Protein 7PCS (pdb70)

Secondary structure (DSSP, 8-state):
--EEEEET-SSHHHHHHHHHHHHTT-EEEEEES-HHHHHHHHHHHHHHT--EEEEE----SHHHHHHHHHHHHHHHS--SEEEEPPPP-----GGG--HHHHHHHHIIIIIHHHHHHHHHHHHHHHHT-EEEEEEEEGGGG--TT-HHHHHHHHHHHHHHHHHHHHHGGGTEEEEEEEE--B--SSS-HHHHHHHHHTSTTSS-B-HHHHHHHHHHHHSTT-TT--S-EEEESTTGGGGSTT--/--TT-EEEETT-SSHHHHHHHHHHHHTT-EEEEEES-HHHHHHHHHHHHHTT--EEEEE--TTSHHHHHHHHHHHHHHHS---EEEE---------GGG--HHHHHHHIIIIIIHHHHHHHHHHHHHHHHT-EEEEEE--GGGG--TT-HHHHHHHHHHHHHHHHHHHHHGGGTEEEEEEEE-SB--HHHHTS-HHHHHHHHHT-TTSS-B-HHHHHHHHHHHHSGGGTT--S-EEEESTTGGG---/-EEEEEET-SSHHHHHHHHHHHHTTEEEEEEES-HHHHHHHHHHHHHHT--EEEEE----SHHHHHHHHHHHHHHHS--SEEEEPPPP-----GGG--HHHHHHHHIIIIIHHHHHHHHHHHHHHHHT-EEEEEEEEGGGG--TT-HHHHHHHHHHHHHHHHHHHHHGGGTEEEEEEEE--B--SSS-HHHHHHHHHTSTTSS-B-HHHHHHHHHHHHSTT-TT--S-EEEESTTGGGGSTT--/--TT-EEEETT-SSHHHHHHHHHHHHTT-EEEEEES-HHHHHHHHHHHHHTT--EEEEE--TT-HHHHHHHHHHHHHHHS---EEEE---------GGG--HHHHHHHIIIIIIHHHHHHHHHHHHHHHHT-EEEEEE--GGGG--TT-HHHHHHHHHHHHHHHHHHHHHGGGTEEEEEEEE-SB--HHHHTS-HHHHHHHHHTSTTSS-B-HHHHHHHHHHHHSGGGTT--S-EEEESTTGGG---

Sequence (982 aa):
GKVALIVNADDAVGEAVALRRLAGSGVQLALAGADAGRLDKLASQLAGKGATVMAVATAAVEAGAIRDSVAQVKARYGRIDVLVHNESALAAKPLPEISDADVGAALDTGLAAPFHYLRAVVPGMREAGFGRVVNISDLRRYLGLANTSSVAAARSGLFGLTRALALESARDGVTVNTVVMGDVDSETTPAAEREKLAGGIPVKRRLGTPADIANAVGFLAADSSKYVTGQTLFVCGGKSAYFSMSIGIQNRVALITGSASGMGKQTALRFAEQGAAVVINDIDAEKVRATVDEFSARGHRVLGAVADIGNKAAVDGMVKQTIDAFGRIDILVNNAGMERAGALRKLSEADWDVTINVNLKGTFLCTQAVHGHMVENKHGRIVNIASRAWLGGAGQTPYSSAKAGVVGMTRALAIELGRAGITVNCVAPGLIHTPMWDELPEKDQQFLLSRQPTGKLGEPDDIANTLLFLADDDSGFVTGQVLYVCCGGRSLFAGGKVALIVNADDAVGEAVALRRLAGSGVQLALAGADAGRLDKLASQLAGKGATVMAVATAAVEAGAIRDSVAQVKARYGRIDVLVHNESALAAKPLPEISDADVGAALDTGLAAPFHYLRAVVPGMREAGFGRVVNISDLRRYLGLANTSSVAAARSGLFGLTRALALESARDGVTVNTVVMGDVDSETTPAAEREKLAGGIPVKRRLGTPADIANAVGFLAADSSKYVTGQTLFVCGGKSAYFSMSIGIQNRVALITGSASGMGKQTALRFAEQGAAVVINDIDAEKVRATVDEFSARGHRVLGAVADIGNKAAVDGMVKQTIDAFGRIDILVNNAGMERAGALRKLSEADWDVTINVNLKGTFLCTQAVHGHMVENKHGRIVNIASRAWLGGAGQTPYSSAKAGVVGMTRALAIELGRAGITVNCVAPGLIHTPMWDELPEKDQQFLLSRQPTGKLGEPDDIANTLLFLADDDSGFVTGQVLYVCGGRRSLFAG

InterPro domains:
  IPR002347 Short-chain dehydrogenase/reductase SDR [PF13561] (17-240)
  IPR002347 Short-chain dehydrogenase/reductase SDR [PR00080] (83-94)
  IPR002347 Short-chain dehydrogenase/reductase SDR [PR00080] (135-143)
  IPR002347 Short-chain dehydrogenase/reductase SDR [PR00080] (154-173)
  IPR002347 Short-chain dehydrogenase/reductase SDR [PR00081] (9-26)
  IPR002347 Short-chain dehydrogenase/reductase SDR [PR00081] (83-94)
  IPR002347 Short-chain dehydrogenase/reductase SDR [PR00081] (129-145)
  IPR002347 Short-chain dehydrogenase/reductase SDR [PR00081] (154-173)
  IPR002347 Short-chain dehydrogenase/reductase SDR [PR00081] (175-192)
  IPR002347 Short-chain dehydrogenase/reductase SDR [PR00081] (205-225)
  IPR036291 NAD(P)-binding domain superfamily [SSF51735] (6-243)
  IPR050259 Short-chain dehydrogenases/reductases [PTHR42879] (5-242)

Foldseek 3Di:
DAEAEEAQLLAQLSLLLVVVNQVVNHAYEYEHADVVSQVVSVVVSVVVPHHYHYDHDPDLDLVVLLVSVVVSCVVVVAHQEYEYEADDADQFAPVPQDPVSLVVLQRRLASRVVSNCVNHLVRCLVVLHHFYEYEAAPCLLPDGRGVSNVVNNVNVLCVQLVVQVVRLVRHYAGEYEYEAFEDGVVDDPVVQQVVLVLAQQSGGHYSNLSSVVVCVRSDSPVSPDHSYYHYSHNCNCVVDPPSD/DQAAAEEEQAQCLDKLSVVLQLVCQVVHYQYEQEYLPQVSQVVSQVVVVVVVGNYHYQYAQLLDLVSLLSSLVVSCVVRVAHAEYELPWADADFAAPVPQDPVRQVVRQSNQAVSLVSNCVSHLVRLLVVLHHEYEYEAALCCVPDHRGVRNVVNSVNVLVVQQVVCVVCLVSHYARYYEHEYFEDTPVNVVDDDVVVVVVLVLAPVSDHHYSVLVSVVVCCRSDPVNSVDHSYYHYSYNCCSVDVD/DAEEEEAQLLAQLSLLLLVLVQVVVYAYEYEHADVVSQVVSVVVSVVVPHHYYYDHDPDLDLVVLLVSVVVRCVVVVAHQEYEYEADDADFFAPVVQDPVSLVVLQRRLARRVVSNCVNHVVRCLVVLHHFYEYEAADCCLPDGRGVSNVVNNVNVLCVQLVVQVVRLVSQYAGEYEYEAFEDHVPDDPVVQQVVLVLAQQSGGHYSNLRSVVSCVRSDSPVSPDHSYYHYSHNCNCVVDPPSD/DQAAAEEEQEPCLDDLNVVLQLVCQVVHYEYEAEDQPVVSLVVSQVVRVVVVGRYHYQYAQLLDLVSLLVSVVVSCVRRVAHAEYELPFADADWFAPVPQDPVRQVVRQSNQAVSLVSNCVNHLVRLLVVLHHEYEYEAALCCVPDHRGVNNVVNSVNLLVVQQVCCVVCLVSLYAREYEHEAFEDTPVLVVDDPVVNQVVLVLQPVSDHHYSVLVSVVSCVRSDPVNSVDHSYYHYSHNCCSVPVD

Organism: Thauera aromatica (NCBI:txid59405)

B-factor: mean 63.31, std 25.5, range [27.96, 275.63]

Solvent-accessible surface area: 31820 Å² total; per-residue (Å²): 39,112,0,0,1,0,5,30,0,24,56,55,11,0,69,14,0,0,93,95,8,23,69,90,55,18,43,0,0,0,1,1,58,56,43,53,130,0,81,133,13,15,76,92,3,53,70,181,67,22,54,30,32,35,8,60,28,87,28,49,107,3,24,40,0,102,94,6,5,55,94,1,72,90,128,25,61,95,10,10,3,0,0,10,1,27,31,103,28,68,48,51,45,9,98,105,6,50,58,75,39,2,29,54,8,9,64,33,2,0,7,5,3,1,12,5,6,34,18,1,1,64,18,2,76,160,76,39,45,0,4,2,1,5,0,2,12,14,53,7,0,0,47,39,63,11,0,4,0,0,0,0,3,0,0,6,16,0,0,4,2,0,0,0,28,17,0,3,154,47,35,2,4,0,0,7,0,0,21,14,29,41,34,57,142,122,29,84,72,62,66,64,127,150,40,20,42,31,0,1,10,83,98,17,0,59,28,64,21,0,3,11,0,0,15,22,0,7,38,85,50,3,96,5,2,2,3,8,21,1,1,0,0,0,0,30,1,0,33,0,2,15,4,8,41,3,118,117,46,7,0,0,0,1,12,0,5,57,37,42,1,56,41,2,0,18,76,0,11,71,103,33,3,0,0,0,0,1,22,118,43,55,107,102,6,126,56,2,29,78,66,0,68,92,136,65,31,141,26,46,26,0,69,8,49,10,8,72,62,78,32,1,65,24,2,7,132,84,0,39,99,57,45,55,72,0,0,0,0,0,4,23,16,41,54,66,102,59,24,29,0,164,144,4,49,63,61,26,2,58,40,0,11,46,27,0,0,24,0,5,0,2,1,0,19,23,0,12,32,48,0,61,146,56,168,26,0,8,0,1,1,9,2,14,30,6,0,0,1,6,58,15,44,0,0,36,0,0,0,9,0,0,0,0,0,0,0,0,0,0,0,6,29,9,1,140,21,19,0,3,0,0,0,0,0,12,23,34,21,54,32,81,128,22,94,156,65,82,76,169,55,46,66,126,58,55,74,99,2,21,29,29,54,26,0,65,33,45,5,0,0,45,1,2,29,14,0,0,25,55,65,1,10,1,1,0,0,6,14,2,9,0,0,0,0,52,0,0,56,10,28,82,61,0,0,3,0,5,28,0,24,56,57,11,0,70,15,0,0,74,100,8,24,71,89,50,16,49,0,0,0,1,2,53,64,43,52,144,1,84,133,13,15,74,76,1,54,71,158,67,21,54,30,33,37,10,55,26,86,30,60,103,4,21,40,0,98,92,9,6,56,98,1,56,90,131,21,60,95,6,8,2,0,0,8,1,26,26,102,27,71,42,60,49,9,107,109,7,52,54,75,37,1,30,57,8,10,64,26,2,0,5,4,3,0,15,6,9,35,19,0,2,59,22,3,76,159,72,38,39,0,4,2,1,6,0,2,11,13,54,7,0,0,46,40,62,11,0,4,0,0,0,0,3,0,0,6,17,0,0,4,2,0,0,0,28,20,1,1,141,46,29,2,4,0,1,6,0,0,21,14,29,38,36,61,146,119,33,73,79,64,84,48,126,166,58,17,40,31,0,4,15,88,100,19,0,54,32,64,12,0,2,10,0,0,16,24,0,7,38,89,56,3,89,2,3,3,3,8,21,2,2,0,0,0,0,31,1,0,39,0,1,15,3,8,54,4,130,112,52,5,0,0,0,1,14,0,2,47,45,44,1,52,43,2,0,17,74,0,9,76,96,22,4,1,0,0,0,0,21,129,54,59,101,93,7,150,35,1,36,96,74,2,64,88,141,65,33,142,27,44,25,0,74,8,67,10,10,70,67,79,31,1,66,25,2,6,133,82,0,39,103,56,36,54,73,1,1,0,0,0,4,24,17,42,58,67,104,63,23,32,0,164,143,4,51,61,58,23,2,58,44,0,11,46,31,1,0,25,0,5,0,2,0,0,21,24,0,10,37,65,0,62,147,58,169,26,0,7,0,1,2,11,2,14,23,6,0,0,2,7,56,17,44,0,0,37,0,0,0,8,0,0,0,0,0,0,0,0,0,2,0,14,28,8,1,170,18,32,0,3,0,0,0,0,0,14,22,40,16,56,55,100,120,25,95,138,40,79,124,85,71,36,99,132,54,33,59,116,1,20,19,24,126,25,0,68,38,51,10,1,0,44,2,1,28,14,0,0,24,58,61,1,11,1,1,0,0,6,17,2,8,0,0,0,0,66,0,0,47,15,44

Radius of gyration: 27.65 Å; Cα contacts (8 Å, |Δi|>4): 2495; chains: 4; bounding box: 71×68×73 Å

Structure (mmCIF, N/CA/C/O backbone):
data_7PCS
#
_entry.id   7PCS
#
_cell.length_a   68.600
_cell.length_b   68.600
_cell.length_c   191.960
_cell.angle_alpha   90.000
_cell.angle_beta   90.000
_cell.angle_gamma   120.000
#
_symmetry.space_group_name_H-M   'P 31'
#
loop_
_entity.id
_entity.type
_entity.pdbx_description
1 polymer BbsC
2 polymer BbsD
3 non-polymer GLYCEROL
4 non-polymer NICOTINAMIDE-ADENINE-DINUCLEOTIDE
5 water water
#
loop_
_atom_site.group_PDB
_atom_site.id
_atom_site.type_symbol
_atom_site.label_atom_id
_atom_site.label_alt_id
_atom_site.label_comp_id
_atom_site.label_asym_id
_atom_site.label_entity_id
_atom_site.label_seq_id
_atom_site.pdbx_PDB_ins_code
_atom_site.Cartn_x
_atom_site.Cartn_y
_atom_site.Cartn_z
_atom_site.occupancy
_atom_site.B_iso_or_equiv
_atom_site.auth_seq_id
_atom_site.auth_comp_id
_atom_site.auth_asym_id
_atom_site.auth_atom_id
_atom_site.pdbx_PDB_model_num
ATOM 1 N N . GLY A 1 7 ? 21.62461 10.47236 12.83266 1.000 67.95862 7 GLY A N 1
ATOM 2 C CA . GLY A 1 7 ? 21.09242 9.16869 12.47619 1.000 69.78436 7 GLY A CA 1
ATOM 3 C C . GLY A 1 7 ? 21.49529 8.69404 11.09279 1.000 73.41725 7 GLY A C 1
ATOM 4 O O . GLY A 1 7 ? 20.65062 8.21645 10.33168 1.000 81.02549 7 GLY A O 1
ATOM 7 N N . LYS A 1 8 ? 22.78864 8.81815 10.76952 1.000 71.11552 8 LYS A N 1
ATOM 8 C CA . LYS A 1 8 ? 23.28488 8.49629 9.43836 1.000 69.06441 8 LYS A CA 1
ATOM 9 C C . LYS A 1 8 ? 24.07911 7.20304 9.34816 1.000 65.45497 8 LYS A C 1
ATOM 10 O O . LYS A 1 8 ? 24.23090 6.68275 8.23963 1.000 69.32658 8 LYS A O 1
ATOM 29 N N . VAL A 1 9 ? 24.59431 6.67233 10.45531 1.000 57.04911 9 VAL A N 1
ATOM 30 C CA . VAL A 1 9 ? 25.46708 5.50313 10.41571 1.000 58.78914 9 VAL A CA 1
ATOM 31 C C . VAL A 1 9 ? 24.83031 4.36153 11.19482 1.000 52.60881 9 VAL A C 1
ATOM 32 O O . VAL A 1 9 ? 24.37870 4.55163 12.33078 1.000 53.11848 9 VAL A O 1
ATOM 45 N N . ALA A 1 10 ? 24.83922 3.16593 10.60020 1.000 52.66590 10 ALA A N 1
ATOM 46 C CA . ALA A 1 10 ? 24.21979 1.99394 11.20331 1.000 50.61046 10 ALA A CA 1
ATOM 47 C C . ALA A 1 10 ? 25.09687 0.76582 11.01124 1.000 49.24003 10 ALA A C 1
ATOM 48 O O . ALA A 1 10 ? 25.61176 0.52452 9.91700 1.000 52.73447 10 ALA A O 1
ATOM 55 N N . LEU A 1 11 ? 25.23882 -0.01659 12.07770 1.000 48.22156 11 LEU A N 1
ATOM 56 C CA . LEU A 1 11 ? 25.94511 -1.28828 12.05440 1.000 45.80636 11 LEU A CA 1
ATOM 57 C C . LEU A 1 11 ? 24.95139 -2.42728 12.21041 1.000 49.33702 11 LEU A C 1
ATOM 58 O O . LEU A 1 11 ? 24.16809 -2.44965 13.16657 1.000 45.62315 11 LEU A O 1
ATOM 74 N N . ILE A 1 12 ? 24.99128 -3.37275 11.28432 1.000 48.95045 12 ILE A N 1
ATOM 75 C CA . ILE A 1 12 ? 24.12355 -4.54032 11.32342 1.000 45.23705 12 ILE A CA 1
ATOM 76 C C . ILE A 1 12 ? 24.99274 -5.74656 11.64497 1.000 46.71432 12 ILE A C 1
ATOM 77 O O . ILE A 1 12 ? 25.76392 -6.21088 10.79818 1.000 52.79740 12 ILE A O 1
ATOM 93 N N . VAL A 1 13 ? 24.87137 -6.25670 12.86202 1.000 48.71722 13 VAL A N 1
ATOM 94 C CA . VAL A 1 13 ? 25.59657 -7.45414 13.26361 1.000 45.79578 13 VAL A CA 1
ATOM 95 C C . VAL A 1 13 ? 24.82841 -8.67273 12.78137 1.000 47.41516 13 VAL A C 1
ATOM 96 O O . VAL A 1 13 ? 23.59403 -8.71465 12.84720 1.000 46.35089 13 VAL A O 1
ATOM 109 N N . ASN A 1 14 ? 25.56023 -9.67525 12.30571 1.000 47.60452 14 ASN A N 1
ATOM 110 C CA . ASN A 1 14 ? 24.96330 -10.85262 11.68801 1.000 48.93317 14 ASN A CA 1
ATOM 111 C C . ASN A 1 14 ? 24.11180 -10.45270 10.48475 1.000 50.51771 14 ASN A C 1
ATOM 112 O O . ASN A 1 14 ? 22.98452 -10.91598 10.30194 1.000 49.37931 14 ASN A O 1
ATOM 123 N N . ALA A 1 15 ? 24.67202 -9.57795 9.65112 1.000 49.95434 15 ALA A N 1
ATOM 124 C CA . ALA A 1 15 ? 23.97652 -9.13131 8.45307 1.000 48.40105 15 ALA A CA 1
ATOM 125 C C . ALA A 1 15 ? 23.91908 -10.19511 7.37055 1.000 51.28636 15 ALA A C 1
ATOM 126 O O . ALA A 1 15 ? 23.19000 -10.01197 6.39094 1.000 51.88064 15 ALA A O 1
ATOM 133 N N . ASP A 1 16 ? 24.64782 -11.29543 7.52481 1.000 51.07090 16 ASP A N 1
ATOM 134 C CA . ASP A 1 16 ? 24.79214 -12.28137 6.45486 1.000 52.79701 16 ASP A CA 1
ATOM 135 C C . ASP A 1 16 ? 23.67218 -13.31707 6.47716 1.000 51.95766 16 ASP A C 1
ATOM 136 O O . ASP A 1 16 ? 23.92564 -14.51936 6.45184 1.000 50.69936 16 ASP A O 1
ATOM 145 N N . ASP A 1 17 ? 22.42097 -12.85368 6.52843 1.000 48.72235 17 ASP A N 1
ATOM 146 C CA . ASP A 1 17 ? 21.26962 -13.71984 6.30957 1.000 49.40397 17 ASP A CA 1
ATOM 147 C C . ASP A 1 17 ? 20.14113 -12.87996 5.71487 1.000 49.63036 17 ASP A C 1
ATOM 148 O O . ASP A 1 17 ? 20.25856 -11.66134 5.55243 1.000 49.31133 17 ASP A O 1
ATOM 157 N N . ALA A 1 18 ? 19.03199 -13.54467 5.39701 1.000 45.27592 18 ALA A N 1
ATOM 158 C CA . ALA A 1 18 ? 17.97158 -12.88105 4.64590 1.000 47.13084 18 ALA A CA 1
ATOM 159 C C . ALA A 1 18 ? 17.39226 -11.69340 5.40705 1.000 46.13341 18 ALA A C 1
ATOM 160 O O . ALA A 1 18 ? 17.06333 -10.66520 4.80328 1.000 44.25853 18 ALA A O 1
ATOM 167 N N . VAL A 1 19 ? 17.24127 -11.81836 6.72764 1.000 44.14133 19 VAL A N 1
ATOM 168 C CA . VAL A 1 19 ? 16.76776 -10.69074 7.52457 1.000 43.67633 19 VAL A CA 1
ATOM 169 C C . VAL A 1 19 ? 17.79913 -9.56898 7.53322 1.000 43.87277 19 VAL A C 1
ATOM 170 O O . VAL A 1 19 ? 17.45298 -8.39121 7.38797 1.000 43.63078 19 VAL A O 1
ATOM 183 N N . GLY A 1 20 ? 19.07792 -9.90778 7.71256 1.000 48.27275 20 GLY A N 1
ATOM 184 C CA . GLY A 1 20 ? 20.10836 -8.88251 7.67284 1.000 44.57573 20 GLY A CA 1
ATOM 185 C C . GLY A 1 20 ? 20.13509 -8.15006 6.34716 1.000 44.72454 20 GLY A C 1
ATOM 186 O O . GLY A 1 20 ? 20.26751 -6.92540 6.30380 1.000 44.66128 20 GLY A O 1
ATOM 190 N N . GLU A 1 21 ? 19.99761 -8.88977 5.24863 1.000 44.95795 21 GLU A N 1
ATOM 191 C CA . GLU A 1 21 ? 19.89937 -8.26143 3.93806 1.000 45.11604 21 GLU A CA 1
ATOM 192 C C . GLU A 1 21 ? 18.73592 -7.28091 3.89264 1.000 44.61017 21 GLU A C 1
ATOM 193 O O . GLU A 1 21 ? 18.88990 -6.13605 3.45136 1.000 44.65454 21 GLU A O 1
ATOM 205 N N . ALA A 1 22 ? 17.55444 -7.71881 4.34240 1.000 49.60513 22 ALA A N 1
ATOM 206 C CA . ALA A 1 22 ? 16.37628 -6.85923 4.28086 1.000 43.65347 22 ALA A CA 1
ATOM 207 C C . ALA A 1 22 ? 16.55721 -5.61653 5.14226 1.000 43.43134 22 ALA A C 1
ATOM 208 O O . ALA A 1 22 ? 16.16379 -4.51294 4.74618 1.000 43.28149 22 ALA A O 1
ATOM 215 N N . VAL A 1 23 ? 17.14208 -5.77535 6.32970 1.000 43.43580 23 VAL A N 1
ATOM 216 C CA . VAL A 1 23 ? 17.42495 -4.61836 7.17249 1.000 43.30746 23 VAL A CA 1
ATOM 217 C C . VAL A 1 23 ? 18.34957 -3.65219 6.44009 1.000 46.14085 23 VAL A C 1
ATOM 218 O O . VAL A 1 23 ? 18.12762 -2.43483 6.43114 1.000 50.03449 23 VAL A O 1
ATOM 231 N N . ALA A 1 24 ? 19.41137 -4.18235 5.82388 1.000 44.23513 24 ALA A N 1
ATOM 232 C CA . ALA A 1 24 ? 20.33908 -3.33246 5.08354 1.000 44.67423 24 ALA A CA 1
ATOM 233 C C . ALA A 1 24 ? 19.62827 -2.57538 3.96789 1.000 48.20522 24 ALA A C 1
ATOM 234 O O . ALA A 1 24 ? 19.91495 -1.39653 3.72410 1.000 45.12117 24 ALA A O 1
ATOM 241 N N . LEU A 1 25 ? 18.70769 -3.23922 3.26567 1.000 47.01949 25 LEU A N 1
ATOM 242 C CA . LEU A 1 25 ? 18.01424 -2.57401 2.16732 1.000 46.42959 25 LEU A CA 1
ATOM 243 C C . LEU A 1 25 ? 17.09770 -1.46872 2.67613 1.000 49.30452 25 LEU A C 1
ATOM 244 O O . LEU A 1 25 ? 17.03883 -0.38626 2.08057 1.000 49.22458 25 LEU A O 1
ATOM 260 N N . ARG A 1 26 ? 16.36986 -1.71166 3.77133 1.000 45.46079 26 ARG A N 1
ATOM 261 C CA A ARG A 1 26 ? 15.47605 -0.68790 4.30783 0.631 46.40571 26 ARG A CA 1
ATOM 262 C CA B ARG A 1 26 ? 15.47518 -0.66972 4.26485 0.369 46.43546 26 ARG A CA 1
ATOM 263 C C . ARG A 1 26 ? 16.26099 0.53093 4.77519 1.000 47.34363 26 ARG A C 1
ATOM 264 O O . ARG A 1 26 ? 15.88113 1.67770 4.51096 1.000 48.94821 26 ARG A O 1
ATOM 305 N N . LEU A 1 27 ? 17.35203 0.29538 5.50451 1.000 45.87565 27 LEU A N 1
ATOM 306 C CA . LEU A 1 27 ? 18.10763 1.40394 6.07173 1.000 44.96863 27 LEU A CA 1
ATOM 307 C C . LEU A 1 27 ? 18.82874 2.18095 4.97723 1.000 49.23247 27 LEU A C 1
ATOM 308 O O . LEU A 1 27 ? 18.77692 3.41585 4.94244 1.000 52.88395 27 LEU A O 1
ATOM 324 N N . ALA A 1 28 ? 19.49866 1.47362 4.06338 1.000 46.69139 28 ALA A N 1
ATOM 325 C CA . ALA A 1 28 ? 20.09040 2.14631 2.91041 1.000 48.98219 28 ALA A CA 1
ATOM 326 C C . ALA A 1 28 ? 19.03417 2.94626 2.15667 1.000 49.90208 28 ALA A C 1
ATOM 327 O O . ALA A 1 28 ? 19.30375 4.04939 1.66809 1.000 49.14484 28 ALA A O 1
ATOM 334 N N . GLY A 1 29 ? 17.81962 2.40684 2.05958 1.000 50.84809 29 GLY A N 1
ATOM 335 C CA . GLY A 1 29 ? 16.74655 3.12257 1.38674 1.000 49.51482 29 GLY A CA 1
ATOM 336 C C . GLY A 1 29 ? 16.45022 4.47574 2.00193 1.000 50.19384 29 GLY A C 1
ATOM 337 O O . GLY A 1 29 ? 15.94435 5.37614 1.32224 1.000 48.89079 29 GLY A O 1
ATOM 341 N N . SER A 1 30 ? 16.74670 4.63817 3.29109 1.000 51.62974 30 SER A N 1
ATOM 342 C CA . SER A 1 30 ? 16.55555 5.90080 3.99089 1.000 51.65160 30 SER A CA 1
ATOM 343 C C . SER A 1 30 ? 17.84052 6.71430 4.07312 1.000 51.92866 30 SER A C 1
ATOM 344 O O . SER A 1 30 ? 17.92587 7.65256 4.87240 1.000 54.95739 30 SER A O 1
ATOM 352 N N . GLY A 1 31 ? 18.84282 6.36425 3.27398 1.000 51.00482 31 GLY A N 1
ATOM 353 C CA . GLY A 1 31 ? 20.06497 7.13524 3.19924 1.000 52.23397 31 GLY A CA 1
ATOM 354 C C . GLY A 1 31 ? 21.08907 6.84509 4.26897 1.000 54.37746 31 GLY A C 1
ATOM 355 O O . GLY A 1 31 ? 22.07455 7.58651 4.37695 1.000 56.37671 31 GLY A O 1
ATOM 359 N N . VAL A 1 32 ? 20.90859 5.78646 5.04083 1.000 52.09641 32 VAL A N 1
ATOM 360 C CA . VAL A 1 32 ? 21.81909 5.47876 6.13539 1.000 54.42010 32 VAL A CA 1
ATOM 361 C C . VAL A 1 32 ? 23.08272 4.82800 5.59097 1.000 58.82453 32 VAL A C 1
ATOM 362 O O . VAL A 1 32 ? 23.02201 3.93951 4.73224 1.000 54.29007 32 VAL A O 1
ATOM 375 N N . GLN A 1 33 ? 24.23599 5.27064 6.09718 1.000 62.18004 33 GLN A N 1
ATOM 376 C CA . GLN A 1 33 ? 25.50496 4.61696 5.80718 1.000 62.50880 33 GLN A CA 1
ATOM 377 C C . GLN A 1 33 ? 25.63054 3.34391 6.63080 1.000 57.64811 33 GLN A C 1
ATOM 378 O O . GLN A 1 33 ? 25.33664 3.32987 7.82740 1.000 56.81302 33 GLN A O 1
ATOM 392 N N . LEU A 1 34 ? 26.07716 2.27335 5.98852 1.000 52.96497 34 LEU A N 1
ATOM 393 C CA . LEU A 1 34 ? 25.96241 0.93375 6.54294 1.000 55.33556 34 LEU A CA 1
ATOM 394 C C . LEU A 1 34 ? 27.32033 0.32238 6.85985 1.000 51.88442 34 LEU A C 1
ATOM 395 O O . LEU A 1 34 ? 28.29493 0.53149 6.13532 1.000 55.43075 34 LEU A O 1
ATOM 411 N N . ALA A 1 35 ? 27.36171 -0.45243 7.94061 1.000 51.95310 35 ALA A N 1
ATOM 412 C CA . ALA A 1 35 ? 28.45553 -1.36263 8.24590 1.000 52.46871 35 ALA A CA 1
ATOM 413 C C . ALA A 1 35 ? 27.83909 -2.72183 8.53232 1.000 48.49379 35 ALA A C 1
ATOM 414 O O . ALA A 1 35 ? 26.96572 -2.83781 9.39600 1.000 50.11603 35 ALA A O 1
ATOM 421 N N . LEU A 1 36 ? 28.27788 -3.74056 7.80840 1.000 49.41755 36 LEU A N 1
ATOM 422 C CA . LEU A 1 36 ? 27.69449 -5.07221 7.89070 1.000 51.53660 36 LEU A CA 1
ATOM 423 C C . LEU A 1 36 ? 28.70772 -6.01509 8.51750 1.000 53.93554 36 LEU A C 1
ATOM 424 O O . LEU A 1 36 ? 29.76826 -6.26096 7.93559 1.000 60.16383 36 LEU A O 1
ATOM 440 N N . ALA A 1 37 ? 28.38166 -6.54369 9.69098 1.000 52.55050 37 ALA A N 1
ATOM 441 C CA . ALA A 1 37 ? 29.20759 -7.53812 10.35404 1.000 53.64867 37 ALA A CA 1
ATOM 442 C C . ALA A 1 37 ? 28.56534 -8.91208 10.23976 1.000 53.19935 37 ALA A C 1
ATOM 443 O O . ALA A 1 37 ? 27.33887 -9.04778 10.23798 1.000 48.02326 37 ALA A O 1
ATOM 450 N N . GLY A 1 38 ? 29.40744 -9.93041 10.15713 1.000 56.64017 38 GLY A N 1
ATOM 451 C CA . GLY A 1 38 ? 28.91998 -11.28588 9.99681 1.000 58.51683 38 GLY A CA 1
ATOM 452 C C . GLY A 1 38 ? 30.08673 -12.23636 9.87860 1.000 62.15089 38 GLY A C 1
ATOM 453 O O . GLY A 1 38 ? 31.24074 -11.82626 9.72445 1.000 66.13632 38 GLY A O 1
ATOM 457 N N . ALA A 1 39 ? 29.76274 -13.52568 9.94070 1.000 66.18824 39 ALA A N 1
ATOM 458 C CA . ALA A 1 39 ? 30.77893 -14.56943 9.93357 1.000 70.06897 39 ALA A CA 1
ATOM 459 C C . ALA A 1 39 ? 31.15739 -15.02527 8.53016 1.000 68.75222 39 ALA A C 1
ATOM 460 O O . ALA A 1 39 ? 32.29443 -15.45866 8.31736 1.000 67.60601 39 ALA A O 1
ATOM 467 N N . ASP A 1 40 ? 30.23978 -14.93405 7.57064 1.000 68.37173 40 ASP A N 1
ATOM 468 C CA . ASP A 1 40 ? 30.43773 -15.46153 6.22135 1.000 68.20673 40 ASP A CA 1
ATOM 469 C C . ASP A 1 40 ? 30.89567 -14.30896 5.32972 1.000 68.63874 40 ASP A C 1
ATOM 470 O O . ASP A 1 40 ? 30.08603 -13.57079 4.76132 1.000 65.69980 40 ASP A O 1
ATOM 479 N N . ALA A 1 41 ? 32.21972 -14.16308 5.21092 1.000 65.11186 41 ALA A N 1
ATOM 480 C CA . ALA A 1 41 ? 32.78206 -13.07736 4.41473 1.000 65.90918 41 ALA A CA 1
ATOM 481 C C . ALA A 1 41 ? 32.29871 -13.14441 2.97328 1.000 64.11900 41 ALA A C 1
ATOM 482 O O . ALA A 1 41 ? 31.92479 -12.12118 2.38744 1.000 63.60626 41 ALA A O 1
ATOM 489 N N . GLY A 1 42 ? 32.30118 -14.33644 2.38402 1.000 67.21904 42 GLY A N 1
ATOM 490 C CA . GLY A 1 42 ? 31.75452 -14.51645 1.05555 1.000 64.63097 42 GLY A CA 1
ATOM 491 C C . GLY A 1 42 ? 30.36566 -13.93604 0.93566 1.000 67.46647 42 GLY A C 1
ATOM 492 O O . GLY A 1 42 ? 30.09818 -13.09907 0.06814 1.000 68.56216 42 GLY A O 1
ATOM 496 N N . ARG A 1 43 ? 29.46824 -14.37738 1.81833 1.000 69.06065 43 ARG A N 1
ATOM 497 C CA . ARG A 1 43 ? 28.11069 -13.84935 1.80423 1.000 68.40066 43 ARG A CA 1
ATOM 498 C C . ARG A 1 43 ? 28.10284 -12.36188 2.13248 1.000 66.56068 43 ARG A C 1
ATOM 499 O O . ARG A 1 43 ? 27.34241 -11.58947 1.53788 1.000 68.77208 43 ARG A O 1
ATOM 520 N N . LEU A 1 44 ? 28.93910 -11.94232 3.08073 1.000 60.74004 44 LEU A N 1
ATOM 521 C CA . LEU A 1 44 ? 28.98207 -10.53587 3.45962 1.000 61.10442 44 LEU A CA 1
ATOM 522 C C . LEU A 1 44 ? 29.41917 -9.66864 2.28533 1.000 60.69862 44 LEU A C 1
ATOM 523 O O . LEU A 1 44 ? 28.79601 -8.64236 1.98959 1.000 61.21251 44 LEU A O 1
ATOM 539 N N . ASP A 1 45 ? 30.49224 -10.07057 1.59761 1.000 67.25350 45 ASP A N 1
ATOM 540 C CA . ASP A 1 45 ? 30.99599 -9.27381 0.48173 1.000 64.10273 45 ASP A CA 1
ATOM 541 C C . ASP A 1 45 ? 29.98028 -9.20182 -0.65337 1.000 68.29309 45 ASP A C 1
ATOM 542 O O . ASP A 1 45 ? 29.75411 -8.12866 -1.22614 1.000 61.33118 45 ASP A O 1
ATOM 551 N N . LYS A 1 46 ? 29.36337 -10.33425 -1.00167 1.000 71.04381 46 LYS A N 1
ATOM 552 C CA . LYS A 1 46 ? 28.33037 -10.31341 -2.03268 1.000 66.30791 46 LYS A CA 1
ATOM 553 C C . LYS A 1 46 ? 27.22382 -9.32867 -1.67778 1.000 70.39797 46 LYS A C 1
ATOM 554 O O . LYS A 1 46 ? 26.73204 -8.59534 -2.54498 1.000 68.62126 46 LYS A O 1
ATOM 573 N N . LEU A 1 47 ? 26.81822 -9.29942 -0.40684 1.000 67.82316 47 LEU A N 1
ATOM 574 C CA . LEU A 1 47 ? 25.79808 -8.35213 0.02881 1.000 68.12838 47 LEU A CA 1
ATOM 575 C C . LEU A 1 47 ? 26.29005 -6.91512 -0.09945 1.000 65.97473 47 LEU A C 1
ATOM 576 O O . LEU A 1 47 ? 25.58378 -6.05105 -0.63077 1.000 67.79962 47 LEU A O 1
ATOM 592 N N . ALA A 1 48 ? 27.50007 -6.63612 0.39125 1.000 63.60958 48 ALA A N 1
ATOM 593 C CA . ALA A 1 48 ? 28.06048 -5.29566 0.24432 1.000 63.36542 48 ALA A CA 1
ATOM 594 C C . ALA A 1 48 ? 28.15736 -4.89564 -1.22299 1.000 60.92854 48 ALA A C 1
ATOM 595 O O . ALA A 1 48 ? 27.84633 -3.75499 -1.58750 1.000 60.55379 48 ALA A O 1
ATOM 602 N N . SER A 1 49 ? 28.58589 -5.82423 -2.07934 1.000 61.85954 49 SER A N 1
ATOM 603 C CA . SER A 1 49 ? 28.67787 -5.54104 -3.50822 1.000 66.78760 49 SER A CA 1
ATOM 604 C C . SER A 1 49 ? 27.32837 -5.11901 -4.07428 1.000 65.36200 49 SER A C 1
ATOM 605 O O . SER A 1 49 ? 27.22444 -4.10886 -4.78016 1.000 61.32300 49 SER A O 1
ATOM 613 N N . GLN A 1 50 ? 26.27760 -5.88510 -3.77160 1.000 69.03188 50 GLN A N 1
ATOM 614 C CA . GLN A 1 50 ? 24.95301 -5.55602 -4.28633 1.000 67.22154 50 GLN A CA 1
ATOM 615 C C . GLN A 1 50 ? 24.50029 -4.18245 -3.80856 1.000 61.11592 50 GLN A C 1
ATOM 616 O O . GLN A 1 50 ? 23.96870 -3.38245 -4.58964 1.000 62.70188 50 GLN A O 1
ATOM 630 N N . LEU A 1 51 ? 24.71060 -3.89206 -2.52487 1.000 64.59180 51 LEU A N 1
ATOM 631 C CA . LEU A 1 51 ? 24.24524 -2.63444 -1.95316 1.000 62.84354 51 LEU A CA 1
ATOM 632 C C . LEU A 1 51 ? 24.99819 -1.45058 -2.54499 1.000 63.90284 51 LEU A C 1
ATOM 633 O O . LEU A 1 51 ? 24.39243 -0.43530 -2.90933 1.000 63.55518 51 LEU A O 1
ATOM 649 N N . ALA A 1 52 ? 26.32584 -1.55606 -2.63785 1.000 63.33850 52 ALA A N 1
ATOM 650 C CA . ALA A 1 52 ? 27.08634 -0.53104 -3.34023 1.000 68.09272 52 ALA A CA 1
ATOM 651 C C . ALA A 1 52 ? 26.59475 -0.38812 -4.77412 1.000 61.10022 52 ALA A C 1
ATOM 652 O O . ALA A 1 52 ? 26.40419 0.72970 -5.26687 1.000 57.16213 52 ALA A O 1
ATOM 659 N N . GLY A 1 53 ? 26.37255 -1.51090 -5.45594 1.000 61.93867 53 GLY A N 1
ATOM 660 C CA . GLY A 1 53 ? 25.88494 -1.45121 -6.82329 1.000 66.72676 53 GLY A CA 1
ATOM 661 C C . GLY A 1 53 ? 24.60913 -0.64648 -6.97062 1.000 65.06929 53 GLY A C 1
ATOM 662 O O . GLY A 1 53 ? 24.38978 -0.00234 -8.00045 1.000 59.05481 53 GLY A O 1
ATOM 666 N N . LYS A 1 54 ? 23.74419 -0.67994 -5.95901 1.000 63.07548 54 LYS A N 1
ATOM 667 C CA . LYS A 1 54 ? 22.52379 0.11333 -5.98072 1.000 64.37626 54 LYS A CA 1
ATOM 668 C C . LYS A 1 54 ? 22.74885 1.54739 -5.52209 1.000 66.86276 54 LYS A C 1
ATOM 669 O O . LYS A 1 54 ? 21.83554 2.37160 -5.64839 1.000 66.55223 54 LYS A O 1
ATOM 688 N N . GLY A 1 55 ? 23.93347 1.86314 -5.00425 1.000 70.28633 55 GLY A N 1
ATOM 689 C CA . GLY A 1 55 ? 24.26788 3.21382 -4.60597 1.000 70.69387 55 GLY A CA 1
ATOM 690 C C . GLY A 1 55 ? 24.41691 3.44899 -3.11903 1.000 65.71461 55 GLY A C 1
ATOM 691 O O . GLY A 1 55 ? 24.54810 4.60796 -2.70824 1.000 70.57859 55 GLY A O 1
ATOM 695 N N . ALA A 1 56 ? 24.41502 2.40099 -2.30337 1.000 62.01622 56 ALA A N 1
ATOM 696 C CA . ALA A 1 56 ? 24.48849 2.56000 -0.86043 1.000 74.92923 56 ALA A CA 1
ATOM 697 C C . ALA A 1 56 ? 25.93663 2.67277 -0.40277 1.000 67.68446 56 ALA A C 1
ATOM 698 O O . ALA A 1 56 ? 26.84059 2.04878 -0.96724 1.000 62.31479 56 ALA A O 1
ATOM 705 N N . THR A 1 57 ? 26.14667 3.48559 0.63100 1.000 64.01430 57 THR A N 1
ATOM 706 C CA . THR A 1 57 ? 27.42471 3.52641 1.32985 1.000 65.73681 57 THR A CA 1
ATOM 707 C C . THR A 1 57 ? 27.48719 2.35631 2.30343 1.000 60.56971 57 THR A C 1
ATOM 708 O O . THR A 1 57 ? 26.63321 2.23402 3.18801 1.000 65.87420 57 THR A O 1
ATOM 719 N N . VAL A 1 58 ? 28.48180 1.48854 2.13686 1.000 56.17894 58 VAL A N 1
ATOM 720 C CA . VAL A 1 58 ? 28.52475 0.23684 2.88513 1.000 55.73994 58 VAL A CA 1
ATOM 721 C C . VAL A 1 58 ? 29.97373 -0.18184 3.08842 1.000 55.76381 58 VAL A C 1
ATOM 722 O O . VAL A 1 58 ? 30.82735 0.02975 2.22035 1.000 52.27651 58 VAL A O 1
ATOM 735 N N . MET A 1 59 ? 30.24095 -0.78247 4.24907 1.000 59.08268 59 MET A N 1
ATOM 736 C CA . MET A 1 59 ? 31.46816 -1.52229 4.49685 1.000 53.78790 59 MET A CA 1
ATOM 737 C C . MET A 1 59 ? 31.10222 -2.88171 5.07697 1.000 53.91727 59 MET A C 1
ATOM 738 O O . MET A 1 59 ? 30.02462 -3.06847 5.64615 1.000 56.52505 59 MET A O 1
ATOM 752 N N . ALA A 1 60 ? 32.01388 -3.83347 4.93111 1.000 51.74248 60 ALA A N 1
ATOM 753 C CA . ALA A 1 60 ? 31.84194 -5.17056 5.47131 1.000 55.16602 60 ALA A CA 1
ATOM 754 C C . ALA A 1 60 ? 32.90961 -5.42222 6.52300 1.000 62.86768 60 ALA A C 1
ATOM 755 O O . ALA A 1 60 ? 33.98717 -4.82681 6.48502 1.000 61.53792 60 ALA A O 1
ATOM 762 N N . VAL A 1 61 ? 32.59580 -6.30360 7.46899 1.000 63.04211 61 VAL A N 1
ATOM 763 C CA . VAL A 1 61 ? 33.54410 -6.72774 8.49222 1.000 60.18161 61 VAL A CA 1
ATOM 764 C C . VAL A 1 61 ? 33.28040 -8.19237 8.80348 1.000 57.91589 61 VAL A C 1
ATOM 765 O O . VAL A 1 61 ? 32.29372 -8.52506 9.46922 1.000 63.01634 61 VAL A O 1
ATOM 778 N N . ALA A 1 62 ? 34.15294 -9.07629 8.32727 1.000 57.15928 62 ALA A N 1
ATOM 779 C CA . ALA A 1 62 ? 34.00684 -10.49035 8.63141 1.000 60.87155 62 ALA A CA 1
ATOM 780 C C . ALA A 1 62 ? 34.39523 -10.72723 10.08295 1.000 65.73002 62 ALA A C 1
ATOM 781 O O . ALA A 1 62 ? 35.38894 -10.18608 10.57369 1.000 68.21030 62 ALA A O 1
ATOM 788 N N . THR A 1 63 ? 33.59355 -11.52499 10.77824 1.000 71.81581 63 THR A N 1
ATOM 789 C CA . THR A 1 63 ? 33.85864 -11.81790 12.17840 1.000 69.97226 63 THR A CA 1
ATOM 790 C C . THR A 1 63 ? 32.84539 -12.83434 12.68026 1.000 71.97739 63 THR A C 1
ATOM 791 O O . THR A 1 63 ? 31.63528 -12.60027 12.60103 1.000 72.12012 63 THR A O 1
ATOM 802 N N . ALA A 1 64 ? 33.32934 -13.96907 13.17868 1.000 81.47489 64 ALA A N 1
ATOM 803 C CA . ALA A 1 64 ? 32.49653 -14.98206 13.81629 1.000 81.64855 64 ALA A CA 1
ATOM 804 C C . ALA A 1 64 ? 32.74313 -14.98206 15.31988 1.000 86.12650 64 ALA A C 1
ATOM 805 O O . ALA A 1 64 ? 32.78421 -16.03148 15.96508 1.000 101.76484 64 ALA A O 1
ATOM 812 N N . ALA A 1 65 ? 32.91502 -13.79403 15.88923 1.000 84.74088 65 ALA A N 1
ATOM 813 C CA . ALA A 1 65 ? 33.38164 -13.66784 17.25876 1.000 84.07902 65 ALA A CA 1
ATOM 814 C C . ALA A 1 65 ? 32.22179 -13.57706 18.24031 1.000 93.19287 65 ALA A C 1
ATOM 815 O O . ALA A 1 65 ? 31.15397 -13.03636 17.93623 1.000 91.70854 65 ALA A O 1
ATOM 822 N N . VAL A 1 66 ? 32.45229 -14.12878 19.43301 1.000 81.60605 66 VAL A N 1
ATOM 823 C CA . VAL A 1 66 ? 31.58479 -13.92127 20.58397 1.000 73.05437 66 VAL A CA 1
ATOM 824 C C . VAL A 1 66 ? 32.35947 -13.45990 21.80772 1.000 74.80865 66 VAL A C 1
ATOM 825 O O . VAL A 1 66 ? 31.75293 -13.20135 22.85024 1.000 69.20417 66 VAL A O 1
ATOM 838 N N . GLU A 1 67 ? 33.68501 -13.34287 21.71011 1.000 68.84943 67 GLU A N 1
ATOM 839 C CA . GLU A 1 67 ? 34.52072 -12.88420 22.80693 1.000 65.43182 67 GLU A CA 1
ATOM 840 C C . GLU A 1 67 ? 34.54505 -11.36326 22.78366 1.000 60.41343 67 GLU A C 1
ATOM 841 O O . GLU A 1 67 ? 34.60172 -10.74724 21.71465 1.000 60.36616 67 GLU A O 1
ATOM 853 N N . ALA A 1 68 ? 34.50669 -10.76217 23.97332 1.000 57.71323 68 ALA A N 1
ATOM 854 C CA . ALA A 1 68 ? 34.25336 -9.32839 24.07037 1.000 59.37668 68 ALA A CA 1
ATOM 855 C C . ALA A 1 68 ? 35.31263 -8.52495 23.32562 1.000 57.93978 68 ALA A C 1
ATOM 856 O O . ALA A 1 68 ? 34.98973 -7.59962 22.57379 1.000 53.61149 68 ALA A O 1
ATOM 863 N N . GLY A 1 69 ? 36.58815 -8.85707 23.52934 1.000 64.06397 69 GLY A N 1
ATOM 864 C CA . GLY A 1 69 ? 37.65171 -8.07609 22.91247 1.000 63.51843 69 GLY A CA 1
ATOM 865 C C . GLY A 1 69 ? 37.54290 -8.01594 21.40055 1.000 57.33064 69 GLY A C 1
ATOM 866 O O . GLY A 1 69 ? 37.68893 -6.95140 20.79461 1.000 55.54244 69 GLY A O 1
ATOM 870 N N . ALA A 1 70 ? 37.29503 -9.16427 20.76858 1.000 56.30378 70 ALA A N 1
ATOM 871 C CA . ALA A 1 70 ? 37.12794 -9.18882 19.31933 1.000 57.59314 70 ALA A CA 1
ATOM 872 C C . ALA A 1 70 ? 35.95015 -8.32442 18.87801 1.000 58.23189 70 ALA A C 1
ATOM 873 O O . ALA A 1 70 ? 36.01585 -7.65981 17.83727 1.000 58.15016 70 ALA A O 1
ATOM 880 N N . ILE A 1 71 ? 34.86195 -8.32371 19.65128 1.000 58.38100 71 ILE A N 1
ATOM 881 C CA . ILE A 1 71 ? 33.69344 -7.52685 19.28884 1.000 57.71648 71 ILE A CA 1
ATOM 882 C C . ILE A 1 71 ? 34.03465 -6.04100 19.33562 1.000 57.09215 71 ILE A C 1
ATOM 883 O O . ILE A 1 71 ? 33.68506 -5.27709 18.42537 1.000 58.70413 71 ILE A O 1
ATOM 899 N N . ARG A 1 72 ? 34.71409 -5.60483 20.40299 1.000 56.48109 72 ARG A N 1
ATOM 900 C CA . ARG A 1 72 ? 35.11310 -4.20265 20.49426 1.000 56.79783 72 ARG A CA 1
ATOM 901 C C . ARG A 1 72 ? 35.98292 -3.81092 19.31332 1.000 58.96528 72 ARG A C 1
ATOM 902 O O . ARG A 1 72 ? 35.90334 -2.68015 18.81235 1.000 56.16072 72 ARG A O 1
ATOM 923 N N . ASP A 1 73 ? 36.81790 -4.73679 18.84864 1.000 60.56116 73 ASP A N 1
ATOM 924 C CA . ASP A 1 73 ? 37.62681 -4.44989 17.66674 1.000 65.79494 73 ASP A CA 1
ATOM 925 C C . ASP A 1 73 ? 36.74701 -4.19144 16.45156 1.000 63.49766 73 ASP A C 1
ATOM 926 O O . ASP A 1 73 ? 36.89492 -3.16878 15.76852 1.000 65.79790 73 ASP A O 1
ATOM 935 N N . SER A 1 74 ? 35.84733 -5.12980 16.14661 1.000 61.65866 74 SER A N 1
ATOM 936 C CA . SER A 1 74 ? 34.89005 -4.92683 15.06332 1.000 57.76899 74 SER A CA 1
ATOM 937 C C . SER A 1 74 ? 34.25978 -3.54146 15.13696 1.000 54.90109 74 SER A C 1
ATOM 938 O O . SER A 1 74 ? 34.22418 -2.80861 14.14394 1.000 56.48437 74 SER A O 1
ATOM 946 N N . VAL A 1 75 ? 33.78046 -3.15412 16.32020 1.000 55.55639 75 VAL A N 1
ATOM 947 C CA . VAL A 1 75 ? 33.14727 -1.84706 16.47096 1.000 59.38350 75 VAL A CA 1
ATOM 948 C C . VAL A 1 75 ? 34.11961 -0.73062 16.11604 1.000 56.79434 75 VAL A C 1
ATOM 949 O O . VAL A 1 75 ? 33.74895 0.24571 15.45292 1.000 54.99067 75 VAL A O 1
ATOM 962 N N . ALA A 1 76 ? 35.37666 -0.85177 16.55373 1.000 61.15991 76 ALA A N 1
ATOM 963 C CA . ALA A 1 76 ? 36.35902 0.19127 16.27729 1.000 61.02032 76 ALA A CA 1
ATOM 964 C C . ALA A 1 76 ? 36.57993 0.35584 14.77887 1.000 59.03571 76 ALA A C 1
ATOM 965 O O . ALA A 1 76 ? 36.71699 1.48281 14.28607 1.000 56.01065 76 ALA A O 1
ATOM 972 N N . GLN A 1 77 ? 36.62734 -0.75440 14.03525 1.000 57.96254 77 GLN A N 1
ATOM 973 C CA . GLN A 1 77 ? 36.74445 -0.65530 12.58224 1.000 62.16868 77 GLN A CA 1
ATOM 974 C C . GLN A 1 77 ? 35.65541 0.24901 12.02325 1.000 62.86219 77 GLN A C 1
ATOM 975 O O . GLN A 1 77 ? 35.92715 1.16529 11.23926 1.000 62.09324 77 GLN A O 1
ATOM 989 N N . VAL A 1 78 ? 34.40548 -0.00977 12.41088 1.000 55.32998 78 VAL A N 1
ATOM 990 C CA . VAL A 1 78 ? 33.29517 0.81388 11.94327 1.000 57.45853 78 VAL A CA 1
ATOM 991 C C . VAL A 1 78 ? 33.52454 2.26617 12.32209 1.000 52.73550 78 VAL A C 1
ATOM 992 O O . VAL A 1 78 ? 33.35195 3.17544 11.50338 1.000 52.51798 78 VAL A O 1
ATOM 1005 N N . LYS A 1 79 ? 33.88419 2.51126 13.58081 1.000 59.39470 79 LYS A N 1
ATOM 1006 C CA . LYS A 1 79 ? 34.06408 3.88999 14.01323 1.000 59.07592 79 LYS A CA 1
ATOM 1007 C C . LYS A 1 79 ? 35.24768 4.54528 13.31102 1.000 62.75314 79 LYS A C 1
ATOM 1008 O O . LYS A 1 79 ? 35.24330 5.76338 13.09070 1.000 61.93205 79 LYS A O 1
ATOM 1027 N N . ALA A 1 80 ? 36.26252 3.75973 12.94518 1.000 62.76678 80 ALA A N 1
ATOM 1028 C CA . ALA A 1 80 ? 37.36416 4.30376 12.15781 1.000 65.58337 80 ALA A CA 1
ATOM 1029 C C . ALA A 1 80 ? 36.87074 4.83256 10.81736 1.000 67.72443 80 ALA A C 1
ATOM 1030 O O . ALA A 1 80 ? 37.28291 5.91224 10.37501 1.000 64.43531 80 ALA A O 1
ATOM 1037 N N . ARG A 1 81 ? 35.98708 4.08353 10.15744 1.000 59.44937 81 ARG A N 1
ATOM 1038 C CA . ARG A 1 81 ? 35.53255 4.45764 8.82519 1.000 61.43027 81 ARG A CA 1
ATOM 1039 C C . ARG A 1 81 ? 34.52815 5.60341 8.86239 1.000 62.46094 81 ARG A C 1
ATOM 1040 O O . ARG A 1 81 ? 34.62861 6.53798 8.05896 1.000 61.14773 81 ARG A O 1
ATOM 1061 N N . TYR A 1 82 ? 33.54748 5.55135 9.76931 1.000 60.29029 82 TYR A N 1
ATOM 1062 C CA . TYR A 1 82 ? 32.43811 6.49608 9.73151 1.000 64.01601 82 TYR A CA 1
ATOM 1063 C C . TYR A 1 82 ? 32.48791 7.57025 10.80738 1.000 59.20026 82 TYR A C 1
ATOM 1064 O O . TYR A 1 82 ? 31.83503 8.60597 10.64575 1.000 54.22410 82 TYR A O 1
ATOM 1082 N N . GLY A 1 83 ? 33.21321 7.35010 11.90023 1.000 64.89271 83 GLY A N 1
ATOM 1083 C CA . GLY A 1 83 ? 33.33795 8.35540 12.93121 1.000 63.56611 83 GLY A CA 1
ATOM 1084 C C . GLY A 1 83 ? 32.23538 8.36946 13.96327 1.000 65.45067 83 GLY A C 1
ATOM 1085 O O . GLY A 1 83 ? 32.21964 9.27026 14.81260 1.000 68.74606 83 GLY A O 1
ATOM 1089 N N . ARG A 1 84 ? 31.31240 7.41380 13.91528 1.000 66.05694 84 ARG A N 1
ATOM 1090 C CA . ARG A 1 84 ? 30.18834 7.35922 14.83953 1.000 66.31472 84 ARG A CA 1
ATOM 1091 C C . ARG A 1 84 ? 29.29822 6.18774 14.45965 1.000 68.74616 84 ARG A C 1
ATOM 1092 O O . ARG A 1 84 ? 29.28537 5.74248 13.30814 1.000 66.01100 84 ARG A O 1
ATOM 1113 N N . ILE A 1 85 ? 28.54697 5.70028 15.44517 1.000 61.46202 85 ILE A N 1
ATOM 1114 C CA . ILE A 1 85 ? 27.52658 4.67515 15.23821 1.000 63.39196 85 ILE A CA 1
ATOM 1115 C C . ILE A 1 85 ? 26.21499 5.21829 15.79484 1.000 59.31384 85 ILE A C 1
ATOM 1116 O O . ILE A 1 85 ? 26.02606 5.26917 17.01617 1.000 57.79845 85 ILE A O 1
ATOM 1132 N N . ASP A 1 86 ? 25.30955 5.62526 14.90423 1.000 59.83625 86 ASP A N 1
ATOM 1133 C CA . ASP A 1 86 ? 24.00864 6.12163 15.33508 1.000 58.18469 86 ASP A CA 1
ATOM 1134 C C . ASP A 1 86 ? 23.01699 4.99601 15.59027 1.000 54.55339 86 ASP A C 1
ATOM 1135 O O . ASP A 1 86 ? 22.07973 5.17580 16.37581 1.000 53.49168 86 ASP A O 1
ATOM 1144 N N . VAL A 1 87 ? 23.20954 3.84330 14.95541 1.000 52.09836 87 VAL A N 1
ATOM 1145 C CA . VAL A 1 87 ? 22.24050 2.75396 14.97697 1.000 50.51997 87 VAL A CA 1
ATOM 1146 C C . VAL A 1 87 ? 22.97218 1.42478 15.08459 1.000 49.14225 87 VAL A C 1
ATOM 1147 O O . VAL A 1 87 ? 23.90878 1.15842 14.32527 1.000 44.22740 87 VAL A O 1
ATOM 1160 N N . LEU A 1 88 ? 22.53772 0.59025 16.02288 1.000 47.53391 88 LEU A N 1
ATOM 1161 C CA . LEU A 1 88 ? 23.01969 -0.77515 16.16631 1.000 43.87389 88 LEU A CA 1
ATOM 1162 C C . LEU A 1 88 ? 21.83951 -1.72221 16.03243 1.000 40.90673 88 LEU A C 1
ATOM 1163 O O . LEU A 1 88 ? 20.89910 -1.66139 16.83034 1.000 47.19033 88 LEU A O 1
ATOM 1179 N N . VAL A 1 89 ? 21.90049 -2.59499 15.03383 1.000 41.73625 89 VAL A N 1
ATOM 1180 C CA . VAL A 1 89 ? 20.93410 -3.66479 14.83733 1.000 42.67078 89 VAL A CA 1
ATOM 1181 C C . VAL A 1 89 ? 21.67325 -4.97411 15.05469 1.000 41.35867 89 VAL A C 1
ATOM 1182 O O . VAL A 1 89 ? 22.56594 -5.32435 14.27454 1.000 45.88211 89 VAL A O 1
ATOM 1195 N N . HIS A 1 90 ? 21.30779 -5.70887 16.09925 1.000 41.79679 90 HIS A N 1
ATOM 1196 C CA . HIS A 1 90 ? 21.89105 -7.02487 16.35228 1.000 43.81222 90 HIS A CA 1
ATOM 1197 C C . HIS A 1 90 ? 20.90568 -8.08440 15.87747 1.000 44.20213 90 HIS A C 1
ATOM 1198 O O . HIS A 1 90 ? 19.94868 -8.41414 16.57967 1.000 48.17117 90 HIS A O 1
ATOM 1212 N N . ASN A 1 91 ? 21.12985 -8.60483 14.67708 1.000 45.08728 91 ASN A N 1
ATOM 1213 C CA . ASN A 1 91 ? 20.37641 -9.75911 14.21620 1.000 44.77793 91 ASN A CA 1
ATOM 1214 C C . ASN A 1 91 ? 20.87581 -11.00222 14.93834 1.000 44.95881 91 ASN A C 1
ATOM 1215 O O . ASN A 1 91 ? 22.07582 -11.16082 15.16939 1.000 56.49672 91 ASN A O 1
ATOM 1226 N N . GLU A 1 92 ? 19.95266 -11.87455 15.32052 1.000 49.80103 92 GLU A N 1
ATOM 1227 C CA . GLU A 1 92 ? 20.32241 -13.04560 16.10198 1.000 48.37271 92 GLU A CA 1
ATOM 1228 C C . GLU A 1 92 ? 21.06654 -14.05650 15.23620 1.000 50.94656 92 GLU A C 1
ATOM 1229 O O . GLU A 1 92 ? 20.83481 -14.15924 14.02922 1.000 51.73804 92 GLU A O 1
ATOM 1241 N N . SER A 1 93 ? 21.97522 -14.80090 15.86874 1.000 53.52860 93 SER A N 1
ATOM 1242 C CA . SER A 1 93 ? 22.66868 -15.91007 15.23217 1.000 51.22084 93 SER A CA 1
ATOM 1243 C C . SER A 1 93 ? 21.88736 -17.19783 15.44719 1.000 54.09022 93 SER A C 1
ATOM 1244 O O . SER A 1 93 ? 21.21006 -17.37260 16.46273 1.000 56.10613 93 SER A O 1
ATOM 1252 N N . ALA A 1 94 ? 21.97940 -18.09829 14.47434 1.000 58.16029 94 ALA A N 1
ATOM 1253 C CA . ALA A 1 94 ? 21.25075 -19.35522 14.55959 1.000 59.16310 94 ALA A CA 1
ATOM 1254 C C . ALA A 1 94 ? 21.63656 -20.09493 15.83229 1.000 55.78211 94 ALA A C 1
ATOM 1255 O O . ALA A 1 94 ? 22.80425 -20.12708 16.22230 1.000 63.15461 94 ALA A O 1
ATOM 1262 N N . LEU A 1 95 ? 20.64898 -20.68763 16.48533 1.000 54.58245 95 LEU A N 1
ATOM 1263 C CA . LEU A 1 95 ? 20.88428 -21.51960 17.65548 1.000 55.90058 95 LEU A CA 1
ATOM 1264 C C . LEU A 1 95 ? 20.12129 -22.82178 17.49688 1.000 59.11521 95 LEU A C 1
ATOM 1265 O O . LEU A 1 95 ? 19.00588 -22.83590 16.96814 1.000 63.19916 95 LEU A O 1
ATOM 1281 N N . ALA A 1 96 ? 20.70557 -23.90645 17.99222 1.000 60.36605 96 ALA A N 1
ATOM 1282 C CA . ALA A 1 96 ? 20.08842 -25.22238 17.89900 1.000 60.79530 96 ALA A CA 1
ATOM 1283 C C . ALA A 1 96 ? 19.12932 -25.41705 19.06753 1.000 61.20459 96 ALA A C 1
ATOM 1284 O O . ALA A 1 96 ? 19.54827 -25.41938 20.23018 1.000 64.81926 96 ALA A O 1
ATOM 1291 N N . ALA A 1 97 ? 17.84577 -25.57164 18.75762 1.000 62.49225 97 ALA A N 1
ATOM 1292 C CA . ALA A 1 97 ? 16.84842 -25.93107 19.75364 1.000 63.69152 97 ALA A CA 1
ATOM 1293 C C . ALA A 1 97 ? 16.82155 -27.44778 19.85425 1.000 64.54511 97 ALA A C 1
ATOM 1294 O O . ALA A 1 97 ? 16.73762 -28.13539 18.83283 1.000 71.23856 97 ALA A O 1
ATOM 1301 N N . LYS A 1 98 ? 16.90833 -27.96927 21.07309 1.000 63.24317 98 LYS A N 1
ATOM 1302 C CA . LYS A 1 98 ? 16.90220 -29.41036 21.25554 1.000 72.03211 98 LYS A CA 1
ATOM 1303 C C . LYS A 1 98 ? 16.27317 -29.76014 22.59160 1.000 69.76987 98 LYS A C 1
ATOM 1304 O O . LYS A 1 98 ? 16.34835 -28.96844 23.54142 1.000 66.42609 98 LYS A O 1
ATOM 1323 N N . PRO A 1 99 ? 15.64263 -30.93096 22.69507 1.000 74.25945 99 PRO A N 1
ATOM 1324 C CA . PRO A 1 99 ? 15.13230 -31.38046 23.99418 1.000 69.80461 99 PRO A CA 1
ATOM 1325 C C . PRO A 1 99 ? 16.21982 -31.40624 25.05599 1.000 70.02361 99 PRO A C 1
ATOM 1326 O O . PRO A 1 99 ? 17.39815 -31.60728 24.76443 1.000 75.11299 99 PRO A O 1
ATOM 1337 N N . LEU A 1 100 ? 15.79444 -31.20141 26.30131 1.000 71.80000 100 LEU A N 1
ATOM 1338 C CA . LEU A 1 100 ? 16.70789 -31.19825 27.44196 1.000 74.65225 100 LEU A CA 1
ATOM 1339 C C . LEU A 1 100 ? 17.68427 -32.36431 27.44070 1.000 71.98370 100 LEU A C 1
ATOM 1340 O O . LEU A 1 100 ? 18.88583 -32.13244 27.64810 1.000 66.74446 100 LEU A O 1
ATOM 1356 N N . PRO A 1 101 ? 17.25845 -33.61436 27.23657 1.000 74.72684 101 PRO A N 1
ATOM 1357 C CA . PRO A 1 101 ? 18.23525 -34.71837 27.30100 1.000 75.65073 101 PRO A CA 1
ATOM 1358 C C . PRO A 1 101 ? 19.37318 -34.56285 26.30953 1.000 80.30241 101 PRO A C 1
ATOM 1359 O O . PRO A 1 101 ? 20.51409 -34.92530 26.62374 1.000 83.97187 101 PRO A O 1
ATOM 1370 N N . GLU A 1 102 ? 19.10128 -34.02756 25.12082 1.000 78.68359 102 GLU A N 1
ATOM 1371 C CA . GLU A 1 102 ? 20.13739 -33.82230 24.11859 1.000 78.06012 102 GLU A CA 1
ATOM 1372 C C . GLU A 1 102 ? 20.98789 -32.58035 24.38247 1.000 75.31003 102 GLU A C 1
ATOM 1373 O O . GLU A 1 102 ? 21.85994 -32.25875 23.56395 1.000 74.14437 102 GLU A O 1
ATOM 1385 N N . ILE A 1 103 ? 20.74233 -31.85266 25.47139 1.000 81.52686 103 ILE A N 1
ATOM 1386 C CA . ILE A 1 103 ? 21.48744 -30.63303 25.77446 1.000 77.22808 103 ILE A CA 1
ATOM 1387 C C . ILE A 1 103 ? 22.74412 -31.02304 26.54297 1.000 78.36181 103 ILE A C 1
ATOM 1388 O O . ILE A 1 103 ? 22.66567 -31.64246 27.61000 1.000 77.19553 103 ILE A O 1
ATOM 1404 N N . SER A 1 104 ? 23.90306 -30.66378 26.00029 1.000 76.97479 104 SER A N 1
ATOM 1405 C CA . SER A 1 104 ? 25.18564 -30.96462 26.61638 1.000 88.47358 104 SER A CA 1
ATOM 1406 C C . SER A 1 104 ? 25.66875 -29.76776 27.42404 1.000 87.78891 104 SER A C 1
ATOM 1407 O O . SER A 1 104 ? 25.08868 -28.68160 27.38040 1.000 83.16709 104 SER A O 1
ATOM 1415 N N . ASP A 1 105 ? 26.76158 -29.97655 28.16356 1.000 89.39457 105 ASP A N 1
ATOM 1416 C CA . ASP A 1 105 ? 27.33303 -28.88433 28.94519 1.000 88.73423 105 ASP A CA 1
ATOM 1417 C C . ASP A 1 105 ? 27.80651 -27.74474 28.05355 1.000 85.87899 105 ASP A C 1
ATOM 1418 O O . ASP A 1 105 ? 27.71552 -26.57555 28.44309 1.000 83.90962 105 ASP A O 1
ATOM 1427 N N . ALA A 1 106 ? 28.31771 -28.06181 26.86024 1.000 83.40672 106 ALA A N 1
ATOM 1428 C CA . ALA A 1 106 ? 28.80990 -27.02606 25.95982 1.000 73.66538 106 ALA A CA 1
ATOM 1429 C C . ALA A 1 106 ? 27.68818 -26.38789 25.15426 1.000 76.06368 106 ALA A C 1
ATOM 1430 O O . ALA A 1 106 ? 27.79336 -25.21405 24.78129 1.000 73.44670 106 ALA A O 1
ATOM 1437 N N . ASP A 1 107 ? 26.62205 -27.13838 24.86251 1.000 75.49064 107 ASP A N 1
ATOM 1438 C CA . ASP A 1 107 ? 25.44638 -26.53479 24.24343 1.000 72.90120 107 ASP A CA 1
ATOM 1439 C C . ASP A 1 107 ? 24.94109 -25.36197 25.07466 1.000 70.95467 107 ASP A C 1
ATOM 1440 O O . ASP A 1 107 ? 24.52692 -24.33060 24.52882 1.000 66.84683 107 ASP A O 1
ATOM 1449 N N . VAL A 1 108 ? 24.96183 -25.50964 26.40306 1.000 74.09914 108 VAL A N 1
ATOM 1450 C CA . VAL A 1 108 ? 24.51660 -24.43525 27.28806 1.000 72.29424 108 VAL A CA 1
ATOM 1451 C C . VAL A 1 108 ? 25.42215 -23.21951 27.13301 1.000 69.64856 108 VAL A C 1
ATOM 1452 O O . VAL A 1 108 ? 24.95844 -22.10377 26.86739 1.000 66.65325 108 VAL A O 1
ATOM 1465 N N . GLY A 1 109 ? 26.73232 -23.42232 27.28426 1.000 68.90706 109 GLY A N 1
ATOM 1466 C CA . GLY A 1 109 ? 27.65602 -22.30147 27.21586 1.000 69.96314 109 GLY A CA 1
ATOM 1467 C C . GLY A 1 109 ? 27.61864 -21.58521 25.87934 1.000 64.99936 109 GLY A C 1
ATOM 1468 O O . GLY A 1 109 ? 27.65999 -20.35329 25.82256 1.000 63.88279 109 GLY A O 1
ATOM 1472 N N . ALA A 1 110 ? 27.52250 -22.34382 24.78600 1.000 68.18446 110 ALA A N 1
ATOM 1473 C CA . ALA A 1 110 ? 27.53793 -21.73356 23.46015 1.000 62.51850 110 ALA A CA 1
ATOM 1474 C C . ALA A 1 110 ? 26.30733 -20.86239 23.24730 1.000 64.10465 110 ALA A C 1
ATOM 1475 O O . ALA A 1 110 ? 26.41408 -19.72361 22.77393 1.000 64.21506 110 ALA A O 1
ATOM 1482 N N . ALA A 1 111 ? 25.12557 -21.38957 23.58123 1.000 66.73785 111 ALA A N 1
ATOM 1483 C CA . ALA A 1 111 ? 23.89793 -20.61169 23.45437 1.000 60.53191 111 ALA A CA 1
ATOM 1484 C C . ALA A 1 111 ? 24.02540 -19.28371 24.18485 1.000 57.88488 111 ALA A C 1
ATOM 1485 O O . ALA A 1 111 ? 23.71224 -18.22326 23.63406 1.000 53.81052 111 ALA A O 1
ATOM 1492 N N . LEU A 1 112 ? 24.50540 -19.32189 25.42820 1.000 55.40227 112 LEU A N 1
ATOM 1493 C CA . LEU A 1 112 ? 24.67326 -18.08686 26.18505 1.000 53.82062 112 LEU A CA 1
ATOM 1494 C C . LEU A 1 112 ? 25.69882 -17.17464 25.52662 1.000 55.74785 112 LEU A C 1
ATOM 1495 O O . LEU A 1 112 ? 25.50363 -15.95535 25.46168 1.000 51.68645 112 LEU A O 1
ATOM 1511 N N . ASP A 1 113 ? 26.80041 -17.74448 25.03145 1.000 58.97220 113 ASP A N 1
ATOM 1512 C CA . ASP A 1 113 ? 27.84975 -16.91889 24.44174 1.000 62.97923 113 ASP A CA 1
ATOM 1513 C C . ASP A 1 113 ? 27.36980 -16.24010 23.16457 1.000 57.94402 113 ASP A C 1
ATOM 1514 O O . ASP A 1 113 ? 27.50474 -15.02084 23.00879 1.000 53.84357 113 ASP A O 1
ATOM 1523 N N . THR A 1 114 ? 26.80822 -17.00963 22.23438 1.000 58.62820 114 THR A N 1
ATOM 1524 C CA . THR A 1 114 ? 26.40360 -16.41097 20.96970 1.000 59.24273 114 THR A CA 1
ATOM 1525 C C . THR A 1 114 ? 25.04777 -15.72225 21.07283 1.000 59.91570 114 THR A C 1
ATOM 1526 O O . THR A 1 114 ? 24.82253 -14.70486 20.40897 1.000 56.62974 114 THR A O 1
ATOM 1537 N N . GLY A 1 115 ? 24.14284 -16.25156 21.89896 1.000 56.54649 115 GLY A N 1
ATOM 1538 C CA . GLY A 1 115 ? 22.79576 -15.71192 21.97114 1.000 57.41649 115 GLY A CA 1
ATOM 1539 C C . GLY A 1 115 ? 22.62920 -14.53208 22.90254 1.000 50.81688 115 GLY A C 1
ATOM 1540 O O . GLY A 1 115 ? 21.72030 -13.71842 22.71036 1.000 49.47558 115 GLY A O 1
ATOM 1544 N N . LEU A 1 116 ? 23.48492 -14.41552 23.91646 1.000 53.43788 116 LEU A N 1
ATOM 1545 C CA . LEU A 1 116 ? 23.26731 -13.42679 24.96429 1.000 47.10673 116 LEU A CA 1
ATOM 1546 C C . LEU A 1 116 ? 24.51346 -12.61560 25.28769 1.000 49.64996 116 LEU A C 1
ATOM 1547 O O . LEU A 1 116 ? 24.45978 -11.38181 25.30981 1.000 48.46476 116 LEU A O 1
ATOM 1563 N N . ALA A 1 117 ? 25.63544 -13.28764 25.54806 1.000 47.89063 117 ALA A N 1
ATOM 1564 C CA . ALA A 1 117 ? 26.85746 -12.56369 25.87985 1.000 50.29495 117 ALA A CA 1
ATOM 1565 C C . ALA A 1 117 ? 27.30683 -11.70152 24.70641 1.000 50.43743 117 ALA A C 1
ATOM 1566 O O . ALA A 1 117 ? 27.65957 -10.52820 24.87899 1.000 48.32809 117 ALA A O 1
ATOM 1573 N N . ALA A 1 118 ? 27.31399 -12.27464 23.50245 1.000 49.27554 118 ALA A N 1
ATOM 1574 C CA . ALA A 1 118 ? 27.74318 -11.51995 22.32727 1.000 47.15949 118 ALA A CA 1
ATOM 1575 C C . ALA A 1 118 ? 26.93827 -10.24369 22.12970 1.000 48.56833 118 ALA A C 1
ATOM 1576 O O . ALA A 1 118 ? 27.54836 -9.16747 22.00457 1.000 46.06815 118 ALA A O 1
ATOM 1583 N N . PRO A 1 119 ? 25.60252 -10.27141 22.07751 1.000 47.00355 119 PRO A N 1
ATOM 1584 C CA . PRO A 1 119 ? 24.87253 -8.99410 21.94782 1.000 43.90555 119 PRO A CA 1
ATOM 1585 C C . PRO A 1 119 ? 25.16303 -8.03164 23.09322 1.000 44.30754 119 PRO A C 1
ATOM 1586 O O . PRO A 1 119 ? 25.29448 -6.82215 22.86519 1.000 44.37308 119 PRO A O 1
ATOM 1597 N N . PHE A 1 120 ? 25.26417 -8.53630 24.32605 1.000 45.92470 120 PHE A N 1
ATOM 1598 C CA . PHE A 1 120 ? 25.66836 -7.69543 25.44997 1.000 44.11886 120 PHE A CA 1
ATOM 1599 C C . PHE A 1 120 ? 26.97544 -6.97465 25.14484 1.000 46.17695 120 PHE A C 1
ATOM 1600 O O . PHE A 1 120 ? 27.08997 -5.75615 25.32140 1.000 45.71612 120 PHE A O 1
ATOM 1617 N N . HIS A 1 121 ? 27.97638 -7.72125 24.67848 1.000 46.90828 121 HIS A N 1
ATOM 1618 C CA . HIS A 1 121 ? 29.27539 -7.11969 24.40339 1.000 47.38250 121 HIS A CA 1
ATOM 1619 C C . HIS A 1 121 ? 29.16415 -6.03926 23.33698 1.000 48.94416 121 HIS A C 1
ATOM 1620 O O . HIS A 1 121 ? 29.81024 -4.99037 23.43739 1.000 49.31829 121 HIS A O 1
ATOM 1634 N N . TYR A 1 122 ? 28.35299 -6.27460 22.30287 1.000 50.16982 122 TYR A N 1
ATOM 1635 C CA . TYR A 1 122 ? 28.13014 -5.22948 21.30947 1.000 45.92020 122 TYR A CA 1
ATOM 1636 C C . TYR A 1 122 ? 27.48706 -4.00347 21.94558 1.000 46.90577 122 TYR A C 1
ATOM 1637 O O . TYR A 1 122 ? 27.88278 -2.86697 21.66288 1.000 48.22715 122 TYR A O 1
ATOM 1655 N N . LEU A 1 123 ? 26.49447 -4.20887 22.81311 1.000 46.85350 123 LEU A N 1
ATOM 1656 C CA . LEU A 1 123 ? 25.84820 -3.06794 23.45518 1.000 46.63431 123 LEU A CA 1
ATOM 1657 C C . LEU A 1 123 ? 26.82952 -2.30406 24.33641 1.000 47.46018 123 LEU A C 1
ATOM 1658 O O . LEU A 1 123 ? 26.81271 -1.06727 24.37453 1.000 48.24356 123 LEU A O 1
ATOM 1674 N N . ARG A 1 124 ? 27.68979 -3.02688 25.05862 1.000 48.29819 124 ARG A N 1
ATOM 1675 C CA . ARG A 1 124 ? 28.69213 -2.37369 25.89638 1.000 50.24079 124 ARG A CA 1
ATOM 1676 C C . ARG A 1 124 ? 29.65128 -1.53675 25.06380 1.000 47.58443 124 ARG A C 1
ATOM 1677 O O . ARG A 1 124 ? 30.10868 -0.47977 25.51553 1.000 48.29796 124 ARG A O 1
ATOM 1698 N N . ALA A 1 125 ? 29.96252 -1.99191 23.84809 1.000 49.89045 125 ALA A N 1
ATOM 1699 C CA . ALA A 1 125 ? 30.93197 -1.31548 22.99825 1.000 48.55621 125 ALA A CA 1
ATOM 1700 C C . ALA A 1 125 ? 30.35571 -0.09798 22.29384 1.000 51.46416 125 ALA A C 1
ATOM 1701 O O . ALA A 1 125 ? 31.12307 0.76393 21.85294 1.000 49.25511 125 ALA A O 1
ATOM 1708 N N . VAL A 1 126 ? 29.03355 -0.00193 22.18472 1.000 49.83925 126 VAL A N 1
ATOM 1709 C CA . VAL A 1 126 ? 28.38830 1.00671 21.36071 1.000 51.26814 126 VAL A CA 1
ATOM 1710 C C . VAL A 1 126 ? 27.59977 1.99948 22.20242 1.000 51.92610 126 VAL A C 1
ATOM 1711 O O . VAL A 1 126 ? 27.62515 3.20131 21.92948 1.000 51.11364 126 VAL A O 1
ATOM 1724 N N . VAL A 1 127 ? 26.90195 1.51897 23.23341 1.000 50.52175 127 VAL A N 1
ATOM 1725 C CA . VAL A 1 127 ? 26.07531 2.40685 24.05419 1.000 50.48520 127 VAL A CA 1
ATOM 1726 C C . VAL A 1 127 ? 26.88306 3.57919 24.60178 1.000 52.29201 127 VAL A C 1
ATOM 1727 O O . VAL A 1 127 ? 26.41275 4.72381 24.50955 1.000 54.24859 127 VAL A O 1
ATOM 1740 N N . PRO A 1 128 ? 28.06394 3.38529 25.18964 1.000 47.41273 128 PRO A N 1
ATOM 1741 C CA . PRO A 1 128 ? 28.82387 4.55061 25.68621 1.000 52.99729 128 PRO A CA 1
ATOM 1742 C C . PRO A 1 128 ? 29.03151 5.61902 24.62141 1.000 52.18818 128 PRO A C 1
ATOM 1743 O O . PRO A 1 128 ? 28.84712 6.81424 24.89151 1.000 51.58090 128 PRO A O 1
ATOM 1754 N N . GLY A 1 129 ? 29.42462 5.21515 23.41144 1.000 58.53689 129 GLY A N 1
ATOM 1755 C CA . GLY A 1 129 ? 29.53738 6.17182 22.31982 1.000 55.70614 129 GLY A CA 1
ATOM 1756 C C . GLY A 1 129 ? 28.23621 6.90614 22.05103 1.000 58.12244 129 GLY A C 1
ATOM 1757 O O . GLY A 1 129 ? 28.22267 8.12449 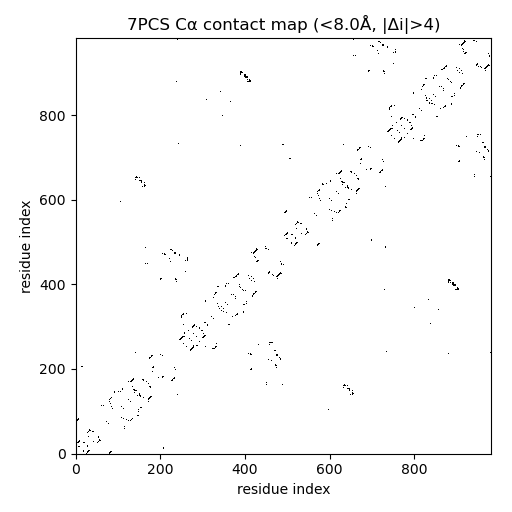21.85612 1.000 56.50259 129 GLY A O 1
ATOM 1761 N N . MET A 1 130 ? 27.12179 6.16965 22.02186 1.000 51.83536 130 MET A N 1
ATOM 1762 C CA . MET A 1 130 ? 25.83754 6.78453 21.69466 1.000 52.68613 130 MET A CA 1
ATOM 1763 C C . MET A 1 130 ? 25.43214 7.82128 22.73580 1.000 54.41596 130 MET A C 1
ATOM 1764 O O . MET A 1 130 ? 24.98056 8.91993 22.39238 1.000 54.61176 130 MET A O 1
ATOM 1778 N N . ARG A 1 131 ? 25.56245 7.47976 24.01823 1.000 52.90329 131 ARG A N 1
ATOM 1779 C CA . ARG A 1 131 ? 25.22510 8.43172 25.07231 1.000 54.68622 131 ARG A CA 1
ATOM 1780 C C . ARG A 1 131 ? 26.11586 9.66866 25.00107 1.000 57.44902 131 ARG A C 1
ATOM 1781 O O . ARG A 1 131 ? 25.66283 10.78964 25.26547 1.000 59.03930 131 ARG A O 1
ATOM 1802 N N . GLU A 1 132 ? 27.38861 9.48243 24.64283 1.000 57.07996 132 GLU A N 1
ATOM 1803 C CA . GLU A 1 132 ? 28.30560 10.61249 24.52747 1.000 61.64872 132 GLU A CA 1
ATOM 1804 C C . GLU A 1 132 ? 27.90798 11.52690 23.37452 1.000 63.69699 132 GLU A C 1
ATOM 1805 O O . GLU A 1 132 ? 27.93113 12.75654 23.51250 1.000 60.63593 132 GLU A O 1
ATOM 1817 N N . ALA A 1 133 ? 27.55003 10.94766 22.22581 1.000 58.05783 133 ALA A N 1
ATOM 1818 C CA . ALA A 1 133 ? 27.10239 11.74820 21.09287 1.000 57.73559 133 ALA A CA 1
ATOM 1819 C C . ALA A 1 133 ? 25.68991 12.28183 21.27544 1.000 59.75342 133 ALA A C 1
ATOM 1820 O O . ALA A 1 133 ? 25.26522 13.15004 20.50445 1.000 63.72737 133 ALA A O 1
ATOM 1827 N N . GLY A 1 134 ? 24.95149 11.77770 22.25680 1.000 56.21503 134 GLY A N 1
ATOM 1828 C CA . GLY A 1 134 ? 23.60930 12.25424 22.51142 1.000 58.84436 134 GLY A CA 1
ATOM 1829 C C . GLY A 1 134 ? 22.54205 11.69038 21.60437 1.000 57.65436 134 GLY A C 1
ATOM 1830 O O . GLY A 1 134 ? 21.39413 12.14766 21.66485 1.000 55.39386 134 GLY A O 1
ATOM 1834 N N . PHE A 1 135 ? 22.87802 10.71421 20.76782 1.000 57.32625 135 PHE A N 1
ATOM 1835 C CA . PHE A 1 135 ? 21.89786 10.07098 19.90896 1.000 55.32830 135 PHE A CA 1
ATOM 1836 C C . PHE A 1 135 ? 22.27967 8.60932 19.75765 1.000 51.37986 135 PHE A C 1
ATOM 1837 O O . PHE A 1 135 ? 23.45112 8.28355 19.55214 1.000 52.98807 135 PHE A O 1
ATOM 1854 N N . GLY A 1 136 ? 21.28076 7.73909 19.83927 1.000 53.08372 136 GLY A N 1
ATOM 1855 C CA . GLY A 1 136 ? 21.49440 6.32232 19.63902 1.000 51.04519 136 GLY A CA 1
ATOM 1856 C C . 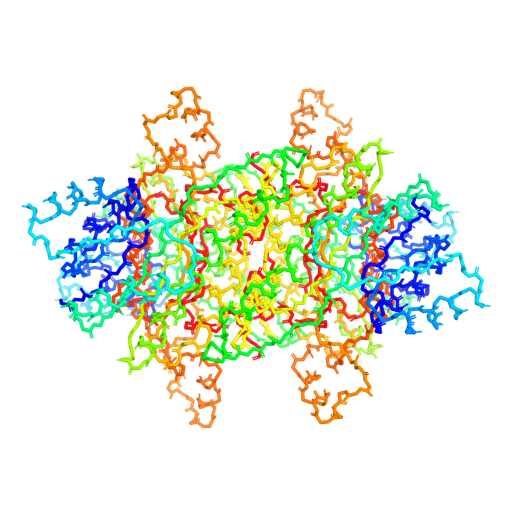GLY A 1 136 ? 20.18978 5.58138 19.44895 1.000 50.02078 136 GLY A C 1
ATOM 1857 O O . GLY A 1 136 ? 19.18039 5.91727 20.07290 1.000 46.81813 136 GLY A O 1
ATOM 1861 N N . ARG A 1 137 ? 20.20108 4.57551 18.57892 1.000 51.40317 137 ARG A N 1
ATOM 1862 C CA . ARG A 1 137 ? 19.05391 3.70515 18.34188 1.000 46.76980 137 ARG A CA 1
ATOM 1863 C C . ARG A 1 137 ? 19.57324 2.27617 18.32870 1.000 45.35435 137 ARG A C 1
ATOM 1864 O O . ARG A 1 137 ? 20.29590 1.88609 17.40675 1.000 49.50296 137 ARG A O 1
ATOM 1885 N N . VAL A 1 138 ? 19.23925 1.50648 19.35859 1.000 43.83250 138 VAL A N 1
ATOM 1886 C CA . VAL A 1 138 ? 19.63676 0.10747 19.45878 1.000 42.16865 138 VAL A CA 1
ATOM 1887 C C . VAL A 1 138 ? 18.39801 -0.74430 19.24428 1.000 41.43028 138 VAL A C 1
ATOM 1888 O O . VAL A 1 138 ? 17.37752 -0.54715 19.91683 1.000 41.99912 138 VAL A O 1
ATOM 1901 N N . VAL A 1 139 ? 18.48323 -1.68167 18.30387 1.000 41.64707 139 VAL A N 1
ATOM 1902 C CA . VAL A 1 139 ? 17.39199 -2.60293 18.00787 1.000 42.07382 139 VAL A CA 1
ATOM 1903 C C . VAL A 1 139 ? 17.93940 -4.02044 18.08158 1.000 45.28307 139 VAL A C 1
ATOM 1904 O O . VAL A 1 139 ? 18.78303 -4.41125 17.26401 1.000 42.97652 139 VAL A O 1
ATOM 1917 N N . ASN A 1 140 ? 17.45931 -4.78484 19.06022 1.000 43.35069 140 ASN A N 1
ATOM 1918 C CA . ASN A 1 140 ? 17.78111 -6.19563 19.19964 1.000 43.62933 140 ASN A CA 1
ATOM 1919 C C . ASN A 1 140 ? 16.73391 -7.00511 18.45284 1.000 43.62708 140 ASN A C 1
ATOM 1920 O O . ASN A 1 140 ? 15.53381 -6.75842 18.59881 1.000 41.61325 140 ASN A O 1
ATOM 1931 N N . ILE A 1 141 ? 17.18474 -7.95028 17.63892 1.000 45.00044 141 ILE A N 1
ATOM 1932 C CA . ILE A 1 141 ? 16.29058 -8.83288 16.90162 1.000 38.66073 141 ILE A CA 1
ATOM 1933 C C . ILE A 1 141 ? 16.31049 -10.18765 17.59671 1.000 39.13289 141 ILE A C 1
ATOM 1934 O O . ILE A 1 141 ? 17.33074 -10.88468 17.59433 1.000 43.14378 141 ILE A O 1
ATOM 1950 N N . SER A 1 142 ? 15.18275 -10.56054 18.19678 1.000 38.65375 142 SER A N 1
ATOM 1951 C CA . SER A 1 142 ? 15.03595 -11.84918 18.85629 1.000 38.70641 142 SER A CA 1
ATOM 1952 C C . SER A 1 142 ? 13.93598 -12.64131 18.16255 1.000 42.37225 142 SER A C 1
ATOM 1953 O O . SER A 1 142 ? 13.56531 -12.33136 17.02505 1.000 45.99052 142 SER A O 1
ATOM 1961 N N . ASP A 1 143 ? 13.39798 -13.65484 18.83309 1.000 40.75838 143 ASP A N 1
ATOM 1962 C CA . ASP A 1 143 ? 12.35083 -14.47480 18.24493 1.000 40.13666 143 ASP A CA 1
ATOM 1963 C C . ASP A 1 143 ? 11.52845 -15.07764 19.37007 1.000 37.84073 143 ASP A C 1
ATOM 1964 O O . ASP A 1 143 ? 11.87785 -14.97233 20.55021 1.000 42.10437 143 ASP A O 1
ATOM 1973 N N . LEU A 1 144 ? 10.43907 -15.74408 18.97952 1.000 44.77805 144 LEU A N 1
ATOM 1974 C CA . LEU A 1 144 ? 9.42560 -16.16886 19.93788 1.000 40.41011 144 LEU A CA 1
ATOM 1975 C C . LEU A 1 144 ? 9.93936 -17.18949 20.94268 1.000 42.12734 144 LEU A C 1
ATOM 1976 O O . LEU A 1 144 ? 9.30455 -17.38028 21.98303 1.000 39.63570 144 LEU A O 1
ATOM 1992 N N . ARG A 1 145 ? 11.06110 -17.85520 20.66606 1.000 42.55287 145 ARG A N 1
ATOM 1993 C CA A ARG A 1 145 ? 11.57661 -18.84524 21.60481 0.562 46.56577 145 ARG A CA 1
ATOM 1994 C CA B ARG A 1 145 ? 11.58914 -18.84380 21.59873 0.438 45.64335 145 ARG A CA 1
ATOM 1995 C C . ARG A 1 145 ? 12.03570 -18.22808 22.92083 1.000 43.53526 145 ARG A C 1
ATOM 1996 O O . ARG A 1 145 ? 12.22965 -18.96441 23.89390 1.000 44.48081 145 ARG A O 1
ATOM 2037 N N . TYR A 1 146 ? 12.20246 -16.90146 22.98537 1.000 41.96006 146 TYR A N 1
ATOM 2038 C CA . TYR A 1 146 ? 12.59050 -16.27609 24.24901 1.000 42.11788 146 TYR A CA 1
ATOM 2039 C C . TYR A 1 146 ? 11.50281 -16.44385 25.30423 1.000 41.05313 146 TYR A C 1
ATOM 2040 O O . TYR A 1 146 ? 11.79999 -16.43391 26.50366 1.000 40.91241 146 TYR A O 1
ATOM 2058 N N . LEU A 1 147 ? 10.24716 -16.61910 24.88082 1.000 42.32917 147 LEU A N 1
ATOM 2059 C CA . LEU A 1 147 ? 9.14497 -16.82446 25.81268 1.000 41.52969 147 LEU A CA 1
ATOM 2060 C C . LEU A 1 147 ? 9.10284 -18.23933 26.37040 1.000 42.54200 147 LEU A C 1
ATOM 2061 O O . LEU A 1 147 ? 8.41050 -18.47684 27.36780 1.000 43.05079 147 LEU A O 1
ATOM 2077 N N . GLY A 1 148 ? 9.81636 -19.17641 25.75033 1.000 44.58183 148 GLY A N 1
ATOM 2078 C CA . GLY A 1 148 ? 9.88653 -20.53338 26.25152 1.000 47.42656 148 GLY A CA 1
ATOM 2079 C C . GLY A 1 148 ? 8.89279 -21.48624 25.62036 1.000 49.14155 148 GLY A C 1
ATOM 2080 O O . GLY A 1 148 ? 7.68339 -21.37789 25.84216 1.000 42.72838 148 GLY A O 1
ATOM 2084 N N . LEU A 1 149 ? 9.40456 -22.42519 24.82678 1.000 48.99064 149 LEU A N 1
ATOM 2085 C CA . LEU A 1 149 ? 8.61939 -23.50026 24.24226 1.000 52.55509 149 LEU A CA 1
ATOM 2086 C C . LEU A 1 149 ? 9.33040 -24.82144 24.49124 1.000 51.81399 149 LEU A C 1
ATOM 2087 O O . LEU A 1 149 ? 10.53197 -24.86038 24.76315 1.000 53.79862 149 LEU A O 1
ATOM 2103 N N . ALA A 1 150 ? 8.57121 -25.90875 24.40250 1.000 51.34060 150 ALA A N 1
ATOM 2104 C CA . ALA A 1 150 ? 9.15249 -27.23010 24.57880 1.000 53.96464 150 ALA A CA 1
ATOM 2105 C C . ALA A 1 150 ? 10.28305 -27.44725 23.58625 1.000 57.17283 150 ALA A C 1
ATOM 2106 O O . ALA A 1 150 ? 10.17939 -27.07761 22.41342 1.000 52.33763 150 ALA A O 1
ATOM 2113 N N . ASN A 1 151 ? 11.36931 -28.04758 24.07555 1.000 61.31703 151 ASN A N 1
ATOM 2114 C CA . ASN A 1 151 ? 12.53247 -28.39798 23.25950 1.000 66.67100 151 ASN A CA 1
ATOM 2115 C C . ASN A 1 151 ? 13.23893 -27.15954 22.71207 1.000 65.24000 151 ASN A C 1
ATOM 2116 O O . ASN A 1 151 ? 13.69841 -27.14121 21.56779 1.000 65.64865 151 ASN A O 1
ATOM 2127 N N . THR A 1 152 ? 13.33423 -26.11393 23.54112 1.000 55.96222 152 THR A N 1
ATOM 2128 C CA . THR A 1 152 ? 14.08402 -24.91722 23.17437 1.000 53.98807 152 THR A CA 1
ATOM 2129 C C . THR A 1 152 ? 14.83754 -24.32668 24.35936 1.000 53.83319 152 THR A C 1
ATOM 2130 O O . THR A 1 152 ? 15.28665 -23.17722 24.27307 1.000 52.05275 152 THR A O 1
ATOM 2141 N N . SER A 1 153 ? 14.99233 -25.07620 25.45356 1.000 54.12191 153 SER A N 1
ATOM 2142 C CA . SER A 1 153 ? 15.45270 -24.49311 26.71086 1.000 54.66049 153 SER A CA 1
ATOM 2143 C C . SER A 1 153 ? 16.75496 -23.71939 26.55065 1.000 54.89008 153 SER A C 1
ATOM 2144 O O . SER A 1 153 ? 16.89031 -22.61042 27.08222 1.000 53.93094 153 SER A O 1
ATOM 2152 N N . SER A 1 154 ? 17.72706 -24.28401 25.82652 1.000 55.25866 154 SER A N 1
ATOM 2153 C CA . SER A 1 154 ? 19.00795 -23.60318 25.67076 1.000 52.60469 154 SER A CA 1
ATOM 2154 C C . SER A 1 154 ? 18.86899 -22.35022 24.81688 1.000 52.77933 154 SER A C 1
ATOM 2155 O O . SER A 1 154 ? 19.58025 -21.36470 25.04281 1.000 54.57500 154 SER A O 1
ATOM 2163 N N . VAL A 1 155 ? 17.97695 -22.37076 23.82543 1.000 52.63478 155 VAL A N 1
ATOM 2164 C CA . VAL A 1 155 ? 17.69663 -21.15835 23.06424 1.000 51.36562 155 VAL A CA 1
ATOM 2165 C C . VAL A 1 155 ? 16.90105 -20.17974 23.91212 1.000 54.54384 155 VAL A C 1
ATOM 2166 O O . VAL A 1 155 ? 17.18104 -18.97405 23.92460 1.000 54.06566 155 VAL A O 1
ATOM 2179 N N . ALA A 1 156 ? 15.89418 -20.67997 24.63260 1.000 48.90994 156 ALA A N 1
ATOM 2180 C CA . ALA A 1 156 ? 15.04290 -19.79272 25.41731 1.000 49.05123 156 ALA A CA 1
ATOM 2181 C C . ALA A 1 156 ? 15.84822 -19.07862 26.49613 1.000 46.72645 156 ALA A C 1
ATOM 2182 O O . ALA A 1 156 ? 15.68559 -17.87232 26.70671 1.000 48.37095 156 ALA A O 1
ATOM 2189 N N . ALA A 1 157 ? 16.72056 -19.80638 27.19283 1.000 47.28482 157 ALA A N 1
ATOM 2190 C CA . ALA A 1 157 ? 17.53279 -19.18127 28.22940 1.000 46.87997 157 ALA A CA 1
ATOM 2191 C C . ALA A 1 157 ? 18.36349 -18.03637 27.66679 1.000 48.86946 157 ALA A C 1
ATOM 2192 O O . ALA A 1 157 ? 18.44597 -16.96340 28.27464 1.000 49.88962 157 ALA A O 1
ATOM 2199 N N . ALA A 1 158 ? 18.97463 -18.23893 26.49780 1.000 49.39423 158 ALA A N 1
ATOM 2200 C CA . ALA A 1 158 ? 19.84003 -17.21196 25.92754 1.000 44.97107 158 ALA A CA 1
ATOM 2201 C C . ALA A 1 158 ? 19.02954 -16.02327 25.42957 1.000 48.13976 158 ALA A C 1
ATOM 2202 O O . ALA A 1 158 ? 19.32360 -14.87099 25.76941 1.000 44.32061 158 ALA A O 1
ATOM 2209 N N . ARG A 1 159 ? 18.01216 -16.27995 24.60620 1.000 47.84196 159 ARG A N 1
ATOM 2210 C CA . ARG A 1 159 ? 17.21490 -15.17984 24.07682 1.000 44.08368 159 ARG A CA 1
ATOM 2211 C C . ARG A 1 159 ? 16.49335 -14.43436 25.19134 1.000 43.75926 159 ARG A C 1
ATOM 2212 O O . ARG A 1 159 ? 16.41764 -13.19957 25.17304 1.000 41.34905 159 ARG A O 1
ATOM 2233 N N . SER A 1 160 ? 15.94547 -15.17093 26.16542 1.000 45.99616 160 SER A N 1
ATOM 2234 C CA . SER A 1 160 ? 15.16670 -14.54957 27.23398 1.000 40.07812 160 SER A CA 1
ATOM 2235 C C . SER A 1 160 ? 15.98861 -13.53517 28.01638 1.000 42.94970 160 SER A C 1
ATOM 2236 O O . SER A 1 160 ? 15.42439 -12.61754 28.62735 1.000 38.23909 160 SER A O 1
ATOM 2244 N N . GLY A 1 161 ? 17.31649 -13.69057 28.02258 1.000 39.94303 161 GLY A N 1
ATOM 2245 C CA . GLY A 1 161 ? 18.16521 -12.74288 28.72404 1.000 42.55535 161 GLY A CA 1
ATOM 2246 C C . GLY A 1 161 ? 18.14783 -11.35924 28.10822 1.000 42.22351 161 GLY A C 1
ATOM 2247 O O . GLY A 1 161 ? 18.38264 -10.36248 28.79928 1.000 42.65649 161 GLY A O 1
ATOM 2251 N N . LEU A 1 162 ? 17.87510 -11.27662 26.80816 1.000 40.36130 162 LEU A N 1
ATOM 2252 C CA . LEU A 1 162 ? 17.84191 -9.99286 26.12471 1.000 41.80336 162 LEU A CA 1
ATOM 2253 C C . LEU A 1 162 ? 16.68628 -9.11915 26.58667 1.000 37.45031 162 LEU A C 1
ATOM 2254 O O . LEU A 1 162 ? 16.75505 -7.89667 26.43317 1.000 42.00715 162 LEU A O 1
ATOM 2270 N N . PHE A 1 163 ? 15.62622 -9.71536 27.13191 1.000 43.74014 163 PHE A N 1
ATOM 2271 C CA . PHE A 1 163 ? 14.47579 -8.93977 27.57945 1.000 38.07445 163 PHE A CA 1
ATOM 2272 C C . PHE A 1 163 ? 14.87288 -7.95594 28.67258 1.000 38.70065 163 PHE A C 1
ATOM 2273 O O . PHE A 1 163 ? 14.72591 -6.73852 28.51848 1.000 36.66332 163 PHE A O 1
ATOM 2290 N N . GLY A 1 164 ? 15.38995 -8.47169 29.78813 1.000 41.37534 164 GLY A N 1
ATOM 2291 C CA . GLY A 1 164 ? 15.82916 -7.59545 30.86220 1.000 39.33141 164 GLY A CA 1
ATOM 2292 C C . GLY A 1 164 ? 17.02579 -6.74503 30.47957 1.000 38.81124 164 GLY A C 1
ATOM 2293 O O . GLY A 1 164 ? 17.13598 -5.58767 30.89509 1.000 39.72405 164 GLY A O 1
ATOM 2297 N N . LEU A 1 165 ? 17.93532 -7.30014 29.68069 1.000 40.41011 165 LEU A N 1
ATOM 2298 C CA . LEU A 1 165 ? 19.12275 -6.55042 29.29035 1.000 39.22035 165 LEU A CA 1
ATOM 2299 C C . LEU A 1 165 ? 18.74719 -5.29245 28.51953 1.000 42.94957 165 LEU A C 1
ATOM 2300 O O . LEU A 1 165 ? 19.21458 -4.19209 28.83810 1.000 42.98750 165 LEU A O 1
ATOM 2316 N N . THR A 1 166 ? 17.91689 -5.43663 27.48336 1.000 38.27556 166 THR A N 1
ATOM 2317 C CA . THR A 1 166 ? 17.54223 -4.27058 26.69000 1.000 38.71880 166 THR A CA 1
ATOM 2318 C C . THR A 1 166 ? 16.84513 -3.22751 27.55372 1.000 41.51825 166 THR A C 1
ATOM 2319 O O . THR A 1 166 ? 17.17763 -2.03765 27.49740 1.000 41.69438 166 THR A O 1
ATOM 2330 N N . ARG A 1 167 ? 15.89901 -3.66415 28.39101 1.000 43.46588 167 ARG A N 1
ATOM 2331 C CA . ARG A 1 167 ? 15.14738 -2.72776 29.22027 1.000 36.16426 167 ARG A CA 1
ATOM 2332 C C . ARG A 1 167 ? 16.03821 -2.07569 30.27293 1.000 44.18996 167 ARG A C 1
ATOM 2333 O O . ARG A 1 167 ? 15.87590 -0.88863 30.57689 1.000 43.80058 167 ARG A O 1
ATOM 2354 N N . ALA A 1 168 ? 16.98922 -2.82592 30.83521 1.000 41.01085 168 ALA A N 1
ATOM 2355 C CA . ALA A 1 168 ? 17.91984 -2.23676 31.79575 1.000 43.17408 168 ALA A CA 1
ATOM 2356 C C . ALA A 1 168 ? 18.70452 -1.09190 31.16622 1.000 43.73100 168 ALA A C 1
ATOM 2357 O O . ALA A 1 168 ? 18.77995 0.01074 31.72196 1.000 44.59495 168 ALA A O 1
ATOM 2364 N N . LEU A 1 169 ? 19.29579 -1.33747 29.99820 1.000 46.39998 169 LEU A N 1
ATOM 2365 C CA . LEU A 1 169 ? 20.08796 -0.30877 29.33573 1.000 39.89280 169 LEU A CA 1
ATOM 2366 C C . LEU A 1 169 ? 19.21625 0.78511 28.73074 1.000 45.50200 169 LEU A C 1
ATOM 2367 O O . LEU A 1 169 ? 19.66166 1.93084 28.60712 1.000 47.24512 169 LEU A O 1
ATOM 2383 N N . ALA A 1 170 ? 17.98535 0.46154 28.33545 1.000 43.70815 170 ALA A N 1
ATOM 2384 C CA . ALA A 1 170 ? 17.06151 1.50990 27.92176 1.000 47.48452 170 ALA A CA 1
ATOM 2385 C C . ALA A 1 170 ? 16.92819 2.55736 29.01721 1.000 45.59595 170 ALA A C 1
ATOM 2386 O O . ALA A 1 170 ? 17.04587 3.76302 28.76776 1.000 45.81804 170 ALA A O 1
ATOM 2393 N N . LEU A 1 171 ? 16.68372 2.10420 30.24728 1.000 43.33173 171 LEU A N 1
ATOM 2394 C CA . LEU A 1 171 ? 16.54893 3.03054 31.36370 1.000 44.53959 171 LEU A CA 1
ATOM 2395 C C . LEU A 1 171 ? 17.87551 3.70247 31.68745 1.000 46.63663 171 LEU A C 1
ATOM 2396 O O . LEU A 1 171 ? 17.90887 4.89874 31.99093 1.000 48.97450 171 LEU A O 1
ATOM 2412 N N . GLU A 1 172 ? 18.98186 2.95874 31.60487 1.000 44.35552 172 GLU A N 1
ATOM 2413 C CA . GLU A 1 172 ? 20.27332 3.52041 31.98788 1.000 49.29566 172 GLU A CA 1
ATOM 2414 C C . GLU A 1 172 ? 20.72299 4.61134 31.02719 1.000 49.26984 172 GLU A C 1
ATOM 2415 O O . GLU A 1 172 ? 21.42752 5.54319 31.43226 1.000 51.80500 172 GLU A O 1
ATOM 2427 N N . SER A 1 173 ? 20.33178 4.51827 29.76184 1.000 49.78691 173 SER A N 1
ATOM 2428 C CA . SER A 1 173 ? 20.80510 5.43610 28.74039 1.000 50.03500 173 SER A CA 1
ATOM 2429 C C . SER A 1 173 ? 19.76513 6.45849 28.32545 1.000 49.96975 173 SER A C 1
ATOM 2430 O O . SER A 1 173 ? 20.07961 7.33383 27.51300 1.000 53.17252 173 SER A O 1
ATOM 2438 N N . ALA A 1 174 ? 18.54178 6.37215 28.85784 1.000 48.32325 174 ALA A N 1
ATOM 2439 C CA . ALA A 1 174 ? 17.43851 7.16599 28.32732 1.000 48.84965 174 ALA A CA 1
ATOM 2440 C C . ALA A 1 174 ? 17.77057 8.65129 28.29373 1.000 52.56332 174 ALA A C 1
ATOM 2441 O O . ALA A 1 174 ? 17.45406 9.34352 27.32283 1.000 53.98303 174 ALA A O 1
ATOM 2448 N N . ARG A 1 175 ? 18.41841 9.16316 29.33590 1.000 59.46145 175 ARG A N 1
ATOM 2449 C CA . ARG A 1 175 ? 18.58602 10.60766 29.43353 1.000 59.64335 175 ARG A CA 1
ATOM 2450 C C . ARG A 1 175 ? 19.46402 11.17295 28.32408 1.000 56.88080 175 ARG A C 1
ATOM 2451 O O . ARG A 1 175 ? 19.40646 12.38010 28.06384 1.000 54.97677 175 ARG A O 1
ATOM 2472 N N . ASP A 1 176 ? 20.26817 10.34062 27.66424 1.000 55.19000 176 ASP A N 1
ATOM 2473 C CA . ASP A 1 176 ? 21.24773 10.79953 26.68388 1.000 52.56746 176 ASP A CA 1
ATOM 2474 C C . ASP A 1 176 ? 20.83210 10.48339 25.24877 1.000 55.42293 176 ASP A C 1
ATOM 2475 O O . ASP A 1 176 ? 21.66584 10.16384 24.39956 1.000 55.14743 176 ASP A O 1
ATOM 2484 N N . GLY A 1 177 ? 19.53534 10.55949 24.96492 1.000 54.55307 177 GLY A N 1
ATOM 2485 C CA . GLY A 1 177 ? 19.07179 10.47309 23.59459 1.000 55.82459 177 GLY A CA 1
ATOM 2486 C C . GLY A 1 177 ? 19.20878 9.11475 22.95658 1.000 54.53401 177 GLY A C 1
ATOM 2487 O O . GLY A 1 177 ? 19.15811 9.00888 21.72839 1.000 55.25759 177 GLY A O 1
ATOM 2491 N N . VAL A 1 178 ? 19.38626 8.06975 23.75128 1.000 50.93291 178 VAL A N 1
ATOM 2492 C CA . VAL A 1 178 ? 19.53579 6.71402 23.24566 1.000 49.98705 178 VAL A CA 1
ATOM 2493 C C . VAL A 1 178 ? 18.26828 5.93132 23.56182 1.000 48.48941 178 VAL A C 1
ATOM 2494 O O . VAL A 1 178 ? 17.67693 6.09157 24.63662 1.000 48.92643 178 VAL A O 1
ATOM 2507 N N . THR A 1 179 ? 17.84262 5.09595 22.61571 1.000 46.59917 179 THR A N 1
ATOM 2508 C CA . THR A 1 179 ? 16.73598 4.16945 22.81665 1.000 43.95851 179 THR A CA 1
ATOM 2509 C C . THR A 1 179 ? 17.22333 2.75346 22.54105 1.000 41.66271 179 THR A C 1
ATOM 2510 O O . THR A 1 179 ? 18.05435 2.53420 21.65396 1.000 40.56187 179 THR A O 1
ATOM 2521 N N . VAL A 1 180 ? 16.70341 1.79578 23.30403 1.000 43.07945 180 VAL A N 1
ATOM 2522 C CA . VAL A 1 180 ? 17.03008 0.38434 23.14108 1.000 39.25083 180 VAL A CA 1
ATOM 2523 C C . VAL A 1 180 ? 15.71721 -0.37749 23.06802 1.000 40.51062 180 VAL A C 1
ATOM 2524 O O . VAL A 1 180 ? 14.95510 -0.39344 24.04138 1.000 40.23232 180 VAL A O 1
ATOM 2537 N N . ASN A 1 181 ? 15.45506 -1.00968 21.92547 1.000 41.30085 181 ASN A N 1
ATOM 2538 C CA . ASN A 1 181 ? 14.20127 -1.70516 21.67970 1.000 35.35020 181 ASN A CA 1
ATOM 2539 C C . ASN A 1 181 ? 14.50407 -3.08267 21.10922 1.000 37.23290 181 ASN A C 1
ATOM 2540 O O . ASN A 1 181 ? 15.63122 -3.38092 20.70585 1.000 39.37793 181 ASN A O 1
ATOM 2551 N N . THR A 1 182 ? 13.48164 -3.93157 21.10000 1.000 35.20810 182 THR A N 1
ATOM 2552 C CA . THR A 1 182 ? 13.59508 -5.30329 20.63087 1.000 34.81675 182 THR A CA 1
ATOM 2553 C C . THR A 1 182 ? 12.49126 -5.60020 19.63033 1.000 38.94403 182 THR A C 1
ATOM 2554 O O . THR A 1 182 ? 11.31109 -5.35265 19.90577 1.000 35.88862 182 THR A O 1
ATOM 2565 N N . VAL A 1 183 ? 12.88340 -6.12441 18.47400 1.000 36.64709 183 VAL A N 1
ATOM 2566 C CA . VAL A 1 183 ? 11.96155 -6.69239 17.50023 1.000 36.91410 183 VAL A CA 1
ATOM 2567 C C . VAL A 1 183 ? 12.01637 -8.20653 17.65081 1.000 39.10881 183 VAL A C 1
ATOM 2568 O O . VAL A 1 183 ? 13.08522 -8.81208 17.50574 1.000 35.94492 183 VAL A O 1
ATOM 2581 N N . VAL A 1 184 ? 10.87770 -8.81893 17.95636 1.000 34.57992 184 VAL A N 1
ATOM 2582 C CA . VAL A 1 184 ? 10.79022 -10.26194 18.14891 1.000 36.53947 184 VAL A CA 1
ATOM 2583 C C . VAL A 1 184 ? 10.17406 -10.85930 16.89870 1.000 35.20738 184 VAL A C 1
ATOM 2584 O O . VAL A 1 184 ? 9.00251 -10.60905 16.59586 1.000 42.34235 184 VAL A O 1
ATOM 2597 N N . MET A 1 185 ? 10.96246 -11.65556 16.18128 1.000 39.74570 185 MET A N 1
ATOM 2598 C CA . MET A 1 185 ? 10.49931 -12.29052 14.95782 1.000 39.89826 185 MET A CA 1
ATOM 2599 C C . MET A 1 185 ? 9.59588 -13.46786 15.29652 1.000 42.06992 185 MET A C 1
ATOM 2600 O O . MET A 1 185 ? 9.91668 -14.28123 16.17178 1.000 37.00062 185 MET A O 1
ATOM 2614 N N . GLY A 1 186 ? 8.46929 -13.55659 14.59540 1.000 47.39272 186 GLY A N 1
ATOM 2615 C CA . GLY A 1 186 ? 7.65463 -14.75306 14.61368 1.000 46.25513 186 GLY A CA 1
ATOM 2616 C C . GLY A 1 186 ? 8.20641 -15.77175 13.63544 1.000 45.71422 186 GLY A C 1
ATOM 2617 O O . GLY A 1 186 ? 9.41362 -16.03670 13.61855 1.000 45.93722 186 GLY A O 1
ATOM 2621 N N . ASP A 1 187 ? 7.33331 -16.33525 12.80673 1.000 46.77643 187 ASP A N 1
ATOM 2622 C CA . ASP A 1 187 ? 7.72562 -17.29398 11.78281 1.000 50.34440 187 ASP A CA 1
ATOM 2623 C C . ASP A 1 187 ? 8.00391 -16.55566 10.47908 1.000 50.08804 187 ASP A C 1
ATOM 2624 O O . ASP A 1 187 ? 7.12216 -15.86867 9.95084 1.000 48.54659 187 ASP A O 1
ATOM 2633 N N . VAL A 1 188 ? 9.22635 -16.68998 9.96762 1.000 51.52734 188 VAL A N 1
ATOM 2634 C CA . VAL A 1 188 ? 9.65211 -16.02227 8.74226 1.000 56.49148 188 VAL A CA 1
ATOM 2635 C C . VAL A 1 188 ? 9.85525 -17.06031 7.64618 1.000 55.26873 188 VAL A C 1
ATOM 2636 O O . VAL A 1 188 ? 10.53619 -18.07198 7.85384 1.000 59.18284 188 VAL A O 1
ATOM 2649 N N . ASP A 1 189 ? 9.25532 -16.80702 6.48496 1.000 58.71503 189 ASP A N 1
ATOM 2650 C CA . ASP A 1 189 ? 9.49557 -17.62033 5.30330 1.000 67.37264 189 ASP A CA 1
ATOM 2651 C C . ASP A 1 189 ? 10.96124 -17.52846 4.90652 1.000 78.42788 189 ASP A C 1
ATOM 2652 O O . ASP A 1 189 ? 11.62815 -16.52327 5.16160 1.000 69.92762 189 ASP A O 1
ATOM 2661 N N . SER A 1 190 ? 11.47256 -18.59116 4.28139 1.000 75.53744 190 SER A N 1
ATOM 2662 C CA . SER A 1 190 ? 12.90097 -18.62467 3.97172 1.000 89.66677 190 SER A CA 1
ATOM 2663 C C . SER A 1 190 ? 13.26451 -19.18491 2.60747 1.000 101.31931 190 SER A C 1
ATOM 2664 O O . SER A 1 190 ? 14.44123 -19.10780 2.24314 1.000 116.34679 190 SER A O 1
ATOM 2672 N N . GLU A 1 191 ? 12.33081 -19.74970 1.85016 1.000 96.07032 191 GLU A N 1
ATOM 2673 C CA . GLU A 1 191 ? 12.58473 -20.37745 0.55307 1.000 110.74951 191 GLU A CA 1
ATOM 2674 C C . GLU A 1 191 ? 13.57009 -21.55073 0.62929 1.000 98.44866 191 GLU A C 1
ATOM 2675 O O . GLU A 1 191 ? 14.06995 -22.00434 -0.40836 1.000 101.25337 191 GLU A O 1
ATOM 2687 N N . THR A 1 192 ? 13.87196 -22.03788 1.83019 1.000 110.48117 192 THR A N 1
ATOM 2688 C CA . THR A 1 192 ? 14.44425 -23.35065 2.03523 1.000 111.83420 192 THR A CA 1
ATOM 2689 C C . THR A 1 192 ? 13.54008 -24.17455 2.94429 1.000 109.27759 192 THR A C 1
ATOM 2690 O O . THR A 1 192 ? 13.77187 -25.37893 3.10868 1.000 121.14791 192 THR A O 1
ATOM 2701 N N . THR A 1 193 ? 12.52386 -23.54342 3.54065 1.000 90.17457 193 THR A N 1
ATOM 2702 C CA . THR A 1 193 ? 11.48821 -24.25341 4.26569 1.000 101.81494 193 THR A CA 1
ATOM 2703 C C . THR A 1 193 ? 10.63840 -25.05897 3.28497 1.000 87.13876 193 THR A C 1
ATOM 2704 O O . THR A 1 193 ? 10.33647 -24.58177 2.18390 1.000 101.37808 193 THR A O 1
ATOM 2715 N N . PRO A 1 194 ? 10.21600 -26.26592 3.65622 1.000 93.96841 194 PRO A N 1
ATOM 2716 C CA . PRO A 1 194 ? 9.33726 -27.03041 2.76229 1.000 89.95197 194 PRO A CA 1
ATOM 2717 C C . PRO A 1 194 ? 7.97340 -26.37104 2.65967 1.000 93.64927 194 PRO A C 1
ATOM 2718 O O . PRO A 1 194 ? 7.45267 -25.82962 3.63728 1.000 89.35621 194 PRO A O 1
ATOM 2729 N N . ALA A 1 195 ? 7.39574 -26.41143 1.45709 1.000 114.59388 195 ALA A N 1
ATOM 2730 C CA . ALA A 1 195 ? 6.03782 -25.90789 1.28728 1.000 119.10829 195 ALA A CA 1
ATOM 2731 C C . ALA A 1 195 ? 5.09182 -26.54206 2.29907 1.000 116.26179 195 ALA A C 1
ATOM 2732 O O . ALA A 1 195 ? 4.11390 -25.91464 2.72067 1.000 107.30344 195 ALA A O 1
ATOM 2739 N N . ALA A 1 196 ? 5.37102 -27.78462 2.70346 1.000 115.82119 196 ALA A N 1
ATOM 2740 C CA . ALA A 1 196 ? 4.51192 -28.46685 3.66541 1.000 115.33861 196 ALA A CA 1
ATOM 2741 C C . ALA A 1 196 ? 4.64109 -27.89051 5.07226 1.000 118.04156 196 ALA A C 1
ATOM 2742 O O . ALA A 1 196 ? 3.67306 -27.92273 5.83951 1.000 119.01041 196 ALA A O 1
ATOM 2749 N N . GLU A 1 197 ? 5.81182 -27.37469 5.43984 1.000 96.98137 197 GLU A N 1
ATOM 2750 C CA . GLU A 1 197 ? 5.95532 -26.69901 6.72013 1.000 94.43680 197 GLU A CA 1
ATOM 2751 C C . GLU A 1 197 ? 5.54890 -25.23559 6.64255 1.000 95.20413 197 GLU A C 1
ATOM 2752 O O . GLU A 1 197 ? 5.34584 -24.60400 7.68747 1.000 86.97921 197 GLU A O 1
ATOM 2764 N N . ARG A 1 198 ? 5.42049 -24.68244 5.43300 1.000 104.35625 198 ARG A N 1
ATOM 2765 C CA . ARG A 1 198 ? 4.83686 -23.35447 5.29985 1.000 102.22488 198 ARG A CA 1
ATOM 2766 C C . ARG A 1 198 ? 3.32453 -23.43617 5.45724 1.000 93.21813 198 ARG A C 1
ATOM 2767 O O . ARG A 1 198 ? 2.71754 -22.64483 6.18655 1.000 81.11818 198 ARG A O 1
ATOM 2788 N N . GLU A 1 199 ? 2.70290 -24.39866 4.76195 1.000 78.55976 199 GLU A N 1
ATOM 2789 C CA . GLU A 1 199 ? 1.25197 -24.54855 4.83548 1.000 80.28500 199 GLU A CA 1
ATOM 2790 C C . GLU A 1 199 ? 0.81267 -24.85848 6.25439 1.000 80.24919 199 GLU A C 1
ATOM 2791 O O . GLU A 1 199 ? -0.22539 -24.36952 6.71088 1.000 76.06772 199 GLU A O 1
ATOM 2803 N N . LYS A 1 200 ? 1.58540 -25.67245 6.96952 1.000 79.38342 200 LYS A N 1
ATOM 2804 C CA . LYS A 1 200 ? 1.25309 -25.95925 8.36139 1.000 79.54806 200 LYS A CA 1
ATOM 2805 C C . LYS A 1 200 ? 1.44998 -24.73225 9.24297 1.000 73.67617 200 LYS A C 1
ATOM 2806 O O . LYS A 1 200 ? 0.58397 -24.39628 10.05749 1.000 69.97683 200 LYS A O 1
ATOM 2825 N N . LEU A 1 201 ? 2.57836 -24.04156 9.08948 1.000 83.46635 201 LEU A N 1
ATOM 2826 C CA . LEU A 1 201 ? 2.85385 -22.89432 9.94753 1.000 85.18501 201 LEU A CA 1
ATOM 2827 C C . LEU A 1 201 ? 1.86376 -21.75998 9.70913 1.000 69.01977 201 LEU A C 1
ATOM 2828 O O . LEU A 1 201 ? 1.39272 -21.13282 10.66487 1.000 62.95942 201 LEU A O 1
ATOM 2844 N N . ALA A 1 202 ? 1.53952 -21.47613 8.44566 1.000 75.06059 202 ALA A N 1
ATOM 2845 C CA . ALA A 1 202 ? 0.66640 -20.34442 8.14881 1.000 62.20533 202 ALA A CA 1
ATOM 2846 C C . ALA A 1 202 ? -0.69994 -20.51212 8.80093 1.000 58.87777 202 ALA A C 1
ATOM 2847 O O . ALA A 1 202 ? -1.31306 -19.53152 9.23926 1.000 53.12874 202 ALA A O 1
ATOM 2854 N N . GLY A 1 203 ? -1.19227 -21.74781 8.87716 1.000 63.58815 203 GLY A N 1
ATOM 2855 C CA . GLY A 1 203 ? -2.49152 -21.97923 9.48078 1.000 61.99556 203 GLY A CA 1
ATOM 2856 C C . GLY A 1 203 ? -2.56219 -21.53939 10.92538 1.000 58.12323 203 GLY A C 1
ATOM 2857 O O . GLY A 1 203 ? -3.61706 -21.10395 11.39435 1.000 53.03749 203 GLY A O 1
ATOM 2861 N N . GLY A 1 204 ? -1.45093 -21.63545 11.64354 1.000 58.06127 204 GLY A N 1
ATOM 2862 C CA . GLY A 1 204 ? -1.38364 -21.25542 13.03543 1.000 57.23320 204 GLY A CA 1
ATOM 2863 C C . GLY A 1 204 ? -1.10941 -19.79181 13.28748 1.000 49.84348 204 GLY A C 1
ATOM 2864 O O . GLY A 1 204 ? -0.88490 -19.40433 14.43854 1.000 51.63308 204 GLY A O 1
ATOM 2868 N N . ILE A 1 205 ? -1.12827 -18.96492 12.25542 1.000 51.53291 205 ILE A N 1
ATOM 2869 C CA . ILE A 1 205 ? -0.85074 -17.53711 12.36525 1.000 43.28452 205 ILE A CA 1
ATOM 2870 C C . ILE A 1 205 ? -2.13150 -16.78786 12.02480 1.000 46.40881 205 ILE A C 1
ATOM 2871 O O . ILE A 1 205 ? -2.72242 -17.04847 10.97024 1.000 49.09578 205 ILE A O 1
ATOM 2887 N N . PRO A 1 206 ? -2.59541 -15.87265 12.87903 1.000 41.12283 206 PRO A N 1
ATOM 2888 C CA . PRO A 1 206 ? -3.88975 -15.21504 12.61022 1.000 43.00713 206 PRO A CA 1
ATOM 2889 C C . PRO A 1 206 ? -4.00946 -14.58602 11.23272 1.000 44.67290 206 PRO A C 1
ATOM 2890 O O . PRO A 1 206 ? -5.07784 -14.68983 10.61692 1.000 41.20156 206 PRO A O 1
ATOM 2901 N N . VAL A 1 207 ? -2.95929 -13.92752 10.72642 1.000 41.25445 207 VAL A N 1
ATOM 2902 C CA . VAL A 1 207 ? -3.04888 -13.33821 9.39114 1.000 41.34324 207 VAL A CA 1
ATOM 2903 C C . VAL A 1 207 ? -2.87769 -14.36701 8.28760 1.000 42.30286 207 VAL A C 1
ATOM 2904 O O . VAL A 1 207 ? -2.98185 -14.01298 7.10786 1.000 44.48111 207 VAL A O 1
ATOM 2917 N N . LYS A 1 208 ? -2.63444 -15.63056 8.63570 1.000 43.18133 208 LYS A N 1
ATOM 2918 C CA . LYS A 1 208 ? -2.67573 -16.75554 7.70106 1.000 45.41863 208 LYS A CA 1
ATOM 2919 C C . LYS A 1 208 ? -1.59892 -16.67223 6.62329 1.000 45.91319 208 LYS A C 1
ATOM 2920 O O . LYS A 1 208 ? -1.78702 -17.18246 5.51844 1.000 50.02291 208 LYS A O 1
ATOM 2939 N N . ARG A 1 209 ? -0.48045 -16.01556 6.92358 1.000 47.36426 209 ARG A N 1
ATOM 2940 C CA A ARG A 1 209 ? 0.67728 -15.97742 6.04223 0.374 52.56204 209 ARG A CA 1
ATOM 2941 C CA B ARG A 1 209 ? 0.67662 -16.01690 6.04361 0.626 50.99998 209 ARG A CA 1
ATOM 2942 C C . ARG A 1 209 ? 1.93119 -16.05726 6.90141 1.000 47.11294 209 ARG A C 1
ATOM 2943 O O . ARG A 1 209 ? 1.91579 -15.70240 8.08163 1.000 46.99784 209 ARG A O 1
ATOM 2984 N N . LEU A 1 210 ? 3.02097 -16.51606 6.30045 1.000 44.13885 210 LEU A N 1
ATOM 2985 C CA . LEU A 1 210 ? 4.30661 -16.45046 6.97068 1.000 46.44505 210 LEU A CA 1
ATOM 2986 C C . LEU A 1 210 ? 4.84855 -15.03430 6.86893 1.000 44.39427 210 LEU A C 1
ATOM 2987 O O . LEU A 1 210 ? 4.49114 -14.27829 5.96517 1.000 50.83265 210 LEU A O 1
ATOM 3003 N N . GLY A 1 211 ? 5.70192 -14.66696 7.81307 1.000 39.82693 211 GLY A N 1
ATOM 3004 C CA . GLY A 1 211 ? 6.35607 -13.38373 7.72316 1.000 40.07971 211 GLY A CA 1
ATOM 3005 C C . GLY A 1 211 ? 7.49530 -13.39863 6.72018 1.000 46.05027 211 GLY A C 1
ATOM 3006 O O . GLY A 1 211 ? 8.07618 -14.43782 6.41494 1.000 48.67134 211 GLY A O 1
ATOM 3010 N N . THR A 1 212 ? 7.81565 -12.22264 6.19905 1.000 42.24219 212 THR A N 1
ATOM 3011 C CA . THR A 1 212 ? 8.93862 -12.05825 5.29661 1.000 41.23901 212 THR A CA 1
ATOM 3012 C C . THR A 1 212 ? 10.04823 -11.27298 5.97863 1.000 44.26529 212 THR A C 1
ATOM 3013 O O . THR A 1 212 ? 9.80730 -10.53020 6.93758 1.000 41.49673 212 THR A O 1
ATOM 3024 N N . PRO A 1 213 ? 11.28318 -11.40909 5.50803 1.000 45.27958 213 PRO A N 1
ATOM 3025 C CA . PRO A 1 213 ? 12.35424 -10.55018 6.04536 1.000 41.38971 213 PRO A CA 1
ATOM 3026 C C . PRO A 1 213 ? 12.02979 -9.06818 5.95117 1.000 40.80315 213 PRO A C 1
ATOM 3027 O O . PRO A 1 213 ? 12.40997 -8.29076 6.83688 1.000 40.14017 213 PRO A O 1
ATOM 3038 N N . ALA A 1 214 ? 11.33267 -8.64940 4.89445 1.000 41.15576 214 ALA A N 1
ATOM 3039 C CA . ALA A 1 214 ? 10.92892 -7.25054 4.78130 1.000 41.22413 214 ALA A CA 1
ATOM 3040 C C . ALA A 1 214 ? 10.02036 -6.83687 5.93972 1.000 41.99205 214 ALA A C 1
ATOM 3041 O O . ALA A 1 214 ? 10.15224 -5.72735 6.47210 1.000 38.96839 214 ALA A O 1
ATOM 3048 N N . ASP A 1 215 ? 9.09312 -7.71191 6.34969 1.000 39.04081 215 ASP A N 1
ATOM 3049 C CA . ASP A 1 215 ? 8.28534 -7.41349 7.53174 1.000 44.43253 215 ASP A CA 1
ATOM 3050 C C . ASP A 1 215 ? 9.18542 -7.05703 8.71140 1.000 37.39427 215 ASP A C 1
ATOM 3051 O O . ASP A 1 215 ? 8.96676 -6.06019 9.40768 1.000 36.73974 215 ASP A O 1
ATOM 3060 N N . ILE A 1 216 ? 10.22266 -7.85728 8.93663 1.000 37.81311 216 ILE A N 1
ATOM 3061 C CA . ILE A 1 216 ? 11.10942 -7.61416 10.07137 1.000 40.43192 216 ILE A CA 1
ATOM 3062 C C . ILE A 1 216 ? 11.84075 -6.28882 9.90077 1.000 38.87542 216 ILE A C 1
ATOM 3063 O O . ILE A 1 216 ? 11.93674 -5.48892 10.83849 1.000 38.81529 216 ILE A O 1
ATOM 3079 N N . ALA A 1 217 ? 12.36553 -6.03546 8.70057 1.000 38.48765 217 ALA A N 1
ATOM 3080 C CA . ALA A 1 217 ? 13.12318 -4.80931 8.46940 1.000 39.45681 217 ALA A CA 1
ATOM 3081 C C . ALA A 1 217 ? 12.24768 -3.57425 8.64029 1.000 46.15156 217 ALA A C 1
ATOM 3082 O O . ALA A 1 217 ? 12.71154 -2.53962 9.13620 1.000 40.60124 217 ALA A O 1
ATOM 3089 N N . ASN A 1 218 ? 10.97707 -3.66307 8.23611 1.000 42.65790 218 ASN A N 1
ATOM 3090 C CA . ASN A 1 218 ? 10.06437 -2.53541 8.40182 1.000 42.15468 218 ASN A CA 1
ATOM 3091 C C . ASN A 1 218 ? 9.94912 -2.13248 9.86938 1.000 38.59258 218 ASN A C 1
ATOM 3092 O O . ASN A 1 218 ? 10.01698 -0.94195 10.20370 1.000 37.59320 218 ASN A O 1
ATOM 3103 N N . ALA A 1 219 ? 9.81512 -3.10826 10.76713 1.000 38.01118 219 ALA A N 1
ATOM 3104 C CA . ALA A 1 219 ? 9.72914 -2.77661 12.18565 1.000 39.57651 219 ALA A CA 1
ATOM 3105 C C . ALA A 1 219 ? 11.06432 -2.26371 12.71114 1.000 36.67501 219 ALA A C 1
ATOM 3106 O O . ALA A 1 219 ? 11.10446 -1.32258 13.51191 1.000 38.29015 219 ALA A O 1
ATOM 3113 N N . VAL A 1 220 ? 12.16751 -2.87820 12.28511 1.000 41.19551 220 VAL A N 1
ATOM 3114 C CA . VAL A 1 220 ? 13.48732 -2.39289 12.67802 1.000 38.11126 220 VAL A CA 1
ATOM 3115 C C . VAL A 1 220 ? 13.68015 -0.95395 12.22230 1.000 41.55608 220 VAL A C 1
ATOM 3116 O O . VAL A 1 220 ? 14.20172 -0.11334 12.96616 1.000 38.47982 220 VAL A O 1
ATOM 3129 N N . GLY A 1 221 ? 13.27765 -0.65355 10.98430 1.000 43.95359 221 GLY A N 1
ATOM 3130 C CA . GLY A 1 221 ? 13.44453 0.69392 10.46534 1.000 40.49472 221 GLY A CA 1
ATOM 3131 C C . GLY A 1 221 ? 12.65199 1.71905 11.25106 1.000 43.33545 221 GLY A C 1
ATOM 3132 O O . GLY A 1 221 ? 13.09829 2.85473 11.44202 1.000 41.76035 221 GLY A O 1
ATOM 3136 N N . PHE A 1 222 ? 11.46697 1.33433 11.72396 1.000 41.73210 222 PHE A N 1
ATOM 3137 C CA . PHE A 1 222 ? 10.67363 2.25754 12.52413 1.000 39.63222 222 PHE A CA 1
ATOM 3138 C C . PHE A 1 222 ? 11.38930 2.60732 13.82061 1.000 39.27710 222 PHE A C 1
ATOM 3139 O O . PHE A 1 222 ? 11.47772 3.77963 14.20191 1.000 43.69617 222 PHE A O 1
ATOM 3156 N N . LEU A 1 223 ? 11.87947 1.59554 14.53180 1.000 37.90568 223 LEU A N 1
ATOM 3157 C CA . LEU A 1 223 ? 12.52789 1.84818 15.81287 1.000 40.87269 223 LEU A CA 1
ATOM 3158 C C . LEU A 1 223 ? 13.82218 2.63780 15.65196 1.000 40.95881 223 LEU A C 1
ATOM 3159 O O . LEU A 1 223 ? 14.20960 3.38180 16.56113 1.000 45.01563 223 LEU A O 1
ATOM 3175 N N . ALA A 1 224 ? 14.51057 2.48034 14.52303 1.000 42.18297 224 ALA A N 1
ATOM 3176 C CA . ALA A 1 224 ? 15.77159 3.17418 14.29080 1.000 42.66332 224 ALA A CA 1
ATOM 3177 C C . ALA A 1 224 ? 15.59559 4.58621 13.74655 1.000 42.43812 224 ALA A C 1
ATOM 3178 O O . ALA A 1 224 ? 16.58877 5.30981 13.61530 1.000 46.01917 224 ALA A O 1
ATOM 3185 N N . ALA A 1 225 ? 14.37437 4.98799 13.41598 1.000 45.25785 225 ALA A N 1
ATOM 3186 C CA . ALA A 1 225 ? 14.14416 6.29705 12.82725 1.000 45.27323 225 ALA A CA 1
ATOM 3187 C C . ALA A 1 225 ? 14.48157 7.39967 13.82278 1.000 46.39176 225 ALA A C 1
ATOM 3188 O O . ALA A 1 225 ? 14.36488 7.23494 15.04096 1.000 46.92024 225 ALA A O 1
ATOM 3195 N N . ASP A 1 226 ? 14.90774 8.54113 13.28456 1.000 48.34911 226 ASP A N 1
ATOM 3196 C CA . ASP A 1 226 ? 15.23805 9.67479 14.13740 1.000 48.33438 226 ASP A CA 1
ATOM 3197 C C . ASP A 1 226 ? 14.05651 10.09088 15.00080 1.000 53.54831 226 ASP A C 1
ATOM 3198 O O . ASP A 1 226 ? 14.25171 10.56468 16.12619 1.000 51.13234 226 ASP A O 1
ATOM 3207 N N . SER A 1 227 ? 12.83118 9.91865 14.49604 1.000 46.48636 227 SER A N 1
ATOM 3208 C CA . SER A 1 227 ? 11.63522 10.41393 15.16007 1.000 46.16433 227 SER A CA 1
ATOM 3209 C C . SER A 1 227 ? 11.08860 9.46101 16.21638 1.000 48.43076 227 SER A C 1
ATOM 3210 O O . SER A 1 227 ? 10.13554 9.82153 16.91502 1.000 46.07733 227 SER A O 1
ATOM 3218 N N . SER A 1 228 ? 11.62809 8.25277 16.32998 1.000 47.56951 228 SER A N 1
ATOM 3219 C CA . SER A 1 228 ? 11.18452 7.32223 17.36513 1.000 44.58040 228 SER A CA 1
ATOM 3220 C C . SER A 1 228 ? 11.94170 7.56910 18.66188 1.000 44.27993 228 SER A C 1
ATOM 3221 O O . SER A 1 228 ? 12.42511 6.63953 19.30240 1.000 45.02268 228 SER A O 1
ATOM 3229 N N . LYS A 1 229 ? 12.06816 8.84666 19.03484 1.000 46.78061 229 LYS A N 1
ATOM 3230 C CA . LYS A 1 229 ? 12.89369 9.24592 20.17082 1.000 50.55258 229 LYS A CA 1
ATOM 3231 C C . LYS A 1 229 ? 12.19212 9.06489 21.51067 1.000 47.59881 229 LYS A C 1
ATOM 3232 O O . LYS A 1 229 ? 12.84882 9.19648 22.54792 1.000 48.17396 229 LYS A O 1
ATOM 3251 N N . TYR A 1 230 ? 10.88761 8.78475 21.51908 1.000 43.60086 230 TYR A N 1
ATOM 3252 C CA . TYR A 1 230 ? 10.13072 8.58576 22.74975 1.000 44.48197 230 TYR A CA 1
ATOM 3253 C C . TYR A 1 230 ? 9.67288 7.14005 22.91546 1.000 44.64622 230 TYR A C 1
ATOM 3254 O O . TYR A 1 230 ? 8.83960 6.85546 23.78228 1.000 46.62106 230 TYR A O 1
ATOM 3272 N N . VAL A 1 231 ? 10.19074 6.22765 22.09716 1.000 44.76531 231 VAL A N 1
ATOM 3273 C CA . VAL A 1 231 ? 9.87345 4.80539 22.16006 1.000 38.87520 231 VAL A CA 1
ATOM 3274 C C . VAL A 1 231 ? 11.13982 4.07945 22.58699 1.000 39.51389 231 VAL A C 1
ATOM 3275 O O . VAL A 1 231 ? 12.13019 4.04834 21.84501 1.000 41.03199 231 VAL A O 1
ATOM 3288 N N . THR A 1 232 ? 11.12154 3.49821 23.78067 1.000 36.63120 232 THR A N 1
ATOM 3289 C CA . THR A 1 232 ? 12.28422 2.77300 24.26040 1.000 37.38543 232 THR A CA 1
ATOM 3290 C C . THR A 1 232 ? 11.83356 1.68642 25.22282 1.000 39.22996 232 THR A C 1
ATOM 3291 O O . THR A 1 232 ? 10.77255 1.78100 25.84840 1.000 39.83741 232 THR A O 1
ATOM 3302 N N . GLY A 1 233 ? 12.66559 0.64983 25.33329 1.000 34.59995 233 GLY A N 1
ATOM 3303 C CA . GLY A 1 233 ? 12.37938 -0.46950 26.20316 1.000 37.47837 233 GLY A CA 1
ATOM 3304 C C . GLY A 1 233 ? 11.32015 -1.41264 25.69186 1.000 38.36540 233 GLY A C 1
ATOM 3305 O O . GLY A 1 233 ? 10.82452 -2.23715 26.46416 1.000 45.79960 233 GLY A O 1
ATOM 3309 N N . GLN A 1 234 ? 10.96578 -1.32899 24.41773 1.000 38.78014 234 GLN A N 1
ATOM 3310 C CA . GLN A 1 234 ? 9.81723 -2.04270 23.88887 1.000 37.13781 234 GLN A CA 1
ATOM 3311 C C . GLN A 1 234 ? 10.19245 -3.42849 23.37644 1.000 35.09230 234 GLN A C 1
ATOM 3312 O O . GLN A 1 234 ? 11.30170 -3.66456 22.89280 1.000 37.74451 234 GLN A O 1
ATOM 3326 N N . THR A 1 235 ? 9.24073 -4.34424 23.49813 1.000 34.79168 235 THR A N 1
ATOM 3327 C CA . THR A 1 235 ? 9.31329 -5.69890 22.96514 1.000 34.62365 235 THR A CA 1
ATOM 3328 C C . THR A 1 235 ? 8.22052 -5.77226 21.90065 1.000 37.20605 235 THR A C 1
ATOM 3329 O O . THR A 1 235 ? 7.05708 -6.05859 22.19598 1.000 37.79509 235 THR A O 1
ATOM 3340 N N . LEU A 1 236 ? 8.59454 -5.45816 20.66283 1.000 33.64151 236 LEU A N 1
ATOM 3341 C CA . LEU A 1 236 ? 7.65561 -5.37560 19.54824 1.000 38.00657 236 LEU A CA 1
ATOM 3342 C C . LEU A 1 236 ? 7.69602 -6.68585 18.76931 1.000 34.03628 236 LEU A C 1
ATOM 3343 O O . LEU A 1 236 ? 8.71013 -7.01491 18.14831 1.000 38.69696 236 LEU A O 1
ATOM 3359 N N . PHE A 1 237 ? 6.59381 -7.42393 18.78968 1.000 36.76728 237 PHE A N 1
ATOM 3360 C CA . PHE A 1 237 ? 6.49528 -8.66889 18.04451 1.000 36.36940 237 PHE A CA 1
ATOM 3361 C C . PHE A 1 237 ? 6.06496 -8.38612 16.61138 1.000 36.78540 237 PHE A C 1
ATOM 3362 O O . PHE A 1 237 ? 5.15856 -7.58677 16.37144 1.000 35.62807 237 PHE A O 1
ATOM 3379 N N . VAL A 1 238 ? 6.73589 -9.03989 15.66449 1.000 37.84892 238 VAL A N 1
ATOM 3380 C CA . VAL A 1 238 ? 6.39801 -8.99043 14.24832 1.000 34.12861 238 VAL A CA 1
ATOM 3381 C C . VAL A 1 238 ? 6.07224 -10.42007 13.84598 1.000 36.29206 238 VAL A C 1
ATOM 3382 O O . VAL A 1 238 ? 6.91329 -11.12534 13.28183 1.000 45.54093 238 VAL A O 1
ATOM 3395 N N . CYS A 1 239 ? 4.85429 -10.85900 14.14049 1.000 36.04123 239 CYS A N 1
ATOM 3396 C CA . CYS A 1 239 ? 4.54217 -12.27972 14.21196 1.000 39.14787 239 CYS A CA 1
ATOM 3397 C C . CYS A 1 239 ? 3.24629 -12.67332 13.51966 1.000 39.01603 239 CYS A C 1
ATOM 3398 O O . CYS A 1 239 ? 2.85162 -13.84148 13.60944 1.000 40.43594 239 CYS A O 1
ATOM 3406 N N . GLY A 1 240 ? 2.55606 -11.74172 12.86985 1.000 37.01780 240 GLY A N 1
ATOM 3407 C CA . GLY A 1 240 ? 1.27017 -12.05925 12.29034 1.000 38.40498 240 GLY A CA 1
ATOM 3408 C C . GLY A 1 240 ? 0.17425 -12.33670 13.29044 1.000 38.39452 240 GLY A C 1
ATOM 3409 O O . GLY A 1 240 ? -0.88958 -12.83426 12.90333 1.000 34.71305 240 GLY A O 1
ATOM 3413 N N . GLY A 1 241 ? 0.40434 -12.03530 14.56749 1.000 36.76792 241 GLY A N 1
ATOM 3414 C CA . GLY A 1 241 ? -0.57263 -12.25737 15.61099 1.000 39.42298 241 GLY A CA 1
ATOM 3415 C C . GLY A 1 241 ? -0.30367 -13.45466 16.49741 1.000 37.96210 241 GLY A C 1
ATOM 3416 O O . GLY A 1 241 ? -1.00719 -13.63299 17.50308 1.000 41.67876 241 GLY A O 1
ATOM 3420 N N . LYS A 1 242 ? 0.68570 -14.28006 16.15718 1.000 39.58900 242 LYS A N 1
ATOM 3421 C CA . LYS A 1 242 ? 0.93350 -15.49376 16.92601 1.000 40.11781 242 LYS A CA 1
ATOM 3422 C C . LYS A 1 242 ? 1.36722 -15.18011 18.35039 1.000 39.86516 242 LYS A C 1
ATOM 3423 O O . LYS A 1 242 ? 1.18970 -16.00917 19.25124 1.000 37.87075 242 LYS A O 1
ATOM 3442 N N . SER A 1 243 ? 1.95198 -14.00320 18.57466 1.000 38.62497 243 SER A N 1
ATOM 3443 C CA . SER A 1 243 ? 2.34780 -13.63806 19.93034 1.000 40.89956 243 SER A CA 1
ATOM 3444 C C . SER A 1 243 ? 1.14427 -13.43327 20.84913 1.000 35.82107 243 SER A C 1
ATOM 3445 O O . SER A 1 243 ? 1.29844 -13.48077 22.07651 1.000 42.47945 243 SER A O 1
ATOM 3453 N N . ALA A 1 244 ? -0.05004 -13.22161 20.29252 1.000 35.83896 244 ALA A N 1
ATOM 3454 C CA . ALA A 1 244 ? -1.24041 -13.08572 21.12569 1.000 37.05921 244 ALA A CA 1
ATOM 3455 C C . ALA A 1 244 ? -1.62199 -14.38702 21.82190 1.000 37.48702 244 ALA A C 1
ATOM 3456 O O . ALA A 1 244 ? -2.43948 -14.35555 22.74869 1.000 36.33143 244 ALA A O 1
ATOM 3463 N N . TYR A 1 245 ? -1.04691 -15.51954 21.41055 1.000 37.20663 245 TYR A N 1
ATOM 3464 C CA . TYR A 1 245 ? -1.32459 -16.80066 22.04908 1.000 39.50181 245 TYR A CA 1
ATOM 3465 C C . TYR A 1 245 ? -0.46195 -17.05272 23.28328 1.000 39.93498 245 TYR A C 1
ATOM 3466 O O . TYR A 1 245 ? -0.70745 -18.02784 24.00276 1.000 45.40870 245 TYR A O 1
ATOM 3484 N N . PHE A 1 246 ? 0.53314 -16.20966 23.54730 1.000 39.49188 246 PHE A N 1
ATOM 3485 C CA . PHE A 1 246 ? 1.43308 -16.38207 24.68126 1.000 34.89119 246 PHE A CA 1
ATOM 3486 C C . PHE A 1 246 ? 1.00785 -15.46859 25.82278 1.000 37.49720 246 PHE A C 1
ATOM 3487 O O . PHE A 1 246 ? 0.78915 -14.27092 25.61344 1.000 39.76589 246 PHE A O 1
ATOM 3504 N N . SER A 1 247 ? 0.92548 -16.02228 27.03040 1.000 35.37932 247 SER A N 1
ATOM 3505 C CA . SER A 1 247 ? 0.93297 -15.17796 28.21713 1.000 33.03581 247 SER A CA 1
ATOM 3506 C C . SER A 1 247 ? 2.26970 -14.44994 28.32400 1.000 40.05773 247 SER A C 1
ATOM 3507 O O . SER A 1 247 ? 3.31846 -14.97430 27.93791 1.000 35.03503 247 SER A O 1
ATOM 3515 N N . MET A 1 248 ? 2.21880 -13.21521 28.82216 1.000 39.56310 248 MET A N 1
ATOM 3516 C CA . MET A 1 248 ? 3.38350 -12.41151 29.19015 1.000 37.48797 248 MET A CA 1
ATOM 3517 C C . MET A 1 248 ? 4.06359 -11.77330 27.98487 1.000 39.42388 248 MET A C 1
ATOM 3518 O O . MET A 1 248 ? 5.14073 -11.16999 28.14330 1.000 37.34863 248 MET A O 1
ATOM 3532 N N . SER A 1 249 ? 3.49065 -11.88740 26.78566 1.000 41.70008 249 SER A N 1
ATOM 3533 C CA . SER A 1 249 ? 3.99834 -11.13394 25.64840 1.000 36.58028 249 SER A CA 1
ATOM 3534 C C . SER A 1 249 ? 3.55343 -9.67571 25.67957 1.000 36.27679 249 SER A C 1
ATOM 3535 O O . SER A 1 249 ? 4.10055 -8.86039 24.92802 1.000 37.53163 249 SER A O 1
ATOM 3543 N N . ILE A 1 250 ? 2.56843 -9.33954 26.51044 1.000 36.52292 250 ILE A N 1
ATOM 3544 C CA . ILE A 1 250 ? 2.21155 -7.95466 26.81362 1.000 35.60491 250 ILE A CA 1
ATOM 3545 C C . ILE A 1 250 ? 2.28299 -7.84667 28.33322 1.000 37.45397 250 ILE A C 1
ATOM 3546 O O . ILE A 1 250 ? 2.16921 -6.77141 28.93705 1.000 39.79507 250 ILE A O 1
ATOM 3563 N N . GLY B 2 2 ? 3.71994 3.23868 3.03922 1.000 31.47283 2 GLY B N 1
ATOM 3564 C CA . GLY B 2 2 ? 2.97526 4.46811 3.23786 1.000 32.17448 2 GLY B CA 1
ATOM 3565 C C . GLY B 2 2 ? 1.49378 4.23290 3.45881 1.000 34.51138 2 GLY B C 1
ATOM 3566 O O . GLY B 2 2 ? 1.05141 3.08827 3.58715 1.000 36.89017 2 GLY B O 1
ATOM 3569 N N . ILE B 2 3 ? 0.72289 5.32027 3.49212 1.000 32.07825 3 ILE B N 1
ATOM 3570 C CA . ILE B 2 3 ? -0.72557 5.22782 3.64089 1.000 32.93348 3 ILE B CA 1
ATOM 3571 C C . ILE B 2 3 ? -1.38768 6.10428 2.58621 1.000 40.94678 3 ILE B C 1
ATOM 3572 O O . ILE B 2 3 ? -2.51451 6.58157 2.77453 1.000 40.06732 3 ILE B O 1
ATOM 3588 N N . GLN B 2 4 ? -0.67147 6.35274 1.49012 1.000 39.04688 4 GLN B N 1
ATOM 3589 C CA . GLN B 2 4 ? -1.22339 7.12244 0.38420 1.000 42.87667 4 GLN B CA 1
ATOM 3590 C C . GLN B 2 4 ? -2.56587 6.54563 -0.03048 1.000 40.86418 4 GLN B C 1
ATOM 3591 O O . GLN B 2 4 ? -2.70170 5.33372 -0.21628 1.000 43.97709 4 GLN B O 1
ATOM 3605 N N . ASN B 2 5 ? -3.55515 7.42264 -0.17705 1.000 41.60422 5 ASN B N 1
ATOM 3606 C CA . ASN B 2 5 ? -4.88577 7.10253 -0.68533 1.000 44.65416 5 ASN B CA 1
ATOM 3607 C C . ASN B 2 5 ? -5.68936 6.21495 0.25548 1.000 44.63192 5 ASN B C 1
ATOM 3608 O O . ASN B 2 5 ? -6.73267 5.66788 -0.14393 1.000 46.48570 5 ASN B O 1
ATOM 3619 N N . ARG B 2 6 ? -5.25498 6.06527 1.49573 1.000 40.93397 6 ARG B N 1
ATOM 3620 C CA . ARG B 2 6 ? -6.05797 5.40048 2.50561 1.000 43.48102 6 ARG B CA 1
ATOM 3621 C C . ARG B 2 6 ? -7.01309 6.39298 3.16286 1.000 41.13713 6 ARG B C 1
ATOM 3622 O O . ARG B 2 6 ? -6.75526 7.59895 3.20850 1.000 41.13204 6 ARG B O 1
ATOM 3643 N N . VAL B 2 7 ? -8.14280 5.87553 3.63700 1.000 40.59025 7 VAL B N 1
ATOM 3644 C CA . VAL B 2 7 ? -9.13034 6.65785 4.37317 1.000 39.14083 7 VAL B CA 1
ATOM 3645 C C . VAL B 2 7 ? -9.01241 6.30098 5.84457 1.000 39.62624 7 VAL B C 1
ATOM 3646 O O . VAL B 2 7 ? -9.09183 5.12040 6.21087 1.000 41.02983 7 VAL B O 1
ATOM 3659 N N . ALA B 2 8 ? -8.82585 7.31464 6.68833 1.000 37.05416 8 ALA B N 1
ATOM 3660 C CA . ALA B 2 8 ? -8.55641 7.11508 8.10705 1.000 37.71225 8 ALA B CA 1
ATOM 3661 C C . ALA B 2 8 ? -9.62189 7.80441 8.94488 1.000 40.81796 8 ALA B C 1
ATOM 3662 O O . ALA B 2 8 ? -9.84910 9.01095 8.80141 1.000 42.77614 8 ALA B O 1
ATOM 3669 N N . LEU B 2 9 ? -10.27079 7.03549 9.81271 1.000 42.58581 9 LEU B N 1
ATOM 3670 C CA . LEU B 2 9 ? -11.19681 7.56229 10.80442 1.000 41.64181 9 LEU B CA 1
ATOM 3671 C C . LEU B 2 9 ? -10.49868 7.61219 12.15571 1.000 40.27909 9 LEU B C 1
ATOM 3672 O O . LEU B 2 9 ? -10.10895 6.57269 12.69500 1.000 39.50198 9 LEU B O 1
ATOM 3688 N N . ILE B 2 10 ? -10.32758 8.81720 12.68841 1.000 45.10072 10 ILE B N 1
ATOM 3689 C CA . ILE B 2 10 ? -9.73518 9.03075 14.00476 1.000 42.72076 10 ILE B CA 1
ATOM 3690 C C . ILE B 2 10 ? -10.82250 9.62533 14.88693 1.000 47.43513 10 ILE B C 1
ATOM 3691 O O . ILE B 2 10 ? -11.21906 10.78269 14.69851 1.000 47.80325 10 ILE B O 1
ATOM 3707 N N . THR B 2 11 ? -11.30938 8.83888 15.84391 1.000 47.79068 11 THR B N 1
ATOM 3708 C CA . THR B 2 11 ? -12.31436 9.33305 16.77274 1.000 47.12664 11 THR B CA 1
ATOM 3709 C C . THR B 2 11 ? -11.69528 10.34888 17.72078 1.000 49.80737 11 THR B C 1
ATOM 3710 O O . THR B 2 11 ? -10.51909 10.25926 18.07783 1.000 46.91357 11 THR B O 1
ATOM 3721 N N . GLY B 2 12 ? -12.49937 11.32940 18.11838 1.000 51.29464 12 GLY B N 1
ATOM 3722 C CA . GLY B 2 12 ? -12.01345 12.35451 19.02989 1.000 55.44632 12 GLY B CA 1
ATOM 3723 C C . GLY B 2 12 ? -10.80715 13.10242 18.50689 1.000 59.96011 12 GLY B C 1
ATOM 3724 O O . GLY B 2 12 ? -9.88531 13.40622 19.27445 1.000 57.27065 12 GLY B O 1
ATOM 3728 N N . SER B 2 13 ? -10.79046 13.40757 17.20954 1.000 54.88942 13 SER B N 1
ATOM 3729 C CA . SER B 2 13 ? -9.64238 14.03319 16.57132 1.000 55.26430 13 SER B CA 1
ATOM 3730 C C . SER B 2 13 ? -9.87003 15.51114 16.26627 1.000 61.04174 13 SER B C 1
ATOM 3731 O O . SER B 2 13 ? -9.13597 16.09042 15.46084 1.000 60.19176 13 SER B O 1
ATOM 3739 N N . ALA B 2 14 ? -10.85471 16.14097 16.90363 1.000 66.97073 14 ALA B N 1
ATOM 3740 C CA . ALA B 2 14 ? -11.06837 17.56646 16.69994 1.000 64.98070 14 ALA B CA 1
ATOM 3741 C C . ALA B 2 14 ? -10.15649 18.42143 17.56685 1.000 66.37596 14 ALA B C 1
ATOM 3742 O O . ALA B 2 14 ? -10.05820 19.62974 17.33154 1.000 70.16226 14 ALA B O 1
ATOM 3749 N N . SER B 2 15 ? -9.47985 17.82753 18.54494 1.000 69.43341 15 SER B N 1
ATOM 3750 C CA . SER B 2 15 ? -8.51953 18.55088 19.36578 1.000 66.16901 15 SER B CA 1
ATOM 3751 C C . SER B 2 15 ? -7.55274 17.54325 19.96960 1.000 63.78615 15 SER B C 1
ATOM 3752 O O . SER B 2 15 ? -7.79568 16.33353 19.96145 1.000 64.02872 15 SER B O 1
ATOM 3760 N N . GLY B 2 16 ? -6.44377 18.06357 20.48768 1.000 63.02048 16 GLY B N 1
ATOM 3761 C CA . GLY B 2 16 ? -5.46326 17.24029 21.16497 1.000 59.56768 16 GLY B CA 1
ATOM 3762 C C . GLY B 2 16 ? -4.63117 16.42393 20.19195 1.000 61.19638 16 GLY B C 1
ATOM 3763 O O . GLY B 2 16 ? -4.49546 16.75516 19.01293 1.000 59.77677 16 GLY B O 1
ATOM 3767 N N . MET B 2 17 ? -4.06293 15.33082 20.71075 1.000 59.02867 17 MET B N 1
ATOM 3768 C CA . MET B 2 17 ? -3.19234 14.48443 19.89964 1.000 56.25169 17 MET B CA 1
ATOM 3769 C C . MET B 2 17 ? -3.95207 13.82559 18.75549 1.000 59.07073 17 MET B C 1
ATOM 3770 O O . MET B 2 17 ? -3.37409 13.58968 17.68866 1.000 55.22730 17 MET B O 1
ATOM 3784 N N . GLY B 2 18 ? -5.22954 13.50077 18.95401 1.000 50.96700 18 GLY B N 1
ATOM 3785 C CA . GLY B 2 18 ? -6.01193 12.97800 17.84619 1.000 52.09885 18 GLY B CA 1
ATOM 3786 C C . GLY B 2 18 ? -5.97206 13.89729 16.64210 1.000 53.13247 18 GLY B C 1
ATOM 3787 O O . GLY B 2 18 ? -5.72668 13.45826 15.51543 1.000 51.02020 18 GLY B O 1
ATOM 3791 N N . LYS B 2 19 ? -6.20088 15.19689 16.86830 1.000 56.47971 19 LYS B N 1
ATOM 3792 C CA . LYS B 2 19 ? -6.07989 16.17317 15.78814 1.000 59.15350 19 LYS B CA 1
ATOM 3793 C C . LYS B 2 19 ? -4.68676 16.14451 15.16618 1.000 57.77813 19 LYS B C 1
ATOM 3794 O O . LYS B 2 19 ? -4.55076 16.18485 13.93650 1.000 53.99370 19 LYS B O 1
ATOM 3813 N N . GLN B 2 20 ? -3.63689 16.07253 15.99088 1.000 59.26418 20 GLN B N 1
ATOM 3814 C CA . GLN B 2 20 ? -2.28962 16.08227 15.43160 1.000 52.91283 20 GLN B CA 1
ATOM 3815 C C . GLN B 2 20 ? -2.01946 14.79858 14.65728 1.000 52.49250 20 GLN B C 1
ATOM 3816 O O . GLN B 2 20 ? -1.26930 14.81189 13.67444 1.000 49.03829 20 GLN B O 1
ATOM 3830 N N . THR B 2 21 ? -2.63329 13.68871 15.07769 1.000 52.26993 21 THR B N 1
ATOM 3831 C CA . THR B 2 21 ? -2.54165 12.45145 14.31271 1.000 50.26907 21 THR B CA 1
ATOM 3832 C C . THR B 2 21 ? -3.25927 12.58395 12.97659 1.000 46.50739 21 THR B C 1
ATOM 3833 O O . THR B 2 21 ? -2.75756 12.11894 11.94909 1.000 44.44518 21 THR B O 1
ATOM 3844 N N . ALA B 2 22 ? -4.43273 13.21938 12.97002 1.000 50.28247 22 ALA B N 1
ATOM 3845 C CA . ALA B 2 22 ? -5.15747 13.42433 11.71985 1.000 49.63584 22 ALA B CA 1
ATOM 3846 C C . ALA B 2 22 ? -4.36190 14.30963 10.77002 1.000 47.23874 22 ALA B C 1
ATOM 3847 O O . ALA B 2 22 ? -4.23161 14.00969 9.57747 1.000 45.53057 22 ALA B O 1
ATOM 3854 N N . LEU B 2 23 ? -3.81606 15.40857 11.28727 1.000 46.97437 23 LEU B N 1
ATOM 3855 C CA . LEU B 2 23 ? -3.01531 16.29655 10.45445 1.000 48.08909 23 LEU B CA 1
ATOM 3856 C C . LEU B 2 23 ? -1.87437 15.54170 9.78888 1.000 45.76713 23 LEU B C 1
ATOM 3857 O O . LEU B 2 23 ? -1.66876 15.64262 8.57372 1.000 45.78971 23 LEU B O 1
ATOM 3873 N N . ARG B 2 24 ? -1.10309 14.79649 10.57850 1.000 44.96118 24 ARG B N 1
ATOM 3874 C CA . ARG B 2 24 ? 0.03335 14.07899 10.01706 1.000 47.41782 24 ARG B CA 1
ATOM 3875 C C . ARG B 2 24 ? -0.42332 12.99269 9.05158 1.000 46.11164 24 ARG B C 1
ATOM 3876 O O . ARG B 2 24 ? 0.24694 12.72604 8.04702 1.000 42.60267 24 ARG B O 1
ATOM 3897 N N . PHE B 2 25 ? -1.55303 12.34576 9.34189 1.000 43.60949 25 PHE B N 1
ATOM 3898 C CA . PHE B 2 25 ? -2.09904 11.37137 8.40284 1.000 45.86983 25 PHE B CA 1
ATOM 3899 C C . PHE B 2 25 ? -2.44127 12.03586 7.07592 1.000 41.05736 25 PHE B C 1
ATOM 3900 O O . PHE B 2 25 ? -2.05997 11.55016 6.00633 1.000 39.55154 25 PHE B O 1
ATOM 3917 N N . ALA B 2 26 ? -3.16244 13.15499 7.12614 1.000 45.70690 26 ALA B N 1
ATOM 3918 C CA . ALA B 2 26 ? -3.50052 13.86284 5.89702 1.000 41.05064 26 ALA B CA 1
ATOM 3919 C C . ALA B 2 26 ? -2.24763 14.29331 5.15171 1.000 44.78344 26 ALA B C 1
ATOM 3920 O O . ALA B 2 26 ? -2.19701 14.24008 3.91552 1.000 45.63148 26 ALA B O 1
ATOM 3927 N N . GLU B 2 27 ? -1.22320 14.72659 5.88750 1.000 44.89003 27 GLU B N 1
ATOM 3928 C CA . GLU B 2 27 ? 0.00183 15.17224 5.23728 1.000 43.87115 27 GLU B CA 1
ATOM 3929 C C . GLU B 2 27 ? 0.71357 14.02347 4.53617 1.000 44.20466 27 GLU B C 1
ATOM 3930 O O . GLU B 2 27 ? 1.42765 14.24877 3.55307 1.000 43.24928 27 GLU B O 1
ATOM 3942 N N . GLN B 2 28 ? 0.53611 12.79280 5.01622 1.000 44.21412 28 GLN B N 1
ATOM 3943 C CA . GLN B 2 28 ? 1.15164 11.62539 4.40107 1.000 44.73013 28 GLN B CA 1
ATOM 3944 C C . GLN B 2 28 ? 0.25377 10.96536 3.36212 1.000 42.52902 28 GLN B C 1
ATOM 3945 O O . GLN B 2 28 ? 0.50430 9.81651 2.97375 1.000 41.19264 28 GLN B O 1
ATOM 3959 N N . GLY B 2 29 ? -0.77437 11.66699 2.89970 1.000 43.67599 29 GLY B N 1
ATOM 3960 C CA . GLY B 2 29 ? -1.56350 11.21973 1.77341 1.000 39.23181 29 GLY B CA 1
ATOM 3961 C C . GLY B 2 29 ? -2.90045 10.59509 2.09132 1.000 38.50754 29 GLY B C 1
ATOM 3962 O O . GLY B 2 29 ? -3.54094 10.06416 1.18180 1.000 42.76462 29 GLY B O 1
ATOM 3966 N N . ALA B 2 30 ? -3.34568 10.63914 3.33490 1.000 42.85378 30 ALA B N 1
ATOM 3967 C CA . ALA B 2 30 ? -4.58769 9.98939 3.71519 1.000 43.52580 30 ALA B CA 1
ATOM 3968 C C . ALA B 2 30 ? -5.74415 10.98050 3.69451 1.000 44.54899 30 ALA B C 1
ATOM 3969 O O . ALA B 2 30 ? -5.57554 12.17094 3.97321 1.000 45.75686 30 ALA B O 1
ATOM 3976 N N . ALA B 2 31 ? -6.92222 10.47484 3.34035 1.000 42.14690 31 ALA B N 1
ATOM 3977 C CA . ALA B 2 31 ? -8.16578 11.18229 3.60071 1.000 44.98120 31 ALA B CA 1
ATOM 3978 C C . ALA B 2 31 ? -8.55761 10.90289 5.04353 1.000 44.19279 31 ALA B C 1
ATOM 3979 O O . ALA B 2 31 ? -8.60353 9.74413 5.46475 1.000 45.02159 31 ALA B O 1
ATOM 3986 N N . VAL B 2 32 ? -8.81640 11.95627 5.80878 1.000 46.11230 32 VAL B N 1
ATOM 3987 C CA . VAL B 2 32 ? -9.02722 11.84062 7.24656 1.000 48.99141 32 VAL B CA 1
ATOM 3988 C C . VAL B 2 32 ? -10.45161 12.26602 7.57118 1.000 48.20205 32 VAL B C 1
ATOM 3989 O O . VAL B 2 32 ? -10.96034 13.24105 7.00759 1.000 48.11183 32 VAL B O 1
ATOM 4002 N N . VAL B 2 33 ? -11.09453 11.52643 8.47409 1.000 48.30439 33 VAL B N 1
ATOM 4003 C CA . VAL B 2 33 ? -12.39460 11.89703 9.02219 1.000 49.31487 33 VAL B CA 1
ATOM 4004 C C . VAL B 2 33 ? -12.15740 12.51096 10.39380 1.000 52.28850 33 VAL B C 1
ATOM 4005 O O . VAL B 2 33 ? -11.68312 11.83111 11.30994 1.000 48.74242 33 VAL B O 1
ATOM 4018 N N . ILE B 2 34 ? -12.47219 13.79487 10.53619 1.000 53.38847 34 ILE B N 1
ATOM 4019 C CA . ILE B 2 34 ? -12.39903 14.45984 11.83208 1.000 54.74981 34 ILE B CA 1
ATOM 4020 C C . ILE B 2 34 ? -13.66579 14.12679 12.60159 1.000 57.66554 34 ILE B C 1
ATOM 4021 O O . ILE B 2 34 ? -14.77466 14.44983 12.16522 1.000 59.02359 34 ILE B O 1
ATOM 4037 N N . ASN B 2 35 ? -13.50815 13.46582 13.73869 1.000 58.27118 35 ASN B N 1
ATOM 4038 C CA . ASN B 2 35 ? -14.62984 13.17275 14.61489 1.000 58.37953 35 ASN B CA 1
ATOM 4039 C C . ASN B 2 35 ? -14.44156 13.79453 15.98813 1.000 60.74526 35 ASN B C 1
ATOM 4040 O O . ASN B 2 35 ? -13.32566 13.88580 16.50086 1.000 61.16516 35 ASN B O 1
ATOM 4051 N N . ASP B 2 36 ? -15.55734 14.19284 16.58523 1.000 56.94335 36 ASP B N 1
ATOM 4052 C CA . ASP B 2 36 ? -15.61691 14.56738 17.98741 1.000 60.56572 36 ASP B CA 1
ATOM 4053 C C . ASP B 2 36 ? -17.09183 14.61690 18.35710 1.000 63.39507 36 ASP B C 1
ATOM 4054 O O . ASP B 2 36 ? -17.96799 14.61422 17.48878 1.000 64.96763 36 ASP B O 1
ATOM 4063 N N . ILE B 2 37 ? -17.35625 14.63401 19.66191 1.000 66.08702 37 ILE B N 1
ATOM 4064 C CA . ILE B 2 37 ? -18.69917 14.91797 20.14626 1.000 66.05630 37 ILE B CA 1
ATOM 4065 C C . ILE B 2 37 ? -18.94748 16.41298 20.12211 1.000 70.52658 37 ILE B C 1
ATOM 4066 O O . ILE B 2 37 ? -20.10613 16.85398 20.08520 1.000 74.34709 37 ILE B O 1
ATOM 4082 N N . ASP B 2 38 ? -17.87287 17.18825 20.10586 1.000 77.69079 38 ASP B N 1
ATOM 4083 C CA . ASP B 2 38 ? -17.97311 18.62019 20.02337 1.000 83.91595 38 ASP B CA 1
ATOM 4084 C C . ASP B 2 38 ? -18.11882 19.06641 18.58093 1.000 86.69617 38 ASP B C 1
ATOM 4085 O O . ASP B 2 38 ? -17.14481 19.11950 17.82940 1.000 85.72674 38 ASP B O 1
ATOM 4094 N N . ALA B 2 39 ? -19.35129 19.38632 18.18430 1.000 89.55255 39 ALA B N 1
ATOM 4095 C CA . ALA B 2 39 ? -19.60680 19.67435 16.77702 1.000 90.47097 39 ALA B CA 1
ATOM 4096 C C . ALA B 2 39 ? -18.90941 20.94593 16.32672 1.000 97.34257 39 ALA B C 1
ATOM 4097 O O . ALA B 2 39 ? -18.51950 21.06323 15.15403 1.000 97.63221 39 ALA B O 1
ATOM 4104 N N . GLU B 2 40 ? -18.72000 21.89969 17.24095 1.000 103.04726 40 GLU B N 1
ATOM 4105 C CA . GLU B 2 40 ? -18.03513 23.13239 16.86024 1.000 106.00915 40 GLU B CA 1
ATOM 4106 C C . GLU B 2 40 ? -16.52202 22.90389 16.70619 1.000 101.60184 40 GLU B C 1
ATOM 4107 O O . GLU B 2 40 ? -15.89118 23.50318 15.82813 1.000 102.04983 40 GLU B O 1
ATOM 4119 N N . LYS B 2 41 ? -15.93402 22.03597 17.52701 1.000 98.45952 41 LYS B N 1
ATOM 4120 C CA . LYS B 2 41 ? -14.54260 21.69020 17.37040 1.000 92.81827 41 LYS B CA 1
ATOM 4121 C C . LYS B 2 41 ? -14.33581 20.90190 16.09424 1.000 90.12292 41 LYS B C 1
ATOM 4122 O O . LYS B 2 41 ? -13.23547 20.94329 15.50173 1.000 91.39311 41 LYS B O 1
ATOM 4141 N N . VAL B 2 42 ? -15.35990 20.11023 15.71270 1.000 101.26242 42 VAL B N 1
ATOM 4142 C CA . VAL B 2 42 ? -15.30659 19.38532 14.43882 1.000 104.56202 42 VAL B CA 1
ATOM 4143 C C . VAL B 2 42 ? -15.21956 20.34754 13.27965 1.000 94.76571 42 VAL B C 1
ATOM 4144 O O . VAL B 2 42 ? -14.35533 20.21304 12.41219 1.000 86.94237 42 VAL B O 1
ATOM 4157 N N . ARG B 2 43 ? -16.10211 21.34433 13.25685 1.000 83.87820 43 ARG B N 1
ATOM 4158 C CA . ARG B 2 43 ? -16.13921 22.26847 12.12847 1.000 86.68602 43 ARG B CA 1
ATOM 4159 C C . ARG B 2 43 ? -14.85713 23.08788 12.05065 1.000 85.11921 43 ARG B C 1
ATOM 4160 O O . ARG B 2 43 ? -14.31521 23.31641 10.96295 1.000 79.65106 43 ARG B O 1
ATOM 4181 N N . ALA B 2 44 ? -14.35747 23.54250 13.19679 1.000 86.18253 44 ALA B N 1
ATOM 4182 C CA . ALA B 2 44 ? -13.14863 24.35601 13.19457 1.000 83.70428 44 ALA B CA 1
ATOM 4183 C C . ALA B 2 44 ? -11.96082 23.58371 12.63435 1.000 82.56770 44 ALA B C 1
ATOM 4184 O O . ALA B 2 44 ? -11.16137 24.13065 11.86361 1.000 78.51921 44 ALA B O 1
ATOM 4191 N N . THR B 2 45 ? -11.82492 22.31107 13.00973 1.000 84.44271 45 THR B N 1
ATOM 4192 C CA . THR B 2 45 ? -10.69800 21.52509 12.52280 1.000 84.14419 45 THR B CA 1
ATOM 4193 C C . THR B 2 45 ? -10.87691 21.15570 11.05809 1.000 71.45129 45 THR B C 1
ATOM 4194 O O . THR B 2 45 ? -9.91625 21.19708 10.28113 1.000 65.45235 45 THR B O 1
ATOM 4205 N N . VAL B 2 46 ? -12.09463 20.78137 10.66404 1.000 77.18886 46 VAL B N 1
ATOM 4206 C CA . VAL B 2 46 ? -12.36161 20.50871 9.25556 1.000 75.11567 46 VAL B CA 1
ATOM 4207 C C . VAL B 2 46 ? -12.02712 21.73373 8.41551 1.000 69.52381 46 VAL B C 1
ATOM 4208 O O . VAL B 2 46 ? -11.33396 21.64025 7.39509 1.000 63.49020 46 VAL B O 1
ATOM 4221 N N . ASP B 2 47 ? -12.50835 22.90559 8.84285 1.000 77.36400 47 ASP B N 1
ATOM 4222 C CA . ASP B 2 47 ? -12.16595 24.15132 8.16259 1.000 74.75337 47 ASP B CA 1
ATOM 4223 C C . ASP B 2 47 ? -10.65722 24.33573 8.08668 1.000 68.47413 47 ASP B C 1
ATOM 4224 O O . ASP B 2 47 ? -10.10542 24.61307 7.01584 1.000 62.33577 47 ASP B O 1
ATOM 4233 N N . GLU B 2 48 ? -9.97409 24.20058 9.22571 1.000 71.76780 48 GLU B N 1
ATOM 4234 C CA . GLU B 2 48 ? -8.52507 24.37014 9.24887 1.000 64.32844 48 GLU B CA 1
ATOM 4235 C C . GLU B 2 48 ? -7.84118 23.43270 8.25933 1.000 65.93105 48 GLU B C 1
ATOM 4236 O O . GLU B 2 48 ? -6.93701 23.84772 7.52079 1.000 62.98346 48 GLU B O 1
ATOM 4248 N N . PHE B 2 49 ? -8.25066 22.16041 8.23600 1.000 65.00889 49 PHE B N 1
ATOM 4249 C CA . PHE B 2 49 ? -7.56822 21.18151 7.39336 1.000 63.07347 49 PHE B CA 1
ATOM 4250 C C . PHE B 2 49 ? -7.84595 21.43405 5.91554 1.000 64.48825 49 PHE B C 1
ATOM 4251 O O . PHE B 2 49 ? -6.92279 21.43359 5.09591 1.000 61.18499 49 PHE B O 1
ATOM 4268 N N . SER B 2 50 ? -9.11544 21.62858 5.55098 1.000 60.72863 50 SER B N 1
ATOM 4269 C CA . SER B 2 50 ? -9.44536 21.95610 4.16891 1.000 61.27445 50 SER B CA 1
ATOM 4270 C C . SER B 2 50 ? -8.63890 23.14745 3.66252 1.000 60.77025 50 SER B C 1
ATOM 4271 O O . SER B 2 50 ? -8.15821 23.14074 2.52367 1.000 61.64002 50 SER B O 1
ATOM 4279 N N . ALA B 2 51 ? -8.49543 24.18988 4.48735 1.000 58.66198 51 ALA B N 1
ATOM 4280 C CA . ALA B 2 51 ? -7.67271 25.33072 4.10013 1.000 57.14596 51 ALA B CA 1
ATOM 4281 C C . ALA B 2 51 ? -6.23997 24.90185 3.79803 1.000 58.12016 51 ALA B C 1
ATOM 4282 O O . ALA B 2 51 ? -5.59243 25.45704 2.90381 1.000 62.95856 51 ALA B O 1
ATOM 4289 N N . ARG B 2 52 ? -5.71843 23.93140 4.54637 1.000 59.55127 52 ARG B N 1
ATOM 4290 C CA . ARG B 2 52 ? -4.37574 23.41567 4.31093 1.000 59.30397 52 ARG B CA 1
ATOM 4291 C C . ARG B 2 52 ? -4.29515 22.49015 3.10511 1.000 59.96059 52 ARG B C 1
ATOM 4292 O O . ARG B 2 52 ? -3.21189 21.97331 2.81551 1.000 58.31769 52 ARG B O 1
ATOM 4313 N N . GLY B 2 53 ? -5.39800 22.27017 2.39800 1.000 59.41192 53 GLY B N 1
ATOM 4314 C CA . GLY B 2 53 ? -5.38054 21.42788 1.22293 1.000 61.14468 53 GLY B CA 1
ATOM 4315 C C . GLY B 2 53 ? -5.63419 19.96301 1.47873 1.000 60.30484 53 GLY B C 1
ATOM 4316 O O . GLY B 2 53 ? -5.39662 19.14517 0.58147 1.000 57.48494 53 GLY B O 1
ATOM 4320 N N . HIS B 2 54 ? -6.10831 19.60548 2.66517 1.000 55.26414 54 HIS B N 1
ATOM 4321 C CA . HIS B 2 54 ? -6.28066 18.21399 3.03947 1.000 54.16715 54 HIS B CA 1
ATOM 4322 C C . HIS B 2 54 ? -7.66963 17.70815 2.66251 1.000 49.15491 54 HIS B C 1
ATOM 4323 O O . HIS B 2 54 ? -8.65542 18.45088 2.67539 1.000 52.04384 54 HIS B O 1
ATOM 4337 N N . ARG B 2 55 ? -7.72549 16.42491 2.31132 1.000 55.43609 55 ARG B N 1
ATOM 4338 C CA . ARG B 2 55 ? -8.97651 15.72513 2.04848 1.000 48.86342 55 ARG B CA 1
ATOM 4339 C C . ARG B 2 55 ? -9.55269 15.28607 3.38832 1.000 51.77534 55 ARG B C 1
ATOM 4340 O O . ARG B 2 55 ? -9.04880 14.34351 4.01305 1.000 48.95213 55 ARG B O 1
ATOM 4361 N N . VAL B 2 56 ? -10.60741 15.96989 3.83204 1.000 47.75858 56 VAL B N 1
ATOM 4362 C CA . VAL B 2 56 ? -11.09918 15.83424 5.19638 1.000 46.75887 56 VAL B CA 1
ATOM 4363 C C . VAL B 2 56 ? -12.61992 15.93191 5.22422 1.000 50.03588 56 VAL B C 1
ATOM 4364 O O . VAL B 2 56 ? -13.23841 16.68535 4.46378 1.000 47.40042 56 VAL B O 1
ATOM 4377 N N . LEU B 2 57 ? -13.21463 15.15900 6.12526 1.000 50.69569 57 LEU B N 1
ATOM 4378 C CA . LEU B 2 57 ? -14.65208 15.13681 6.34399 1.000 54.78903 57 LEU B CA 1
ATOM 4379 C C . LEU B 2 57 ? -14.93485 15.22081 7.83566 1.000 55.92796 57 LEU B C 1
ATOM 4380 O O . LEU B 2 57 ? -14.28009 14.54601 8.63514 1.000 49.78167 57 LEU B O 1
ATOM 4396 N N . GLY B 2 58 ? -15.91044 16.04340 8.21133 1.000 55.32439 58 GLY B N 1
ATOM 4397 C CA . GLY B 2 58 ? -16.36725 16.09333 9.59243 1.000 55.75293 58 GLY B CA 1
ATOM 4398 C C . GLY B 2 58 ? -17.50079 15.10648 9.82625 1.000 56.47144 58 GLY B C 1
ATOM 4399 O O . GLY B 2 58 ? -18.43601 15.01585 9.03215 1.000 57.98720 58 GLY B O 1
ATOM 4403 N N . ALA B 2 59 ? -17.40900 14.36940 10.93942 1.000 53.19233 59 ALA B N 1
ATOM 4404 C CA . ALA B 2 59 ? -18.41345 13.36343 11.30894 1.000 55.65948 59 ALA B CA 1
ATOM 4405 C C . ALA B 2 59 ? -18.64533 13.49426 12.81429 1.000 59.19884 59 ALA B C 1
ATOM 4406 O O . ALA B 2 59 ? -17.97071 12.85424 13.62410 1.000 57.79181 59 ALA B O 1
ATOM 4413 N N . VAL B 2 60 ? -19.60959 14.33202 13.18083 1.000 62.49847 60 VAL B N 1
ATOM 4414 C CA . VAL B 2 60 ? -19.93506 14.54415 14.58557 1.000 60.64203 60 VAL B CA 1
ATOM 4415 C C . VAL B 2 60 ? -20.69325 13.33623 15.12177 1.000 59.22953 60 VAL B C 1
ATOM 4416 O O . VAL B 2 60 ? -21.71511 12.91961 14.55762 1.000 58.00245 60 VAL B O 1
ATOM 4429 N N . ALA B 2 61 ? -20.20019 12.76811 16.22082 1.000 55.99566 61 ALA B N 1
ATOM 4430 C CA . ALA B 2 61 ? -20.90201 11.64339 16.82437 1.000 54.87500 61 ALA B CA 1
ATOM 4431 C C . ALA B 2 61 ? -20.31684 11.32150 18.19360 1.000 54.63817 61 ALA B C 1
ATOM 4432 O O . ALA B 2 61 ? -19.09762 11.35112 18.37801 1.000 51.94448 61 ALA B O 1
ATOM 4439 N N . ASP B 2 62 ? -21.19758 11.01231 19.14505 1.000 60.53197 62 ASP B N 1
ATOM 4440 C CA . ASP B 2 62 ? -20.78864 10.43450 20.42411 1.000 54.01359 62 ASP B CA 1
ATOM 4441 C C . ASP B 2 62 ? -20.41417 8.98510 20.15653 1.000 49.03152 62 ASP B C 1
ATOM 4442 O O . ASP B 2 62 ? -21.28573 8.13328 19.99102 1.000 48.89661 62 ASP B O 1
ATOM 4451 N N . ILE B 2 63 ? -19.11169 8.69634 20.10471 1.000 50.50324 63 ILE B N 1
ATOM 4452 C CA . ILE B 2 63 ? -18.64091 7.35316 19.80708 1.000 46.35807 63 ILE B CA 1
ATOM 4453 C C . ILE B 2 63 ? -19.07181 6.34976 20.85552 1.000 47.05572 63 ILE B C 1
ATOM 4454 O O . ILE B 2 63 ? -18.90881 5.14625 20.65177 1.000 46.23946 63 ILE B O 1
ATOM 4470 N N . GLY B 2 64 ? -19.58047 6.81714 21.98748 1.000 52.89738 64 GLY B N 1
ATOM 4471 C CA . GLY B 2 64 ? -20.17380 5.94052 22.97146 1.000 51.37002 64 GLY B CA 1
ATOM 4472 C C . GLY B 2 64 ? -21.60895 5.54338 22.70183 1.000 51.96391 64 GLY B C 1
ATOM 4473 O O . GLY B 2 64 ? -22.17474 4.73792 23.44903 1.000 52.47548 64 GLY B O 1
ATOM 4477 N N . ASN B 2 65 ? -22.21726 6.09105 21.65572 1.000 50.92794 65 ASN B N 1
ATOM 4478 C CA . ASN B 2 65 ? -23.60197 5.80890 21.29736 1.000 49.96537 65 ASN B CA 1
ATOM 4479 C C . ASN B 2 65 ? -23.60908 5.03969 19.98511 1.000 49.18200 65 ASN B C 1
ATOM 4480 O O . ASN B 2 65 ? -23.06690 5.52077 18.98528 1.000 55.61796 65 ASN B O 1
ATOM 4491 N N . LYS B 2 66 ? -24.22947 3.85517 19.98029 1.000 49.54526 66 LYS B N 1
ATOM 4492 C CA . LYS B 2 66 ? -24.12037 2.98946 18.80674 1.000 51.46828 66 LYS B CA 1
ATOM 4493 C C . LYS B 2 66 ? -24.75573 3.63054 17.57921 1.000 52.43117 66 LYS B C 1
ATOM 4494 O O . LYS B 2 66 ? -24.19823 3.56769 16.47509 1.000 55.22642 66 LYS B O 1
ATOM 4513 N N . ALA B 2 67 ? -25.93188 4.23743 17.74590 1.000 51.01148 67 ALA B N 1
ATOM 4514 C CA . ALA B 2 67 ? -26.60141 4.84866 16.60448 1.000 53.32688 67 ALA B CA 1
ATOM 4515 C C . ALA B 2 67 ? -25.75825 5.97455 16.02021 1.000 50.99955 67 ALA B C 1
ATOM 4516 O O . ALA B 2 67 ? -25.62711 6.09205 14.79612 1.000 51.36751 67 ALA B O 1
ATOM 4523 N N . ALA B 2 68 ? -25.17119 6.81011 16.88099 1.000 51.75301 68 ALA B N 1
ATOM 4524 C CA . ALA B 2 68 ? -24.31046 7.88211 16.39148 1.000 53.52728 68 ALA B CA 1
ATOM 4525 C C . ALA B 2 68 ? -23.08028 7.31837 15.69372 1.000 50.81775 68 ALA B C 1
ATOM 4526 O O . ALA B 2 68 ? -22.60737 7.88060 14.70069 1.000 51.53914 68 ALA B O 1
ATOM 4533 N N . VAL B 2 69 ? -22.54846 6.20361 16.19465 1.000 50.16992 69 VAL B N 1
ATOM 4534 C CA . VAL B 2 69 ? -21.37409 5.60519 15.56728 1.000 49.56442 69 VAL B CA 1
ATOM 4535 C C . VAL B 2 69 ? -21.71224 5.10964 14.16478 1.000 52.68994 69 VAL B C 1
ATOM 4536 O O . VAL B 2 69 ? -20.94595 5.31743 13.21347 1.000 54.31567 69 VAL B O 1
ATOM 4549 N N . ASP B 2 70 ? -22.86079 4.44415 14.01285 1.000 52.90350 70 ASP B N 1
ATOM 4550 C CA . ASP B 2 70 ? -23.24272 3.92750 12.70251 1.000 54.83524 70 ASP B CA 1
ATOM 4551 C C . ASP B 2 70 ? -23.42755 5.05417 11.69728 1.000 55.45711 70 ASP B C 1
ATOM 4552 O O . ASP B 2 70 ? -23.05672 4.91748 10.52439 1.000 55.65011 70 ASP B O 1
ATOM 4561 N N . GLY B 2 71 ? -23.99229 6.17912 12.13851 1.000 50.34440 71 GLY B N 1
ATOM 4562 C CA . GLY B 2 71 ? -24.15143 7.31052 11.24117 1.000 51.69832 71 GLY B CA 1
ATOM 4563 C C . GLY B 2 71 ? -22.82114 7.90199 10.81832 1.000 51.56445 71 GLY B C 1
ATOM 4564 O O . GLY B 2 71 ? -22.66383 8.34930 9.67891 1.000 52.11141 71 GLY B O 1
ATOM 4568 N N . MET B 2 72 ? -21.84693 7.91474 11.72771 1.000 51.53200 72 MET B N 1
ATOM 4569 C CA . MET B 2 72 ? -20.50145 8.33856 11.36481 1.000 54.75439 72 MET B CA 1
ATOM 4570 C C . MET B 2 72 ? -19.91884 7.42644 10.29522 1.000 53.40976 72 MET B C 1
ATOM 4571 O O . MET B 2 72 ? -19.33298 7.89498 9.31395 1.000 54.59158 72 MET B O 1
ATOM 4585 N N . VAL B 2 73 ? -20.04943 6.11276 10.48265 1.000 51.02581 73 VAL B N 1
ATOM 4586 C CA . VAL B 2 73 ? -19.48673 5.16904 9.52279 1.000 50.54606 73 VAL B CA 1
ATOM 4587 C C . VAL B 2 73 ? -20.19514 5.28752 8.17911 1.000 52.58001 73 VAL B C 1
ATOM 4588 O O . VAL B 2 73 ? -19.56240 5.20029 7.12093 1.000 50.49581 73 VAL B O 1
ATOM 4601 N N . LYS B 2 74 ? -21.51452 5.49084 8.19837 1.000 52.78876 74 LYS B N 1
ATOM 4602 C CA . LYS B 2 74 ? -22.25583 5.71826 6.96154 1.000 55.11860 74 LYS B CA 1
ATOM 4603 C C . LYS B 2 74 ? -21.79074 6.98698 6.25896 1.000 57.62119 74 LYS B C 1
ATOM 4604 O O . LYS B 2 74 ? -21.55432 6.98890 5.04519 1.000 56.72476 74 LYS B O 1
ATOM 4623 N N . GLN B 2 75 ? -21.65176 8.07998 7.01075 1.000 59.69033 75 GLN B N 1
ATOM 4624 C CA . GLN B 2 75 ? -21.16044 9.32275 6.42620 1.000 56.58235 75 GLN B CA 1
ATOM 4625 C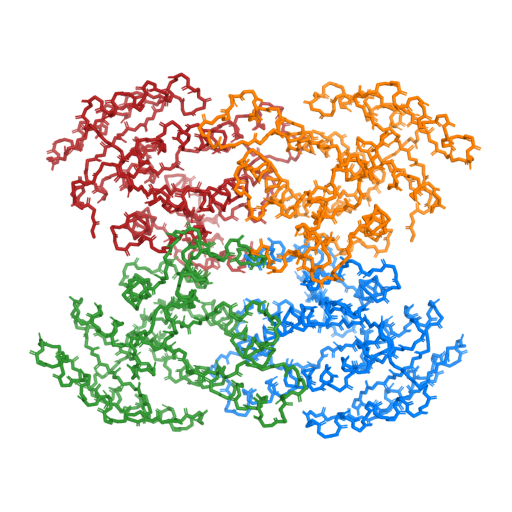 C . GLN B 2 75 ? -19.77048 9.13412 5.83610 1.000 54.64935 75 GLN B C 1
ATOM 4626 O O . GLN B 2 75 ? -19.45588 9.68144 4.77304 1.000 58.55972 75 GLN B O 1
ATOM 4640 N N . THR B 2 76 ? -18.91794 8.37146 6.51556 1.000 54.87326 76 THR B N 1
ATOM 4641 C CA . THR B 2 76 ? -17.58761 8.12225 5.97574 1.000 51.90249 76 THR B CA 1
ATOM 4642 C C . THR B 2 76 ? -17.65798 7.30915 4.68807 1.000 50.48403 76 THR B C 1
ATOM 4643 O O . THR B 2 76 ? -16.95606 7.61415 3.71865 1.000 48.86461 76 THR B O 1
ATOM 4654 N N . ILE B 2 77 ? -18.50098 6.27373 4.65496 1.000 52.45080 77 ILE B N 1
ATOM 4655 C CA . ILE B 2 77 ? -18.57103 5.41660 3.47468 1.000 50.54042 77 ILE B CA 1
ATOM 4656 C C . ILE B 2 77 ? -19.21044 6.15368 2.30602 1.000 54.18289 77 ILE B C 1
ATOM 4657 O O . ILE B 2 77 ? -18.74613 6.05007 1.16489 1.000 53.47399 77 ILE B O 1
ATOM 4673 N N . ASP B 2 78 ? -20.28628 6.90118 2.56024 1.000 55.78259 78 ASP B N 1
ATOM 4674 C CA . ASP B 2 78 ? -20.87945 7.70193 1.49351 1.000 58.20895 78 ASP B CA 1
ATOM 4675 C C . ASP B 2 78 ? -19.85046 8.64329 0.88165 1.000 57.88048 78 ASP B C 1
ATOM 4676 O O . ASP B 2 78 ? -19.81774 8.83640 -0.34062 1.000 58.81344 78 ASP B O 1
ATOM 4685 N N . ALA B 2 79 ? -18.99299 9.23016 1.71654 1.000 54.33451 79 ALA B N 1
ATOM 4686 C CA . ALA B 2 79 ? -18.05176 10.23503 1.23445 1.000 53.84381 79 ALA B CA 1
ATOM 4687 C C . ALA B 2 79 ? -16.86712 9.60835 0.50393 1.000 53.62499 79 ALA B C 1
ATOM 4688 O O . ALA B 2 79 ? -16.55086 9.99677 -0.62688 1.000 53.19190 79 ALA B O 1
ATOM 4695 N N . PHE B 2 80 ? -16.19932 8.64083 1.13054 1.000 49.25430 80 PHE B N 1
ATOM 4696 C CA . PHE B 2 80 ? -14.94915 8.10624 0.61354 1.000 49.58898 80 PHE B CA 1
ATOM 4697 C C . PHE B 2 80 ? -15.04395 6.67644 0.09555 1.000 48.80201 80 PHE B C 1
ATOM 4698 O O . PHE B 2 80 ? -14.06679 6.18227 -0.47643 1.000 48.79186 80 PHE B O 1
ATOM 4715 N N . GLY B 2 81 ? -16.16774 5.99050 0.29625 1.000 52.57877 81 GLY B N 1
ATOM 4716 C CA . GLY B 2 81 ? -16.35743 4.66097 -0.24716 1.000 49.31370 81 GLY B CA 1
ATOM 4717 C C . GLY B 2 81 ? -15.66766 3.53599 0.49464 1.000 51.67998 81 GLY B C 1
ATOM 4718 O O . GLY B 2 81 ? -15.89965 2.36714 0.16362 1.000 52.78743 81 GLY B O 1
ATOM 4722 N N . ARG B 2 82 ? -14.82665 3.83520 1.47735 1.000 51.59247 82 ARG B N 1
ATOM 4723 C CA . ARG B 2 82 ? -14.10308 2.79386 2.19084 1.000 50.82918 82 ARG B CA 1
ATOM 4724 C C . ARG B 2 82 ? -13.56547 3.38348 3.48188 1.000 49.91341 82 ARG B C 1
ATOM 4725 O O . ARG B 2 82 ? -13.50998 4.60378 3.64846 1.000 51.78958 82 ARG B O 1
ATOM 4746 N N . ILE B 2 83 ? -13.17172 2.49929 4.39549 1.000 50.90304 83 ILE B N 1
ATOM 4747 C CA . ILE B 2 83 ? -12.48042 2.87678 5.62346 1.000 45.93514 83 ILE B CA 1
ATOM 4748 C C . ILE B 2 83 ? -11.29747 1.93461 5.76709 1.000 41.02219 83 ILE B C 1
ATOM 4749 O O . ILE B 2 83 ? -11.47575 0.75572 6.09963 1.000 39.57081 83 ILE B O 1
ATOM 4765 N N . ASP B 2 84 ? -10.09474 2.44801 5.51403 1.000 42.47728 84 ASP B N 1
ATOM 4766 C CA . ASP B 2 84 ? -8.87847 1.64933 5.58832 1.000 38.72780 84 ASP B CA 1
ATOM 4767 C C . ASP B 2 84 ? -8.27607 1.61432 6.98423 1.000 39.41777 84 ASP B C 1
ATOM 4768 O O . ASP B 2 84 ? -7.65657 0.61235 7.36006 1.000 38.22085 84 ASP B O 1
ATOM 4777 N N . ILE B 2 85 ? -8.42396 2.69375 7.74743 1.000 45.74094 85 ILE B N 1
ATOM 4778 C CA . ILE B 2 85 ? -7.76616 2.84919 9.03780 1.000 38.72560 85 ILE B CA 1
ATOM 4779 C C . ILE B 2 85 ? -8.77240 3.40256 10.03126 1.000 36.31664 85 ILE B C 1
ATOM 4780 O O . ILE B 2 85 ? -9.53855 4.31639 9.70944 1.000 38.83274 85 ILE B O 1
ATOM 4796 N N . LEU B 2 86 ? -8.77757 2.84005 11.23742 1.000 42.50720 86 LEU B N 1
ATOM 4797 C CA . LEU B 2 86 ? -9.57309 3.35562 12.34381 1.000 37.00063 86 LEU B CA 1
ATOM 4798 C C . LEU B 2 86 ? -8.64569 3.53870 13.53266 1.000 39.21170 86 LEU B C 1
ATOM 4799 O O . LEU B 2 86 ? -7.98867 2.58422 13.96237 1.000 36.61002 86 LEU B O 1
ATOM 4815 N N . VAL B 2 87 ? -8.59864 4.75654 14.06357 1.000 42.19403 87 VAL B N 1
ATOM 4816 C CA . VAL B 2 87 ? -7.83645 5.06851 15.26774 1.000 36.52097 87 VAL B CA 1
ATOM 4817 C C . VAL B 2 87 ? -8.84398 5.42733 16.35095 1.000 37.71149 87 VAL B C 1
ATOM 4818 O O . VAL B 2 87 ? -9.51852 6.46050 16.27118 1.000 42.63247 87 VAL B O 1
ATOM 4831 N N . ASN B 2 88 ? -8.96129 4.56589 17.35974 1.000 39.51561 88 ASN B N 1
ATOM 4832 C CA . ASN B 2 88 ? -9.88912 4.78585 18.46796 1.000 36.30128 88 ASN B CA 1
ATOM 4833 C C . ASN B 2 88 ? -9.18412 5.64255 19.51321 1.000 36.06856 88 ASN B C 1
ATOM 4834 O O . ASN B 2 88 ? -8.65976 5.16176 20.51969 1.000 42.78187 88 ASN B O 1
ATOM 4845 N N . ASN B 2 89 ? -9.15293 6.94564 19.24043 1.000 38.86840 89 ASN B N 1
ATOM 4846 C CA . ASN B 2 89 ? -8.44641 7.90572 20.07728 1.000 42.71122 89 ASN B CA 1
ATOM 4847 C C . ASN B 2 89 ? -9.34904 8.60201 21.08848 1.000 42.91191 89 ASN B C 1
ATOM 4848 O O . ASN B 2 89 ? -8.85094 9.08863 22.11075 1.000 45.54191 89 ASN B O 1
ATOM 4859 N N . ALA B 2 90 ? -10.65290 8.65563 20.83348 1.000 42.34454 90 ALA B N 1
ATOM 4860 C CA . ALA B 2 90 ? -11.57063 9.29455 21.76433 1.000 45.67524 90 ALA B CA 1
ATOM 4861 C C . ALA B 2 90 ? -11.51827 8.60384 23.12296 1.000 43.00636 90 ALA B C 1
ATOM 4862 O O . ALA B 2 90 ? -11.63526 7.37719 23.22287 1.000 43.92187 90 ALA B O 1
ATOM 4869 N N . GLY B 2 91 ? -11.33381 9.40002 24.17078 1.000 44.29640 91 GLY B N 1
ATOM 4870 C CA . GLY B 2 91 ? -11.25358 8.86732 25.51835 1.000 42.82179 91 GLY B CA 1
ATOM 4871 C C . GLY B 2 91 ? -11.46341 9.96680 26.53400 1.000 45.14570 91 GLY B C 1
ATOM 4872 O O . GLY B 2 91 ? -11.54181 11.15011 26.19624 1.000 51.36643 91 GLY B O 1
ATOM 4876 N N . MET B 2 92 ? -11.55723 9.55419 27.79488 1.000 43.28098 92 MET B N 1
ATOM 4877 C CA . MET B 2 92 ? -11.79546 10.47138 28.90215 1.000 45.97511 92 MET B CA 1
ATOM 4878 C C . MET B 2 92 ? -11.55737 9.70834 30.19461 1.000 45.67573 92 MET B C 1
ATOM 4879 O O . MET B 2 92 ? -11.34153 8.49269 30.19153 1.000 42.37680 92 MET B O 1
ATOM 4893 N N . GLU B 2 93 ? -11.61218 10.43610 31.30648 1.000 44.63439 93 GLU B N 1
ATOM 4894 C CA . GLU B 2 93 ? -11.39190 9.81395 32.60425 1.000 45.85900 93 GLU B CA 1
ATOM 4895 C C . GLU B 2 93 ? -12.10612 10.57732 33.71158 1.000 46.52917 93 GLU B C 1
ATOM 4896 O O . GLU B 2 93 ? -12.06244 11.81090 33.75719 1.000 44.32430 93 GLU B O 1
ATOM 4908 N N . ARG B 2 94 ? -12.78441 9.83510 34.58160 1.000 46.62906 94 ARG B N 1
ATOM 4909 C CA . ARG B 2 94 ? -13.09175 10.28464 35.93406 1.000 42.73867 94 ARG B CA 1
ATOM 4910 C C . ARG B 2 94 ? -12.31588 9.42003 36.91862 1.000 40.84152 94 ARG B C 1
ATOM 4911 O O . ARG B 2 94 ? -12.38777 8.18696 36.86782 1.000 43.23423 94 ARG B O 1
ATOM 4932 N N . ALA B 2 95 ? -11.55476 10.07159 37.78673 1.000 42.13493 95 ALA B N 1
ATOM 4933 C CA . ALA B 2 95 ? -10.67228 9.42289 38.73601 1.000 43.84784 95 ALA B CA 1
ATOM 4934 C C . ALA B 2 95 ? -11.04115 9.87134 40.14208 1.000 44.43268 95 ALA B C 1
ATOM 4935 O O . ALA B 2 95 ? -11.84934 10.78034 40.33773 1.000 47.51852 95 ALA B O 1
ATOM 4942 N N . GLY B 2 96 ? -10.45096 9.20737 41.11625 1.000 41.75863 96 GLY B N 1
ATOM 4943 C CA . GLY B 2 96 ? -10.70236 9.47219 42.51703 1.000 41.77230 96 GLY B CA 1
ATOM 4944 C C . GLY B 2 96 ? -10.50273 8.21138 43.32840 1.000 42.51717 96 GLY B C 1
ATOM 4945 O O . GLY B 2 96 ? -10.49043 7.08999 42.81902 1.000 39.58066 96 GLY B O 1
ATOM 4949 N N . ALA B 2 97 ? -10.32868 8.40204 44.63122 1.000 40.00708 97 ALA B N 1
ATOM 4950 C CA . ALA B 2 97 ? -10.25006 7.26639 45.53164 1.000 39.75977 97 ALA B CA 1
ATOM 4951 C C . ALA B 2 97 ? -11.43154 6.34305 45.28642 1.000 40.12539 97 ALA B C 1
ATOM 4952 O O . ALA B 2 97 ? -12.52401 6.78558 44.92024 1.000 42.48089 97 ALA B O 1
ATOM 4959 N N . LEU B 2 98 ? -11.20385 5.04609 45.49440 1.000 40.98736 98 LEU B N 1
ATOM 4960 C CA . LEU B 2 98 ? -12.24425 4.05733 45.23632 1.000 38.79885 98 LEU B CA 1
ATOM 4961 C C . LEU B 2 98 ? -13.55563 4.45890 45.89931 1.000 41.37854 98 LEU B C 1
ATOM 4962 O O . LEU B 2 98 ? -14.62726 4.39695 45.28161 1.000 45.71366 98 LEU B O 1
ATOM 4978 N N . ARG B 2 99 ? -13.48872 4.86934 47.16862 1.000 40.22190 99 ARG B N 1
ATOM 4979 C CA . ARG B 2 99 ? -14.70722 5.18824 47.89743 1.000 41.05026 99 ARG B CA 1
ATOM 4980 C C . ARG B 2 99 ? -15.42551 6.40349 47.32828 1.000 44.11263 99 ARG B C 1
ATOM 4981 O O . ARG B 2 99 ? -16.63082 6.55111 47.55898 1.000 46.05587 99 ARG B O 1
ATOM 5002 N N . LYS B 2 100 ? -14.72099 7.28955 46.61752 1.000 44.86037 100 LYS B N 1
ATOM 5003 C CA . LYS B 2 100 ? -15.32862 8.51720 46.11460 1.000 45.12202 100 LYS B CA 1
ATOM 5004 C C . LYS B 2 100 ? -15.81832 8.40251 44.67813 1.000 45.51090 100 LYS B C 1
ATOM 5005 O O . LYS B 2 100 ? -16.30587 9.39226 44.12211 1.000 46.79334 100 LYS B O 1
ATOM 5024 N N . LEU B 2 101 ? -15.69095 7.23806 44.05511 1.000 48.03345 101 LEU B N 1
ATOM 5025 C CA . LEU B 2 101 ? -16.10705 7.08444 42.66844 1.000 45.04040 101 LEU B CA 1
ATOM 5026 C C . LEU B 2 101 ? -17.60504 6.82410 42.59955 1.000 46.77999 101 LEU B C 1
ATOM 5027 O O . LEU B 2 101 ? -18.09702 5.81413 43.11721 1.000 43.84564 101 LEU B O 1
ATOM 5043 N N . SER B 2 102 ? -18.32133 7.73803 41.95426 1.000 49.89514 102 SER B N 1
ATOM 5044 C CA . SER B 2 102 ? -19.74022 7.56156 41.71493 1.000 48.84841 102 SER B CA 1
ATOM 5045 C C . SER B 2 102 ? -19.96843 6.47729 40.66606 1.000 49.83207 102 SER B C 1
ATOM 5046 O O . SER B 2 102 ? -19.09209 6.15707 39.85416 1.000 45.45552 102 SER B O 1
ATOM 5054 N N . GLU B 2 103 ? -21.16812 5.89516 40.70142 1.000 46.33827 103 GLU B N 1
ATOM 5055 C CA . GLU B 2 103 ? -21.54219 4.95167 39.65760 1.000 48.87647 103 GLU B CA 1
ATOM 5056 C C . GLU B 2 103 ? -21.44488 5.60287 38.28870 1.000 52.71871 103 GLU B C 1
ATOM 5057 O O . GLU B 2 103 ? -21.12546 4.93099 37.30010 1.000 53.96956 103 GLU B O 1
ATOM 5069 N N . ALA B 2 104 ? -21.68039 6.91690 38.21948 1.000 44.91879 104 ALA B N 1
ATOM 5070 C CA . ALA B 2 104 ? -21.58383 7.62445 36.94966 1.000 48.38277 104 ALA B CA 1
ATOM 5071 C C . ALA B 2 104 ? -20.13335 7.84770 36.53865 1.000 49.40944 104 ALA B C 1
ATOM 5072 O O . ALA B 2 104 ? -19.81743 7.80814 35.34341 1.000 49.95116 104 ALA B O 1
ATOM 5079 N N . ASP B 2 105 ? -19.24074 8.10066 37.50259 1.000 51.20977 105 ASP B N 1
ATOM 5080 C CA . ASP B 2 105 ? -17.81972 8.18065 37.17752 1.000 49.00613 105 ASP B CA 1
ATOM 5081 C C . ASP B 2 105 ? -17.35436 6.89934 36.49727 1.000 48.80564 105 ASP B C 1
ATOM 5082 O O . ASP B 2 105 ? -16.51628 6.92950 35.58776 1.000 48.34856 105 ASP B O 1
ATOM 5091 N N . TRP B 2 106 ? -17.87428 5.75832 36.94567 1.000 49.51229 106 TRP B N 1
ATOM 5092 C CA . TRP B 2 106 ? -17.49836 4.48153 36.35269 1.000 42.93018 106 TRP B CA 1
ATOM 5093 C C . TRP B 2 106 ? -18.15418 4.29341 34.98943 1.000 45.16910 106 TRP B C 1
ATOM 5094 O O . TRP B 2 106 ? -17.48426 3.96004 34.00506 1.000 46.02535 106 TRP B O 1
ATOM 5115 N N . ASP B 2 107 ? -19.47135 4.48901 34.91761 1.000 47.50033 107 ASP B N 1
ATOM 5116 C CA . ASP B 2 107 ? -20.20998 4.13564 33.70995 1.000 46.53752 107 ASP B CA 1
ATOM 5117 C C . ASP B 2 107 ? -19.67393 4.86480 32.48706 1.000 44.21031 107 ASP B C 1
ATOM 5118 O O . ASP B 2 107 ? -19.61221 4.29121 31.39225 1.000 45.28433 107 ASP B O 1
ATOM 5127 N N . VAL B 2 108 ? -19.30378 6.13598 32.64856 1.000 45.52386 108 VAL B N 1
ATOM 5128 C CA . VAL B 2 108 ? -18.91623 6.95640 31.50653 1.000 43.06270 108 VAL B CA 1
ATOM 5129 C C . VAL B 2 108 ? -17.50745 6.63750 31.04622 1.000 43.99277 108 VAL B C 1
ATOM 5130 O O . VAL B 2 108 ? -17.25815 6.53465 29.84106 1.000 43.34143 108 VAL B O 1
ATOM 5143 N N . THR B 2 109 ? -16.56269 6.49438 31.98205 1.000 46.93238 109 THR B N 1
ATOM 5144 C CA . THR B 2 109 ? -15.20382 6.13221 31.59934 1.000 42.72092 109 THR B CA 1
ATOM 5145 C C . THR B 2 109 ? -15.20338 4.82141 30.82472 1.000 41.82700 109 THR B C 1
ATOM 5146 O O . THR B 2 109 ? -14.51568 4.69244 29.80400 1.000 42.05435 109 THR B O 1
ATOM 5157 N N . ILE B 2 110 ? -15.98957 3.84367 31.28580 1.000 44.78535 110 ILE B N 1
ATOM 5158 C CA . ILE B 2 110 ? -16.10679 2.57636 30.57135 1.000 41.22390 110 ILE B CA 1
ATOM 5159 C C . ILE B 2 110 ? -16.75461 2.79675 29.21284 1.000 43.22889 110 ILE B C 1
ATOM 5160 O O . ILE B 2 110 ? -16.29589 2.26292 28.19435 1.000 40.06741 110 ILE B O 1
ATOM 5176 N N . ASN B 2 111 ? -17.81157 3.61087 29.17319 1.000 40.85218 111 ASN B N 1
ATOM 5177 C CA . ASN B 2 111 ? -18.59021 3.77527 27.95014 1.000 44.45025 111 ASN B CA 1
ATOM 5178 C C . ASN B 2 111 ? -17.75673 4.41178 26.84172 1.000 40.20665 111 ASN B C 1
ATOM 5179 O O . ASN B 2 111 ? -17.71657 3.91276 25.71124 1.000 43.79823 111 ASN B O 1
ATOM 5190 N N . VAL B 2 112 ? -17.06473 5.50521 27.14429 1.000 38.19316 112 VAL B N 1
ATOM 5191 C CA . VAL B 2 112 ? -16.32367 6.19946 26.09593 1.000 42.18954 112 VAL B CA 1
ATOM 5192 C C . VAL B 2 112 ? -15.11061 5.38767 25.66307 1.000 41.86259 112 VAL B C 1
ATOM 5193 O O . VAL B 2 112 ? -14.90295 5.14683 24.46802 1.000 40.73682 112 VAL B O 1
ATOM 5206 N N . ASN B 2 113 ? -14.28276 4.96818 26.62267 1.000 36.66822 113 ASN B N 1
ATOM 5207 C CA . ASN B 2 113 ? -13.00401 4.35228 26.27586 1.000 39.41731 113 ASN B CA 1
ATOM 5208 C C . ASN B 2 113 ? -13.18423 2.92910 25.75594 1.000 40.81678 113 ASN B C 1
ATOM 5209 O O . ASN B 2 113 ? -12.67106 2.57777 24.68553 1.000 41.53619 113 ASN B O 1
ATOM 5220 N N . LEU B 2 114 ? -13.90128 2.09031 26.50015 1.000 37.28014 114 LEU B N 1
ATOM 5221 C CA . LEU B 2 114 ? -13.94943 0.66783 26.17966 1.000 36.69343 114 LEU B CA 1
ATOM 5222 C C . LEU B 2 114 ? -15.07693 0.33832 25.20568 1.000 38.77747 114 LEU B C 1
ATOM 5223 O O . LEU B 2 114 ? -14.82535 -0.19004 24.12048 1.000 42.95930 114 LEU B O 1
ATOM 5239 N N . LYS B 2 115 ? -16.32480 0.62946 25.57953 1.000 41.05617 115 LYS B N 1
ATOM 5240 C CA . LYS B 2 115 ? -17.43689 0.34934 24.67318 1.000 43.23945 115 LYS B CA 1
ATOM 5241 C C . LYS B 2 115 ? -17.32287 1.16049 23.38744 1.000 42.06102 115 LYS B C 1
ATOM 5242 O O . LYS B 2 115 ? -17.58966 0.64775 22.29162 1.000 41.79920 115 LYS B O 1
ATOM 5261 N N . GLY B 2 116 ? -16.97741 2.44406 23.50332 1.000 40.20911 116 GLY B N 1
ATOM 5262 C CA . GLY B 2 116 ? -16.80552 3.25746 22.30901 1.000 42.18085 116 GLY B CA 1
ATOM 5263 C C . GLY B 2 116 ? -15.83706 2.62924 21.32928 1.000 41.59788 116 GLY B C 1
ATOM 5264 O O . GLY B 2 116 ? -16.09493 2.56629 20.12298 1.000 42.32973 116 GLY B O 1
ATOM 5268 N N . THR B 2 117 ? -14.70261 2.15083 21.83920 1.000 38.55885 117 THR B N 1
ATOM 5269 C CA . THR B 2 117 ? -13.74208 1.46070 20.98621 1.000 38.47854 117 THR B CA 1
ATOM 5270 C C . THR B 2 117 ? -14.34379 0.18886 20.41009 1.000 39.65280 117 THR B C 1
ATOM 5271 O O . THR B 2 117 ? -14.07648 -0.17119 19.25725 1.000 37.13747 117 THR B O 1
ATOM 5282 N N . PHE B 2 118 ? -15.17126 -0.49977 21.19100 1.000 35.57883 118 PHE B N 1
ATOM 5283 C CA . PHE B 2 118 ? -15.85163 -1.67123 20.65824 1.000 38.45493 118 PHE B CA 1
ATOM 5284 C C . PHE B 2 118 ? -16.86151 -1.28221 19.58594 1.000 39.62999 118 PHE B C 1
ATOM 5285 O O . PHE B 2 118 ? -16.96170 -1.94832 18.54672 1.000 39.65732 118 PHE B O 1
ATOM 5302 N N . LEU B 2 119 ? -17.62218 -0.20942 19.81898 1.000 38.82356 119 LEU B N 1
ATOM 5303 C CA . LEU B 2 119 ? -18.65857 0.17504 18.86416 1.000 43.53057 119 LEU B CA 1
ATOM 5304 C C . LEU B 2 119 ? -18.04808 0.58033 17.52989 1.000 40.83072 119 LEU B C 1
ATOM 5305 O O . LEU B 2 119 ? -18.52513 0.16992 16.46653 1.000 40.02548 119 LEU B O 1
ATOM 5321 N N . CYS B 2 120 ? -16.99719 1.40619 17.56452 1.000 42.44504 120 CYS B N 1
ATOM 5322 C CA . CYS B 2 120 ? -16.38238 1.86358 16.32140 1.000 39.95992 120 CYS B CA 1
ATOM 5323 C C . CYS B 2 120 ? -15.71051 0.71809 15.57878 1.000 38.35280 120 CYS B C 1
ATOM 5324 O O . CYS B 2 120 ? -15.83557 0.60787 14.35279 1.000 40.69726 120 CYS B O 1
ATOM 5332 N N . THR B 2 121 ? -14.98369 -0.13824 16.29812 1.000 45.66613 121 THR B N 1
ATOM 5333 C CA . THR B 2 121 ? -14.34220 -1.27605 15.64836 1.000 38.30405 121 THR B CA 1
ATOM 5334 C C . THR B 2 121 ? -15.37614 -2.18050 14.99531 1.000 37.50265 121 THR B C 1
ATOM 5335 O O . THR B 2 121 ? -15.19325 -2.62570 13.85851 1.000 38.38141 121 THR B O 1
ATOM 5346 N N . GLN B 2 122 ? -16.47699 -2.45271 15.69426 1.000 41.24690 122 GLN B N 1
ATOM 5347 C CA . GLN B 2 122 ? -17.53758 -3.27481 15.11921 1.000 37.88765 122 GLN B CA 1
ATOM 5348 C C . GLN B 2 122 ? -18.13685 -2.61798 13.88170 1.000 41.29264 122 GLN B C 1
ATOM 5349 O O . GLN B 2 122 ? -18.30883 -3.26210 12.83894 1.000 40.95052 122 GLN B O 1
ATOM 5363 N N . ALA B 2 123 ? -18.49661 -1.33803 13.98619 1.000 43.33879 123 ALA B N 1
ATOM 5364 C CA . ALA B 2 123 ? -19.18985 -0.68918 12.87723 1.000 40.42670 123 ALA B CA 1
ATOM 5365 C C . ALA B 2 123 ? -18.29384 -0.57375 11.64749 1.000 43.02711 123 ALA B C 1
ATOM 5366 O O . ALA B 2 123 ? -18.78890 -0.55764 10.51376 1.000 39.45411 123 ALA B O 1
ATOM 5373 N N . VAL B 2 124 ? -16.98184 -0.51934 11.84621 1.000 38.26791 124 VAL B N 1
ATOM 5374 C CA . VAL B 2 124 ? -16.06408 -0.30877 10.73447 1.000 42.41144 124 VAL B CA 1
ATOM 5375 C C . VAL B 2 124 ? -15.59009 -1.61020 10.09253 1.000 40.29122 124 VAL B C 1
ATOM 5376 O O . VAL B 2 124 ? -15.30828 -1.63191 8.89086 1.000 40.46531 124 VAL B O 1
ATOM 5389 N N . HIS B 2 125 ? -15.49116 -2.69626 10.85933 1.000 37.58855 125 HIS B N 1
ATOM 5390 C CA . HIS B 2 125 ? -14.67740 -3.82776 10.41679 1.000 43.39202 125 HIS B CA 1
ATOM 5391 C C . HIS B 2 125 ? -15.24882 -4.50235 9.17489 1.000 39.56528 125 HIS B C 1
ATOM 5392 O O . HIS B 2 125 ? -14.48673 -4.97893 8.32528 1.000 48.07134 125 HIS B O 1
ATOM 5406 N N . GLY B 2 126 ? -16.56996 -4.53949 9.03733 1.000 39.12628 126 GLY B N 1
ATOM 5407 C CA . GLY B 2 126 ? -17.16159 -5.16516 7.86733 1.000 40.11616 126 GLY B CA 1
ATOM 5408 C C . GLY B 2 126 ? -16.71847 -4.53315 6.56407 1.000 46.36453 126 GLY B C 1
ATOM 5409 O O . GLY B 2 126 ? -16.58125 -5.22271 5.54970 1.000 47.56070 126 GLY B O 1
ATOM 5413 N N . HIS B 2 127 ? -16.49273 -3.21863 6.56732 1.000 48.09812 127 HIS B N 1
ATOM 5414 C CA . HIS B 2 127 ? -15.98861 -2.55102 5.37230 1.000 42.89229 127 HIS B CA 1
ATOM 5415 C C . HIS B 2 127 ? -14.54877 -2.96086 5.06846 1.000 48.37972 127 HIS B C 1
ATOM 5416 O O . HIS B 2 127 ? -14.18145 -3.14530 3.90268 1.000 43.14706 127 HIS B O 1
ATOM 5430 N N . MET B 2 128 ? -13.71163 -3.08986 6.09753 1.000 40.84364 128 MET B N 1
ATOM 5431 C CA . MET B 2 128 ? -12.35109 -3.55321 5.86132 1.000 42.68821 128 MET B CA 1
ATOM 5432 C C . MET B 2 128 ? -12.34025 -4.99553 5.37519 1.000 40.93906 128 MET B C 1
ATOM 5433 O O . MET B 2 128 ? -11.52231 -5.36495 4.52773 1.000 44.86783 128 MET B O 1
ATOM 5447 N N . VAL B 2 129 ? -13.24473 -5.82439 5.89172 1.000 42.07966 129 VAL B N 1
ATOM 5448 C CA . VAL B 2 129 ? -13.34280 -7.19896 5.40905 1.000 40.44860 129 VAL B CA 1
ATOM 5449 C C . VAL B 2 129 ? -13.63447 -7.20665 3.91224 1.000 44.02970 129 VAL B C 1
ATOM 5450 O O . VAL B 2 129 ? -13.02890 -7.96654 3.14439 1.000 45.67135 129 VAL B O 1
ATOM 5463 N N . GLU B 2 130 ? -14.56209 -6.34942 3.47611 1.000 43.37962 130 GLU B N 1
ATOM 5464 C CA . GLU B 2 130 ? -14.91025 -6.26975 2.06277 1.000 49.34096 130 GLU B CA 1
ATOM 5465 C C . GLU B 2 130 ? -13.68698 -5.94380 1.21766 1.000 47.53964 130 GLU B C 1
ATOM 5466 O O . GLU B 2 130 ? -13.48752 -6.52610 0.14478 1.000 49.71292 130 GLU B O 1
ATOM 5478 N N . ASN B 2 131 ? -12.85549 -5.01662 1.68942 1.000 47.56082 131 ASN B N 1
ATOM 5479 C CA . ASN B 2 131 ? -11.64687 -4.59537 0.99014 1.000 49.92077 131 ASN B CA 1
ATOM 5480 C C . ASN B 2 131 ? -10.44194 -5.48113 1.28177 1.000 47.75126 131 ASN B C 1
ATOM 5481 O O . ASN B 2 131 ? -9.36780 -5.24552 0.71607 1.000 48.48412 131 ASN B O 1
ATOM 5492 N N . LYS B 2 132 ? -10.58429 -6.48193 2.14743 1.000 46.27788 132 LYS B N 1
ATOM 5493 C CA . LYS B 2 132 ? -9.46523 -7.34810 2.52229 1.000 43.50798 132 LYS B CA 1
ATOM 5494 C C . LYS B 2 132 ? -8.25155 -6.53134 2.95982 1.000 39.78436 132 LYS B C 1
ATOM 5495 O O . LYS B 2 132 ? -7.10159 -6.87985 2.68530 1.000 42.54885 132 LYS B O 1
ATOM 5514 N N . HIS B 2 133 ? -8.50874 -5.43180 3.65769 1.000 38.85214 133 HIS B N 1
ATOM 5515 C CA . HIS B 2 133 ? -7.42963 -4.60611 4.17602 1.000 41.92643 133 HIS B CA 1
ATOM 5516 C C . HIS B 2 133 ? -7.99801 -3.70615 5.25665 1.000 40.57211 133 HIS B C 1
ATOM 5517 O O . HIS B 2 133 ? -9.01178 -3.03939 5.03533 1.000 41.82177 133 HIS B O 1
ATOM 5531 N N . GLY B 2 134 ? -7.34316 -3.68499 6.41157 1.000 37.71872 134 GLY B N 1
ATOM 5532 C CA . GLY B 2 134 ? -7.74344 -2.79721 7.48345 1.000 38.43688 134 GLY B CA 1
ATOM 5533 C C . GLY B 2 134 ? -6.62847 -2.61979 8.48442 1.000 38.91066 134 GLY B C 1
ATOM 5534 O O . GLY B 2 134 ? -5.79271 -3.50969 8.67479 1.000 37.26151 134 GLY B O 1
ATOM 5538 N N . ARG B 2 135 ? -6.59493 -1.44042 9.10134 1.000 34.83796 135 ARG B N 1
ATOM 5539 C CA . ARG B 2 135 ? -5.70168 -1.14897 10.21433 1.000 34.78413 135 ARG B CA 1
ATOM 5540 C C . ARG B 2 135 ? -6.53886 -0.55577 11.33338 1.000 40.88502 135 ARG B C 1
ATOM 5541 O O . ARG B 2 135 ? -7.15646 0.49867 11.15443 1.000 39.18237 135 ARG B O 1
ATOM 5562 N N . ILE B 2 136 ? -6.60233 -1.25390 12.46178 1.000 35.42727 136 ILE B N 1
ATOM 5563 C CA . ILE B 2 136 ? -7.28515 -0.76894 13.65375 1.000 33.63954 136 ILE B CA 1
ATOM 5564 C C . ILE B 2 136 ? -6.22715 -0.54429 14.71880 1.000 34.39631 136 ILE B C 1
ATOM 5565 O O . ILE B 2 136 ? -5.50067 -1.47713 15.08104 1.000 35.60759 136 ILE B O 1
ATOM 5581 N N . VAL B 2 137 ? -6.11773 0.68689 15.20677 1.000 32.50155 137 VAL B N 1
ATOM 5582 C CA . VAL B 2 137 ? -5.18100 1.01745 16.27414 1.000 33.93000 137 VAL B CA 1
ATOM 5583 C C . VAL B 2 137 ? -5.97672 1.65128 17.40717 1.000 36.85873 137 VAL B C 1
ATOM 5584 O O . VAL B 2 137 ? -6.68124 2.64693 17.20245 1.000 34.06871 137 VAL B O 1
ATOM 5597 N N . ASN B 2 138 ? -5.86488 1.07519 18.59642 1.000 36.07740 138 ASN B N 1
ATOM 5598 C CA . ASN B 2 138 ? -6.57861 1.55314 19.76632 1.000 36.03796 138 ASN B CA 1
ATOM 5599 C C . ASN B 2 138 ? -5.61970 2.30950 20.66515 1.000 36.95868 138 ASN B C 1
ATOM 5600 O O . ASN B 2 138 ? -4.48474 1.87952 20.87623 1.000 44.57185 138 ASN B O 1
ATOM 5611 N N . ILE B 2 139 ? -6.06709 3.44996 21.17202 1.000 39.75584 139 ILE B N 1
ATOM 5612 C CA . ILE B 2 139 ? -5.26497 4.24778 22.08916 1.000 35.86262 139 ILE B CA 1
ATOM 5613 C C . ILE B 2 139 ? -5.65014 3.83428 23.50423 1.000 39.63835 139 ILE B C 1
ATOM 5614 O O . ILE B 2 139 ? -6.76774 4.10330 23.95623 1.000 41.72800 139 ILE B O 1
ATOM 5630 N N . ALA B 2 140 ? -4.72970 3.17069 24.18925 1.000 37.79248 140 ALA B N 1
ATOM 5631 C CA . ALA B 2 140 ? -4.90315 2.76551 25.58168 1.000 40.41720 140 ALA B CA 1
ATOM 5632 C C . ALA B 2 140 ? -4.14280 3.75834 26.46934 1.000 40.51453 140 ALA B C 1
ATOM 5633 O O . ALA B 2 140 ? -4.35514 4.96251 26.30724 1.000 46.06982 140 ALA B O 1
ATOM 5640 N N . SER B 2 141 ? -3.29335 3.32101 27.38989 1.000 39.82338 141 SER B N 1
ATOM 5641 C CA . SER B 2 141 ? -2.56527 4.21437 28.27230 1.000 45.25322 141 SER B CA 1
ATOM 5642 C C . SER B 2 141 ? -1.62869 3.35592 29.09358 1.000 41.25704 141 SER B C 1
ATOM 5643 O O . SER B 2 141 ? -1.88671 2.15959 29.30865 1.000 42.13632 141 SER B O 1
ATOM 5651 N N . ARG B 2 142 ? -0.53969 3.97407 29.55287 1.000 41.24242 142 ARG B N 1
ATOM 5652 C CA . ARG B 2 142 ? 0.30705 3.31887 30.53502 1.000 43.14883 142 ARG B CA 1
ATOM 5653 C C . ARG B 2 142 ? -0.51014 2.87417 31.74079 1.000 43.02849 142 ARG B C 1
ATOM 5654 O O . ARG B 2 142 ? -0.11688 1.93452 32.44385 1.000 38.60850 142 ARG B O 1
ATOM 5675 N N . ALA B 2 143 ? -1.64751 3.52470 31.98470 1.000 39.15640 143 ALA B N 1
ATOM 5676 C CA . ALA B 2 143 ? -2.45862 3.25547 33.16088 1.000 40.62441 143 ALA B CA 1
ATOM 5677 C C . ALA B 2 143 ? -3.21250 1.93251 33.09275 1.000 40.90767 143 ALA B C 1
ATOM 5678 O O . ALA B 2 143 ? -3.81762 1.54968 34.09861 1.000 36.20605 143 ALA B O 1
ATOM 5685 N N . TRP B 2 144 ? -3.20032 1.22435 31.95572 1.000 41.21527 144 TRP B N 1
ATOM 5686 C CA . TRP B 2 144 ? -3.77362 -0.11852 31.94651 1.000 37.47909 144 TRP B CA 1
ATOM 5687 C C . TRP B 2 144 ? -2.99414 -1.04887 32.86585 1.000 37.34115 144 TRP B C 1
ATOM 5688 O O . TRP B 2 144 ? -3.55219 -2.03640 33.35736 1.000 39.67067 144 TRP B O 1
ATOM 5709 N N . LEU B 2 145 ? -1.72348 -0.73656 33.12598 1.000 41.10275 145 LEU B N 1
ATOM 5710 C CA . LEU B 2 145 ? -0.89885 -1.44839 34.09431 1.000 34.08924 145 LEU B CA 1
ATOM 5711 C C . LEU B 2 145 ? -1.29484 -1.15090 35.52903 1.000 39.42867 145 LEU B C 1
ATOM 5712 O O . LEU B 2 145 ? -0.72942 -1.74595 36.45539 1.000 36.35180 145 LEU B O 1
ATOM 5728 N N . GLY B 2 146 ? -2.23618 -0.23753 35.73678 1.000 38.11291 146 GLY B N 1
ATOM 5729 C CA . GLY B 2 146 ? -2.69234 0.07195 37.07507 1.000 38.08236 146 GLY B CA 1
ATOM 5730 C C . GLY B 2 146 ? -2.26675 1.43748 37.57469 1.000 41.19193 146 GLY B C 1
ATOM 5731 O O . GLY B 2 146 ? -1.07275 1.76176 37.57980 1.000 38.18607 146 GLY B O 1
ATOM 5735 N N . GLY B 2 147 ? -3.24223 2.24593 37.99886 1.000 42.26275 147 GLY B N 1
ATOM 5736 C CA . GLY B 2 147 ? -2.94976 3.53455 38.59668 1.000 40.48403 147 GLY B CA 1
ATOM 5737 C C . GLY B 2 147 ? -3.79457 3.80265 39.82270 1.000 38.77827 147 GLY B C 1
ATOM 5738 O O . GLY B 2 147 ? -5.01726 3.66183 39.77228 1.000 40.03504 147 GLY B O 1
ATOM 5742 N N . ALA B 2 148 ? -3.16035 4.17171 40.93307 1.000 40.76027 148 ALA B N 1
ATOM 5743 C CA . ALA B 2 148 ? -3.90847 4.50210 42.13575 1.000 39.41954 148 ALA B CA 1
ATOM 5744 C C . ALA B 2 148 ? -4.86166 5.64512 41.83620 1.000 42.96269 148 ALA B C 1
ATOM 5745 O O . ALA B 2 148 ? -4.50379 6.59926 41.14080 1.000 44.87877 148 ALA B O 1
ATOM 5752 N N . GLY B 2 149 ? -6.08731 5.53299 42.34674 1.000 41.42361 149 GLY B N 1
ATOM 5753 C CA . GLY B 2 149 ? -7.11379 6.51783 42.07746 1.000 41.85071 149 GLY B CA 1
ATOM 5754 C C . GLY B 2 149 ? -7.65805 6.50527 40.67032 1.000 43.52521 149 GLY B C 1
ATOM 5755 O O . GLY B 2 149 ? -8.38785 7.42839 40.29425 1.000 45.82017 149 GLY B O 1
ATOM 5759 N N . GLN B 2 150 ? -7.34056 5.48740 39.88119 1.000 42.85202 150 GLN B N 1
ATOM 5760 C CA . GLN B 2 150 ? -7.77236 5.43427 38.49207 1.000 44.99496 150 GLN B CA 1
ATOM 5761 C C . GLN B 2 150 ? -8.48710 4.12394 38.18847 1.000 40.13211 150 GLN B C 1
ATOM 5762 O O . GLN B 2 150 ? -8.36260 3.56679 37.09456 1.000 43.90532 150 GLN B O 1
ATOM 5776 N N . THR B 2 151 ? -9.25100 3.60380 39.14215 1.000 40.03321 151 THR B N 1
ATOM 5777 C CA . THR B 2 151 ? -9.95995 2.34981 38.89605 1.000 40.79028 151 THR B CA 1
ATOM 5778 C C . THR B 2 151 ? -10.72454 2.35120 37.57982 1.000 37.22069 151 THR B C 1
ATOM 5779 O O . THR B 2 151 ? -10.55948 1.40392 36.79550 1.000 37.56448 151 THR B O 1
ATOM 5790 N N . PRO B 2 152 ? -11.54775 3.35438 37.26405 1.000 39.34197 152 PRO B N 1
ATOM 5791 C CA . PRO B 2 152 ? -12.30568 3.27933 35.99713 1.000 38.53184 152 PRO B CA 1
ATOM 5792 C C . PRO B 2 152 ? -11.41630 3.35031 34.76205 1.000 36.39313 152 PRO B C 1
ATOM 5793 O O . PRO B 2 152 ? -11.60079 2.57172 33.81772 1.000 35.92195 152 PRO B O 1
ATOM 5804 N N . TYR B 2 153 ? -10.44593 4.26436 34.74941 1.000 41.61626 153 TYR B N 1
ATOM 5805 C CA . TYR B 2 153 ? -9.56441 4.41540 33.59677 1.000 37.30607 153 TYR B CA 1
ATOM 5806 C C . TYR B 2 153 ? -8.69928 3.17540 33.39934 1.000 36.60072 153 TYR B C 1
ATOM 5807 O O . TYR B 2 153 ? -8.54624 2.69141 32.27274 1.000 35.17761 153 TYR B O 1
ATOM 5825 N N . SER B 2 154 ? -8.11465 2.64629 34.48023 1.000 35.13861 154 SER B N 1
ATOM 5826 C CA . SER B 2 154 ? -7.28776 1.44798 34.33806 1.000 39.90472 154 SER B CA 1
ATOM 5827 C C . SER B 2 154 ? -8.11323 0.26458 33.85063 1.000 38.36740 154 SER B C 1
ATOM 5828 O O . SER B 2 154 ? -7.65628 -0.51573 33.00749 1.000 37.30487 154 SER B O 1
ATOM 5836 N N . SER B 2 155 ? -9.33125 0.11239 34.37464 1.000 35.89094 155 SER B N 1
ATOM 5837 C CA . SER B 2 155 ? -10.20894 -0.95616 33.91044 1.000 36.50767 155 SER B CA 1
ATOM 5838 C C . SER B 2 155 ? -10.51823 -0.80358 32.42785 1.000 34.91667 155 SER B C 1
ATOM 5839 O O . SER B 2 155 ? -10.40685 -1.76336 31.65547 1.000 36.78670 155 SER B O 1
ATOM 5847 N N . ALA B 2 156 ? -10.92286 0.40052 32.01362 1.000 35.16128 156 ALA B N 1
ATOM 5848 C CA . ALA B 2 156 ? -11.33840 0.60785 30.62985 1.000 35.17398 156 ALA B CA 1
ATOM 5849 C C . ALA B 2 156 ? -10.18709 0.36512 29.65923 1.000 37.61448 156 ALA B C 1
ATOM 5850 O O . ALA B 2 156 ? -10.33331 -0.36713 28.67409 1.000 34.74110 156 ALA B O 1
ATOM 5857 N N . LYS B 2 157 ? -9.03048 0.97607 29.91713 1.000 33.71460 157 LYS B N 1
ATOM 5858 C CA . LYS B 2 157 ? -7.92056 0.86140 28.97616 1.000 38.18990 157 LYS B CA 1
ATOM 5859 C C . LYS B 2 157 ? -7.31100 -0.53839 28.97947 1.000 34.30513 157 LYS B C 1
ATOM 5860 O O . LYS B 2 157 ? -6.82438 -1.00329 27.94086 1.000 32.37421 157 LYS B O 1
ATOM 5879 N N . ALA B 2 158 ? -7.29981 -1.21465 30.12916 1.000 32.63306 158 ALA B N 1
ATOM 5880 C CA . ALA B 2 158 ? -6.93273 -2.62614 30.13962 1.000 34.21956 158 ALA B CA 1
ATOM 5881 C C . ALA B 2 158 ? -7.91097 -3.44921 29.30764 1.000 32.49855 158 ALA B C 1
ATOM 5882 O O . ALA B 2 158 ? -7.50855 -4.38061 28.60278 1.000 32.19092 158 ALA B O 1
ATOM 5889 N N . GLY B 2 159 ? -9.20416 -3.12556 29.38208 1.000 34.30004 159 GLY B N 1
ATOM 5890 C CA . GLY B 2 159 ? -10.16956 -3.79452 28.52292 1.000 36.33777 159 GLY B CA 1
ATOM 5891 C C . GLY B 2 159 ? -9.87535 -3.57360 27.05159 1.000 34.03064 159 GLY B C 1
ATOM 5892 O O . GLY B 2 159 ? -10.04743 -4.47539 26.22762 1.000 32.79711 159 GLY B O 1
ATOM 5896 N N . VAL B 2 160 ? -9.40982 -2.37275 26.70523 1.000 33.43667 160 VAL B N 1
ATOM 5897 C CA . VAL B 2 160 ? -9.02212 -2.09738 25.32756 1.000 33.87246 160 VAL B CA 1
ATOM 5898 C C . VAL B 2 160 ? -7.86414 -2.98974 24.91611 1.000 31.86975 160 VAL B C 1
ATOM 5899 O O . VAL B 2 160 ? -7.76679 -3.39531 23.75275 1.000 33.22597 160 VAL B O 1
ATOM 5912 N N . VAL B 2 161 ? -6.98297 -3.32712 25.85851 1.000 32.52273 161 VAL B N 1
ATOM 5913 C CA . VAL B 2 161 ? -5.86162 -4.20868 25.55196 1.000 31.55776 161 VAL B CA 1
ATOM 5914 C C . VAL B 2 161 ? -6.35609 -5.61074 25.23364 1.000 31.36357 161 VAL B C 1
ATOM 5915 O O . VAL B 2 161 ? -5.89793 -6.24380 24.27626 1.000 31.54385 161 VAL B O 1
ATOM 5928 N N . GLY B 2 162 ? -7.28498 -6.12520 26.03259 1.000 34.24793 162 GLY B N 1
ATOM 5929 C CA . GLY B 2 162 ? -7.84541 -7.43189 25.73709 1.000 34.90270 162 GLY B CA 1
ATOM 5930 C C . GLY B 2 162 ? -8.60486 -7.45863 24.42471 1.000 32.24487 162 GLY B C 1
ATOM 5931 O O . GLY B 2 162 ? -8.53135 -8.43083 23.67006 1.000 35.84644 162 GLY B O 1
ATOM 5935 N N . MET B 2 163 ? -9.35970 -6.40039 24.14045 1.000 35.59376 163 MET B N 1
ATOM 5936 C CA . MET B 2 163 ? -10.05467 -6.32635 22.86115 1.000 35.05786 163 MET B CA 1
ATOM 5937 C C . MET B 2 163 ? -9.06362 -6.35220 21.70883 1.000 37.01964 163 MET B C 1
ATOM 5938 O O . MET B 2 163 ? -9.29473 -7.02432 20.69694 1.000 32.59343 163 MET B O 1
ATOM 5952 N N . THR B 2 164 ? -7.95583 -5.61540 21.84338 1.000 36.53502 164 THR B N 1
ATOM 5953 C CA . THR B 2 164 ? -6.93915 -5.58960 20.79700 1.000 31.57060 164 THR B CA 1
ATOM 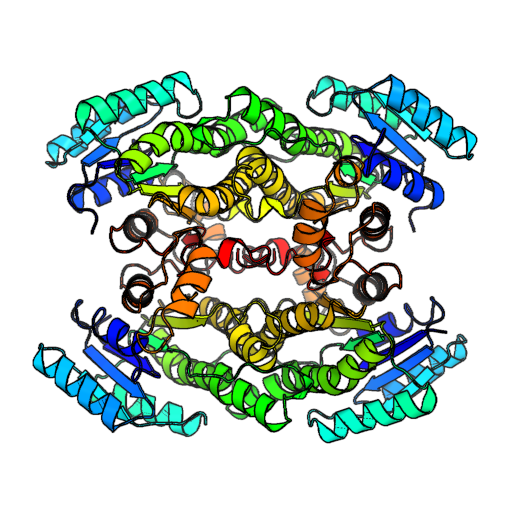5954 C C . THR B 2 164 ? -6.43009 -6.99306 20.50420 1.000 33.85115 164 THR B C 1
ATOM 5955 O O . THR B 2 164 ? -6.31468 -7.39955 19.34325 1.000 31.91901 164 THR B O 1
ATOM 5966 N N . ARG B 2 165 ? -6.11038 -7.74542 21.55422 1.000 33.97343 165 ARG B N 1
ATOM 5967 C CA . ARG B 2 165 ? -5.59284 -9.09555 21.37696 1.000 31.97827 165 ARG B CA 1
ATOM 5968 C C . ARG B 2 165 ? -6.64377 -10.01952 20.77767 1.000 33.48105 165 ARG B C 1
ATOM 5969 O O . ARG B 2 165 ? -6.35377 -10.78954 19.85612 1.000 32.06366 165 ARG B O 1
ATOM 5990 N N . ALA B 2 166 ? -7.86877 -9.97421 21.30348 1.000 34.52273 166 ALA B N 1
ATOM 5991 C CA . ALA B 2 166 ? -8.92063 -10.85066 20.79908 1.000 38.11789 166 ALA B CA 1
ATOM 5992 C C . ALA B 2 166 ? -9.17539 -10.61476 19.31451 1.000 38.51050 166 ALA B C 1
ATOM 5993 O O . ALA B 2 166 ? -9.26251 -11.56469 18.52649 1.000 34.60464 166 ALA B O 1
ATOM 6000 N N . LEU B 2 167 ? -9.32483 -9.34870 18.91940 1.000 33.12175 167 LEU B N 1
ATOM 6001 C CA . LEU B 2 167 ? -9.67008 -9.03656 17.53956 1.000 35.58257 167 LEU B CA 1
ATOM 6002 C C . LEU B 2 167 ? -8.49067 -9.20266 16.59608 1.000 35.03805 167 LEU B C 1
ATOM 6003 O O . LEU B 2 167 ? -8.68890 -9.57098 15.43558 1.000 37.66894 167 LEU B O 1
ATOM 6019 N N . ALA B 2 168 ? -7.26420 -8.95933 17.06218 1.000 34.99784 168 ALA B N 1
ATOM 6020 C CA . ALA B 2 168 ? -6.10461 -9.27813 16.23695 1.000 33.91729 168 ALA B CA 1
ATOM 6021 C C . ALA B 2 168 ? -6.14297 -10.73706 15.80794 1.000 39.08575 168 ALA B C 1
ATOM 6022 O O . ALA B 2 168 ? -5.85089 -11.06914 14.65140 1.000 38.57412 168 ALA B O 1
ATOM 6029 N N . ILE B 2 169 ? -6.50884 -11.62328 16.73317 1.000 35.86491 169 ILE B N 1
ATOM 6030 C CA . ILE B 2 169 ? -6.59623 -13.04127 16.41183 1.000 37.28069 169 ILE B CA 1
ATOM 6031 C C . ILE B 2 169 ? -7.72777 -13.29118 15.43064 1.000 39.34567 169 ILE B C 1
ATOM 6032 O O . ILE B 2 169 ? -7.56745 -14.02736 14.44982 1.000 43.23858 169 ILE B O 1
ATOM 6048 N N . GLU B 2 170 ? -8.88619 -12.67941 15.67763 1.000 34.34309 170 GLU B N 1
ATOM 6049 C CA . GLU B 2 170 ? -10.08598 -12.99491 14.91529 1.000 36.80536 170 GLU B CA 1
ATOM 6050 C C . GLU B 2 170 ? -10.05898 -12.38194 13.52143 1.000 38.99562 170 GLU B C 1
ATOM 6051 O O . GLU B 2 170 ? -10.42581 -13.04596 12.54732 1.000 43.34461 170 GLU B O 1
ATOM 6063 N N . LEU B 2 171 ? -9.65079 -11.12106 13.40458 1.000 39.45838 171 LEU B N 1
ATOM 6064 C CA . LEU B 2 171 ? -9.76319 -10.39437 12.14812 1.000 38.03770 171 LEU B CA 1
ATOM 6065 C C . LEU B 2 171 ? -8.54551 -10.55014 11.24720 1.000 37.01173 171 LEU B C 1
ATOM 6066 O O . LEU B 2 171 ? -8.58339 -10.08571 10.10123 1.000 36.18100 171 LEU B O 1
ATOM 6082 N N . GLY B 2 172 ? -7.48222 -11.20193 11.72496 1.000 35.68139 172 GLY B N 1
ATOM 6083 C CA . GLY B 2 172 ? -6.25767 -11.27193 10.94486 1.000 34.92252 172 GLY B CA 1
ATOM 6084 C C . GLY B 2 172 ? -6.45995 -11.93107 9.59562 1.000 43.67651 172 GLY B C 1
ATOM 6085 O O . GLY B 2 172 ? -5.87578 -11.51035 8.59320 1.000 39.64844 172 GLY B O 1
ATOM 6089 N N . ARG B 2 173 ? -7.29060 -12.97350 9.55056 1.000 41.23750 173 ARG B N 1
ATOM 6090 C CA . ARG B 2 173 ? -7.49934 -13.69236 8.30394 1.000 44.72461 173 ARG B CA 1
ATOM 6091 C C . ARG B 2 173 ? -8.16196 -12.82569 7.24222 1.000 46.10748 173 ARG B C 1
ATOM 6092 O O . ARG B 2 173 ? -8.03875 -13.12599 6.05100 1.000 43.67028 173 ARG B O 1
ATOM 6113 N N . ALA B 2 174 ? -8.83398 -11.74871 7.63444 1.000 45.62294 174 ALA B N 1
ATOM 6114 C CA . ALA B 2 174 ? -9.48240 -10.85960 6.68436 1.000 41.34029 174 ALA B CA 1
ATOM 6115 C C . ALA B 2 174 ? -8.57846 -9.72505 6.22805 1.000 41.82398 174 ALA B C 1
ATOM 6116 O O . ALA B 2 174 ? -9.05469 -8.80777 5.54926 1.000 44.60260 174 ALA B O 1
ATOM 6123 N N . GLY B 2 175 ? -7.29257 -9.76881 6.57299 1.000 36.26957 175 GLY B N 1
ATOM 6124 C CA . GLY B 2 175 ? -6.38837 -8.69716 6.20926 1.000 37.25652 175 GLY B CA 1
ATOM 6125 C C . GLY B 2 175 ? -6.45167 -7.49017 7.11370 1.000 41.03400 175 GLY B C 1
ATOM 6126 O O . GLY B 2 175 ? -6.04040 -6.39637 6.70544 1.000 39.44352 175 GLY B O 1
ATOM 6130 N N . ILE B 2 176 ? -6.95608 -7.65594 8.33431 1.000 37.05150 176 ILE B N 1
ATOM 6131 C CA . ILE B 2 176 ? -7.09590 -6.57447 9.29923 1.000 33.42363 176 ILE B CA 1
ATOM 6132 C C . ILE B 2 176 ? -6.09439 -6.80238 10.42427 1.000 37.60108 176 ILE B C 1
ATOM 6133 O O . ILE B 2 176 ? -6.04386 -7.89007 11.01380 1.000 40.27604 176 ILE B O 1
ATOM 6149 N N . THR B 2 177 ? -5.28515 -5.78975 10.70602 1.000 38.48426 177 THR B N 1
ATOM 6150 C CA . THR B 2 177 ? -4.45057 -5.78519 11.89517 1.000 39.17327 177 THR B CA 1
ATOM 6151 C C . THR B 2 177 ? -5.11078 -4.91289 12.95662 1.000 41.98978 177 THR B C 1
ATOM 6152 O O . THR B 2 177 ? -5.77109 -3.91671 12.65059 1.000 30.74238 177 THR B O 1
ATOM 6163 N N . VAL B 2 178 ? -4.92782 -5.30295 14.21206 1.000 35.09876 178 VAL B N 1
ATOM 6164 C CA . VAL B 2 178 ? -5.50088 -4.61808 15.35819 1.000 35.74703 178 VAL B CA 1
ATOM 6165 C C . VAL B 2 178 ? -4.36522 -4.43770 16.35503 1.000 37.23874 178 VAL B C 1
ATOM 6166 O O . VAL B 2 178 ? -3.80857 -5.42332 16.85650 1.000 31.12570 178 VAL B O 1
ATOM 6179 N N . ASN B 2 179 ? -3.99373 -3.18889 16.61013 1.000 32.46161 179 ASN B N 1
ATOM 6180 C CA . ASN B 2 179 ? -2.88495 -2.88149 17.49478 1.000 37.39200 179 ASN B CA 1
ATOM 6181 C C . ASN B 2 179 ? -3.32040 -1.83539 18.50867 1.000 37.18887 179 ASN B C 1
ATOM 6182 O O . ASN B 2 179 ? -4.38073 -1.22023 18.38941 1.000 36.21365 179 ASN B O 1
ATOM 6193 N N . CYS B 2 180 ? -2.46335 -1.61355 19.49701 1.000 33.59533 180 CYS B N 1
ATOM 6194 C CA . CYS B 2 180 ? -2.75632 -0.70141 20.58457 1.000 34.62276 180 CYS B CA 1
ATOM 6195 C C . CYS B 2 180 ? -1.52040 0.13569 20.87549 1.000 35.50437 180 CYS B C 1
ATOM 6196 O O . CYS B 2 180 ? -0.40107 -0.38450 20.91360 1.000 34.56934 180 CYS B O 1
ATOM 6204 N N . VAL B 2 181 ? -1.72639 1.43672 21.05778 1.000 38.64063 181 VAL B N 1
ATOM 6205 C CA . VAL B 2 181 ? -0.67370 2.35066 21.47860 1.000 38.42604 181 VAL B CA 1
ATOM 6206 C C . VAL B 2 181 ? -1.01734 2.83624 22.88031 1.000 40.26643 181 VAL B C 1
ATOM 6207 O O . VAL B 2 181 ? -2.13263 3.31341 23.12202 1.000 38.92948 181 VAL B O 1
ATOM 6220 N N . ALA B 2 182 ? -0.06478 2.70206 23.80569 1.000 36.68209 182 ALA B N 1
ATOM 6221 C CA . ALA B 2 182 ? -0.24737 3.09190 25.20086 1.000 37.68263 182 ALA B CA 1
ATOM 6222 C C . ALA B 2 182 ? 0.63563 4.29613 25.48466 1.000 42.49280 182 ALA B C 1
ATOM 6223 O O . ALA B 2 182 ? 1.81786 4.14094 25.83091 1.000 43.72123 182 ALA B O 1
ATOM 6230 N N . PRO B 2 183 ? 0.12583 5.51509 25.33085 1.000 44.51842 183 PRO B N 1
ATOM 6231 C CA . PRO B 2 183 ? 0.96730 6.69290 25.57505 1.000 46.95504 183 PRO B CA 1
ATOM 6232 C C . PRO B 2 183 ? 1.30223 6.82830 27.04740 1.000 46.09715 183 PRO B C 1
ATOM 6233 O O . PRO B 2 183 ? 0.46250 6.59574 27.91871 1.000 46.45670 183 PRO B O 1
ATOM 6244 N N . GLY B 2 184 ? 2.54946 7.18629 27.31983 1.000 54.12409 184 GLY B N 1
ATOM 6245 C CA . GLY B 2 184 ? 2.91912 7.60587 28.65334 1.000 52.25997 184 GLY B CA 1
ATOM 6246 C C . GLY B 2 184 ? 2.47938 9.03923 28.87598 1.000 54.73290 184 GLY B C 1
ATOM 6247 O O . GLY B 2 184 ? 1.30180 9.36529 28.71306 1.000 62.00326 184 GLY B O 1
ATOM 6251 N N . LEU B 2 185 ? 3.41933 9.90977 29.21940 1.000 59.22611 185 LEU B N 1
ATOM 6252 C CA . LEU B 2 185 ? 3.15277 11.31407 29.50448 1.000 66.86366 185 LEU B CA 1
ATOM 6253 C C . LEU B 2 185 ? 3.46523 12.16072 28.27659 1.000 73.87463 185 LEU B C 1
ATOM 6254 O O . LEU B 2 185 ? 4.56219 12.06982 27.72066 1.000 68.00606 185 LEU B O 1
ATOM 6270 N N . ILE B 2 186 ? 2.49738 12.96791 27.85185 1.000 75.34690 186 ILE B N 1
ATOM 6271 C CA . ILE B 2 186 ? 2.53866 13.65658 26.56893 1.000 82.20295 186 ILE B CA 1
ATOM 6272 C C . ILE B 2 186 ? 2.25235 15.13530 26.78210 1.000 85.83091 186 ILE B C 1
ATOM 6273 O O . ILE B 2 186 ? 1.30183 15.48367 27.48752 1.000 82.80759 186 ILE B O 1
ATOM 6289 N N . HIS B 2 187 ? 3.05551 16.00113 26.15808 1.000 86.79649 187 HIS B N 1
ATOM 6290 C CA . HIS B 2 187 ? 2.82327 17.44501 26.20619 1.000 91.80814 187 HIS B CA 1
ATOM 6291 C C . HIS B 2 187 ? 1.43672 17.77599 25.65801 1.000 95.18434 187 HIS B C 1
ATOM 6292 O O . HIS B 2 187 ? 1.16198 17.56006 24.48001 1.000 88.52141 187 HIS B O 1
ATOM 6306 N N . THR B 2 188 ? 0.56912 18.31420 26.49491 1.000 109.63953 188 THR B N 1
ATOM 6307 C CA . THR B 2 188 ? -0.81516 18.57964 26.18574 1.000 109.15128 188 THR B CA 1
ATOM 6308 C C . THR B 2 188 ? -1.24041 19.95673 26.63497 1.000 116.02581 188 THR B C 1
ATOM 6309 O O . THR B 2 188 ? -0.53835 20.59837 27.42783 1.000 118.79774 188 THR B O 1
ATOM 6320 N N . PRO B 2 189 ? -2.38219 20.45106 26.15392 1.000 165.42724 189 PRO B N 1
ATOM 6321 C CA . PRO B 2 189 ? -2.87848 21.74483 26.64435 1.000 128.46072 189 PRO B CA 1
ATOM 6322 C C . PRO B 2 189 ? -3.12948 21.75767 28.13268 1.000 131.52513 189 PRO B C 1
ATOM 6323 O O . PRO B 2 189 ? -2.90338 22.79888 28.76829 1.000 129.40148 189 PRO B O 1
ATOM 6334 N N . MET B 2 190 ? -3.61122 20.65536 28.71977 1.000 137.75305 190 MET B N 1
ATOM 6335 C CA . MET B 2 190 ? -3.64361 20.63971 30.17351 1.000 129.59310 190 MET B CA 1
ATOM 6336 C C . MET B 2 190 ? -2.28480 21.09441 30.68496 1.000 140.72316 190 MET B C 1
ATOM 6337 O O . MET B 2 190 ? -2.17147 22.13843 31.33342 1.000 141.54283 190 MET B O 1
ATOM 6351 N N . TRP B 2 191 ? -1.22485 20.41879 30.22137 1.000 156.56490 191 TRP B N 1
ATOM 6352 C CA . TRP B 2 191 ? 0.12486 20.65072 30.72916 1.000 129.94603 191 TRP B CA 1
ATOM 6353 C C . TRP B 2 191 ? 0.51511 22.12102 30.64537 1.000 133.48836 191 TRP B C 1
ATOM 6354 O O . TRP B 2 191 ? 1.08025 22.67744 31.59568 1.000 132.77430 191 TRP B O 1
ATOM 6375 N N . ASP B 2 192 ? 0.23095 22.77062 29.51116 1.000 144.89402 192 ASP B N 1
ATOM 6376 C CA . ASP B 2 192 ? 0.59444 24.17966 29.38293 1.000 148.24288 192 ASP B CA 1
ATOM 6377 C C . ASP B 2 192 ? -0.24252 25.09204 30.26415 1.000 149.15775 192 ASP B C 1
ATOM 6378 O O . ASP B 2 192 ? 0.16031 26.23511 30.49962 1.000 154.54112 192 ASP B O 1
ATOM 6387 N N . GLU B 2 193 ? -1.39872 24.63132 30.73845 1.000 150.31169 193 GLU B N 1
ATOM 6388 C CA . GLU B 2 193 ? -2.26501 25.42871 31.59557 1.000 148.42365 193 GLU B CA 1
ATOM 6389 C C . GLU B 2 193 ? -2.06111 25.14324 33.08272 1.000 148.84220 193 GLU B C 1
ATOM 6390 O O . GLU B 2 193 ? -2.95861 25.41362 33.88342 1.000 140.58344 193 GLU B O 1
ATOM 6402 N N . LEU B 2 194 ? -0.90318 24.64041 33.47404 1.000 162.34047 194 LEU B N 1
ATOM 6403 C CA . LEU B 2 194 ? -0.62730 24.25471 34.84494 1.000 159.27430 194 LEU B CA 1
ATOM 6404 C C . LEU B 2 194 ? 0.37678 25.18371 35.52745 1.000 191.12822 194 LEU B C 1
ATOM 6405 O O . LEU B 2 194 ? 1.06723 25.97493 34.87760 1.000 175.76372 194 LEU B O 1
ATOM 6421 N N . PRO B 2 195 ? 0.47440 25.10108 36.85294 1.000 167.24015 195 PRO B N 1
ATOM 6422 C CA . PRO B 2 195 ? 1.54562 25.79189 37.58121 1.000 162.71497 195 PRO B CA 1
ATOM 6423 C C . PRO B 2 195 ? 2.81192 24.95358 37.69069 1.000 168.48036 195 PRO B C 1
ATOM 6424 O O . PRO B 2 195 ? 2.79507 23.72171 37.67137 1.000 166.58922 195 PRO B O 1
ATOM 6435 N N . GLU B 2 196 ? 3.93172 25.66910 37.81658 1.000 154.88885 196 GLU B N 1
ATOM 6436 C CA . GLU B 2 196 ? 5.25250 25.05866 37.68350 1.000 147.49655 196 GLU B CA 1
ATOM 6437 C C . GLU B 2 196 ? 5.43673 23.82154 38.55636 1.000 173.04214 196 GLU B C 1
ATOM 6438 O O . GLU B 2 196 ? 5.91325 22.78543 38.08025 1.000 163.12649 196 GLU B O 1
ATOM 6442 N N . LYS B 2 197 ? 5.08068 23.90725 39.83986 1.000 150.06358 197 LYS B N 1
ATOM 6443 C CA . LYS B 2 197 ? 5.40747 22.81310 40.75301 1.000 148.25305 197 LYS B CA 1
ATOM 6444 C C . LYS B 2 197 ? 4.79062 21.49937 40.28687 1.000 148.75578 197 LYS B C 1
ATOM 6445 O O . LYS B 2 197 ? 5.40277 20.43201 40.42837 1.000 146.53769 197 LYS B O 1
ATOM 6464 N N . ASP B 2 198 ? 3.57861 21.55140 39.73173 1.000 207.86079 198 ASP B N 1
ATOM 6465 C CA . ASP B 2 198 ? 3.00564 20.35173 39.13897 1.000 220.10217 198 ASP B CA 1
ATOM 6466 C C . ASP B 2 198 ? 3.97829 19.77317 38.12153 1.000 182.77261 198 ASP B C 1
ATOM 6467 O O . ASP B 2 198 ? 4.47072 18.65410 38.27582 1.000 181.94094 198 ASP B O 1
ATOM 6476 N N . GLN B 2 199 ? 4.33794 20.57918 37.12378 1.000 139.53322 199 GLN B N 1
ATOM 6477 C CA . GLN B 2 199 ? 5.19343 20.12527 36.03222 1.000 130.28116 199 GLN B CA 1
ATOM 6478 C C . GLN B 2 199 ? 6.44771 19.41179 36.53123 1.000 135.30160 199 GLN B C 1
ATOM 6479 O O . GLN B 2 199 ? 6.78151 18.31724 36.06354 1.000 140.43486 199 GLN B O 1
ATOM 6493 N N . GLN B 2 200 ? 7.15471 20.01503 37.48743 1.000 183.56430 200 GLN B N 1
ATOM 6494 C CA . GLN B 2 200 ? 8.49626 19.54454 37.81801 1.000 135.39010 200 GLN B CA 1
ATOM 6495 C C . GLN B 2 200 ? 8.52291 18.19567 38.52635 1.000 172.59762 200 GLN B C 1
ATOM 6496 O O . GLN B 2 200 ? 9.56723 17.53508 38.51105 1.000 176.15241 200 GLN B O 1
ATOM 6500 N N . PHE B 2 201 ? 7.42301 17.76962 39.15094 1.000 128.32757 201 PHE B N 1
ATOM 6501 C CA . PHE B 2 201 ? 7.39663 16.43455 39.74684 1.000 131.59126 201 PHE B CA 1
ATOM 6502 C C . PHE B 2 201 ? 7.35044 15.35393 38.66982 1.000 147.38302 201 PHE B C 1
ATOM 6503 O O . PHE B 2 201 ? 8.11821 14.38836 38.71130 1.000 135.24963 201 PHE B O 1
ATOM 6520 N N . LEU B 2 202 ? 6.45251 15.50204 37.69838 1.000 179.66195 202 LEU B N 1
ATOM 6521 C CA . LEU B 2 202 ? 6.25238 14.47025 36.68622 1.000 148.16487 202 LEU B CA 1
ATOM 6522 C C . LEU B 2 202 ? 7.48595 14.31792 35.80446 1.000 149.86425 202 LEU B C 1
ATOM 6523 O O . LEU B 2 202 ? 7.97710 13.20130 35.59292 1.000 146.77639 202 LEU B O 1
ATOM 6539 N N . LEU B 2 203 ? 7.99406 15.43216 35.27139 1.000 114.18926 203 LEU B N 1
ATOM 6540 C CA . LEU B 2 203 ? 9.23282 15.39241 34.49994 1.000 115.81187 203 LEU B CA 1
ATOM 6541 C C . LEU B 2 203 ? 10.30924 14.59468 35.22772 1.000 131.77923 203 LEU B C 1
ATOM 6542 O O . LEU B 2 203 ? 11.03151 13.80281 34.61233 1.000 126.18619 203 LEU B O 1
ATOM 6558 N N . SER B 2 204 ? 10.43853 14.80058 36.54121 1.000 109.30903 204 SER B N 1
ATOM 6559 C CA . SER B 2 204 ? 11.43037 14.07351 37.32501 1.000 113.22328 204 SER B CA 1
ATOM 6560 C C . SER B 2 204 ? 11.21379 12.56581 37.28042 1.000 110.01181 204 SER B C 1
ATOM 6561 O O . SER B 2 204 ? 12.16083 11.80754 37.52194 1.000 117.72386 204 SER B O 1
ATOM 6569 N N . ARG B 2 205 ? 9.99586 12.11624 36.98245 1.000 103.31918 205 ARG B N 1
ATOM 6570 C CA . ARG B 2 205 ? 9.67919 10.69939 36.84574 1.000 95.92674 205 ARG B CA 1
ATOM 6571 C C . ARG B 2 205 ? 9.90702 10.17308 35.42913 1.000 87.26101 205 ARG B C 1
ATOM 6572 O O . ARG B 2 205 ? 9.58398 9.01272 35.15123 1.000 88.42786 205 ARG B O 1
ATOM 6593 N N . GLN B 2 206 ? 10.45884 10.98908 34.53273 1.000 101.00948 206 GLN B N 1
ATOM 6594 C CA . GLN B 2 206 ? 10.67075 10.58047 33.15231 1.000 90.45722 206 GLN B CA 1
ATOM 6595 C C . GLN B 2 206 ? 12.09792 10.10588 32.93615 1.000 82.98496 206 GLN B C 1
ATOM 6596 O O . GLN B 2 206 ? 13.04347 10.85760 33.23253 1.000 87.38452 206 GLN B O 1
ATOM 6610 N N . PRO B 2 207 ? 12.31056 8.88437 32.43176 1.000 76.41261 207 PRO B N 1
ATOM 6611 C CA . PRO B 2 207 ? 13.69487 8.45717 32.15511 1.000 68.21741 207 PRO B CA 1
ATOM 6612 C C . PRO B 2 207 ? 14.42729 9.38174 31.19753 1.000 71.60936 207 PRO B C 1
ATOM 6613 O O . PRO B 2 207 ? 15.60987 9.67828 31.41062 1.000 69.01445 207 PRO B O 1
ATOM 6624 N N . THR B 2 208 ? 13.76140 9.83899 30.13424 1.000 68.87177 208 THR B N 1
ATOM 6625 C CA . THR B 2 208 ? 14.40192 10.76370 29.20887 1.000 65.75040 208 THR B CA 1
ATOM 6626 C C . THR B 2 208 ? 14.56854 12.15521 29.79875 1.000 72.57168 208 THR B C 1
ATOM 6627 O O . THR B 2 208 ? 15.31316 12.96469 29.23491 1.000 70.04412 208 THR B O 1
ATOM 6638 N N . GLY B 2 209 ? 13.90066 12.45015 30.91083 1.000 79.52535 209 GLY B N 1
ATOM 6639 C CA . GLY B 2 209 ? 13.89580 13.78463 31.46418 1.000 81.20790 209 GLY B CA 1
ATOM 6640 C C . GLY B 2 209 ? 13.09950 14.79647 30.67406 1.000 80.51858 209 GLY B C 1
ATOM 6641 O O . GLY B 2 209 ? 13.04328 15.96358 31.07679 1.000 86.14284 209 GLY B O 1
ATOM 6645 N N . LYS B 2 210 ? 12.47588 14.38904 29.57244 1.000 78.13218 210 LYS B N 1
ATOM 6646 C CA . LYS B 2 210 ? 11.71787 15.28172 28.71455 1.000 84.36298 210 LYS B CA 1
ATOM 6647 C C . LYS B 2 210 ? 10.31661 14.71674 28.53692 1.000 84.65194 210 LYS B C 1
ATOM 6648 O O . LYS B 2 210 ? 10.05895 13.53819 28.79340 1.000 79.02679 210 LYS B O 1
ATOM 6652 N N . LEU B 2 211 ? 9.40772 15.57507 28.10017 1.000 81.61253 211 LEU B N 1
ATOM 6653 C CA . LEU B 2 211 ? 8.04538 15.16164 27.82088 1.000 78.91674 211 LEU B CA 1
ATOM 6654 C C . LEU B 2 211 ? 7.93586 14.64609 26.39286 1.000 70.25475 211 LEU B C 1
ATOM 6655 O O . LEU B 2 211 ? 8.60299 15.14282 25.48094 1.000 68.71797 211 LEU B O 1
ATOM 6671 N N . GLY B 2 212 ? 7.07279 13.65054 26.20256 1.000 67.53988 212 GLY B N 1
ATOM 6672 C CA . GLY B 2 212 ? 6.69067 13.26580 24.85967 1.000 65.89596 212 GLY B CA 1
ATOM 6673 C C . GLY B 2 212 ? 5.76948 14.29560 24.23599 1.000 69.69132 212 GLY B C 1
ATOM 6674 O O . GLY B 2 212 ? 5.05887 15.02724 24.92272 1.000 75.12390 212 GLY B O 1
ATOM 6678 N N . GLU B 2 213 ? 5.79547 14.36133 22.91409 1.000 69.19599 213 GLU B N 1
ATOM 6679 C CA . GLU B 2 213 ? 4.99283 15.30548 22.15876 1.000 66.82497 213 GLU B CA 1
ATOM 6680 C C . GLU B 2 213 ? 3.95860 14.57131 21.31540 1.000 58.57097 213 GLU B C 1
ATOM 6681 O O . GLU B 2 213 ? 4.10133 13.37462 21.04066 1.000 55.03597 213 GLU B O 1
ATOM 6693 N N . PRO B 2 214 ? 2.88491 15.25127 20.90616 1.000 64.70234 214 PRO B N 1
ATOM 6694 C CA . PRO B 2 214 ? 1.85921 14.55806 20.10327 1.000 57.69076 214 PRO B CA 1
ATOM 6695 C C . PRO B 2 214 ? 2.41880 13.90355 18.85359 1.000 54.82576 214 PRO B C 1
ATOM 6696 O O . PRO B 2 214 ? 1.92521 12.84377 18.44680 1.000 51.05090 214 PRO B O 1
ATOM 6707 N N . ASP B 2 215 ? 3.43704 14.50473 18.23018 1.000 57.73769 215 ASP B N 1
ATOM 6708 C CA . ASP B 2 215 ? 4.04657 13.89618 17.05268 1.000 48.68538 215 ASP B CA 1
ATOM 6709 C C . ASP B 2 215 ? 4.59302 12.50788 17.36350 1.000 50.98444 215 ASP B C 1
ATOM 6710 O O . ASP B 2 215 ? 4.56214 11.62221 16.50228 1.000 48.03160 215 ASP B O 1
ATOM 6719 N N . ASP B 2 216 ? 5.09778 12.29522 18.58045 1.000 52.60718 216 ASP B N 1
ATOM 6720 C CA . ASP B 2 216 ? 5.56370 10.96390 18.95253 1.000 50.32170 216 ASP B CA 1
ATOM 6721 C C . ASP B 2 216 ? 4.44990 9.94064 18.79720 1.000 47.49839 216 ASP B C 1
ATOM 6722 O O . ASP B 2 216 ? 4.68684 8.80718 18.36359 1.000 42.33214 216 ASP B O 1
ATOM 6731 N N . ILE B 2 217 ? 3.22744 10.32656 19.15652 1.000 47.51615 217 ILE B N 1
ATOM 6732 C CA . ILE B 2 217 ? 2.08181 9.44390 18.98847 1.000 44.74114 217 ILE B CA 1
ATOM 6733 C C . ILE B 2 217 ? 1.73340 9.31456 17.51139 1.000 43.44852 217 ILE B C 1
ATOM 6734 O O . ILE B 2 217 ? 1.56229 8.20763 16.98895 1.000 42.22046 217 ILE B O 1
ATOM 6750 N N . ALA B 2 218 ? 1.61732 10.45129 16.81991 1.000 41.06259 218 ALA B N 1
ATOM 6751 C CA . ALA B 2 218 ? 1.28810 10.43574 15.39912 1.000 40.47832 218 ALA B CA 1
ATOM 6752 C C . ALA B 2 218 ? 2.27784 9.58976 14.60565 1.000 42.45524 218 ALA B C 1
ATOM 6753 O O . ALA B 2 218 ? 1.88057 8.81733 13.72619 1.000 39.74400 218 ALA B O 1
ATOM 6760 N N . ASN B 2 219 ? 3.57342 9.71892 14.89951 1.000 42.86123 219 ASN B N 1
ATOM 6761 C CA . ASN B 2 219 ? 4.57212 8.96714 14.14205 1.000 42.73905 219 ASN B CA 1
ATOM 6762 C C . ASN B 2 219 ? 4.46364 7.47220 14.41913 1.000 40.56710 219 ASN B C 1
ATOM 6763 O O . ASN B 2 219 ? 4.61931 6.65084 13.50492 1.000 39.86195 219 ASN B O 1
ATOM 6774 N N . THR B 2 220 ? 4.21644 7.09990 15.67740 1.000 41.25992 220 THR B N 1
ATOM 6775 C CA . THR B 2 220 ? 4.01963 5.69236 15.99737 1.000 41.90268 220 THR B CA 1
ATOM 6776 C C . THR B 2 220 ? 2.77719 5.14449 15.31118 1.000 37.94172 220 THR B C 1
ATOM 6777 O O . THR B 2 220 ? 2.79292 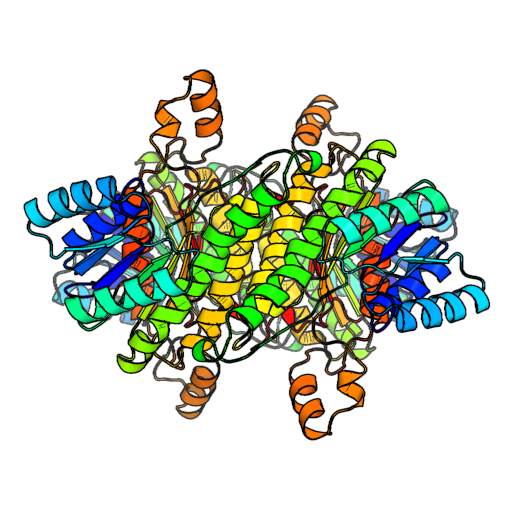4.02270 14.79340 1.000 41.60237 220 THR B O 1
ATOM 6788 N N . LEU B 2 221 ? 1.69528 5.92937 15.28241 1.000 41.09343 221 LEU B N 1
ATOM 6789 C CA . LEU B 2 221 ? 0.46988 5.48792 14.61883 1.000 36.69649 221 LEU B CA 1
ATOM 6790 C C . LEU B 2 221 ? 0.65255 5.38193 13.10973 1.000 42.39573 221 LEU B C 1
ATOM 6791 O O . LEU B 2 221 ? 0.06839 4.49914 12.47034 1.000 37.36692 221 LEU B O 1
ATOM 6807 N N . LEU B 2 222 ? 1.43972 6.28083 12.51714 1.000 38.36289 222 LEU B N 1
ATOM 6808 C CA . LEU B 2 222 ? 1.72133 6.16995 11.09030 1.000 40.77772 222 LEU B CA 1
ATOM 6809 C C . LEU B 2 222 ? 2.40880 4.85062 10.76974 1.000 38.27537 222 LEU B C 1
ATOM 6810 O O . LEU B 2 222 ? 2.17661 4.26048 9.70799 1.000 34.52052 222 LEU B O 1
ATOM 6826 N N . PHE B 2 223 ? 3.27225 4.37922 11.66746 1.000 34.38993 223 PHE B N 1
ATOM 6827 C CA . PHE B 2 223 ? 3.92833 3.09810 11.44170 1.000 35.54323 223 PHE B CA 1
ATOM 6828 C C . PHE B 2 223 ? 2.92525 1.95167 11.47498 1.000 34.20702 223 PHE B C 1
ATOM 6829 O O . PHE B 2 223 ? 2.90144 1.10956 10.57240 1.000 33.19229 223 PHE B O 1
ATOM 6846 N N . LEU B 2 224 ? 2.08925 1.90032 12.51428 1.000 34.31308 224 LEU B N 1
ATOM 6847 C CA . LEU B 2 224 ? 1.14643 0.79433 12.65152 1.000 33.93085 224 LEU B CA 1
ATOM 6848 C C . LEU B 2 224 ? 0.11831 0.78272 11.52909 1.000 33.44973 224 LEU B C 1
ATOM 6849 O O . LEU B 2 224 ? -0.36022 -0.28761 11.13267 1.000 35.27639 224 LEU B O 1
ATOM 6865 N N . ALA B 2 225 ? -0.25213 1.95544 11.02348 1.000 32.22449 225 ALA B N 1
ATOM 6866 C CA . ALA B 2 225 ? -1.25573 2.03846 9.97327 1.000 34.38175 225 ALA B CA 1
ATOM 6867 C C . ALA B 2 225 ? -0.69371 1.77213 8.58654 1.000 34.08352 225 ALA B C 1
ATOM 6868 O O . ALA B 2 225 ? -1.48060 1.55005 7.65950 1.000 33.84132 225 ALA B O 1
ATOM 6875 N N . ASP B 2 226 ? 0.62906 1.78727 8.43242 1.000 33.67764 226 ASP B N 1
ATOM 6876 C CA . ASP B 2 226 ? 1.24916 1.72774 7.11871 1.000 34.10090 226 ASP B CA 1
ATOM 6877 C C . ASP B 2 226 ? 0.83360 0.46996 6.37003 1.000 36.69739 226 ASP B C 1
ATOM 6878 O O . ASP B 2 226 ? 0.61455 -0.59096 6.95950 1.000 34.24266 226 ASP B O 1
ATOM 6887 N N . ASP B 2 227 ? 0.72334 0.60734 5.04630 1.000 34.59608 227 ASP B N 1
ATOM 6888 C CA . ASP B 2 227 ? 0.49335 -0.54835 4.18642 1.000 37.10623 227 ASP B CA 1
ATOM 6889 C C . ASP B 2 227 ? 1.51813 -1.64606 4.43535 1.000 37.79895 227 ASP B C 1
ATOM 6890 O O . ASP B 2 227 ? 1.20815 -2.83504 4.28329 1.000 34.30672 227 ASP B O 1
ATOM 6899 N N . ASP B 2 228 ? 2.74517 -1.26633 4.80448 1.000 37.25115 228 ASP B N 1
ATOM 6900 C CA . ASP B 2 228 ? 3.84178 -2.21143 4.98206 1.000 36.95650 228 ASP B CA 1
ATOM 6901 C C . ASP B 2 228 ? 3.79652 -2.96376 6.30905 1.000 36.92886 228 ASP B C 1
ATOM 6902 O O . ASP B 2 228 ? 4.56879 -3.91470 6.48818 1.000 34.34518 228 ASP B O 1
ATOM 6911 N N . SER B 2 229 ? 2.92572 -2.56775 7.23582 1.000 31.29090 229 SER B N 1
ATOM 6912 C CA . SER B 2 229 ? 2.89388 -3.13000 8.57891 1.000 34.03154 229 SER B CA 1
ATOM 6913 C C . SER B 2 229 ? 1.80996 -4.18648 8.73949 1.000 34.53111 229 SER B C 1
ATOM 6914 O O . SER B 2 229 ? 1.23252 -4.32488 9.82251 1.000 30.82193 229 SER B O 1
ATOM 6922 N N . GLY B 2 230 ? 1.52170 -4.93713 7.67476 1.000 29.90934 230 GLY B N 1
ATOM 6923 C CA . GLY B 2 230 ? 0.45708 -5.92329 7.72527 1.000 35.32885 230 GLY B CA 1
ATOM 6924 C C . GLY B 2 230 ? 0.75511 -7.13132 8.58833 1.000 32.59501 230 GLY B C 1
ATOM 6925 O O . GLY B 2 230 ? -0.17259 -7.86207 8.95373 1.000 38.48698 230 GLY B O 1
ATOM 6929 N N . PHE B 2 231 ? 2.02028 -7.37140 8.90688 1.000 40.37028 231 PHE B N 1
ATOM 6930 C CA . PHE B 2 231 ? 2.39257 -8.49935 9.74641 1.000 32.16798 231 PHE B CA 1
ATOM 6931 C C . PHE B 2 231 ? 2.50859 -8.11128 11.21163 1.000 30.57228 231 PHE B C 1
ATOM 6932 O O . PHE B 2 231 ? 2.81353 -8.97185 12.04029 1.000 30.66742 231 PHE B O 1
ATOM 6949 N N . VAL B 2 232 ? 2.27499 -6.84382 11.54291 1.000 30.40684 232 VAL B N 1
ATOM 6950 C CA . VAL B 2 232 ? 2.24287 -6.36254 12.92009 1.000 31.89637 232 VAL B CA 1
ATOM 6951 C C . VAL B 2 232 ? 0.79185 -6.32536 13.38161 1.000 32.49270 232 VAL B C 1
ATOM 6952 O O . VAL B 2 232 ? -0.02027 -5.56224 12.84261 1.000 32.74993 232 VAL B O 1
ATOM 6965 N N . THR B 2 233 ? 0.46457 -7.13631 14.38540 1.000 31.94456 233 THR B N 1
ATOM 6966 C CA . THR B 2 233 ? -0.88942 -7.15923 14.92199 1.000 34.79434 233 THR B CA 1
ATOM 6967 C C . THR B 2 233 ? -0.86823 -7.76997 16.31753 1.000 32.15034 233 THR B C 1
ATOM 6968 O O . THR B 2 233 ? 0.03250 -8.53557 16.66612 1.000 31.57778 233 THR B O 1
ATOM 6979 N N . GLY B 2 234 ? -1.86378 -7.40136 17.11604 1.000 30.91361 234 GLY B N 1
ATOM 6980 C CA . GLY B 2 234 ? -1.94566 -7.87718 18.48109 1.000 33.92834 234 GLY B CA 1
ATOM 6981 C C . GLY B 2 234 ? -0.98765 -7.21886 19.44185 1.000 30.81692 234 GLY B C 1
ATOM 6982 O O . GLY B 2 234 ? -0.78604 -7.73630 20.54466 1.000 33.46027 234 GLY B O 1
ATOM 6986 N N . GLN B 2 235 ? -0.40597 -6.08355 19.07196 1.000 27.95745 235 GLN B N 1
ATOM 6987 C CA . GLN B 2 235 ? 0.68259 -5.49287 19.83346 1.000 31.85526 235 GLN B CA 1
ATOM 6988 C C . GLN B 2 235 ? 0.19495 -4.37957 20.75249 1.000 39.48640 235 GLN B C 1
ATOM 6989 O O . GLN B 2 235 ? -0.78538 -3.68482 20.46994 1.000 30.15036 235 GLN B O 1
ATOM 7003 N N . VAL B 2 236 ? 0.89782 -4.23062 21.87067 1.000 33.54191 236 VAL B N 1
ATOM 7004 C CA . VAL B 2 236 ? 0.75434 -3.09070 22.76888 1.000 40.18382 236 VAL B CA 1
ATOM 7005 C C . VAL B 2 236 ? 2.09678 -2.37112 22.76749 1.000 37.56346 236 VAL B C 1
ATOM 7006 O O . VAL B 2 236 ? 3.06968 -2.86120 23.35206 1.000 34.25503 236 VAL B O 1
ATOM 7019 N N . LEU B 2 237 ? 2.15936 -1.22480 22.10060 1.000 34.29576 237 LEU B N 1
ATOM 7020 C CA . LEU B 2 237 ? 3.39520 -0.47649 21.93065 1.000 37.43766 237 LEU B CA 1
ATOM 7021 C C . LEU B 2 237 ? 3.31166 0.79694 22.75727 1.000 39.00704 237 LEU B C 1
ATOM 7022 O O . LEU B 2 237 ? 2.43106 1.63324 22.52970 1.000 39.06432 237 LEU B O 1
ATOM 7038 N N . TYR B 2 238 ? 4.21967 0.93634 23.71488 1.000 35.29573 238 TYR B N 1
ATOM 7039 C CA . TYR B 2 238 ? 4.23226 2.08872 24.59702 1.000 36.35895 238 TYR B CA 1
ATOM 7040 C C . TYR B 2 238 ? 4.99528 3.23680 23.95079 1.000 38.84376 238 TYR B C 1
ATOM 7041 O O . TYR B 2 238 ? 6.06202 3.03948 23.36480 1.000 47.51339 238 TYR B O 1
ATOM 7059 N N . VAL B 2 239 ? 4.42764 4.43474 24.05171 1.000 42.05580 239 VAL B N 1
ATOM 7060 C CA . VAL B 2 239 ? 5.07280 5.67141 23.63165 1.000 43.64582 239 VAL B CA 1
ATOM 7061 C C . VAL B 2 239 ? 5.23257 6.48681 24.90558 1.000 47.88145 239 VAL B C 1
ATOM 7062 O O . VAL B 2 239 ? 4.44664 7.40109 25.17843 1.000 45.31674 239 VAL B O 1
ATOM 7075 N N . CYS B 2 240 ? 6.24662 6.14164 25.70422 1.000 48.61502 240 CYS B N 1
ATOM 7076 C CA A CYS B 2 240 ? 6.36851 6.64827 27.06289 0.737 52.86936 240 CYS B CA 1
ATOM 7077 C CA B CYS B 2 240 ? 6.36555 6.65816 27.06011 0.263 48.61410 240 CYS B CA 1
ATOM 7078 C C . CYS B 2 240 ? 7.73337 7.22428 27.40705 1.000 54.27066 240 CYS B C 1
ATOM 7079 O O . CYS B 2 240 ? 7.88253 7.78598 28.50027 1.000 54.84091 240 CYS B O 1
ATOM 7094 N N . GLY B 2 241 ? 8.72883 7.09822 26.53577 1.000 55.75835 241 GLY B N 1
ATOM 7095 C CA . GLY B 2 241 ? 10.05861 7.52654 26.91064 1.000 54.49511 241 GLY B CA 1
ATOM 7096 C C . GLY B 2 241 ? 10.67296 6.68799 28.00293 1.000 49.48239 241 GLY B C 1
ATOM 7097 O O . GLY B 2 241 ? 11.54898 7.16844 28.72686 1.000 54.05399 241 GLY B O 1
ATOM 7101 N N . GLY B 2 242 ? 10.22306 5.44355 28.14929 1.000 44.30003 242 GLY B N 1
ATOM 7102 C CA . GLY B 2 242 ? 10.73766 4.53914 29.14834 1.000 36.03088 242 GLY B CA 1
ATOM 7103 C C . GLY B 2 242 ? 9.98171 4.51724 30.45758 1.000 39.61595 242 GLY B C 1
ATOM 7104 O O . GLY B 2 242 ? 10.23417 3.62882 31.28056 1.000 47.66065 242 GLY B O 1
ATOM 7108 N N . ARG B 2 243 ? 9.06547 5.45964 30.68205 1.000 41.53242 243 ARG B N 1
ATOM 7109 C CA . ARG B 2 243 ? 8.34207 5.48726 31.94663 1.000 43.48004 243 ARG B CA 1
ATOM 7110 C C . ARG B 2 243 ? 7.59632 4.18284 32.19658 1.000 41.11187 243 ARG B C 1
ATOM 7111 O O . ARG B 2 243 ? 7.47898 3.75128 33.34648 1.000 44.68526 243 ARG B O 1
ATOM 7132 N N . SER B 2 244 ? 7.07710 3.54453 31.14743 1.000 44.52950 244 SER B N 1
ATOM 7133 C CA . SER B 2 244 ? 6.31075 2.31947 31.34614 1.000 38.75990 244 SER B CA 1
ATOM 7134 C C . SER B 2 244 ? 7.16633 1.17900 31.88687 1.000 39.41404 244 SER B C 1
ATOM 7135 O O . SER B 2 244 ? 6.62318 0.23673 32.47212 1.000 38.51226 244 SER B O 1
ATOM 7143 N N . LEU B 2 245 ? 8.48918 1.24095 31.71340 1.000 42.40741 245 LEU B N 1
ATOM 7144 C CA . LEU B 2 245 ? 9.34758 0.18300 32.23828 1.000 39.58343 245 LEU B CA 1
ATOM 7145 C C . LEU B 2 245 ? 9.36827 0.19073 33.76103 1.000 39.03519 245 LEU B C 1
ATOM 7146 O O . LEU B 2 245 ? 9.46648 -0.87174 34.38345 1.000 43.09869 245 LEU B O 1
ATOM 7162 N N . PHE B 2 246 ? 9.27553 1.36456 34.37893 1.000 41.86225 246 PHE B N 1
ATOM 7163 C CA . PHE B 2 246 ? 9.07867 1.43601 35.82564 1.000 46.92155 246 PHE B CA 1
ATOM 7164 C C . PHE B 2 246 ? 8.43259 2.77610 36.14747 1.000 43.82410 246 PHE B C 1
ATOM 7165 O O . PHE B 2 246 ? 9.05718 3.82256 35.95776 1.000 45.16899 246 PHE B O 1
ATOM 7182 N N . ALA B 2 247 ? 7.19781 2.74213 36.64548 1.000 47.59184 247 ALA B N 1
ATOM 7183 C CA . ALA B 2 247 ? 6.41842 3.94571 36.90867 1.000 52.60989 247 ALA B CA 1
ATOM 7184 C C . ALA B 2 247 ? 6.24104 4.19744 38.40174 1.000 53.25391 247 ALA B C 1
ATOM 7185 O O . ALA B 2 247 ? 5.24170 4.78188 38.82777 1.000 58.37715 247 ALA B O 1
ATOM 7192 N N . GLY B 2 248 ? 7.19832 3.75657 39.20488 1.000 52.65366 248 GLY B N 1
ATOM 7193 C CA . GLY B 2 248 ? 7.10200 3.89954 40.64221 1.000 58.19761 248 GLY B CA 1
ATOM 7194 C C . GLY B 2 248 ? 7.97849 5.00147 41.20210 1.000 70.94028 248 GLY B C 1
ATOM 7195 O O . GLY B 2 248 ? 8.56353 5.78653 40.46049 1.000 77.88224 248 GLY B O 1
ATOM 7200 N N . GLY C 1 7 ? 6.76480 -37.73003 53.50403 1.000 99.57463 7 GLY C N 1
ATOM 7201 C CA . GLY C 1 7 ? 7.92276 -38.40643 52.95058 1.000 99.07108 7 GLY C CA 1
ATOM 7202 C C . GLY C 1 7 ? 8.31906 -37.88516 51.58219 1.000 95.47842 7 GLY C C 1
ATOM 7203 O O . GLY C 1 7 ? 8.61274 -38.65694 50.67496 1.000 92.33479 7 GLY C O 1
ATOM 7206 N N . LYS C 1 8 ? 8.32842 -36.56397 51.44621 1.000 81.45418 8 LYS C N 1
ATOM 7207 C CA . LYS C 1 8 ? 8.66769 -35.87892 50.21120 1.000 74.45030 8 LYS C CA 1
ATOM 7208 C C . LYS C 1 8 ? 10.05781 -35.28182 50.37496 1.000 73.80359 8 LYS C C 1
ATOM 7209 O O . LYS C 1 8 ? 10.45464 -34.90048 51.47843 1.000 75.18681 8 LYS C O 1
ATOM 7228 N N . VAL C 1 9 ? 10.80646 -35.21384 49.28056 1.000 70.09979 9 VAL C N 1
ATOM 7229 C CA . VAL C 1 9 ? 12.20898 -34.81643 49.32281 1.000 76.49934 9 VAL C CA 1
ATOM 7230 C C . VAL C 1 9 ? 12.38996 -33.54229 48.51213 1.000 65.94228 9 VAL C C 1
ATOM 7231 O O . VAL C 1 9 ? 11.87007 -33.42475 47.39699 1.000 61.66922 9 VAL C O 1
ATOM 7244 N N . ALA C 1 10 ? 13.14515 -32.59617 49.06907 1.000 63.69583 10 ALA C N 1
ATOM 7245 C CA . ALA C 1 10 ? 13.34927 -31.29807 48.44621 1.000 61.81813 10 ALA C CA 1
ATOM 7246 C C . ALA C 1 10 ? 14.80498 -30.88442 48.57255 1.000 57.02683 10 ALA C C 1
ATOM 7247 O O . ALA C 1 10 ? 15.40907 -31.02837 49.63790 1.000 57.57716 10 ALA C O 1
ATOM 7254 N N . LEU C 1 11 ? 15.35087 -30.35395 47.48441 1.000 55.18716 11 LEU C N 1
ATOM 7255 C CA . LEU C 1 11 ? 16.69079 -29.79081 47.45650 1.000 58.29737 11 LEU C CA 1
ATOM 7256 C C . LEU C 1 11 ? 16.58651 -28.27760 47.34089 1.000 57.27806 11 LEU C C 1
ATOM 7257 O O . LEU C 1 11 ? 15.94093 -27.76328 46.42175 1.000 55.79757 11 LEU C O 1
ATOM 7273 N N . ILE C 1 12 ? 17.22848 -27.57462 48.26500 1.000 56.88536 12 ILE C N 1
ATOM 7274 C CA . ILE C 1 12 ? 17.25923 -26.11877 48.28733 1.000 54.48714 12 ILE C CA 1
ATOM 7275 C C . ILE C 1 12 ? 18.67214 -25.68653 47.92361 1.000 61.49355 12 ILE C C 1
ATOM 7276 O O . ILE C 1 12 ? 19.59950 -25.84156 48.72898 1.000 63.92759 12 ILE C O 1
ATOM 7292 N N . VAL C 1 13 ? 18.84759 -25.15048 46.71503 1.000 56.72331 13 VAL C N 1
ATOM 7293 C CA . VAL C 1 13 ? 20.14958 -24.64322 46.29439 1.000 59.73660 13 VAL C CA 1
ATOM 7294 C C . VAL C 1 13 ? 20.32061 -23.22482 46.81599 1.000 57.86212 13 VAL C C 1
ATOM 7295 O O . VAL C 1 13 ? 19.38109 -22.42512 46.79411 1.000 60.02929 13 VAL C O 1
ATOM 7308 N N . ASN C 1 14 ? 21.52875 -22.90440 47.28210 1.000 62.80436 14 ASN C N 1
ATOM 7309 C CA . ASN C 1 14 ? 21.80299 -21.63131 47.95390 1.000 62.43886 14 ASN C CA 1
ATOM 7310 C C . ASN C 1 14 ? 20.89912 -21.45584 49.17241 1.000 61.47179 14 ASN C C 1
ATOM 7311 O O . ASN C 1 14 ? 20.27078 -20.41431 49.37539 1.000 57.07758 14 ASN C O 1
ATOM 7322 N N . ALA C 1 15 ? 20.82974 -22.50831 49.98599 1.000 59.83214 15 ALA C N 1
ATOM 7323 C CA . ALA C 1 15 ? 20.05442 -22.45632 51.21449 1.000 55.93557 15 ALA C CA 1
ATOM 7324 C C . ALA C 1 15 ? 20.71179 -21.59929 52.28502 1.000 54.29231 15 ALA C C 1
ATOM 7325 O O . ALA C 1 15 ? 20.07695 -21.32781 53.30704 1.000 54.19581 15 ALA C O 1
ATOM 7332 N N . ASP C 1 16 ? 21.95005 -21.16353 52.07841 1.000 58.26296 16 ASP C N 1
ATOM 7333 C CA . ASP C 1 16 ? 22.72155 -20.49173 53.12466 1.000 57.04925 16 ASP C CA 1
ATOM 7334 C C . ASP C 1 16 ? 22.48070 -18.98301 53.15496 1.000 55.94429 16 ASP C C 1
ATOM 7335 O O . ASP C 1 16 ? 23.41580 -18.18490 53.18248 1.000 56.01767 16 ASP C O 1
ATOM 7344 N N . ASP C 1 17 ? 21.21408 -18.57546 53.16744 1.000 55.13790 17 ASP C N 1
ATOM 7345 C CA . ASP C 1 17 ? 20.86089 -17.19023 53.44641 1.000 53.95132 17 ASP C CA 1
ATOM 7346 C C . ASP C 1 17 ? 19.47258 -17.17041 54.07788 1.000 53.74902 17 ASP C C 1
ATOM 7347 O O . ASP C 1 17 ? 18.81918 -18.20809 54.22382 1.000 54.65374 17 ASP C O 1
ATOM 7356 N N . ALA C 1 18 ? 19.02921 -15.97478 54.47193 1.000 52.48617 18 ALA C N 1
ATOM 7357 C CA . ALA C 1 18 ? 17.79845 -15.87016 55.24840 1.000 51.84870 18 ALA C CA 1
ATOM 7358 C C . ALA C 1 18 ? 16.60841 -16.41412 54.47083 1.000 51.45341 18 ALA C C 1
ATOM 7359 O O . ALA C 1 18 ? 15.71769 -17.04999 55.04760 1.000 51.08997 18 ALA C O 1
ATOM 7366 N N . VAL C 1 19 ? 16.57859 -16.17700 53.15820 1.000 51.56393 19 VAL C N 1
ATOM 7367 C CA . VAL C 1 19 ? 15.51475 -16.72860 52.32842 1.000 51.27660 19 VAL C CA 1
ATOM 7368 C C . VAL C 1 19 ? 15.59906 -18.24984 52.29499 1.000 51.52189 19 VAL C C 1
ATOM 7369 O O . VAL C 1 19 ? 14.58107 -18.94233 52.40965 1.000 51.18990 19 VAL C O 1
ATOM 7382 N N . GLY C 1 20 ? 16.80647 -18.79566 52.12640 1.000 52.13499 20 GLY C N 1
ATOM 7383 C CA . GLY C 1 20 ? 16.95969 -20.24125 52.15447 1.000 52.41629 20 GLY C CA 1
ATOM 7384 C C . GLY C 1 20 ? 16.53310 -20.83844 53.48066 1.000 52.15599 20 GLY C C 1
ATOM 7385 O O . GLY C 1 20 ? 15.87120 -21.87852 53.52228 1.000 52.07456 20 GLY C O 1
ATOM 7389 N N . GLU C 1 21 ? 16.90126 -20.18333 54.58292 1.000 52.07011 21 GLU C N 1
ATOM 7390 C CA . GLU C 1 21 ? 16.45871 -20.63458 55.89637 1.000 51.84223 21 GLU C CA 1
ATOM 7391 C C . GLU C 1 21 ? 14.93859 -20.69430 55.97193 1.000 51.24430 21 GLU C C 1
ATOM 7392 O O . GLU C 1 21 ? 14.36637 -21.70576 56.39683 1.000 51.18149 21 GLU C O 1
ATOM 7404 N N . ALA C 1 22 ? 14.26424 -19.61257 55.56660 1.000 50.82408 22 ALA C N 1
ATOM 7405 C CA . ALA C 1 22 ? 12.80850 -19.57217 55.67252 1.000 50.24036 22 ALA C CA 1
ATOM 7406 C C . ALA C 1 22 ? 12.15975 -20.64094 54.80008 1.000 50.26688 22 ALA C C 1
ATOM 7407 O O . ALA C 1 22 ? 11.20438 -21.30288 55.22239 1.000 50.01225 22 ALA C O 1
ATOM 7414 N N . VAL C 1 23 ? 12.66872 -20.83421 53.58377 1.000 50.62496 23 VAL C N 1
ATOM 7415 C CA . VAL C 1 23 ? 12.15427 -21.90367 52.73245 1.000 50.76153 23 VAL C CA 1
ATOM 7416 C C . VAL C 1 23 ? 12.32172 -23.25403 53.42237 1.000 53.68293 23 VAL C C 1
ATOM 7417 O O . VAL C 1 23 ? 11.38553 -24.05819 53.49560 1.000 57.06878 23 VAL C O 1
ATOM 7430 N N . ALA C 1 24 ? 13.51121 -23.51382 53.96348 1.000 51.46771 24 ALA C N 1
ATOM 7431 C CA . ALA C 1 24 ? 13.73764 -24.78517 54.63973 1.000 51.77524 24 ALA C CA 1
ATOM 7432 C C . ALA C 1 24 ? 12.74822 -24.98694 55.77952 1.000 51.37158 24 ALA C C 1
ATOM 7433 O O . ALA C 1 24 ? 12.24078 -26.09625 55.98476 1.000 52.13476 24 ALA C O 1
ATOM 7440 N N . LEU C 1 25 ? 12.46249 -23.92435 56.53418 1.000 55.00161 25 LEU C N 1
ATOM 7441 C CA . LEU C 1 25 ? 11.54799 -24.04368 57.66416 1.000 52.74573 25 LEU C CA 1
ATOM 7442 C C . LEU C 1 25 ? 10.12224 -24.32642 57.19976 1.000 52.07720 25 LEU C C 1
ATOM 7443 O O . LEU C 1 25 ? 9.42337 -25.15203 57.79961 1.000 54.47635 25 LEU C O 1
ATOM 7459 N N . ARG C 1 26 ? 9.67319 -23.66137 56.13036 1.000 51.30176 26 ARG C N 1
ATOM 7460 C CA A ARG C 1 26 ? 8.31748 -23.87735 55.63122 0.562 50.77195 26 ARG C CA 1
ATOM 7461 C CA B ARG C 1 26 ? 8.31032 -23.88381 55.65406 0.438 50.77661 26 ARG C CA 1
ATOM 7462 C C . ARG C 1 26 ? 8.13288 -25.31172 55.15195 1.000 52.05593 26 ARG C C 1
ATOM 7463 O O . ARG C 1 26 ? 7.11998 -25.95584 55.44477 1.000 54.88176 26 ARG C O 1
ATOM 7504 N N . LEU C 1 27 ? 9.10372 -25.82886 54.40225 1.000 52.03409 27 LEU C N 1
ATOM 7505 C CA . LEU C 1 27 ? 8.96805 -27.18794 53.89342 1.000 57.22208 27 LEU C CA 1
ATOM 7506 C C . LEU C 1 27 ? 9.09059 -28.21572 55.01159 1.000 60.93949 27 LEU C C 1
ATOM 7507 O O . LEU C 1 27 ? 8.30707 -29.16945 55.06769 1.000 61.07282 27 LEU C O 1
ATOM 7523 N N . ALA C 1 28 ? 10.06440 -28.04526 55.91019 1.000 57.02813 28 ALA C N 1
ATOM 7524 C CA . ALA C 1 28 ? 10.15018 -28.93153 57.06789 1.000 57.83713 28 ALA C CA 1
ATOM 7525 C C . ALA C 1 28 ? 8.82982 -28.96909 57.82660 1.000 59.78225 28 ALA C C 1
ATOM 7526 O O . ALA C 1 28 ? 8.39570 -30.03052 58.28789 1.000 60.53005 28 ALA C O 1
ATOM 7533 N N . GLY C 1 29 ? 8.16927 -27.81861 57.95381 1.000 57.89191 29 GLY C N 1
ATOM 7534 C CA . GLY C 1 29 ? 6.88209 -27.78089 58.62718 1.000 55.80143 29 GLY C CA 1
ATOM 7535 C C . GLY C 1 29 ? 5.83641 -28.65869 57.97164 1.000 57.63582 29 GLY C C 1
ATOM 7536 O O . GLY C 1 29 ? 4.89086 -29.10117 58.62881 1.000 58.91938 29 GLY C O 1
ATOM 7540 N N . SER C 1 30 ? 5.97858 -28.91240 56.67163 1.000 62.17428 30 SER C N 1
ATOM 7541 C CA . SER C 1 30 ? 5.05578 -29.75961 55.93016 1.000 67.95093 30 SER C CA 1
ATOM 7542 C C . SER C 1 30 ? 5.55530 -31.19462 55.80070 1.000 64.36717 30 SER C C 1
ATOM 7543 O O . SER C 1 30 ? 5.04980 -31.95168 54.96431 1.000 65.40708 30 SER C O 1
ATOM 7551 N N . GLY C 1 31 ? 6.54964 -31.57751 56.59395 1.000 65.95659 31 GLY C N 1
ATOM 7552 C CA . GLY C 1 31 ? 7.01019 -32.95000 56.60361 1.000 67.13061 31 GLY C CA 1
ATOM 7553 C C . GLY C 1 31 ? 7.97623 -33.31439 55.50308 1.000 70.02341 31 GLY C C 1
ATOM 7554 O O . GLY C 1 31 ? 8.24454 -34.50613 55.30509 1.000 73.64969 31 GLY C O 1
ATOM 7558 N N . VAL C 1 32 ? 8.50403 -32.33531 54.78511 1.000 66.14750 32 VAL C N 1
ATOM 7559 C CA . VAL C 1 32 ? 9.39278 -32.60078 53.66288 1.000 65.90285 32 VAL C CA 1
ATOM 7560 C C . VAL C 1 32 ? 10.78534 -32.94185 54.18043 1.000 67.86156 32 VAL C C 1
ATOM 7561 O O . VAL C 1 32 ? 11.31538 -32.27668 55.08063 1.000 66.71279 32 VAL C O 1
ATOM 7574 N N . GLN C 1 33 ? 11.38147 -33.98830 53.60698 1.000 65.38985 33 GLN C N 1
ATOM 7575 C CA . GLN C 1 33 ? 12.77820 -34.31453 53.85593 1.000 66.28893 33 GLN C CA 1
ATOM 7576 C C . GLN C 1 33 ? 13.65186 -33.36675 53.04607 1.000 62.00143 33 GLN C C 1
ATOM 7577 O O . GLN C 1 33 ? 13.39468 -33.12853 51.86116 1.000 70.95056 33 GLN C O 1
ATOM 7591 N N . LEU C 1 34 ? 14.68266 -32.82559 53.67972 1.000 60.84580 34 LEU C N 1
ATOM 7592 C CA . LEU C 1 34 ? 15.39976 -31.68191 53.13838 1.000 62.81807 34 LEU C CA 1
ATOM 7593 C C . LEU C 1 34 ? 16.83357 -32.03258 52.76345 1.000 65.21781 34 LEU C C 1
ATOM 7594 O O . LEU C 1 34 ? 17.48277 -32.84464 53.42729 1.000 68.54049 34 LEU C O 1
ATOM 7610 N N . ALA C 1 35 ? 17.31553 -31.41211 51.68793 1.000 60.03376 35 ALA C N 1
ATOM 7611 C CA . ALA C 1 35 ? 18.72775 -31.38491 51.33353 1.000 62.34953 35 ALA C CA 1
ATOM 7612 C C . ALA C 1 35 ? 19.10622 -29.94098 51.05308 1.000 61.48243 35 ALA C C 1
ATOM 7613 O O . ALA C 1 35 ? 18.47525 -29.28466 50.21933 1.000 58.03438 35 ALA C O 1
ATOM 7620 N N . LEU C 1 36 ? 20.13431 -29.45321 51.73257 1.000 62.99446 36 LEU C N 1
ATOM 7621 C CA . LEU C 1 36 ? 20.53710 -28.05617 51.65398 1.000 62.82906 36 LEU C CA 1
ATOM 7622 C C . LEU C 1 36 ? 21.89000 -27.93554 50.96261 1.000 70.76854 36 LEU C C 1
ATOM 7623 O O . LEU C 1 36 ? 22.89662 -28.43682 51.47316 1.000 72.33381 36 LEU C O 1
ATOM 7639 N N . ALA C 1 37 ? 21.91255 -27.26932 49.81104 1.000 72.30325 37 ALA C N 1
ATOM 7640 C CA . ALA C 1 37 ? 23.14168 -26.94937 49.10115 1.000 74.53578 37 ALA C CA 1
ATOM 7641 C C . ALA C 1 37 ? 23.44394 -25.46583 49.27348 1.000 72.63834 37 ALA C C 1
ATOM 7642 O O . ALA C 1 37 ? 22.53339 -24.63930 49.37357 1.000 69.19721 37 ALA C O 1
ATOM 7649 N N . GLY C 1 38 ? 24.72692 -25.13389 49.30651 1.000 78.29150 38 GLY C N 1
ATOM 7650 C CA . GLY C 1 38 ? 25.13642 -23.75831 49.52275 1.000 74.45332 38 GLY C CA 1
ATOM 7651 C C . GLY C 1 38 ? 26.64459 -23.66888 49.55089 1.000 81.74093 38 GLY C C 1
ATOM 7652 O O . GLY C 1 38 ? 27.35402 -24.68129 49.57184 1.000 79.47885 38 GLY C O 1
ATOM 7656 N N . ALA C 1 39 ? 27.12867 -22.42809 49.54516 1.000 72.77729 39 ALA C N 1
ATOM 7657 C CA . ALA C 1 39 ? 28.56307 -22.18439 49.47237 1.000 79.26956 39 ALA C CA 1
ATOM 7658 C C . ALA C 1 39 ? 29.23091 -22.13531 50.83786 1.000 76.96317 39 ALA C C 1
ATOM 7659 O O . ALA C 1 39 ? 30.40552 -22.50041 50.95694 1.000 81.03214 39 ALA C O 1
ATOM 7666 N N . ASP C 1 40 ? 28.51505 -21.69258 51.86571 1.000 75.25940 40 ASP C N 1
ATOM 7667 C CA . ASP C 1 40 ? 29.07998 -21.48726 53.19760 1.000 74.32327 40 ASP C CA 1
ATOM 7668 C C . ASP C 1 40 ? 28.72685 -22.71026 54.03769 1.000 75.83780 40 ASP C C 1
ATOM 7669 O O . ASP C 1 40 ? 27.65400 -22.78460 54.63893 1.000 80.43943 40 ASP C O 1
ATOM 7678 N N . ALA C 1 41 ? 29.64884 -23.67867 54.07714 1.000 71.77467 41 ALA C N 1
ATOM 7679 C CA . ALA C 1 41 ? 29.40738 -24.90204 54.83658 1.000 74.18566 41 ALA C CA 1
ATOM 7680 C C . ALA C 1 41 ? 29.10913 -24.58688 56.29524 1.000 71.60549 41 ALA C C 1
ATOM 7681 O O . ALA C 1 41 ? 28.20716 -25.18212 56.89677 1.000 72.58340 41 ALA C O 1
ATOM 7688 N N . GLY C 1 42 ? 29.87128 -23.66618 56.88607 1.000 69.26373 42 GLY C N 1
ATOM 7689 C CA . GLY C 1 42 ? 29.55697 -23.21409 58.23085 1.000 72.50697 42 GLY C CA 1
ATOM 7690 C C . GLY C 1 42 ? 28.10053 -22.82864 58.37781 1.000 73.18168 42 GLY C C 1
ATOM 7691 O O . GLY C 1 42 ? 27.39812 -23.32334 59.26285 1.000 67.19501 42 GLY C O 1
ATOM 7695 N N . ARG C 1 43 ? 27.62117 -21.94064 57.50107 1.000 70.69953 43 ARG C N 1
ATOM 7696 C CA . ARG C 1 43 ? 26.22042 -21.53741 57.56028 1.000 64.21453 43 ARG C CA 1
ATOM 7697 C C . ARG C 1 43 ? 25.29719 -22.72138 57.31328 1.000 63.15279 43 ARG C C 1
ATOM 7698 O O . ARG C 1 43 ? 24.25278 -22.84855 57.96106 1.000 61.23194 43 ARG C O 1
ATOM 7719 N N . LEU C 1 44 ? 25.65792 -23.59895 56.37887 1.000 59.59465 44 LEU C N 1
ATOM 7720 C CA . LEU C 1 44 ? 24.80725 -24.75093 56.09945 1.000 64.28133 44 LEU C CA 1
ATOM 7721 C C . LEU C 1 44 ? 24.68279 -25.65968 57.31884 1.000 62.36123 44 LEU C C 1
ATOM 7722 O O . LEU C 1 44 ? 23.57887 -26.08702 57.67730 1.000 63.84335 44 LEU C O 1
ATOM 7738 N N . ASP C 1 45 ? 25.80797 -25.96968 57.97032 1.000 66.70347 45 ASP C N 1
ATOM 7739 C CA . ASP C 1 45 ? 25.77425 -26.88157 59.11152 1.000 66.93295 45 ASP C CA 1
ATOM 7740 C C . ASP C 1 45 ? 24.93120 -26.30790 60.24381 1.000 63.59984 45 ASP C C 1
ATOM 7741 O O . ASP C 1 45 ? 24.09687 -27.00733 60.83064 1.000 63.19382 45 ASP C O 1
ATOM 7750 N N . LYS C 1 46 ? 25.13446 -25.02769 60.56273 1.000 63.67197 46 LYS C N 1
ATOM 7751 C CA . LYS C 1 46 ? 24.31826 -24.38477 61.58628 1.000 64.66076 46 LYS C CA 1
ATOM 7752 C C . LYS C 1 46 ? 22.83819 -24.46908 61.23959 1.000 61.59290 46 LYS C C 1
ATOM 7753 O O . LYS C 1 46 ? 22.00453 -24.76102 62.10559 1.000 59.67214 46 LYS C O 1
ATOM 7772 N N . LEU C 1 47 ? 22.49343 -24.21787 59.97416 1.000 60.29879 47 LEU C N 1
ATOM 7773 C CA . LEU C 1 47 ? 21.09662 -24.28565 59.55594 1.000 60.82037 47 LEU C CA 1
ATOM 7774 C C . LEU C 1 47 ? 20.56143 -25.70390 59.69084 1.000 58.45733 47 LEU C C 1
ATOM 7775 O O . LEU C 1 47 ? 19.48727 -25.92346 60.26255 1.000 56.62175 47 LEU C O 1
ATOM 7791 N N . ALA C 1 48 ? 21.30322 -26.68397 59.16587 1.000 56.61903 48 ALA C N 1
ATOM 7792 C CA . ALA C 1 48 ? 20.90945 -28.07854 59.33151 1.000 57.99552 48 ALA C CA 1
ATOM 7793 C C . ALA C 1 48 ? 20.80923 -28.44169 60.80758 1.000 54.86101 48 ALA C C 1
ATOM 7794 O O . ALA C 1 48 ? 19.87411 -29.13481 61.22369 1.000 55.59133 48 ALA C O 1
ATOM 7801 N N . SER C 1 49 ? 21.76244 -27.97677 61.61626 1.000 55.10836 49 SER C N 1
ATOM 7802 C CA . SER C 1 49 ? 21.71587 -28.25204 63.04829 1.000 55.41925 49 SER C CA 1
ATOM 7803 C C . SER C 1 49 ? 20.41281 -27.74545 63.65461 1.000 58.81449 49 SER C C 1
ATOM 7804 O O . SER C 1 49 ? 19.72255 -28.47765 64.37353 1.000 55.72994 49 SER C O 1
ATOM 7812 N N . GLN C 1 50 ? 20.05883 -26.48858 63.37173 1.000 57.47898 50 GLN C N 1
ATOM 7813 C CA . GLN C 1 50 ? 18.80043 -25.94857 63.87185 1.000 59.58483 50 GLN C CA 1
ATOM 7814 C C . GLN C 1 50 ? 17.60951 -26.73638 63.34209 1.000 57.11637 50 GLN C C 1
ATOM 7815 O O . GLN C 1 50 ? 16.66766 -27.02092 64.09117 1.000 58.62802 50 GLN C O 1
ATOM 7829 N N . LEU C 1 51 ? 17.62111 -27.09482 62.05608 1.000 55.96716 51 LEU C N 1
ATOM 7830 C CA . LEU C 1 51 ? 16.48076 -27.81970 61.50076 1.000 54.01857 51 LEU C CA 1
ATOM 7831 C C . LEU C 1 51 ? 16.36707 -29.21460 62.11039 1.000 56.42023 51 LEU C C 1
ATOM 7832 O O . LEU C 1 51 ? 15.27459 -29.64886 62.49438 1.000 55.68880 51 LEU C O 1
ATOM 7848 N N . ALA C 1 52 ? 17.48575 -29.93509 62.20712 1.000 54.10353 52 ALA C N 1
ATOM 7849 C CA . ALA C 1 52 ? 17.47327 -31.21383 62.90984 1.000 55.56494 52 ALA C CA 1
ATOM 7850 C C . ALA C 1 52 ? 16.97203 -31.03612 64.33694 1.000 54.74833 52 ALA C C 1
ATOM 7851 O O . ALA C 1 52 ? 16.12602 -31.80181 64.81310 1.000 54.35234 52 ALA C O 1
ATOM 7858 N N . GLY C 1 53 ? 17.46876 -30.00750 65.02699 1.000 54.64105 53 GLY C N 1
ATOM 7859 C CA . GLY C 1 53 ? 17.02887 -29.75285 66.38694 1.000 54.71303 53 GLY C CA 1
ATOM 7860 C C . GLY C 1 53 ? 15.52679 -29.60671 66.50947 1.000 54.86545 53 GLY C C 1
ATOM 7861 O O . GLY C 1 53 ? 14.94305 -29.97883 67.53036 1.000 55.50846 53 GLY C O 1
ATOM 7865 N N . LYS C 1 54 ? 14.88070 -29.06038 65.48299 1.000 57.39927 54 LYS C N 1
ATOM 7866 C CA . LYS C 1 54 ? 13.43082 -28.92034 65.49188 1.000 59.01761 54 LYS C CA 1
ATOM 7867 C C . LYS C 1 54 ? 12.71050 -30.18904 65.05837 1.000 56.82891 54 LYS C C 1
ATOM 7868 O O . LYS C 1 54 ? 11.48028 -30.24680 65.15875 1.000 58.54909 54 LYS C O 1
ATOM 7887 N N . GLY C 1 55 ? 13.43214 -31.19743 64.58188 1.000 61.14313 55 GLY C N 1
ATOM 7888 C CA . GLY C 1 55 ? 12.82733 -32.46093 64.22724 1.000 61.56785 55 GLY C CA 1
ATOM 7889 C C . GLY C 1 55 ? 12.78641 -32.76556 62.75042 1.000 61.04856 55 GLY C C 1
ATOM 7890 O O . GLY C 1 55 ? 12.12052 -33.72856 62.35584 1.000 65.27728 55 GLY C O 1
ATOM 7894 N N . ALA C 1 56 ? 13.45958 -31.98176 61.92143 1.000 59.12443 56 ALA C N 1
ATOM 7895 C CA . ALA C 1 56 ? 13.40712 -32.16878 60.48203 1.000 62.88006 56 ALA C CA 1
ATOM 7896 C C . ALA C 1 56 ? 14.43619 -33.18953 60.02072 1.000 65.07506 56 ALA C C 1
ATOM 7897 O O . ALA C 1 56 ? 15.52999 -33.28421 60.58170 1.000 67.80832 56 ALA C O 1
ATOM 7904 N N . THR C 1 57 ? 14.06597 -33.95923 58.99680 1.000 64.28679 57 THR C N 1
ATOM 7905 C CA . THR C 1 57 ? 15.00785 -34.80127 58.27349 1.000 64.34245 57 THR C CA 1
ATOM 7906 C C . THR C 1 57 ? 15.75138 -33.92434 57.27652 1.000 65.88684 57 THR C C 1
ATOM 7907 O O . THR C 1 57 ? 15.12918 -33.32354 56.39451 1.000 64.95055 57 THR C O 1
ATOM 7918 N N . VAL C 1 58 ? 17.07526 -33.84378 57.41098 1.000 65.87052 58 VAL C N 1
ATOM 7919 C CA . VAL C 1 58 ? 17.85997 -32.88588 56.64087 1.000 64.73437 58 VAL C CA 1
ATOM 7920 C C . VAL C 1 58 ? 19.26137 -33.42850 56.40370 1.000 66.13065 58 VAL C C 1
ATOM 7921 O O . VAL C 1 58 ? 19.82627 -34.13645 57.24283 1.000 64.11774 58 VAL C O 1
ATOM 7934 N N . MET C 1 59 ? 19.81750 -33.09013 55.23895 1.000 67.03425 59 MET C N 1
ATOM 7935 C CA . MET C 1 59 ? 21.23769 -33.24171 54.96142 1.000 67.68949 59 MET C CA 1
ATOM 7936 C C . MET C 1 59 ? 21.75342 -31.93062 54.37812 1.000 67.84326 59 MET C C 1
ATOM 7937 O O . MET C 1 59 ? 20.98986 -31.13090 53.82934 1.000 64.52390 59 MET C O 1
ATOM 7951 N N . ALA C 1 60 ? 23.05994 -31.71026 54.51105 1.000 66.64202 60 ALA C N 1
ATOM 7952 C CA . ALA C 1 60 ? 23.71785 -30.52795 53.97523 1.000 72.14278 60 ALA C CA 1
ATOM 7953 C C . ALA C 1 60 ? 24.74804 -30.93480 52.93188 1.000 76.29984 60 ALA C C 1
ATOM 7954 O O . ALA C 1 60 ? 25.29355 -32.04201 52.97307 1.000 75.63839 60 ALA C O 1
ATOM 7961 N N . VAL C 1 61 ? 25.00503 -30.02624 51.98965 1.000 73.80696 61 VAL C N 1
ATOM 7962 C CA . VAL C 1 61 ? 26.02572 -30.23386 50.96599 1.000 75.48003 61 VAL C CA 1
ATOM 7963 C C . VAL C 1 61 ? 26.65783 -28.89458 50.59880 1.000 78.88541 61 VAL C C 1
ATOM 7964 O O . VAL C 1 61 ? 26.03187 -28.06542 49.92992 1.000 76.64073 61 VAL C O 1
ATOM 7977 N N . ALA C 1 62 ? 27.89836 -28.66927 51.02778 1.000 76.39348 62 ALA C N 1
ATOM 7978 C CA . ALA C 1 62 ? 28.58602 -27.42697 50.69554 1.000 82.05283 62 ALA C CA 1
ATOM 7979 C C . ALA C 1 62 ? 29.04572 -27.42838 49.24214 1.000 82.67002 62 ALA C C 1
ATOM 7980 O O . ALA C 1 62 ? 29.53458 -28.43868 48.72767 1.000 79.24384 62 ALA C O 1
ATOM 7987 N N . THR C 1 63 ? 28.87162 -26.28357 48.57655 1.000 87.49321 63 THR C N 1
ATOM 7988 C CA . THR C 1 63 ? 29.28945 -26.12406 47.18769 1.000 78.15384 63 THR C CA 1
ATOM 7989 C C . THR C 1 63 ? 29.08329 -24.69110 46.71258 1.000 80.64510 63 THR C C 1
ATOM 7990 O O . THR C 1 63 ? 27.97344 -24.15405 46.80179 1.000 82.83591 63 THR C O 1
ATOM 8001 N N . ALA C 1 64 ? 30.15229 -24.06085 46.22538 1.000 79.57228 64 ALA C N 1
ATOM 8002 C CA . ALA C 1 64 ? 30.09365 -22.74350 45.59783 1.000 78.90904 64 ALA C CA 1
ATOM 8003 C C . ALA C 1 64 ? 30.29897 -22.87066 44.09171 1.000 82.53736 64 ALA C C 1
ATOM 8004 O O . 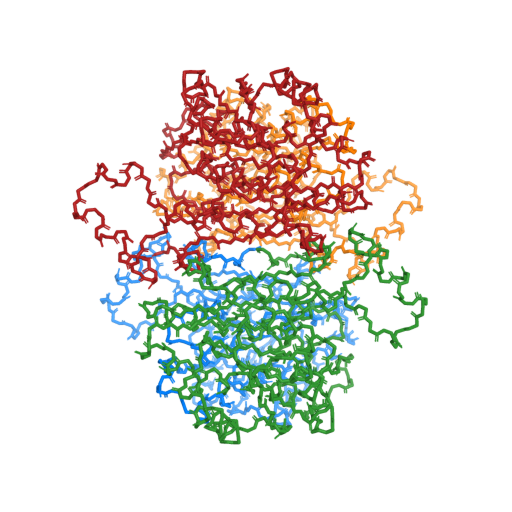ALA C 1 64 ? 30.97688 -22.05445 43.46333 1.000 82.95667 64 ALA C O 1
ATOM 8011 N N . ALA C 1 65 ? 29.70996 -23.90628 43.50251 1.000 86.28770 65 ALA C N 1
ATOM 8012 C CA . ALA C 1 65 ? 30.00302 -24.29209 42.13170 1.000 84.41681 65 ALA C CA 1
ATOM 8013 C C . ALA C 1 65 ? 29.05320 -23.63707 41.13500 1.000 85.16636 65 ALA C C 1
ATOM 8014 O O . ALA C 1 65 ? 27.89940 -23.32398 41.44425 1.000 80.92315 65 ALA C O 1
ATOM 8021 N N . VAL C 1 66 ? 29.57517 -23.40904 39.92828 1.000 80.32981 66 VAL C N 1
ATOM 8022 C CA . VAL C 1 66 ? 28.76654 -23.03751 38.77535 1.000 78.54544 66 VAL C CA 1
ATOM 8023 C C . VAL C 1 66 ? 29.00581 -23.95501 37.58634 1.000 78.59778 66 VAL C C 1
ATOM 8024 O O . VAL C 1 66 ? 28.35092 -23.79570 36.55472 1.000 76.65272 66 VAL C O 1
ATOM 8037 N N . GLU C 1 67 ? 29.92444 -24.91494 37.70145 1.000 77.98672 67 GLU C N 1
ATOM 8038 C CA . GLU C 1 67 ? 30.22459 -25.87148 36.64632 1.000 82.16819 67 GLU C CA 1
ATOM 8039 C C . GLU C 1 67 ? 29.30730 -27.08258 36.74705 1.000 82.53229 67 GLU C C 1
ATOM 8040 O O . GLU C 1 67 ? 29.00297 -27.56249 37.84332 1.000 82.77469 67 GLU C O 1
ATOM 8052 N N . ALA C 1 68 ? 28.87324 -27.57420 35.58565 1.000 82.04807 68 ALA C N 1
ATOM 8053 C CA . ALA C 1 68 ? 27.80440 -28.56711 35.54540 1.000 86.49151 68 ALA C CA 1
ATOM 8054 C C . ALA C 1 68 ? 28.19836 -29.84689 36.27557 1.000 88.27688 68 ALA C C 1
ATOM 8055 O O . ALA C 1 68 ? 27.42090 -30.38700 37.07047 1.000 78.36091 68 ALA C O 1
ATOM 8062 N N . GLY C 1 69 ? 29.40113 -30.35536 36.01172 1.000 87.69283 69 GLY C N 1
ATOM 8063 C CA . GLY C 1 69 ? 29.79827 -31.61968 36.61105 1.000 97.09041 69 GLY C CA 1
ATOM 8064 C C . GLY C 1 69 ? 29.73198 -31.59445 38.12537 1.000 88.68331 69 GLY C C 1
ATOM 8065 O O . GLY C 1 69 ? 29.22510 -32.52778 38.75319 1.000 85.28612 69 GLY C O 1
ATOM 8069 N N . ALA C 1 70 ? 30.25310 -30.52518 38.73422 1.000 87.87485 70 ALA C N 1
ATOM 8070 C CA . ALA C 1 70 ? 30.18159 -30.39280 40.18634 1.000 78.49247 70 ALA C CA 1
ATOM 8071 C C . ALA C 1 70 ? 28.73536 -30.37107 40.65912 1.000 74.17553 70 ALA C C 1
ATOM 8072 O O . ALA C 1 70 ? 28.40134 -30.95729 41.69634 1.000 72.28493 70 ALA C O 1
ATOM 8079 N N . ILE C 1 71 ? 27.86203 -29.70526 39.90283 1.000 71.85964 71 ILE C N 1
ATOM 8080 C CA . ILE C 1 71 ? 26.44968 -29.64191 40.26440 1.000 74.14848 71 ILE C CA 1
ATOM 8081 C C . ILE C 1 71 ? 25.81376 -31.02401 40.17508 1.000 75.82797 71 ILE C C 1
ATOM 8082 O O . ILE C 1 71 ? 25.09357 -31.45450 41.07930 1.000 73.37566 71 ILE C O 1
ATOM 8098 N N . ARG C 1 72 ? 26.07112 -31.73927 39.08209 1.000 79.66070 72 ARG C N 1
ATOM 8099 C CA . ARG C 1 72 ? 25.51746 -33.07986 38.92163 1.000 78.31198 72 ARG C CA 1
ATOM 8100 C C . ARG C 1 72 ? 25.94291 -33.99280 40.07212 1.000 72.76640 72 ARG C C 1
ATOM 8101 O O . ARG C 1 72 ? 25.18045 -34.86573 40.50595 1.000 71.29048 72 ARG C O 1
ATOM 8122 N N . ASP C 1 73 ? 27.16549 -33.81515 40.56926 1.000 78.44215 73 ASP C N 1
ATOM 8123 C CA . ASP C 1 73 ? 27.63949 -34.60746 41.69708 1.000 79.07068 73 ASP C CA 1
ATOM 8124 C C . ASP C 1 73 ? 26.84689 -34.27981 42.95915 1.000 76.17345 73 ASP C C 1
ATOM 8125 O O . ASP C 1 73 ? 26.28113 -35.17200 43.60288 1.000 82.34140 73 ASP C O 1
ATOM 8134 N N . SER C 1 74 ? 26.81433 -32.99247 43.33653 1.000 81.72443 74 SER C N 1
ATOM 8135 C CA . SER C 1 74 ? 26.00586 -32.54138 44.46794 1.000 81.05179 74 SER C CA 1
ATOM 8136 C C . SER C 1 74 ? 24.63768 -33.20155 44.40216 1.000 76.02384 74 SER C C 1
ATOM 8137 O O . SER C 1 74 ? 24.13684 -33.75140 45.39263 1.000 73.24442 74 SER C O 1
ATOM 8145 N N . VAL C 1 75 ? 24.02973 -33.16202 43.22018 1.000 76.75066 75 VAL C N 1
ATOM 8146 C CA . VAL C 1 75 ? 22.73637 -33.79996 43.01805 1.000 81.94604 75 VAL C CA 1
ATOM 8147 C C . VAL C 1 75 ? 22.82604 -35.28446 43.33451 1.000 79.56553 75 VAL C C 1
ATOM 8148 O O . VAL C 1 75 ? 21.91850 -35.86292 43.94500 1.000 73.55648 75 VAL C O 1
ATOM 8161 N N . ALA C 1 76 ? 23.91841 -35.92631 42.92331 1.000 82.61099 76 ALA C N 1
ATOM 8162 C CA . ALA C 1 76 ? 24.06287 -37.35722 43.16404 1.000 75.35190 76 ALA C CA 1
ATOM 8163 C C . ALA C 1 76 ? 24.09940 -37.67004 44.65422 1.000 78.06613 76 ALA C C 1
ATOM 8164 O O . ALA C 1 76 ? 23.50602 -38.65765 45.10519 1.000 75.66606 76 ALA C O 1
ATOM 8171 N N . GLN C 1 77 ? 24.80053 -36.84684 45.43417 1.000 76.26528 77 GLN C N 1
ATOM 8172 C CA . GLN C 1 77 ? 24.83206 -37.04841 46.87792 1.000 77.09926 77 GLN C CA 1
ATOM 8173 C C . GLN C 1 77 ? 23.42338 -37.10726 47.45101 1.000 84.04667 77 GLN C C 1
ATOM 8174 O O . GLN C 1 77 ? 23.07204 -38.03607 48.18644 1.000 76.11077 77 GLN C O 1
ATOM 8188 N N . VAL C 1 78 ? 22.59997 -36.11259 47.12069 1.000 76.16376 78 VAL C N 1
ATOM 8189 C CA . VAL C 1 78 ? 21.24004 -36.05848 47.65295 1.000 77.78919 78 VAL C CA 1
ATOM 8190 C C . VAL C 1 78 ? 20.46019 -37.32022 47.27346 1.000 70.92197 78 VAL C C 1
ATOM 8191 O O . VAL C 1 78 ? 19.85126 -37.98161 48.12557 1.000 69.77744 78 VAL C O 1
ATOM 8204 N N . LYS C 1 79 ? 20.47551 -37.67704 45.98353 1.000 77.69279 79 LYS C N 1
ATOM 8205 C CA . LYS C 1 79 ? 19.69514 -38.82331 45.51367 1.000 76.84029 79 LYS C CA 1
ATOM 8206 C C . LYS C 1 79 ? 20.21867 -40.13297 46.09190 1.000 74.85649 79 LYS C C 1
ATOM 8207 O O . LYS C 1 79 ? 19.45411 -41.08855 46.23432 1.000 70.99513 79 LYS C O 1
ATOM 8226 N N . ALA C 1 80 ? 21.51484 -40.20257 46.41423 1.000 68.93728 80 ALA C N 1
ATOM 8227 C CA . ALA C 1 80 ? 22.02761 -41.36295 47.13662 1.000 76.66093 80 ALA C CA 1
ATOM 8228 C C . ALA C 1 80 ? 21.33509 -41.50184 48.48894 1.000 76.25513 80 ALA C C 1
ATOM 8229 O O . ALA C 1 80 ? 20.96662 -42.61111 48.90200 1.000 73.59644 80 ALA C O 1
ATOM 8236 N N . ARG C 1 81 ? 21.15327 -40.38443 49.19103 1.000 74.18905 81 ARG C N 1
ATOM 8237 C CA . ARG C 1 81 ? 20.60433 -40.42500 50.54015 1.000 70.56970 81 ARG C CA 1
ATOM 8238 C C . ARG C 1 81 ? 19.10430 -40.68379 50.52657 1.000 74.12511 81 ARG C C 1
ATOM 8239 O O . ARG C 1 81 ? 18.60529 -41.49748 51.31281 1.000 73.24879 81 ARG C O 1
ATOM 8260 N N . TYR C 1 82 ? 18.36612 -40.00632 49.64536 1.000 73.59700 82 TYR C N 1
ATOM 8261 C CA . TYR C 1 82 ? 16.91192 -40.05034 49.67917 1.000 75.41276 82 TYR C CA 1
ATOM 8262 C C . TYR C 1 82 ? 16.29744 -40.90460 48.58023 1.000 76.17312 82 TYR C C 1
ATOM 8263 O O . TYR C 1 82 ? 15.14299 -41.32130 48.71829 1.000 81.06534 82 TYR C O 1
ATOM 8281 N N . GLY C 1 83 ? 17.02229 -41.15769 47.49466 1.000 80.35250 83 GLY C N 1
ATOM 8282 C CA . GLY C 1 83 ? 16.53546 -41.99953 46.42526 1.000 76.00330 83 GLY C CA 1
ATOM 8283 C C . GLY C 1 83 ? 15.68187 -41.30977 45.38480 1.000 77.73506 83 GLY C C 1
ATOM 8284 O O . GLY C 1 83 ? 15.18824 -41.98525 44.47229 1.000 84.35901 83 GLY C O 1
ATOM 8288 N N . ARG C 1 84 ? 15.50478 -39.99475 45.47651 1.000 80.58491 84 ARG C N 1
ATOM 8289 C CA . ARG C 1 84 ? 14.66506 -39.25645 44.54611 1.000 79.70397 84 ARG C CA 1
ATOM 8290 C C . ARG C 1 84 ? 14.64134 -37.81093 45.02122 1.000 79.64881 84 ARG C C 1
ATOM 8291 O O . ARG C 1 84 ? 14.86240 -37.53263 46.20268 1.000 76.82925 84 ARG C O 1
ATOM 8312 N N . ILE C 1 85 ? 14.36497 -36.89627 44.09747 1.000 76.81791 85 ILE C N 1
ATOM 8313 C CA . ILE C 1 85 ? 14.18489 -35.48447 44.41893 1.000 76.89885 85 ILE C CA 1
ATOM 8314 C C . ILE C 1 85 ? 12.82176 -35.06707 43.89022 1.000 73.72508 85 ILE C C 1
ATOM 8315 O O . ILE C 1 85 ? 12.63295 -34.93670 42.67457 1.000 72.41045 85 ILE C O 1
ATOM 8331 N N . ASP C 1 86 ? 11.87089 -34.86065 44.79818 1.000 73.51618 86 ASP C N 1
ATOM 8332 C CA . ASP C 1 86 ? 10.53681 -34.42722 44.41020 1.000 69.73192 86 ASP C CA 1
ATOM 8333 C C . ASP C 1 86 ? 10.43766 -32.92071 44.20410 1.000 63.71925 86 ASP C C 1
ATOM 8334 O O . ASP C 1 86 ? 9.55114 -32.46529 43.47030 1.000 62.84264 86 ASP C O 1
ATOM 8343 N N . VAL C 1 87 ? 11.31714 -32.14009 44.82740 1.000 62.57852 87 VAL C N 1
ATOM 8344 C CA . VAL C 1 87 ? 11.19932 -30.68667 44.84016 1.000 59.67501 87 VAL C CA 1
ATOM 8345 C C . VAL C 1 87 ? 12.58554 -30.07907 44.67817 1.000 54.84229 87 VAL C C 1
ATOM 8346 O O . VAL C 1 87 ? 13.51428 -30.43268 45.41052 1.000 53.78909 87 VAL C O 1
ATOM 8359 N N . LEU C 1 88 ? 12.72299 -29.14963 43.73613 1.000 57.13996 88 LEU C N 1
ATOM 8360 C CA . LEU C 1 88 ? 13.95607 -28.39308 43.55544 1.000 55.49305 88 LEU C CA 1
ATOM 8361 C C . LEU C 1 88 ? 13.63435 -26.91750 43.71951 1.000 51.83819 88 LEU C C 1
ATOM 8362 O O . LEU C 1 88 ? 12.84083 -26.36912 42.94756 1.000 53.18898 88 LEU C O 1
ATOM 8378 N N . VAL C 1 89 ? 14.24776 -26.27358 44.70712 1.000 51.15891 89 VAL C N 1
ATOM 8379 C CA . VAL C 1 89 ? 14.12910 -24.83048 44.89126 1.000 49.51869 89 VAL C CA 1
ATOM 8380 C C . VAL C 1 89 ? 15.49529 -24.21471 44.65504 1.000 49.27407 89 VAL C C 1
ATOM 8381 O O . VAL C 1 89 ? 16.44162 -24.48991 45.40238 1.000 52.30469 89 VAL C O 1
ATOM 8394 N N . HIS C 1 90 ? 15.60830 -23.38338 43.62552 1.000 50.38070 90 HIS C N 1
ATOM 8395 C CA . HIS C 1 90 ? 16.86257 -22.68732 43.34977 1.000 51.66497 90 HIS C CA 1
ATOM 8396 C C . HIS C 1 90 ? 16.75040 -21.26044 43.86790 1.000 50.32365 90 HIS C C 1
ATOM 8397 O O . HIS C 1 90 ? 16.18433 -20.39228 43.20318 1.000 50.83158 90 HIS C O 1
ATOM 8411 N N . ASN C 1 91 ? 17.29058 -21.02128 45.05844 1.000 54.20805 91 ASN C N 1
ATOM 8412 C CA . ASN C 1 91 ? 17.43514 -19.66033 45.55034 1.000 52.34966 91 ASN C CA 1
ATOM 8413 C C . ASN C 1 91 ? 18.56116 -18.97025 44.79655 1.000 55.27883 91 ASN C C 1
ATOM 8414 O O . ASN C 1 91 ? 19.60928 -19.56664 44.53797 1.000 58.89294 91 ASN C O 1
ATOM 8425 N N . GLU C 1 92 ? 18.34576 -17.70924 44.43984 1.000 54.02771 92 GLU C N 1
ATOM 8426 C CA . GLU C 1 92 ? 19.32519 -17.01019 43.62427 1.000 55.35050 92 GLU C CA 1
ATOM 8427 C C . GLU C 1 92 ? 20.57450 -16.71028 44.44397 1.000 53.86910 92 GLU C C 1
ATOM 8428 O O . GLU C 1 92 ? 20.50974 -16.49341 45.65565 1.000 53.75095 92 GLU C O 1
ATOM 8440 N N . SER C 1 93 ? 21.71868 -16.69430 43.76659 1.000 55.95914 93 SER C N 1
ATOM 8441 C CA . SER C 1 93 ? 22.97424 -16.27175 44.36639 1.000 56.88436 93 SER C CA 1
ATOM 8442 C C . SER C 1 93 ? 23.13957 -14.77308 44.16230 1.000 56.60406 93 SER C C 1
ATOM 8443 O O . SER C 1 93 ? 22.68042 -14.21499 43.16378 1.000 57.58065 93 SER C O 1
ATOM 8451 N N . ALA C 1 94 ? 23.79391 -14.12117 45.12195 1.000 54.74628 94 ALA C N 1
ATOM 8452 C CA . ALA C 1 94 ? 23.96998 -12.67537 45.04812 1.000 57.08750 94 ALA C CA 1
ATOM 8453 C C . ALA C 1 94 ? 24.69869 -12.28491 43.76612 1.000 57.18285 94 ALA C C 1
ATOM 8454 O O . ALA C 1 94 ? 25.63900 -12.95581 43.33684 1.000 58.27449 94 ALA C O 1
ATOM 8461 N N . LEU C 1 95 ? 24.23901 -11.20571 43.14030 1.000 55.16250 95 LEU C N 1
ATOM 8462 C CA . LEU C 1 95 ? 24.89148 -10.61363 41.98337 1.000 53.31079 95 LEU C CA 1
ATOM 8463 C C . LEU C 1 95 ? 24.97042 -9.11155 42.19942 1.000 55.02032 95 LEU C C 1
ATOM 8464 O O . LEU C 1 95 ? 24.03580 -8.49867 42.72520 1.000 59.85461 95 LEU C O 1
ATOM 8480 N N . ALA C 1 96 ? 26.09237 -8.52839 41.80186 1.000 52.89465 96 ALA C N 1
ATOM 8481 C CA . ALA C 1 96 ? 26.33513 -7.10174 41.95988 1.000 54.11431 96 ALA C CA 1
ATOM 8482 C C . ALA C 1 96 ? 25.86005 -6.35419 40.72233 1.000 57.45047 96 ALA C C 1
ATOM 8483 O O . ALA C 1 96 ? 26.34200 -6.61085 39.61246 1.000 62.93400 96 ALA C O 1
ATOM 8490 N N . ALA C 1 97 ? 24.91472 -5.43985 40.91535 1.000 57.06905 97 ALA C N 1
ATOM 8491 C CA . ALA C 1 97 ? 24.46723 -4.53864 39.86234 1.000 57.59475 97 ALA C CA 1
ATOM 8492 C C . ALA C 1 97 ? 25.36348 -3.30736 39.82473 1.000 55.49311 97 ALA C C 1
ATOM 8493 O O . ALA C 1 97 ? 25.67414 -2.72804 40.87034 1.000 63.89486 97 ALA C O 1
ATOM 8500 N N . LYS C 1 98 ? 25.79280 -2.91787 38.62753 1.000 55.29166 98 LYS C N 1
ATOM 8501 C CA . LYS C 1 98 ? 26.66213 -1.75776 38.49391 1.000 57.09426 98 LYS C CA 1
ATOM 8502 C C . LYS C 1 98 ? 26.37286 -1.04236 37.18724 1.000 57.59932 98 LYS C C 1
ATOM 8503 O O . LYS C 1 98 ? 25.91850 -1.67341 36.22457 1.000 55.40589 98 LYS C O 1
ATOM 8522 N N . PRO C 1 99 ? 26.62169 0.27043 37.11975 1.000 65.45503 99 PRO C N 1
ATOM 8523 C CA . PRO C 1 99 ? 26.47954 0.98409 35.84224 1.000 63.47346 99 PRO C CA 1
ATOM 8524 C C . PRO C 1 99 ? 27.30669 0.30796 34.76370 1.000 59.42890 99 PRO C C 1
ATOM 8525 O O . PRO C 1 99 ? 28.33748 -0.30384 35.04263 1.000 62.27718 99 PRO C O 1
ATOM 8536 N N . LEU C 1 100 ? 26.84051 0.42948 33.52214 1.000 55.78719 100 LEU C N 1
ATOM 8537 C CA . LEU C 1 100 ? 27.51229 -0.18695 32.37788 1.000 55.97535 100 LEU C CA 1
ATOM 8538 C C . LEU C 1 100 ? 29.02016 0.02016 32.36740 1.000 57.71918 100 LEU C C 1
ATOM 8539 O O . LEU C 1 100 ? 29.74572 -0.95627 32.13561 1.000 58.78354 100 LEU C O 1
ATOM 8555 N N . PRO C 1 101 ? 29.55090 1.22631 32.59130 1.000 66.74884 101 PRO C N 1
ATOM 8556 C CA . PRO C 1 101 ? 31.01455 1.39833 32.50037 1.000 64.13909 101 PRO C CA 1
ATOM 8557 C C . PRO C 1 101 ? 31.79665 0.50989 33.45312 1.000 65.30542 101 PRO C C 1
ATOM 8558 O O . PRO C 1 101 ? 32.91079 0.07979 33.12673 1.000 66.47888 101 PRO C O 1
ATOM 8569 N N . GLU C 1 102 ? 31.25863 0.23745 34.63268 1.000 61.23310 102 GLU C N 1
ATOM 8570 C CA . GLU C 1 102 ? 31.95746 -0.56003 35.62671 1.000 61.79618 102 GLU C CA 1
ATOM 8571 C C . GLU C 1 102 ? 31.88736 -2.05449 35.35072 1.000 64.03610 102 GLU C C 1
ATOM 8572 O O . GLU C 1 102 ? 32.46674 -2.84099 36.11226 1.000 60.64403 102 GLU C O 1
ATOM 8584 N N . ILE C 1 103 ? 31.20929 -2.45925 34.28149 1.000 63.03400 103 ILE C N 1
ATOM 8585 C CA . ILE C 1 103 ? 31.02457 -3.86903 33.95906 1.000 61.87225 103 ILE C CA 1
ATOM 8586 C C . ILE C 1 103 ? 32.17924 -4.32980 33.07868 1.000 60.34596 103 ILE C C 1
ATOM 8587 O O . ILE C 1 103 ? 32.41583 -3.77706 31.99869 1.000 61.35472 103 ILE C O 1
ATOM 8603 N N . SER C 1 104 ? 32.89667 -5.34279 33.54284 1.000 57.25350 104 SER C N 1
ATOM 8604 C CA . SER C 1 104 ? 34.03558 -5.89817 32.83323 1.000 59.56457 104 SER C CA 1
ATOM 8605 C C . SER C 1 104 ? 33.62770 -7.13253 32.04201 1.000 58.35570 104 SER C C 1
ATOM 8606 O O . SER C 1 104 ? 32.50414 -7.63142 32.14693 1.000 57.10255 104 SER C O 1
ATOM 8614 N N . ASP C 1 105 ? 34.58196 -7.63739 31.25375 1.000 58.65260 105 ASP C N 1
ATOM 8615 C CA . ASP C 1 105 ? 34.34353 -8.84662 30.47119 1.000 58.01186 105 ASP C CA 1
ATOM 8616 C C . ASP C 1 105 ? 34.03270 -10.03533 31.36776 1.000 57.42879 105 ASP C C 1
ATOM 8617 O O . ASP C 1 105 ? 33.22812 -10.89879 30.99920 1.000 56.76121 105 ASP C O 1
ATOM 8626 N N . ALA C 1 106 ? 34.65717 -10.09752 32.54416 1.000 58.36101 106 ALA C N 1
ATOM 8627 C CA . ALA C 1 106 ? 34.43200 -11.21489 33.45004 1.000 58.02894 106 ALA C CA 1
ATOM 8628 C C . ALA C 1 106 ? 33.17103 -11.01699 34.27042 1.000 57.38001 106 ALA C C 1
ATOM 8629 O O . ALA C 1 106 ? 32.52583 -11.99901 34.64959 1.000 59.20237 106 ALA C O 1
ATOM 8636 N N . ASP C 1 107 ? 32.79909 -9.76514 34.54759 1.000 59.02742 107 ASP C N 1
ATOM 8637 C CA . ASP C 1 107 ? 31.51648 -9.51013 35.19560 1.000 59.34971 107 ASP C CA 1
ATOM 8638 C C . ASP C 1 107 ? 30.36465 -10.12793 34.40917 1.000 62.81587 107 ASP C C 1
ATOM 8639 O O . ASP C 1 107 ? 29.42238 -10.67602 34.99540 1.000 62.68000 107 ASP C O 1
ATOM 8648 N N . VAL C 1 108 ? 30.40953 -10.03061 33.07872 1.000 56.39948 108 VAL C N 1
ATOM 8649 C CA . VAL C 1 108 ? 29.34615 -10.60973 32.26161 1.000 53.95971 108 VAL C CA 1
ATOM 8650 C C . VAL C 1 108 ? 29.32570 -12.12283 32.42396 1.000 57.26490 108 VAL C C 1
ATOM 8651 O O . VAL C 1 108 ? 28.29576 -12.71659 32.76223 1.000 55.78694 108 VAL C O 1
ATOM 8664 N N . GLY C 1 109 ? 30.47188 -12.76689 32.20182 1.000 63.95294 109 GLY C N 1
ATOM 8665 C CA . GLY C 1 109 ? 30.51718 -14.21900 32.26637 1.000 59.72986 109 GLY C CA 1
ATOM 8666 C C . GLY C 1 109 ? 30.12140 -14.76585 33.62478 1.000 64.97472 109 GLY C C 1
ATOM 8667 O O . GLY C 1 109 ? 29.42844 -15.78226 33.71661 1.000 67.74704 109 GLY C O 1
ATOM 8671 N N . ALA C 1 110 ? 30.56427 -14.10896 34.69840 1.000 61.07804 110 ALA C N 1
ATOM 8672 C CA . ALA C 1 110 ? 30.25375 -14.59398 36.04017 1.000 62.44839 110 ALA C CA 1
ATOM 8673 C C . ALA C 1 110 ? 28.75939 -14.49166 36.32987 1.000 59.88497 110 ALA C C 1
ATOM 8674 O O . ALA C 1 110 ? 28.14491 -15.44699 36.81782 1.000 59.23782 110 ALA C O 1
ATOM 8681 N N . ALA C 1 111 ? 28.15762 -13.33534 36.04171 1.000 59.01246 111 ALA C N 1
ATOM 8682 C CA . ALA C 1 111 ? 26.72030 -13.17534 36.24381 1.000 57.46679 111 ALA C CA 1
ATOM 8683 C C . ALA C 1 111 ? 25.94705 -14.28202 35.53888 1.000 56.48280 111 ALA C C 1
ATOM 8684 O O . ALA C 1 111 ? 25.04073 -14.89473 36.11604 1.000 55.77670 111 ALA C O 1
ATOM 8691 N N . LEU C 1 112 ? 26.29298 -14.54905 34.27913 1.000 55.07738 112 LEU C N 1
ATOM 8692 C CA . LEU C 1 112 ? 25.60963 -15.60442 33.53952 1.000 53.48834 112 LEU C CA 1
ATOM 8693 C C . LEU C 1 112 ? 25.85714 -16.96995 34.17219 1.000 56.98190 112 LEU C C 1
ATOM 8694 O O . LEU C 1 112 ? 24.95162 -17.81021 34.23257 1.000 54.76699 112 LEU C O 1
ATOM 8710 N N . ASP C 1 113 ? 27.08169 -17.21211 34.64385 1.000 59.26985 113 ASP C N 1
ATOM 8711 C CA . ASP C 1 113 ? 27.43295 -18.53247 35.15816 1.000 60.86031 113 ASP C CA 1
ATOM 8712 C C . ASP C 1 113 ? 26.62261 -18.87418 36.40255 1.000 55.87251 113 ASP C C 1
ATOM 8713 O O . ASP C 1 113 ? 26.01373 -19.94694 36.48881 1.000 57.42341 113 ASP C O 1
ATOM 8722 N N . THR C 1 114 ? 26.61321 -17.97751 37.38614 1.000 56.92106 114 THR C N 1
ATOM 8723 C CA . THR C 1 114 ? 25.90676 -18.26778 38.62825 1.000 60.46269 114 THR C CA 1
ATOM 8724 C C . THR C 1 114 ? 24.41607 -17.96931 38.53398 1.000 57.44232 114 THR C C 1
ATOM 8725 O O . THR C 1 114 ? 23.61430 -18.65315 39.17838 1.000 54.39585 114 THR C O 1
ATOM 8736 N N . GLY C 1 115 ? 24.02690 -16.95958 37.75195 1.000 55.66552 115 GLY C N 1
ATOM 8737 C CA . GLY C 1 115 ? 22.63499 -16.54573 37.72239 1.000 59.83584 115 GLY C CA 1
ATOM 8738 C C . GLY C 1 115 ? 21.75995 -17.35326 36.79181 1.000 56.58350 115 GLY C C 1
ATOM 8739 O O . GLY C 1 115 ? 20.54926 -17.45381 37.01607 1.000 57.52769 115 GLY C O 1
ATOM 8743 N N . LEU C 1 116 ? 22.34499 -17.94344 35.74976 1.000 55.68240 116 LEU C N 1
ATOM 8744 C CA . LEU C 1 116 ? 21.55863 -18.57863 34.70191 1.000 50.68319 116 LEU C CA 1
ATOM 8745 C C . LEU C 1 116 ? 22.08797 -19.96678 34.36673 1.000 56.32483 116 LEU C C 1
ATOM 8746 O O . LEU C 1 116 ? 21.31751 -20.93113 34.31582 1.000 54.37338 116 LEU C O 1
ATOM 8762 N N . ALA C 1 117 ? 23.39610 -20.07914 34.11988 1.000 58.13362 117 ALA C N 1
ATOM 8763 C CA . ALA C 1 117 ? 23.96621 -21.37504 33.76683 1.000 60.16948 117 ALA C CA 1
ATOM 8764 C C . ALA C 1 117 ? 23.84836 -22.35989 34.92356 1.000 61.49350 117 ALA C C 1
ATOM 8765 O O . ALA C 1 117 ? 23.40367 -23.49955 34.74240 1.000 60.55033 117 ALA C O 1
ATOM 8772 N N . ALA C 1 118 ? 24.24557 -21.93782 36.12311 1.000 59.85792 118 ALA C N 1
ATOM 8773 C CA . ALA C 1 118 ? 24.19024 -22.83726 37.27337 1.000 62.09028 118 ALA C CA 1
ATOM 8774 C C . ALA C 1 118 ? 22.78937 -23.37761 37.50482 1.000 61.47079 118 ALA C C 1
ATOM 8775 O O . ALA C 1 118 ? 22.62668 -24.60804 37.57629 1.000 60.11690 118 ALA C O 1
ATOM 8782 N N . PRO C 1 119 ? 21.74998 -22.55141 37.62448 1.000 62.83720 119 PRO C N 1
ATOM 8783 C CA . PRO C 1 119 ? 20.40008 -23.12356 37.78537 1.000 58.61136 119 PRO C CA 1
ATOM 8784 C C . PRO C 1 119 ? 20.00088 -24.02185 36.61953 1.000 57.02732 119 PRO C C 1
ATOM 8785 O O . PRO C 1 119 ? 19.39437 -25.07936 36.83337 1.000 52.26140 119 PRO C O 1
ATOM 8796 N N . PHE C 1 120 ? 20.33982 -23.63426 35.38600 1.000 60.30168 120 PHE C N 1
ATOM 8797 C CA . PHE C 1 120 ? 20.11650 -24.50636 34.23527 1.000 62.19389 120 PHE C CA 1
ATOM 8798 C C . PHE C 1 120 ? 20.71523 -25.89033 34.48257 1.000 63.18163 120 PHE C C 1
ATOM 8799 O O . PHE C 1 120 ? 20.05806 -26.91647 34.27256 1.000 61.93890 120 PHE C O 1
ATOM 8816 N N . HIS C 1 121 ? 21.96601 -25.93421 34.94439 1.000 59.28721 121 HIS C N 1
ATOM 8817 C CA . HIS C 1 121 ? 22.62182 -27.21675 35.18441 1.000 63.73653 121 HIS C CA 1
ATOM 8818 C C . HIS C 1 121 ? 21.89096 -28.02372 36.25153 1.000 59.85582 121 HIS C C 1
ATOM 8819 O O . HIS C 1 121 ? 21.75361 -29.24844 36.13097 1.000 57.86794 121 HIS C O 1
ATOM 8833 N N . TYR C 1 122 ? 21.42188 -27.35744 37.30957 1.000 62.52842 122 TYR C N 1
ATOM 8834 C CA . TYR C 1 122 ? 20.63496 -28.05489 38.31870 1.000 60.35455 122 TYR C CA 1
ATOM 8835 C C . TYR C 1 122 ? 19.36706 -28.63190 37.70500 1.000 61.44005 122 TYR C C 1
ATOM 8836 O O . TYR C 1 122 ? 18.99484 -29.77716 37.98461 1.000 58.71900 122 TYR C O 1
ATOM 8854 N N . LEU C 1 123 ? 18.69821 -27.85950 36.84947 1.000 59.85690 123 LEU C N 1
ATOM 8855 C CA . LEU C 1 123 ? 17.48280 -28.35410 36.21136 1.000 60.20423 123 LEU C CA 1
ATOM 8856 C C . LEU C 1 123 ? 17.77243 -29.55788 35.32210 1.000 60.23258 123 LEU C C 1
ATOM 8857 O O . LEU C 1 123 ? 16.99128 -30.51595 35.28772 1.000 60.04504 123 LEU C O 1
ATOM 8873 N N . ARG C 1 124 ? 18.88154 -29.52087 34.57832 1.000 60.97747 124 ARG C N 1
ATOM 8874 C CA . ARG C 1 124 ? 19.22921 -30.65774 33.72964 1.000 62.24191 124 ARG C CA 1
ATOM 8875 C C . ARG C 1 124 ? 19.52078 -31.90461 34.55334 1.000 62.37054 124 ARG C C 1
ATOM 8876 O O . ARG C 1 124 ? 19.22293 -33.01989 34.11308 1.000 60.67806 124 ARG C O 1
ATOM 8897 N N . ALA C 1 125 ? 20.10008 -31.74088 35.74317 1.000 61.51520 125 ALA C N 1
ATOM 8898 C CA . ALA C 1 125 ? 20.44962 -32.88304 36.57692 1.000 62.89785 125 ALA C CA 1
ATOM 8899 C C . ALA C 1 125 ? 19.25477 -33.46611 37.32114 1.000 69.44935 125 ALA C C 1
ATOM 8900 O O . ALA C 1 125 ? 19.31542 -34.62291 37.75099 1.000 66.89382 125 ALA C O 1
ATOM 8907 N N . VAL C 1 126 ? 18.17577 -32.70570 37.48127 1.000 62.70545 126 VAL C N 1
ATOM 8908 C CA . VAL C 1 126 ? 17.05664 -33.10475 38.31823 1.000 62.84583 126 VAL C CA 1
ATOM 8909 C C . VAL C 1 126 ? 15.79250 -33.34223 37.50600 1.000 59.94659 126 VAL C C 1
ATOM 8910 O O . VAL C 1 126 ? 15.04334 -34.28038 37.78865 1.000 56.32980 126 VAL C O 1
ATOM 8923 N N . VAL C 1 127 ? 15.52375 -32.49670 36.51045 1.000 61.14324 127 VAL C N 1
ATOM 8924 C CA . VAL C 1 127 ? 14.27029 -32.59514 35.75638 1.000 62.91687 127 VAL C CA 1
ATOM 8925 C C . VAL C 1 127 ? 14.07671 -33.99550 35.16773 1.000 62.26012 127 VAL C C 1
ATOM 8926 O O . VAL C 1 127 ? 12.97398 -34.54820 35.29550 1.000 61.50031 127 VAL C O 1
ATOM 8939 N N . PRO C 1 128 ? 15.06892 -34.59754 34.50007 1.000 63.54798 128 PRO C N 1
ATOM 8940 C CA . PRO C 1 128 ? 14.84337 -35.94678 33.94012 1.000 65.62661 128 PRO C CA 1
ATOM 8941 C C . PRO C 1 128 ? 14.36095 -36.95360 34.96943 1.000 60.75208 128 PRO C C 1
ATOM 8942 O O . PRO C 1 128 ? 13.41811 -37.70859 34.70529 1.000 60.16308 128 PRO C O 1
ATOM 8953 N N . GLY C 1 129 ? 14.98524 -36.98371 36.14531 1.000 63.36152 129 GLY C N 1
ATOM 8954 C CA . GLY C 1 129 ? 14.51280 -37.86863 37.19884 1.000 63.83232 129 GLY C CA 1
ATOM 8955 C C . GLY C 1 129 ? 13.05088 -37.65063 37.54739 1.000 65.67586 129 GLY C C 1
ATOM 8956 O O . GLY C 1 129 ? 12.29067 -38.60861 37.70188 1.000 65.03064 129 GLY C O 1
ATOM 8960 N N . MET C 1 130 ? 12.63741 -36.38731 37.68423 1.000 64.34222 130 MET C N 1
ATOM 8961 C CA . MET C 1 130 ? 11.26102 -36.09770 38.07832 1.000 65.41596 130 MET C CA 1
ATOM 8962 C C . MET C 1 130 ? 10.26933 -36.62350 37.0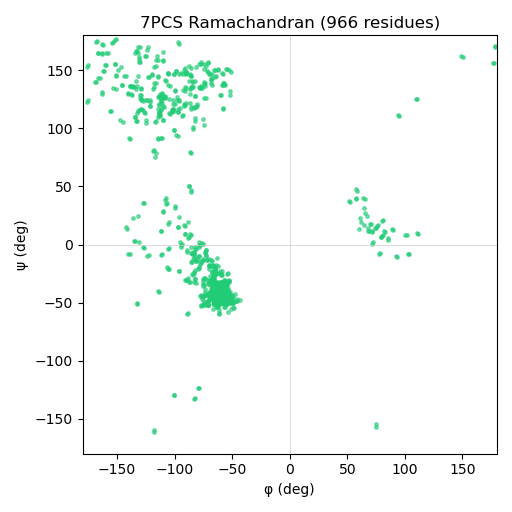4761 1.000 64.43502 130 MET C C 1
ATOM 8963 O O . MET C 1 130 ? 9.22777 -37.18760 37.40708 1.000 64.10295 130 MET C O 1
ATOM 8977 N N . ARG C 1 131 ? 10.56586 -36.42896 35.75986 1.000 63.75294 131 ARG C N 1
ATOM 8978 C CA . ARG C 1 131 ? 9.68118 -36.93149 34.71368 1.000 64.52908 131 ARG C CA 1
ATOM 8979 C C . ARG C 1 131 ? 9.57777 -38.45128 34.76148 1.000 67.41148 131 ARG C C 1
ATOM 8980 O O . ARG C 1 131 ? 8.50769 -39.01538 34.50264 1.000 69.19249 131 ARG C O 1
ATOM 9001 N N . GLU C 1 132 ? 10.67459 -39.13280 35.10176 1.000 69.52508 132 GLU C N 1
ATOM 9002 C CA . GLU C 1 132 ? 10.63493 -40.58906 35.19598 1.000 70.61374 132 GLU C CA 1
ATOM 9003 C C . GLU C 1 132 ? 9.71466 -41.03738 36.32384 1.000 70.17039 132 GLU C C 1
ATOM 9004 O O . GLU C 1 132 ? 8.90770 -41.95927 36.15246 1.000 69.69513 132 GLU C O 1
ATOM 9016 N N . ALA C 1 133 ? 9.83030 -40.39756 37.49151 1.000 76.90236 133 ALA C N 1
ATOM 9017 C CA . ALA C 1 133 ? 8.98781 -40.72640 38.63425 1.000 70.05477 133 ALA C CA 1
ATOM 9018 C C . ALA C 1 133 ? 7.57303 -40.19451 38.49086 1.000 69.63981 133 ALA C C 1
ATOM 9019 O O . ALA C 1 133 ? 6.69680 -40.60133 39.26125 1.000 67.53708 133 ALA C O 1
ATOM 9026 N N . GLY C 1 134 ? 7.32957 -39.30257 37.53655 1.000 67.59099 134 GLY C N 1
ATOM 9027 C CA . GLY C 1 134 ? 5.99981 -38.77548 37.32814 1.000 69.84661 134 GLY C CA 1
ATOM 9028 C C . GLY C 1 134 ? 5.58181 -37.66738 38.26494 1.000 69.41717 134 GLY C C 1
ATOM 9029 O O . GLY C 1 134 ? 4.40836 -37.27921 38.24633 1.000 65.95582 134 GLY C O 1
ATOM 9033 N N . PHE C 1 135 ? 6.49247 -37.14659 39.08363 1.000 65.36570 135 PHE C N 1
ATOM 9034 C CA . PHE C 1 135 ? 6.17709 -36.03298 39.96581 1.000 65.16615 135 PHE C CA 1
ATOM 9035 C C . PHE C 1 135 ? 7.40357 -35.14626 40.09503 1.000 64.66710 135 PHE C C 1
ATOM 9036 O O . PHE C 1 135 ? 8.52735 -35.63855 40.22958 1.000 65.23669 135 PHE C O 1
ATOM 9053 N N . GLY C 1 136 ? 7.17183 -33.83822 40.05088 1.000 58.72627 136 GLY C N 1
ATOM 9054 C CA . GLY C 1 136 ? 8.22208 -32.85958 40.23952 1.000 60.66542 136 GLY C CA 1
ATOM 9055 C C . GLY C 1 136 ? 7.67240 -31.47040 40.50142 1.000 57.62985 136 GLY C C 1
ATOM 9056 O O . GLY C 1 136 ? 6.64092 -31.08408 39.94252 1.000 55.04365 136 GLY C O 1
ATOM 9060 N N . ARG C 1 137 ? 8.34630 -30.71586 41.36737 1.000 58.31246 137 ARG C N 1
ATOM 9061 C CA . ARG C 1 137 ? 8.00438 -29.32410 41.64298 1.000 56.25025 137 ARG C CA 1
ATOM 9062 C C . ARG C 1 137 ? 9.30152 -28.53022 41.62812 1.000 55.87911 137 ARG C C 1
ATOM 9063 O O . ARG C 1 137 ? 10.13639 -28.68566 42.52364 1.000 56.18156 137 ARG C O 1
ATOM 9084 N N . VAL C 1 138 ? 9.48528 -27.70285 40.60473 1.000 50.96160 138 VAL C N 1
ATOM 9085 C CA . VAL C 1 138 ? 10.65444 -26.84020 40.48532 1.000 52.19756 138 VAL C CA 1
ATOM 9086 C C . VAL C 1 138 ? 10.20345 -25.40900 40.72715 1.000 50.92953 138 VAL C C 1
ATOM 9087 O O . VAL C 1 138 ? 9.25863 -24.93180 40.08593 1.000 48.07913 138 VAL C O 1
ATOM 9100 N N . VAL C 1 139 ? 10.87826 -24.72593 41.64593 1.000 47.24931 139 VAL C N 1
ATOM 9101 C CA . VAL C 1 139 ? 10.57812 -23.33934 41.97230 1.000 46.44205 139 VAL C CA 1
ATOM 9102 C C . VAL C 1 139 ? 11.87423 -22.55534 41.83044 1.000 47.22713 139 VAL C C 1
ATOM 9103 O O . VAL C 1 139 ? 12.82525 -22.77559 42.58789 1.000 48.60909 139 VAL C O 1
ATOM 9116 N N . ASN C 1 140 ? 11.92343 -21.65917 40.85588 1.000 47.78063 140 ASN C N 1
ATOM 9117 C CA . ASN C 1 140 ? 13.05303 -20.75783 40.70069 1.000 47.47876 140 ASN C CA 1
ATOM 9118 C C . ASN C 1 140 ? 12.75814 -19.46532 41.44961 1.000 50.12157 140 ASN C C 1
ATOM 9119 O O . ASN C 1 140 ? 11.66471 -18.90821 41.32230 1.000 45.92144 140 ASN C O 1
ATOM 9130 N N . ILE C 1 141 ? 13.72278 -18.99527 42.23290 1.000 49.24690 141 ILE C N 1
ATOM 9131 C CA . ILE C 1 141 ? 13.59238 -17.74482 42.97298 1.000 47.80430 141 ILE C CA 1
ATOM 9132 C C . ILE C 1 141 ? 14.43835 -16.69593 42.26032 1.000 46.09354 141 ILE C C 1
ATOM 9133 O O . ILE C 1 141 ? 15.67095 -16.79630 42.22707 1.000 49.46423 141 ILE C O 1
ATOM 9149 N N . SER C 1 142 ? 13.77990 -15.68884 41.68806 1.000 41.24553 142 SER C N 1
ATOM 9150 C CA . SER C 1 142 ? 14.47398 -14.59876 41.01776 1.000 40.70378 142 SER C CA 1
ATOM 9151 C C . SER C 1 142 ? 14.16330 -13.29549 41.74092 1.000 43.61259 142 SER C C 1
ATOM 9152 O O . SER C 1 142 ? 13.76486 -13.30937 42.91125 1.000 45.61032 142 SER C O 1
ATOM 9160 N N . ASP C 1 143 ? 14.34675 -12.16609 41.06240 1.000 38.87402 143 ASP C N 1
ATOM 9161 C CA . ASP C 1 143 ? 14.07253 -10.87380 41.66868 1.000 41.46220 143 ASP C CA 1
ATOM 9162 C C . ASP C 1 143 ? 13.72144 -9.87458 40.57789 1.000 37.64995 143 ASP C C 1
ATOM 9163 O O . ASP C 1 143 ? 13.79163 -10.16899 39.38098 1.000 40.01884 143 ASP C O 1
ATOM 9172 N N . LEU C 1 144 ? 13.33783 -8.67575 41.01505 1.000 36.56192 144 LEU C N 1
ATOM 9173 C CA . LEU C 1 144 ? 12.74933 -7.69921 40.10671 1.000 39.51618 144 LEU C CA 1
ATOM 9174 C C . LEU C 1 144 ? 13.72059 -7.21045 39.03991 1.000 40.11342 144 LEU C C 1
ATOM 9175 O O . LEU C 1 144 ? 13.28014 -6.64789 38.03123 1.000 41.96539 144 LEU C O 1
ATOM 9191 N N . ARG C 1 145 ? 15.02612 -7.38510 39.24149 1.000 43.48979 145 ARG C N 1
ATOM 9192 C CA A ARG C 1 145 ? 16.00673 -6.93170 38.26367 0.620 51.56131 145 ARG C CA 1
ATOM 9193 C CA B ARG C 1 145 ? 15.99376 -6.92180 38.25669 0.380 51.79514 145 ARG C CA 1
ATOM 9194 C C . ARG C 1 145 ? 15.94507 -7.72295 36.96277 1.000 43.45050 145 ARG C C 1
ATOM 9195 O O . ARG C 1 145 ? 16.49857 -7.26915 35.95573 1.000 44.70787 145 ARG C O 1
ATOM 9236 N N . TYR C 1 146 ? 15.27718 -8.88010 36.94868 1.000 42.32544 146 TYR C N 1
ATOM 9237 C CA . TYR C 1 146 ? 15.09654 -9.59565 35.68876 1.000 38.13295 146 TYR C CA 1
ATOM 9238 C C . TYR C 1 146 ? 14.31268 -8.75735 34.68641 1.000 42.46808 146 TYR C C 1
ATOM 9239 O O . TYR C 1 146 ? 14.45789 -8.95839 33.47504 1.000 46.31461 146 TYR C O 1
ATOM 9257 N N . LEU C 1 147 ? 13.49875 -7.81386 35.16678 1.000 42.30828 147 LEU C N 1
ATOM 9258 C CA . LEU C 1 147 ? 12.73919 -6.93194 34.29488 1.000 37.24613 147 LEU C CA 1
ATOM 9259 C C . LEU C 1 147 ? 13.59431 -5.82037 33.70572 1.000 41.66980 147 LEU C C 1
ATOM 9260 O O . LEU C 1 147 ? 13.19024 -5.19992 32.71726 1.000 45.25218 147 LEU C O 1
ATOM 9276 N N . GLY C 1 148 ? 14.76322 -5.55954 34.27861 1.000 45.43199 148 GLY C N 1
ATOM 9277 C CA . GLY C 1 148 ? 15.65626 -4.56572 33.72117 1.000 48.56826 148 GLY C CA 1
ATOM 9278 C C . GLY C 1 148 ? 15.48075 -3.20040 34.34649 1.000 47.50475 148 GLY C C 1
ATOM 9279 O O . GLY C 1 148 ? 14.44483 -2.55353 34.16429 1.000 43.99240 148 GLY C O 1
ATOM 9283 N N . LEU C 1 149 ? 16.48676 -2.75917 35.09486 1.000 45.12215 149 LEU C N 1
ATOM 9284 C CA . LEU C 1 149 ? 16.50498 -1.43033 35.67824 1.000 45.18511 149 LEU C CA 1
ATOM 9285 C C . LEU C 1 149 ? 17.84348 -0.77399 35.38146 1.000 47.68526 149 LEU C C 1
ATOM 9286 O O . LEU C 1 149 ? 18.82446 -1.44175 35.05088 1.000 42.87418 149 LEU C O 1
ATOM 9302 N N . ALA C 1 150 ? 17.87610 0.54912 35.49994 1.000 48.49389 150 ALA C N 1
ATOM 9303 C CA . ALA C 1 150 ? 19.12415 1.26690 35.29330 1.000 45.21870 150 ALA C CA 1
ATOM 9304 C C . ALA C 1 150 ? 20.19676 0.72381 36.22626 1.000 50.25120 150 ALA C C 1
ATOM 9305 O O . ALA C 1 150 ? 19.93570 0.44635 37.40037 1.000 46.81054 150 ALA C O 1
ATOM 9312 N N . ASN C 1 151 ? 21.40482 0.55020 35.68519 1.000 48.10092 151 ASN C N 1
ATOM 9313 C CA . ASN C 1 151 ? 22.55716 0.11150 36.46582 1.000 51.17406 151 ASN C CA 1
ATOM 9314 C C . ASN C 1 151 ? 22.34895 -1.28790 37.02818 1.000 50.91486 151 ASN C C 1
ATOM 9315 O O . ASN C 1 151 ? 22.71233 -1.57499 38.16867 1.000 51.79863 151 ASN C O 1
ATOM 9326 N N . THR C 1 152 ? 21.75167 -2.16609 36.22010 1.000 49.18562 152 THR C N 1
ATOM 9327 C CA . THR C 1 152 ? 21.61862 -3.56951 36.59129 1.000 50.61091 152 THR C CA 1
ATOM 9328 C C . THR C 1 152 ? 21.81864 -4.49936 35.39759 1.000 49.76792 152 THR C C 1
ATOM 9329 O O . THR C 1 152 ? 21.51589 -5.69542 35.50956 1.000 48.61520 152 THR C O 1
ATOM 9340 N N . SER C 1 153 ? 22.34148 -3.99718 34.27310 1.000 49.90024 153 SER C N 1
ATOM 9341 C CA . SER C 1 153 ? 22.30123 -4.74988 33.01999 1.000 46.74738 153 SER C CA 1
ATOM 9342 C C . SER C 1 153 ? 22.89464 -6.14534 33.17229 1.000 45.15696 153 SER C C 1
ATOM 9343 O O . SER C 1 153 ? 22.34791 -7.12281 32.64298 1.000 44.05840 153 SER C O 1
ATOM 9351 N N . SER C 1 154 ? 24.02528 -6.25718 33.87729 1.000 47.44249 154 SER C N 1
ATOM 9352 C CA . SER C 1 154 ? 24.66570 -7.55846 34.02556 1.000 46.59007 154 SER C CA 1
ATOM 9353 C C . SER C 1 154 ? 23.83925 -8.48913 34.90049 1.000 45.64675 154 SER C C 1
ATOM 9354 O O . SER C 1 154 ? 23.81380 -9.70016 34.66399 1.000 47.85653 154 SER C O 1
ATOM 9362 N N . VAL C 1 155 ? 23.14997 -7.95662 35.90621 1.000 47.05627 155 VAL C N 1
ATOM 9363 C CA . VAL C 1 155 ? 22.24616 -8.79905 36.68543 1.000 45.74923 155 VAL C CA 1
ATOM 9364 C C . VAL C 1 155 ? 21.00242 -9.14922 35.87209 1.000 42.71947 155 VAL C C 1
ATOM 9365 O O . VAL C 1 155 ? 20.55123 -10.30209 35.86248 1.000 42.23269 155 VAL C O 1
ATOM 9378 N N . ALA C 1 156 ? 20.43197 -8.16274 35.17548 1.000 42.12386 156 ALA C N 1
ATOM 9379 C CA . ALA C 1 156 ? 19.17500 -8.38000 34.46311 1.000 41.21166 156 ALA C CA 1
ATOM 9380 C C . ALA C 1 156 ? 19.33078 -9.42662 33.36886 1.000 43.35084 156 ALA C C 1
ATOM 9381 O O . ALA C 1 156 ? 18.46350 -10.29052 33.19603 1.000 40.02229 156 ALA C O 1
ATOM 9388 N N . ALA C 1 157 ? 20.42877 -9.36175 32.61501 1.000 41.89312 157 ALA C N 1
ATOM 9389 C CA . ALA C 1 157 ? 20.64927 -10.33826 31.55547 1.000 42.08761 157 ALA C CA 1
ATOM 9390 C C . ALA C 1 157 ? 20.61433 -11.75860 32.10424 1.000 45.63871 157 ALA C C 1
ATOM 9391 O O . ALA C 1 157 ? 20.02862 -12.65709 31.48924 1.000 48.02435 157 ALA C O 1
ATOM 9398 N N . ALA C 1 158 ? 21.23931 -11.98355 33.25958 1.000 46.27620 158 ALA C N 1
ATOM 9399 C CA . ALA C 1 158 ? 21.28826 -13.33030 33.81938 1.000 45.79017 158 ALA C CA 1
ATOM 9400 C C . ALA C 1 158 ? 19.92905 -13.75497 34.35994 1.000 46.01013 158 ALA C C 1
ATOM 9401 O O . ALA C 1 158 ? 19.42282 -14.82818 34.01474 1.000 48.00781 158 ALA C O 1
ATOM 9408 N N . ARG C 1 159 ? 19.32548 -12.93124 35.21991 1.000 42.28548 159 ARG C N 1
ATOM 9409 C CA . ARG C 1 159 ? 18.03312 -13.29387 35.79151 1.000 46.09470 159 ARG C CA 1
ATOM 9410 C C . ARG C 1 159 ? 16.97397 -13.42896 34.70440 1.000 46.54310 159 ARG C C 1
ATOM 9411 O O . ARG C 1 159 ? 16.14048 -14.34117 34.74575 1.000 47.97266 159 ARG C O 1
ATOM 9432 N N . SER C 1 160 ? 16.97522 -12.51199 33.73560 1.000 43.92998 160 SER C N 1
ATOM 9433 C CA . SER C 1 160 ? 15.95633 -12.53291 32.69120 1.000 43.65268 160 SER C CA 1
ATOM 9434 C C . SER C 1 160 ? 15.98903 -13.83316 31.90243 1.000 48.39893 160 SER C C 1
ATOM 9435 O O . SER C 1 160 ? 14.96879 -14.24139 31.33799 1.000 42.57177 160 SER C O 1
ATOM 9443 N N . GLY C 1 161 ? 17.14284 -14.50197 31.85271 1.000 46.07937 161 GLY C N 1
ATOM 9444 C CA . GLY C 1 161 ? 17.21742 -15.75255 31.11975 1.000 46.90435 161 GLY C CA 1
ATOM 9445 C C . GLY C 1 161 ? 16.37104 -16.84583 31.73549 1.000 47.18089 161 GLY C C 1
ATOM 9446 O O . GLY C 1 161 ? 15.90161 -17.74610 31.03179 1.000 50.41068 161 GLY C O 1
ATOM 9450 N N . LEU C 1 162 ? 16.15418 -16.77884 33.04690 1.000 44.97022 162 LEU C N 1
ATOM 9451 C CA . LEU C 1 162 ? 15.35438 -17.78297 33.72973 1.000 45.63293 162 LEU C CA 1
ATOM 9452 C C . LEU C 1 162 ? 13.88756 -17.73484 33.32532 1.000 47.70292 162 LEU C C 1
ATOM 9453 O O . LEU C 1 162 ? 13.18903 -18.74403 33.46495 1.000 45.07168 162 LEU C O 1
ATOM 9469 N N . PHE C 1 163 ? 13.40254 -16.58702 32.84681 1.000 43.48615 163 PHE C N 1
ATOM 9470 C CA . PHE C 1 163 ? 12.00309 -16.47481 32.44289 1.000 43.95632 163 PHE C CA 1
ATOM 9471 C C . PHE C 1 163 ? 11.68420 -17.43723 31.30176 1.000 44.16830 163 PHE C C 1
ATOM 9472 O O . PHE C 1 163 ? 10.80756 -18.29962 31.42210 1.000 43.09636 163 PHE C O 1
ATOM 9489 N N . GLY C 1 164 ? 12.38438 -17.29965 30.17699 1.000 44.29905 164 GLY C N 1
ATOM 9490 C CA . GLY C 1 164 ? 12.17658 -18.22748 29.07667 1.000 43.89696 164 GLY C CA 1
ATOM 9491 C C . GLY C 1 164 ? 12.61273 -19.64003 29.41637 1.000 42.68230 164 GLY C C 1
ATOM 9492 O O . GLY C 1 164 ? 11.99147 -20.61144 28.97890 1.000 45.53942 164 GLY C O 1
ATOM 9496 N N . LEU C 1 165 ? 13.68269 -19.77579 30.20388 1.000 47.62348 165 LEU C N 1
ATOM 9497 C CA . LEU C 1 165 ? 14.17491 -21.10211 30.56837 1.000 45.45390 165 LEU C CA 1
ATOM 9498 C C . LEU C 1 165 ? 13.12475 -21.88306 31.34890 1.000 46.64370 165 LEU C C 1
ATOM 9499 O O . LEU C 1 165 ? 12.80304 -23.02898 31.00890 1.000 47.19163 165 LEU C O 1
ATOM 9515 N N . THR C 1 166 ? 12.58321 -21.27751 32.40890 1.000 42.40953 166 THR C N 1
ATOM 9516 C CA . THR C 1 166 ? 11.59311 -21.97198 33.22475 1.000 46.38492 166 THR C CA 1
ATOM 9517 C C . THR C 1 166 ? 10.37033 -22.34909 32.39945 1.000 46.67440 166 THR C C 1
ATOM 9518 O O . THR C 1 166 ? 9.85823 -23.46884 32.50937 1.000 47.41283 166 THR C O 1
ATOM 9529 N N . ARG C 1 167 ? 9.88079 -21.42178 31.57451 1.000 48.78526 167 ARG C N 1
ATOM 9530 C CA . ARG C 1 167 ? 8.67961 -21.69312 30.79232 1.000 47.74367 167 ARG C CA 1
ATOM 9531 C C . ARG C 1 167 ? 8.94275 -22.76615 29.74376 1.000 45.01242 167 ARG C C 1
ATOM 9532 O O . ARG C 1 167 ? 8.07348 -23.60096 29.47027 1.000 44.03281 167 ARG C O 1
ATOM 9553 N N . ALA C 1 168 ? 10.14112 -22.77309 29.16028 1.000 48.54347 168 ALA C N 1
ATOM 9554 C CA . ALA C 1 168 ? 10.48057 -23.80165 28.18311 1.000 46.10032 168 ALA C CA 1
ATOM 9555 C C . ALA C 1 168 ? 10.36286 -25.19381 28.78873 1.000 47.03730 168 ALA C C 1
ATOM 9556 O O . ALA C 1 168 ? 9.71579 -26.07903 28.21994 1.000 51.34521 168 ALA C O 1
ATOM 9563 N N . LEU C 1 169 ? 10.98162 -25.40515 29.94991 1.000 48.22123 169 LEU C N 1
ATOM 9564 C CA . LEU C 1 169 ? 10.96094 -26.72592 30.57127 1.000 51.74518 169 LEU C CA 1
ATOM 9565 C C . LEU C 1 169 ? 9.60270 -27.04323 31.19068 1.000 51.40143 169 LEU C C 1
ATOM 9566 O O . LEU C 1 169 ? 9.22064 -28.21620 31.28187 1.000 55.29643 169 LEU C O 1
ATOM 9582 N N . ALA C 1 170 ? 8.86369 -26.02517 31.63023 1.000 49.43427 170 ALA C N 1
ATOM 9583 C CA . ALA C 1 170 ? 7.49304 -26.25702 32.07660 1.000 50.60573 170 ALA C CA 1
ATOM 9584 C C . ALA C 1 170 ? 6.68183 -26.95336 30.98847 1.000 51.55328 170 ALA C C 1
ATOM 9585 O O . ALA C 1 170 ? 6.01770 -27.96681 31.23703 1.000 51.71648 170 ALA C O 1
ATOM 9592 N N . LEU C 1 171 ? 6.73821 -26.42505 29.76461 1.000 52.14995 171 LEU C N 1
ATOM 9593 C CA . LEU C 1 171 ? 5.99370 -27.03182 28.66737 1.000 55.41751 171 LEU C CA 1
ATOM 9594 C C . LEU C 1 171 ? 6.56632 -28.39541 28.31510 1.000 56.28325 171 LEU C C 1
ATOM 9595 O O . LEU C 1 171 ? 5.82362 -29.32113 27.97331 1.000 56.92861 171 LEU C O 1
ATOM 9611 N N . GLU C 1 172 ? 7.88753 -28.53334 28.38229 1.000 60.23015 172 GLU C N 1
ATOM 9612 C CA . GLU C 1 172 ? 8.51971 -29.78632 27.99820 1.000 59.08537 172 GLU C CA 1
ATOM 9613 C C . GLU C 1 172 ? 8.19930 -30.90804 28.97623 1.000 58.39897 172 GLU C C 1
ATOM 9614 O O . GLU C 1 172 ? 8.15736 -32.07739 28.57825 1.000 65.46725 172 GLU C O 1
ATOM 9626 N N . SER C 1 173 ? 7.96500 -30.58166 30.24409 1.000 57.96318 173 SER C N 1
ATOM 9627 C CA . SER C 1 173 ? 7.78118 -31.58387 31.28289 1.000 57.19261 173 SER C CA 1
ATOM 9628 C C . SER C 1 173 ? 6.33338 -31.74292 31.71492 1.000 60.68828 173 SER C C 1
ATOM 9629 O O . SER C 1 173 ? 6.04562 -32.60777 32.54559 1.000 58.56982 173 SER C O 1
ATOM 9637 N N . ALA C 1 174 ? 5.41892 -30.93863 31.17139 1.000 60.25902 174 ALA C N 1
ATOM 9638 C CA . ALA C 1 174 ? 4.05921 -30.89632 31.69780 1.000 64.80661 174 ALA C CA 1
ATOM 9639 C C . ALA C 1 174 ? 3.41517 -32.27743 31.74554 1.000 65.76656 174 ALA C C 1
ATOM 9640 O O . ALA C 1 174 ? 2.72014 -32.61086 32.71100 1.000 63.14220 174 ALA C O 1
ATOM 9647 N N . ARG C 1 175 ? 3.61696 -33.08770 30.70527 1.000 66.27804 175 ARG C N 1
ATOM 9648 C CA . ARG C 1 175 ? 2.89645 -34.34918 30.59226 1.000 67.14798 175 ARG C CA 1
ATOM 9649 C C . ARG C 1 175 ? 3.29517 -35.35759 31.65867 1.000 63.91998 175 ARG C C 1
ATOM 9650 O O . ARG C 1 175 ? 2.53484 -36.29801 31.90964 1.000 64.87215 175 ARG C O 1
ATOM 9671 N N . ASP C 1 176 ? 4.44767 -35.18346 32.30151 1.000 61.60641 176 ASP C N 1
ATOM 9672 C CA . ASP C 1 176 ? 4.94920 -36.14994 33.26972 1.000 60.62898 176 ASP C CA 1
ATOM 9673 C C . ASP C 1 176 ? 4.85258 -35.63616 34.70291 1.000 59.33059 176 ASP C C 1
ATOM 9674 O O . ASP C 1 176 ? 5.70947 -35.93464 35.53787 1.000 63.27862 176 ASP C O 1
ATOM 9683 N N . GLY C 1 177 ? 3.81275 -34.86557 35.00002 1.000 58.50443 177 GLY C N 1
ATOM 9684 C CA . GLY C 1 177 ? 3.53031 -34.50156 36.37260 1.000 59.26226 177 GLY C CA 1
ATOM 9685 C C . GLY C 1 177 ? 4.49744 -33.53781 37.01342 1.000 61.76699 177 GLY C C 1
ATOM 9686 O O . GLY C 1 177 ? 4.51864 -33.42797 38.24093 1.000 61.45680 177 GLY C O 1
ATOM 9690 N N . VAL C 1 178 ? 5.28788 -32.82206 36.22680 1.000 56.43790 178 VAL C N 1
ATOM 9691 C CA . VAL C 1 178 ? 6.27008 -31.88191 36.74663 1.000 59.63913 178 VAL C CA 1
ATOM 9692 C C . VAL C 1 178 ? 5.79106 -30.46447 36.47038 1.000 57.74073 178 VAL C C 1
ATOM 9693 O O . VAL C 1 178 ? 5.21374 -30.18556 35.41243 1.000 58.09056 178 VAL C O 1
ATOM 9706 N N . THR C 1 179 ? 6.02744 -29.57213 37.42844 1.000 55.80801 179 THR C N 1
ATOM 9707 C CA . THR C 1 179 ? 5.73950 -28.15331 37.28018 1.000 53.12321 179 THR C CA 1
ATOM 9708 C C . THR C 1 179 ? 7.01404 -27.35192 37.50486 1.000 52.18832 179 THR C C 1
ATOM 9709 O O . THR C 1 179 ? 7.85241 -27.72093 38.33580 1.000 51.94054 179 THR C O 1
ATOM 9720 N N . VAL C 1 180 ? 7.15826 -26.26101 36.75375 1.000 49.24098 180 VAL C N 1
ATOM 9721 C CA . VAL C 1 180 ? 8.30117 -25.35958 36.86417 1.000 49.00875 180 VAL C CA 1
ATOM 9722 C C . VAL C 1 180 ? 7.75612 -23.94325 36.96223 1.000 48.20269 180 VAL C C 1
ATOM 9723 O O . VAL C 1 180 ? 7.12215 -23.45351 36.01950 1.000 45.18044 180 VAL C O 1
ATOM 9736 N N . ASN C 1 181 ? 7.99818 -23.29088 38.09641 1.000 46.90476 181 ASN C N 1
ATOM 9737 C CA . ASN C 1 181 ? 7.46452 -21.96877 38.38481 1.000 45.03144 181 ASN C CA 1
ATOM 9738 C C . ASN C 1 181 ? 8.56858 -21.08592 38.94381 1.000 45.33955 181 ASN C C 1
ATOM 9739 O O . ASN C 1 181 ? 9.63837 -21.55890 39.33470 1.000 48.59117 181 ASN C O 1
ATOM 9750 N N . THR C 1 182 ? 8.29464 -19.78615 38.98151 1.000 42.07621 182 THR C N 1
ATOM 9751 C CA . THR C 1 182 ? 9.25944 -18.80040 39.43928 1.000 44.98220 182 THR C CA 1
ATOM 9752 C C . THR C 1 182 ? 8.60333 -17.90326 40.47265 1.000 41.90098 182 THR C C 1
ATOM 9753 O O . THR C 1 182 ? 7.52335 -17.35711 40.22728 1.000 45.36557 182 THR C O 1
ATOM 9764 N N . VAL C 1 183 ? 9.25341 -17.75312 41.61953 1.000 36.65978 183 VAL C N 1
ATOM 9765 C CA . VAL C 1 183 ? 8.89204 -16.74009 42.60161 1.000 44.07717 183 VAL C CA 1
ATOM 9766 C C . VAL C 1 183 ? 9.86140 -15.58073 42.42106 1.000 41.44534 183 VAL C C 1
ATOM 9767 O O . VAL C 1 183 ? 11.07982 -15.76265 42.51600 1.000 39.02145 183 VAL C O 1
ATOM 9780 N N . VAL C 1 184 ? 9.33298 -14.39707 42.13176 1.000 40.68212 184 VAL C N 1
ATOM 9781 C CA . VAL C 1 184 ? 10.14898 -13.20941 41.90978 1.000 39.32134 184 VAL C CA 1
ATOM 9782 C C . VAL C 1 184 ? 10.07157 -12.36527 43.17354 1.000 39.34132 184 VAL C C 1
ATOM 9783 O O . VAL C 1 184 ? 9.00292 -11.85676 43.52816 1.000 45.24312 184 VAL C O 1
ATOM 9796 N N . MET C 1 185 ? 11.20472 -12.21988 43.85556 1.000 38.05562 185 MET C N 1
ATOM 9797 C CA . MET C 1 185 ? 11.26205 -11.45656 45.09329 1.000 41.29725 185 MET C CA 1
ATOM 9798 C C . MET C 1 185 ? 11.25140 -9.96389 44.79524 1.000 41.72768 185 MET C C 1
ATOM 9799 O O . MET C 1 185 ? 11.93396 -9.49221 43.88081 1.000 43.59014 185 MET C O 1
ATOM 9813 N N . GLY C 1 186 ? 10.46948 -9.22058 45.56865 1.000 42.98776 186 GLY C N 1
ATOM 9814 C CA . GLY C 1 186 ? 10.57720 -7.77530 45.55160 1.000 42.04112 186 GLY C CA 1
ATOM 9815 C C . GLY C 1 186 ? 11.69885 -7.30207 46.45580 1.000 42.56159 186 GLY C C 1
ATOM 9816 O O . GLY C 1 186 ? 12.80156 -7.85250 46.41252 1.000 49.08826 186 GLY C O 1
ATOM 9820 N N . ASP C 1 187 ? 11.43317 -6.29797 47.28932 1.000 49.80570 187 ASP C N 1
ATOM 9821 C CA . ASP C 1 187 ? 12.41216 -5.80428 48.25120 1.000 58.68981 187 ASP C CA 1
ATOM 9822 C C . ASP C 1 187 ? 12.22441 -6.55006 49.56497 1.000 58.93841 187 ASP C C 1
ATOM 9823 O O . ASP C 1 187 ? 11.15000 -6.48281 50.17179 1.000 55.36485 187 ASP C O 1
ATOM 9832 N N . VAL C 1 188 ? 13.26448 -7.25705 49.99926 1.000 61.26814 188 VAL C N 1
ATOM 9833 C CA . VAL C 1 188 ? 13.23308 -8.05936 51.21632 1.000 64.66054 188 VAL C CA 1
ATOM 9834 C C . VAL C 1 188 ? 14.13950 -7.40287 52.24709 1.000 66.81075 188 VAL C C 1
ATOM 9835 O O . VAL C 1 188 ? 15.29047 -7.06266 51.94691 1.000 63.98886 188 VAL C O 1
ATOM 9848 N N . ASP C 1 189 ? 13.61299 -7.21539 53.45324 1.000 65.24770 189 ASP C N 1
ATOM 9849 C CA . ASP C 1 189 ? 14.41597 -6.73726 54.56603 1.000 82.14618 189 ASP C CA 1
ATOM 9850 C C . ASP C 1 189 ? 15.52475 -7.73880 54.86691 1.000 83.33463 189 ASP C C 1
ATOM 9851 O O . ASP C 1 189 ? 15.37377 -8.94448 54.65189 1.000 81.52106 189 ASP C O 1
ATOM 9860 N N . SER C 1 190 ? 16.65173 -7.23040 55.37107 1.000 84.25864 190 SER C N 1
ATOM 9861 C CA . SER C 1 190 ? 17.82781 -8.07011 55.58653 1.000 100.02126 190 SER C CA 1
ATOM 9862 C C . SER C 1 190 ? 18.58879 -7.77394 56.87373 1.000 114.16844 190 SER C C 1
ATOM 9863 O O . SER C 1 190 ? 19.50653 -8.53793 57.20177 1.000 130.22473 190 SER C O 1
ATOM 9871 N N . GLU C 1 191 ? 18.24721 -6.70705 57.60913 1.000 109.25905 191 GLU C N 1
ATOM 9872 C CA . GLU C 1 191 ? 18.87437 -6.32268 58.87412 1.000 107.62576 191 GLU C CA 1
ATOM 9873 C C . GLU C 1 191 ? 20.33041 -5.94558 58.70407 1.000 106.22073 191 GLU C C 1
ATOM 9874 O O . GLU C 1 191 ? 21.06977 -5.87342 59.68588 1.000 103.97048 191 GLU C O 1
ATOM 9886 N N . THR C 1 192 ? 20.74987 -5.66732 57.46564 1.000 105.15252 192 THR C N 1
ATOM 9887 C CA . THR C 1 192 ? 22.00292 -4.95922 57.20373 1.000 105.09769 192 THR C CA 1
ATOM 9888 C C . THR C 1 192 ? 21.82267 -3.69886 56.35707 1.000 116.39716 192 THR C C 1
ATOM 9889 O O . THR C 1 192 ? 22.77580 -2.92446 56.21513 1.000 123.33694 192 THR C O 1
ATOM 9900 N N . THR C 1 193 ? 20.64071 -3.48005 55.79533 1.000 139.15376 193 THR C N 1
ATOM 9901 C CA . THR C 1 193 ? 20.30585 -2.24251 55.12531 1.000 122.01307 193 THR C CA 1
ATOM 9902 C C . THR C 1 193 ? 20.22468 -1.10823 56.15092 1.000 114.19030 193 THR C C 1
ATOM 9903 O O . THR C 1 193 ? 19.88536 -1.33976 57.31149 1.000 109.53248 193 THR C O 1
ATOM 9914 N N . PRO C 1 194 ? 20.58720 0.11696 55.78700 1.000 101.94060 194 PRO C N 1
ATOM 9915 C CA . PRO C 1 194 ? 20.39385 1.21612 56.74607 1.000 93.68046 194 PRO C CA 1
ATOM 9916 C C . PRO C 1 194 ? 18.91190 1.49106 56.99225 1.000 103.16407 194 PRO C C 1
ATOM 9917 O O . PRO C 1 194 ? 18.07966 1.40290 56.08640 1.000 100.45407 194 PRO C O 1
ATOM 9928 N N . ALA C 1 195 ? 18.58604 1.82704 58.24422 1.000 92.14603 195 ALA C N 1
ATOM 9929 C CA . ALA C 1 195 ? 17.20580 2.15652 58.59123 1.000 105.10910 195 ALA C CA 1
ATOM 9930 C C . ALA C 1 195 ? 16.62588 3.22242 57.67456 1.000 101.03872 195 ALA C C 1
ATOM 9931 O O . ALA C 1 195 ? 15.41764 3.22686 57.40566 1.000 98.16714 195 ALA C O 1
ATOM 9938 N N . ALA C 1 196 ? 17.46659 4.13163 57.18337 1.000 85.65773 196 ALA C N 1
ATOM 9939 C CA . ALA C 1 196 ? 16.98163 5.16168 56.27493 1.000 81.03865 196 ALA C CA 1
ATOM 9940 C C . ALA C 1 196 ? 16.59444 4.57747 54.92256 1.000 82.69453 196 ALA C C 1
ATOM 9941 O O . ALA C 1 196 ? 15.73871 5.14590 54.23389 1.000 78.72669 196 ALA C O 1
ATOM 9948 N N . GLU C 1 197 ? 17.20130 3.45534 54.52705 1.000 84.09822 197 GLU C N 1
ATOM 9949 C CA . GLU C 1 197 ? 16.84632 2.77873 53.28887 1.000 81.88330 197 GLU C CA 1
ATOM 9950 C C . GLU C 1 197 ? 15.67718 1.83002 53.46514 1.000 79.68673 197 GLU C C 1
ATOM 9951 O O . GLU C 1 197 ? 15.08557 1.41719 52.46486 1.000 73.67998 197 GLU C O 1
ATOM 9963 N N . ARG C 1 198 ? 15.32161 1.49235 54.70766 1.000 77.34772 198 ARG C N 1
ATOM 9964 C CA . ARG C 1 198 ? 14.08519 0.75873 54.95134 1.000 74.56265 198 ARG C CA 1
ATOM 9965 C C . ARG C 1 198 ? 12.86609 1.64514 54.79918 1.000 71.01612 198 ARG C C 1
ATOM 9966 O O . ARG C 1 198 ? 11.89530 1.27022 54.13441 1.000 64.21086 198 ARG C O 1
ATOM 9987 N N . GLU C 1 199 ? 12.88157 2.80725 55.42500 1.000 73.49854 199 GLU C N 1
ATOM 9988 C CA . GLU C 1 199 ? 11.78474 3.73722 55.22648 1.000 72.04897 199 GLU C CA 1
ATOM 9989 C C . GLU C 1 199 ? 11.73676 4.22655 53.78559 1.000 67.55530 199 GLU C C 1
ATOM 9990 O O . GLU C 1 199 ? 10.65338 4.43148 53.23002 1.000 63.45877 199 GLU C O 1
ATOM 10002 N N . LYS C 1 200 ? 12.89786 4.38579 53.14413 1.000 69.63470 200 LYS C N 1
ATOM 10003 C CA . LYS C 1 200 ? 12.87831 4.84965 51.76013 1.000 69.25289 200 LYS C CA 1
ATOM 10004 C C . LYS C 1 200 ? 12.27406 3.79307 50.84385 1.000 64.35806 200 LYS C C 1
ATOM 10005 O O . LYS C 1 200 ? 11.43050 4.10106 49.99330 1.000 60.04891 200 LYS C O 1
ATOM 10024 N N . LEU C 1 201 ? 12.71282 2.54169 50.98517 1.000 64.52566 201 LEU C N 1
ATOM 10025 C CA . LEU C 1 201 ? 12.18834 1.48416 50.12720 1.000 62.53627 201 LEU C CA 1
ATOM 10026 C C . LEU C 1 201 ? 10.72043 1.21456 50.42945 1.000 58.80378 201 LEU C C 1
ATOM 10027 O O . LEU C 1 201 ? 9.90918 1.05807 49.50937 1.000 57.28111 201 LEU C O 1
ATOM 10043 N N . ALA C 1 202 ? 10.36160 1.16327 51.71571 1.000 58.28945 202 ALA C N 1
ATOM 10044 C CA . ALA C 1 202 ? 8.99186 0.83041 52.09255 1.000 61.00013 202 ALA C CA 1
ATOM 10045 C C . ALA C 1 202 ? 8.00377 1.84375 51.52988 1.000 56.82661 202 ALA C C 1
ATOM 10046 O O . ALA C 1 202 ? 6.88863 1.48270 51.13585 1.000 52.29087 202 ALA C O 1
ATOM 10053 N N . GLY C 1 203 ? 8.39723 3.11639 51.47412 1.000 57.29153 203 GLY C N 1
ATOM 10054 C CA . GLY C 1 203 ? 7.50509 4.12939 50.93854 1.000 53.54803 203 GLY C CA 1
ATOM 10055 C C . GLY C 1 203 ? 7.10791 3.86283 49.50226 1.000 54.84042 203 GLY C C 1
ATOM 10056 O O . GLY C 1 203 ? 5.99889 4.20843 49.08451 1.000 54.83073 203 GLY C O 1
ATOM 10060 N N . GLY C 1 204 ? 7.99900 3.25241 48.73104 1.000 48.26326 204 GLY C N 1
ATOM 10061 C CA . GLY C 1 204 ? 7.75327 2.93446 47.34391 1.000 51.46684 204 GLY C CA 1
ATOM 10062 C C . GLY C 1 204 ? 7.05783 1.61718 47.09240 1.000 50.10446 204 GLY C C 1
ATOM 10063 O O . GLY C 1 204 ? 6.95582 1.19731 45.93568 1.000 49.49696 204 GLY C O 1
ATOM 10067 N N . ILE C 1 205 ? 6.57679 0.95033 48.12804 1.000 50.38036 205 ILE C N 1
ATOM 10068 C CA . ILE C 1 205 ? 5.91776 -0.34532 48.00832 1.000 46.67071 205 ILE C CA 1
ATOM 10069 C C . ILE C 1 205 ? 4.45798 -0.15878 48.39780 1.000 46.37009 205 ILE C C 1
ATOM 10070 O O . ILE C 1 205 ? 4.18382 0.38695 49.47350 1.000 49.61802 205 ILE C O 1
ATOM 10086 N N . PRO C 1 206 ? 3.50287 -0.58221 47.56387 1.000 44.99125 206 PRO C N 1
ATOM 10087 C CA . PRO C 1 206 ? 2.08651 -0.31912 47.88218 1.000 43.75239 206 PRO C CA 1
ATOM 10088 C C . PRO C 1 206 ? 1.65304 -0.75585 49.27561 1.000 43.29144 206 PRO C C 1
ATOM 10089 O O . PRO C 1 206 ? 0.90257 -0.01822 49.92604 1.000 43.36563 206 PRO C O 1
ATOM 10100 N N . VAL C 1 207 ? 2.08790 -1.92320 49.76328 1.000 43.57954 207 VAL C N 1
ATOM 10101 C CA . VAL C 1 207 ? 1.72465 -2.32018 51.12326 1.000 42.21356 207 VAL C CA 1
ATOM 10102 C C . VAL C 1 207 ? 2.56570 -1.60289 52.16229 1.000 47.58093 207 VAL C C 1
ATOM 10103 O O . VAL C 1 207 ? 2.38722 -1.84351 53.36190 1.000 54.99886 207 VAL C O 1
ATOM 10116 N N . LYS C 1 208 ? 3.49352 -0.74430 51.73504 1.000 48.41341 208 LYS C N 1
ATOM 10117 C CA . LYS C 1 208 ? 4.18786 0.19237 52.61817 1.000 59.04039 208 LYS C CA 1
ATOM 10118 C C . LYS C 1 208 ? 5.04431 -0.51576 53.66087 1.000 59.67436 208 LYS C C 1
ATOM 10119 O O . LYS C 1 208 ? 5.22895 -0.00996 54.76844 1.000 59.80915 208 LYS C O 1
ATOM 10138 N N . ARG C 1 209 ? 5.57576 -1.68381 53.31180 1.000 56.29637 209 ARG C N 1
ATOM 10139 C CA A ARG C 1 209 ? 6.51557 -2.39761 54.16340 0.427 60.03160 209 ARG C CA 1
ATOM 10140 C CA B ARG C 1 209 ? 6.52492 -2.38626 54.16213 0.573 58.02989 209 ARG C CA 1
ATOM 10141 C C . ARG C 1 209 ? 7.43339 -3.22194 53.27304 1.000 56.05141 209 ARG C C 1
ATOM 10142 O O . ARG C 1 209 ? 7.06099 -3.59901 52.15816 1.000 56.09870 209 ARG C O 1
ATOM 10183 N N . LEU C 1 210 ? 8.63340 -3.49779 53.76990 1.000 58.60800 210 LEU C N 1
ATOM 10184 C CA . LEU C 1 210 ? 9.52446 -4.39585 53.05917 1.000 59.24637 210 LEU C CA 1
ATOM 10185 C C . LEU C 1 210 ? 9.03678 -5.83295 53.21878 1.000 54.32844 210 LEU C C 1
ATOM 10186 O O . LEU C 1 210 ? 8.32134 -6.17294 54.16373 1.000 54.32498 210 LEU C O 1
ATOM 10202 N N . GLY C 1 211 ? 9.41265 -6.67743 52.26738 1.000 47.77283 211 GLY C N 1
ATOM 10203 C CA . GLY C 1 211 ? 9.08500 -8.08300 52.36749 1.000 46.05614 211 GLY C CA 1
ATOM 10204 C C . GLY C 1 211 ? 9.98177 -8.81766 53.34741 1.000 50.55492 211 GLY C C 1
ATOM 10205 O O . GLY C 1 211 ? 11.09233 -8.38741 53.65443 1.000 56.32238 211 GLY C O 1
ATOM 10209 N N . THR C 1 212 ? 9.48459 -9.94480 53.85098 1.000 47.76008 212 THR C N 1
ATOM 10210 C CA . THR C 1 212 ? 10.25199 -10.79491 54.74926 1.000 52.09786 212 THR C CA 1
ATOM 10211 C C . THR C 1 212 ? 10.63952 -12.09079 54.05192 1.000 47.56427 212 THR C C 1
ATOM 10212 O O . THR C 1 212 ? 10.00821 -12.48946 53.06756 1.000 45.61489 212 THR C O 1
ATOM 10223 N N . PRO C 1 213 ? 11.68042 -12.78044 54.53335 1.000 45.09939 213 PRO C N 1
ATOM 10224 C CA . PRO C 1 213 ? 11.96458 -14.11964 53.98168 1.000 46.10415 213 PRO C CA 1
ATOM 10225 C C . PRO C 1 213 ? 10.77195 -15.05777 54.08217 1.000 42.53453 213 PRO C C 1
ATOM 10226 O O . PRO C 1 213 ? 10.53514 -15.87155 53.18285 1.000 43.58021 213 PRO C O 1
ATOM 10237 N N . ALA C 1 214 ? 9.99603 -14.94966 55.15841 1.000 46.15996 214 ALA C N 1
ATOM 10238 C CA . ALA C 1 214 ? 8.80397 -15.78021 55.30392 1.000 47.21051 214 ALA C CA 1
ATOM 10239 C C . ALA C 1 214 ? 7.80069 -15.53095 54.18242 1.000 40.44183 214 ALA C C 1
ATOM 10240 O O . ALA C 1 214 ? 7.14485 -16.46691 53.71029 1.000 41.04255 214 ALA C O 1
ATOM 10247 N N . ASP C 1 215 ? 7.64158 -14.27533 53.75916 1.000 43.17512 215 ASP C N 1
ATOM 10248 C CA . ASP C 1 215 ? 6.78431 -13.99398 52.60892 1.000 38.52209 215 ASP C CA 1
ATOM 10249 C C . ASP C 1 215 ? 7.17811 -14.84120 51.40428 1.000 41.54194 215 ASP C C 1
ATOM 10250 O O . ASP C 1 215 ? 6.32142 -15.40554 50.71116 1.000 44.06235 215 ASP C O 1
ATOM 10259 N N . ILE C 1 216 ? 8.47958 -14.90652 51.12061 1.000 40.51344 216 ILE C N 1
ATOM 10260 C CA . ILE C 1 216 ? 8.96078 -15.65214 49.96252 1.000 40.17727 216 ILE C CA 1
ATOM 10261 C C . ILE C 1 216 ? 8.70466 -17.14421 50.14181 1.000 43.64594 216 ILE C C 1
ATOM 10262 O O . ILE C 1 216 ? 8.24402 -17.82648 49.21972 1.000 47.71960 216 ILE C O 1
ATOM 10278 N N . ALA C 1 217 ? 9.00981 -17.67600 51.32654 1.000 42.07025 217 ALA C N 1
ATOM 10279 C CA . ALA C 1 217 ? 8.83358 -19.10608 51.56224 1.000 45.55839 217 ALA C CA 1
ATOM 10280 C C . ALA C 1 217 ? 7.36831 -19.50835 51.44107 1.000 42.65050 217 ALA C C 1
ATOM 10281 O O . ALA C 1 217 ? 7.05057 -20.59201 50.93669 1.000 45.24563 217 ALA C O 1
ATOM 10288 N N . ASN C 1 218 ? 6.45920 -18.64427 51.89170 1.000 46.36280 218 ASN C N 1
ATOM 10289 C CA . ASN C 1 218 ? 5.03647 -18.92839 51.74286 1.000 48.27919 218 ASN C CA 1
ATOM 10290 C C . ASN C 1 218 ? 4.68125 -19.16029 50.27724 1.000 46.93450 218 ASN C C 1
ATOM 10291 O O . ASN C 1 218 ? 3.96484 -20.11271 49.94558 1.000 49.91419 218 ASN C O 1
ATOM 10302 N N . ALA C 1 219 ? 5.20963 -18.32968 49.37790 1.000 42.30861 219 ALA C N 1
ATOM 10303 C CA . ALA C 1 219 ? 4.92120 -18.51761 47.96046 1.000 44.75192 219 ALA C CA 1
ATOM 10304 C C . ALA C 1 219 ? 5.59698 -19.76851 47.41623 1.000 44.62275 219 ALA C C 1
ATOM 10305 O O . ALA C 1 219 ? 4.99746 -20.51230 46.63122 1.000 45.84614 219 ALA C O 1
ATOM 10312 N N . VAL C 1 220 ? 6.84946 -20.00922 47.80786 1.000 44.20179 220 VAL C N 1
ATOM 10313 C CA . VAL C 1 220 ? 7.54221 -21.22137 47.38169 1.000 43.49904 220 VAL C CA 1
ATOM 10314 C C . VAL C 1 220 ? 6.79566 -22.45955 47.85680 1.000 45.12610 220 VAL C C 1
ATOM 10315 O O . VAL C 1 220 ? 6.62852 -23.43070 47.10869 1.000 49.17959 220 VAL C O 1
ATOM 10328 N N . GLY C 1 221 ? 6.35367 -22.45514 49.11262 1.000 47.05807 221 GLY C N 1
ATOM 10329 C CA . GLY C 1 221 ? 5.65466 -23.61471 49.64185 1.000 49.38077 221 GLY C CA 1
ATOM 10330 C C . GLY C 1 221 ? 4.35794 -23.90425 48.91035 1.000 47.67883 221 GLY C C 1
ATOM 10331 O O . GLY C 1 221 ? 3.97828 -25.06428 48.73290 1.000 48.52384 221 GLY C O 1
ATOM 10335 N N . PHE C 1 222 ? 3.65325 -22.85819 48.48241 1.000 46.76388 222 PHE C N 1
ATOM 10336 C CA . PHE C 1 222 ? 2.43790 -23.08173 47.71079 1.000 45.06640 222 PHE C CA 1
ATOM 10337 C C . PHE C 1 222 ? 2.74732 -23.78922 46.39637 1.000 47.10601 222 PHE C C 1
ATOM 10338 O O . PHE C 1 222 ? 2.12582 -24.80315 46.06015 1.000 48.56090 222 PHE C O 1
ATOM 10355 N N . LEU C 1 223 ? 3.71906 -23.27331 45.64183 1.000 44.80807 223 LEU C N 1
ATOM 10356 C CA . LEU C 1 223 ? 4.01852 -23.85398 44.33815 1.000 45.22565 223 LEU C CA 1
ATOM 10357 C C . LEU C 1 223 ? 4.55298 -25.27286 44.46571 1.000 49.50271 223 LEU C C 1
ATOM 10358 O O . LEU C 1 223 ? 4.32408 -26.10408 43.57816 1.000 50.66580 223 LEU C O 1
ATOM 10374 N N . ALA C 1 224 ? 5.25710 -25.57113 45.55703 1.000 48.43522 224 ALA C N 1
ATOM 10375 C CA . ALA C 1 224 ? 5.81633 -26.89976 45.76158 1.000 51.94366 224 ALA C CA 1
ATOM 10376 C C . ALA C 1 224 ? 4.81225 -27.88309 46.34702 1.000 49.82002 224 ALA C C 1
ATOM 10377 O O . ALA C 1 224 ? 5.11806 -29.07811 46.43423 1.000 53.81895 224 ALA C O 1
ATOM 10384 N N . ALA C 1 225 ? 3.62944 -27.41923 46.73735 1.000 51.07924 225 ALA C N 1
ATOM 10385 C CA . ALA C 1 225 ? 2.64702 -28.29603 47.35227 1.000 50.88364 225 ALA C CA 1
ATOM 10386 C C . ALA C 1 225 ? 2.17184 -29.35682 46.36443 1.000 54.16837 225 ALA C C 1
ATOM 10387 O O . ALA C 1 225 ? 2.13602 -29.14501 45.14794 1.000 53.32817 225 ALA C O 1
ATOM 10394 N N . ASP C 1 226 ? 1.80763 -30.51836 46.91012 1.000 56.33809 226 ASP C N 1
ATOM 10395 C CA . ASP C 1 226 ? 1.30883 -31.60458 46.07583 1.000 53.40224 226 ASP C CA 1
ATOM 10396 C C . ASP C 1 226 ? 0.09825 -31.17411 45.26196 1.000 58.62717 226 ASP C C 1
ATOM 10397 O O . ASP C 1 226 ? -0.10609 -31.66862 44.14839 1.000 56.52898 226 ASP C O 1
ATOM 10406 N N . SER C 1 227 ? -0.71482 -30.26224 45.79565 1.000 53.49581 227 SER C N 1
ATOM 10407 C CA . SER C 1 227 ? -1.97319 -29.91404 45.15284 1.000 55.86639 227 SER C CA 1
ATOM 10408 C C . SER C 1 227 ? -1.82293 -28.86650 44.05866 1.000 54.55527 227 SER C C 1
ATOM 10409 O O . SER C 1 227 ? -2.80190 -28.58988 43.35621 1.000 56.96827 227 SER C O 1
ATOM 10417 N N . SER C 1 228 ? -0.64609 -28.26902 43.90412 1.000 51.64674 228 SER C N 1
ATOM 10418 C CA . SER C 1 228 ? -0.42488 -27.27186 42.85732 1.000 49.45051 228 SER C CA 1
ATOM 10419 C C . SER C 1 228 ? -0.03852 -27.93145 41.54176 1.000 52.06322 228 SER C C 1
ATOM 10420 O O . SER C 1 228 ? 0.89604 -27.51165 40.86297 1.000 51.33798 228 SER C O 1
ATOM 10428 N N . LYS C 1 229 ? -0.78127 -28.97269 41.16648 1.000 53.89014 229 LYS C N 1
ATOM 10429 C CA . LYS C 1 229 ? -0.41365 -29.78050 40.01142 1.000 59.82756 229 LYS C CA 1
ATOM 10430 C C . LYS C 1 229 ? -0.81767 -29.14743 38.68502 1.000 54.30243 229 LYS C C 1
ATOM 10431 O O . LYS C 1 229 ? -0.37898 -29.62161 37.63125 1.000 54.49651 229 LYS C O 1
ATOM 10450 N N . TYR C 1 230 ? -1.65432 -28.11227 38.71230 1.000 50.84734 230 TYR C N 1
ATOM 10451 C CA . TYR C 1 230 ? -2.15623 -27.45090 37.51625 1.000 50.90619 230 TYR C CA 1
ATOM 10452 C C . TYR C 1 230 ? -1.61015 -26.03466 37.38622 1.000 51.51471 230 TYR C C 1
ATOM 10453 O O . TYR C 1 230 ? -2.10006 -25.26263 36.55631 1.000 52.95014 230 TYR C O 1
ATOM 10471 N N . VAL C 1 231 ? -0.61312 -25.67542 38.19159 1.000 56.94570 231 VAL C N 1
ATOM 10472 C CA . VAL C 1 231 ? 0.02007 -24.36201 38.15267 1.000 50.52115 231 VAL C CA 1
ATOM 10473 C C . VAL C 1 231 ? 1.44284 -24.58184 37.66596 1.000 53.45942 231 VAL C C 1
ATOM 10474 O O . VAL C 1 231 ? 2.25510 -25.20144 38.36357 1.000 58.01301 231 VAL C O 1
ATOM 10487 N N . THR C 1 232 ? 1.74819 -24.09370 36.46696 1.000 46.56869 232 THR C N 1
ATOM 10488 C CA . THR C 1 232 ? 3.08225 -24.25726 35.91114 1.000 46.97017 232 THR C CA 1
ATOM 10489 C C . THR C 1 232 ? 3.38199 -23.10551 34.96408 1.000 46.39549 232 THR C C 1
ATOM 10490 O O . THR C 1 232 ? 2.47677 -22.48028 34.40278 1.000 41.75141 232 THR C O 1
ATOM 10501 N N . GLY C 1 233 ? 4.67661 -22.83268 34.79958 1.000 44.06119 233 GLY C N 1
ATOM 10502 C CA . GLY C 1 233 ? 5.11858 -21.76662 33.92831 1.000 40.86589 233 GLY C CA 1
ATOM 10503 C C . GLY C 1 233 ? 4.89887 -20.37828 34.46842 1.000 41.73088 233 GLY C C 1
ATOM 10504 O O . GLY C 1 233 ? 4.99763 -19.41202 33.70807 1.000 46.74215 233 GLY C O 1
ATOM 10508 N N . GLN C 1 234 ? 4.61053 -20.24457 35.75440 1.000 42.73759 234 GLN C N 1
ATOM 10509 C CA . GLN C 1 234 ? 4.16826 -18.97827 36.30628 1.000 40.60352 234 GLN C CA 1
ATOM 10510 C C . GLN C 1 234 ? 5.33800 -18.13289 36.79545 1.000 44.37409 234 GLN C C 1
ATOM 10511 O O . GLN C 1 234 ? 6.36079 -18.64865 37.25659 1.000 39.46030 234 GLN C O 1
ATOM 10525 N N . THR C 1 235 ? 5.16766 -16.81533 36.68390 1.000 42.99463 235 THR C N 1
ATOM 10526 C CA . THR C 1 235 ? 6.09127 -15.81908 37.22286 1.000 41.67208 235 THR C CA 1
ATOM 10527 C C . THR C 1 235 ? 5.31606 -15.09058 38.31589 1.000 41.85725 235 THR C C 1
ATOM 10528 O O . THR C 1 235 ? 4.61685 -14.11231 38.05348 1.000 36.30109 235 THR C O 1
ATOM 10539 N N . LEU C 1 236 ? 5.42452 -15.59623 39.54267 1.000 40.75783 236 LEU C N 1
ATOM 10540 C CA . LEU C 1 236 ? 4.66140 -15.10118 40.68302 1.000 35.03684 236 LEU C CA 1
ATOM 10541 C C . LEU C 1 236 ? 5.53443 -14.12347 41.45739 1.000 39.94049 236 LEU C C 1
ATOM 10542 O O . LEU C 1 236 ? 6.56392 -14.50887 42.01861 1.000 41.29881 236 LEU C O 1
ATOM 10558 N N . PHE C 1 237 ? 5.13768 -12.85919 41.46925 1.000 40.65029 237 PHE C N 1
ATOM 10559 C CA . PHE C 1 237 ? 5.87033 -11.84162 42.20142 1.000 32.38060 237 PHE C CA 1
ATOM 10560 C C . PHE C 1 237 ? 5.40243 -11.80018 43.65233 1.000 41.48545 237 PHE C C 1
ATOM 10561 O O . PHE C 1 237 ? 4.19806 -11.81514 43.93293 1.000 40.39449 237 PHE C O 1
ATOM 10578 N N . VAL C 1 238 ? 6.36641 -11.73558 44.56945 1.000 35.33168 238 VAL C N 1
ATOM 10579 C CA . VAL C 1 238 ? 6.10656 -11.56959 45.99409 1.000 34.64234 238 VAL C CA 1
ATOM 10580 C C . VAL C 1 238 ? 6.75382 -10.24418 46.36575 1.000 41.46567 238 VAL C C 1
ATOM 10581 O O . VAL C 1 238 ? 7.88359 -10.20749 46.86769 1.000 42.32952 238 VAL C O 1
ATOM 10594 N N . CYS C 1 239 ? 6.05231 -9.14112 46.09080 1.000 37.94434 239 CYS C N 1
ATOM 10595 C CA . CYS C 1 239 ? 6.69533 -7.84050 45.97577 1.000 42.31240 239 CYS C CA 1
ATOM 10596 C C . CYS C 1 239 ? 5.98049 -6.71120 46.70377 1.000 37.76597 239 CYS C C 1
ATOM 10597 O O . CYS C 1 239 ? 6.42001 -5.56143 46.60495 1.000 37.19252 239 CYS C O 1
ATOM 10605 N N . GLY C 1 240 ? 4.89465 -6.99043 47.41250 1.000 43.33178 240 GLY C N 1
ATOM 10606 C CA . GLY C 1 240 ? 4.13071 -5.92227 48.01855 1.000 40.73372 240 GLY C CA 1
ATOM 10607 C C . GLY C 1 240 ? 3.41319 -5.01618 47.04559 1.000 38.73882 240 GLY C C 1
ATOM 10608 O O . GLY C 1 240 ? 2.93275 -3.95286 47.45457 1.000 34.66348 240 GLY C O 1
ATOM 10612 N N . GLY C 1 241 ? 3.34096 -5.39341 45.76689 1.000 38.88957 241 GLY C N 1
ATOM 10613 C CA . GLY C 1 241 ? 2.68957 -4.59696 44.74928 1.000 35.29094 241 GLY C CA 1
ATOM 10614 C C . GLY C 1 241 ? 3.63035 -3.82788 43.84515 1.000 40.10719 241 GLY C C 1
ATOM 10615 O O . GLY C 1 241 ? 3.17539 -3.25114 42.85283 1.000 36.85597 241 GLY C O 1
ATOM 10619 N N . LYS C 1 242 ? 4.92738 -3.80919 44.14860 1.000 34.28856 242 LYS C N 1
ATOM 10620 C CA . LYS C 1 242 ? 5.84942 -2.99719 43.36539 1.000 35.50906 242 LYS C CA 1
ATOM 10621 C C . LYS C 1 242 ? 5.93547 -3.46844 41.91983 1.000 36.80431 242 LYS C C 1
ATOM 10622 O O . LYS C 1 242 ? 6.23187 -2.66857 41.02785 1.000 40.57359 242 LYS C O 1
ATOM 10641 N N . SER C 1 243 ? 5.65492 -4.74550 41.65808 1.000 34.22719 243 SER C N 1
ATOM 10642 C CA . SER C 1 243 ? 5.68687 -5.22714 40.28252 1.000 37.27108 243 SER C CA 1
ATOM 10643 C C . SER C 1 243 ? 4.59071 -4.60703 39.42744 1.000 40.28465 243 SER C C 1
ATOM 10644 O O . SER C 1 243 ? 4.69225 -4.64300 38.19576 1.000 39.21464 243 SER C O 1
ATOM 10652 N N . ALA C 1 244 ? 3.55407 -4.03539 40.04772 1.000 35.61589 244 ALA C N 1
ATOM 10653 C CA . ALA C 1 244 ? 2.49051 -3.37705 39.29828 1.000 36.50165 244 ALA C CA 1
ATOM 10654 C C . ALA C 1 244 ? 2.96266 -2.11098 38.59966 1.000 37.96876 244 ALA C C 1
ATOM 10655 O O . ALA C 1 244 ? 2.24355 -1.59828 37.73563 1.000 39.45210 244 ALA C O 1
ATOM 10662 N N . TYR C 1 245 ? 4.13789 -1.59444 38.95260 1.000 37.88842 245 TYR C N 1
ATOM 10663 C CA . TYR C 1 245 ? 4.69582 -0.41500 38.30866 1.000 40.04370 245 TYR C CA 1
ATOM 10664 C C . TYR C 1 245 ? 5.47593 -0.74501 37.04384 1.000 39.07935 245 TYR C C 1
ATOM 10665 O O . TYR C 1 245 ? 5.89307 0.17615 36.33257 1.000 41.41568 245 TYR C O 1
ATOM 10683 N N . PHE C 1 246 ? 5.68922 -2.02519 36.75389 1.000 39.91399 246 PHE C N 1
ATOM 10684 C CA . PHE C 1 246 ? 6.45409 -2.45546 35.59041 1.000 34.53240 246 PHE C CA 1
ATOM 10685 C C . PHE C 1 246 ? 5.51444 -2.86171 34.46366 1.000 38.81164 246 PHE C C 1
ATOM 10686 O O . PHE C 1 246 ? 4.56443 -3.61732 34.69052 1.000 37.98815 246 PHE C O 1
ATOM 10703 N N . SER C 1 247 ? 5.79027 -2.38164 33.25120 1.000 36.60900 247 SER C N 1
ATOM 10704 C CA . SER C 1 247 ? 5.22788 -3.01902 32.06962 1.000 34.22681 247 SER C CA 1
ATOM 10705 C C . SER C 1 247 ? 5.80687 -4.41839 31.95278 1.000 39.81748 247 SER C C 1
ATOM 10706 O O . SER C 1 247 ? 6.96848 -4.65168 32.29073 1.000 38.40445 247 SER C O 1
ATOM 10714 N N . MET C 1 248 ? 4.98265 -5.35272 31.49820 1.000 34.59991 248 MET C N 1
ATOM 10715 C CA . MET C 1 248 ? 5.35966 -6.71158 31.12487 1.000 34.12268 248 MET C CA 1
ATOM 10716 C C . MET C 1 248 ? 5.54058 -7.65397 32.30688 1.000 35.41406 248 MET C C 1
ATOM 10717 O O . MET C 1 248 ? 5.96182 -8.79777 32.09430 1.000 38.42128 248 MET C O 1
ATOM 10731 N N . SER C 1 249 ? 5.23196 -7.23734 33.53332 1.000 42.39520 249 SER C N 1
ATOM 10732 C CA . SER C 1 249 ? 5.23054 -8.16730 34.65474 1.000 39.74038 249 SER C CA 1
ATOM 10733 C C . SER C 1 249 ? 3.99518 -9.06419 34.66436 1.000 38.01131 249 SER C C 1
ATOM 10734 O O . SER C 1 249 ? 3.97686 -10.06457 35.39421 1.000 34.42157 249 SER C O 1
ATOM 10742 N N . ILE C 1 250 ? 2.97056 -8.72664 33.88446 1.000 33.78836 250 ILE C N 1
ATOM 10743 C CA . ILE C 1 250 ? 1.83715 -9.61506 33.63075 1.000 35.77016 250 ILE C CA 1
ATOM 10744 C C . ILE C 1 250 ? 1.75218 -9.74780 32.11462 1.000 37.98706 250 ILE C C 1
ATOM 10745 O O . ILE C 1 250 ? 2.54392 -9.09972 31.40993 1.000 37.47477 250 ILE C O 1
ATOM 10762 N N . GLY D 2 2 ? -3.30918 -19.50093 57.36219 1.000 41.30452 2 GLY D N 1
ATOM 10763 C CA . GLY D 2 2 ? -4.65864 -20.02677 57.25707 1.000 47.90402 2 GLY D CA 1
ATOM 10764 C C . GLY D 2 2 ? -5.71286 -18.95065 57.11081 1.000 44.74235 2 GLY D C 1
ATOM 10765 O O . GLY D 2 2 ? -5.38324 -17.77748 56.92835 1.000 44.41060 2 GLY D O 1
ATOM 10768 N N . ILE D 2 3 ? -6.98485 -19.35101 57.16270 1.000 48.24753 3 ILE D N 1
ATOM 10769 C CA . ILE D 2 3 ? -8.07933 -18.38890 57.09448 1.000 51.76310 3 ILE D CA 1
ATOM 10770 C C . ILE D 2 3 ? -9.15530 -18.69558 58.12950 1.000 49.28149 3 ILE D C 1
ATOM 10771 O O . ILE D 2 3 ? -10.30551 -18.27176 57.97404 1.000 49.62996 3 ILE D O 1
ATOM 10787 N N . GLN D 2 4 ? -8.79767 -19.40540 59.19773 1.000 51.62192 4 GLN D N 1
ATOM 10788 C CA . GLN D 2 4 ? -9.77264 -19.71998 60.23708 1.000 54.17124 4 GLN D CA 1
ATOM 10789 C C . GLN D 2 4 ? -10.49671 -18.46674 60.71625 1.000 51.13855 4 GLN D C 1
ATOM 10790 O O . GLN D 2 4 ? -9.87393 -17.46235 61.06667 1.000 48.77523 4 GLN D O 1
ATOM 10804 N N . ASN D 2 5 ? -11.82514 -18.53736 60.71754 1.000 51.81258 5 ASN D N 1
ATOM 10805 C CA . ASN D 2 5 ? -12.71261 -17.48408 61.21657 1.000 56.18387 5 ASN D CA 1
ATOM 10806 C C . ASN D 2 5 ? -12.57544 -16.16791 60.45754 1.000 51.62802 5 ASN D C 1
ATOM 10807 O O . ASN D 2 5 ? -12.94951 -15.11294 60.97918 1.000 52.98981 5 ASN D O 1
ATOM 10818 N N . ARG D 2 6 ? -12.02963 -16.19657 59.24607 1.000 51.26610 6 ARG D N 1
ATOM 10819 C CA . ARG D 2 6 ? -12.17252 -15.06459 58.34368 1.000 47.54120 6 ARG D CA 1
ATOM 10820 C C . ARG D 2 6 ? -13.53556 -15.15884 57.66602 1.000 50.62304 6 ARG D C 1
ATOM 10821 O O . ARG D 2 6 ? -14.09122 -16.24848 57.50008 1.000 49.34159 6 ARG D O 1
ATOM 10842 N N . VAL D 2 7 ? -14.07678 -14.00954 57.27253 1.000 50.08585 7 VAL D N 1
ATOM 10843 C CA . VAL D 2 7 ? -15.36589 -13.94807 56.59153 1.000 49.29621 7 VAL D CA 1
ATOM 10844 C C . VAL D 2 7 ? -15.10657 -13.75695 55.10233 1.000 50.88994 7 VAL D C 1
ATOM 10845 O O . VAL D 2 7 ? -14.42110 -12.80912 54.69877 1.000 45.88417 7 VAL D O 1
ATOM 10858 N N . ALA D 2 8 ? -15.65465 -14.65435 54.28403 1.000 50.22279 8 ALA D N 1
ATOM 10859 C CA . ALA D 2 8 ? -15.41073 -14.67070 52.84585 1.000 46.56195 8 ALA D CA 1
ATOM 10860 C C . ALA D 2 8 ? -16.73542 -14.53399 52.10785 1.000 46.76666 8 ALA D C 1
ATOM 10861 O O . ALA D 2 8 ? -17.63872 -15.35500 52.29126 1.000 49.88489 8 ALA D O 1
ATOM 10868 N N . LEU D 2 9 ? -16.84680 -13.50961 51.26885 1.000 44.33051 9 LEU D N 1
ATOM 10869 C CA . LEU D 2 9 ? -17.98854 -13.34920 50.38214 1.000 48.52232 9 LEU D CA 1
ATOM 10870 C C . LEU D 2 9 ? -17.55323 -13.80676 48.99840 1.000 48.72083 9 LEU D C 1
ATOM 10871 O O . LEU D 2 9 ? -16.63948 -13.22060 48.40512 1.000 46.12849 9 LEU D O 1
ATOM 10887 N N . ILE D 2 10 ? -18.18984 -14.85594 48.49483 1.000 49.10261 10 ILE D N 1
ATOM 10888 C CA . ILE D 2 10 ? -17.88154 -15.39734 47.17853 1.000 49.29233 10 ILE D CA 1
ATOM 10889 C C . ILE D 2 10 ? -19.08316 -15.15194 46.27965 1.000 53.56350 10 ILE D C 1
ATOM 10890 O O . ILE D 2 10 ? -20.14127 -15.76520 46.46579 1.000 51.80675 10 ILE D O 1
ATOM 10906 N N . THR D 2 11 ? -18.92461 -14.25353 45.30512 1.000 52.52042 11 THR D N 1
ATOM 10907 C CA . THR D 2 11 ? -19.98468 -13.99470 44.33875 1.000 52.20637 11 THR D CA 1
ATOM 10908 C C . THR D 2 11 ? -20.16409 -15.19072 43.40946 1.000 52.15920 11 THR D C 1
ATOM 10909 O O . THR D 2 11 ? -19.21122 -15.90096 43.07275 1.000 50.89777 11 THR D O 1
ATOM 10920 N N . GLY D 2 12 ? -21.41093 -15.41081 43.00531 1.000 56.03213 12 GLY D N 1
ATOM 10921 C CA . GLY D 2 12 ? -21.73711 -16.49539 42.09293 1.000 54.83525 12 GLY D CA 1
ATOM 10922 C C . GLY D 2 12 ? -21.33005 -17.86850 42.57855 1.000 54.69774 12 GLY D C 1
ATOM 10923 O O . GLY D 2 12 ? -20.88281 -18.69907 41.77799 1.000 55.63080 12 GLY D O 1
ATOM 10927 N N . SER D 2 13 ? -21.49747 -18.13748 43.87250 1.000 58.53996 13 SER D N 1
ATOM 10928 C CA . SER D 2 13 ? -21.03173 -19.37429 44.48227 1.000 60.80075 13 SER D CA 1
ATOM 10929 C C . SER D 2 13 ? -22.16053 -20.35930 44.76863 1.000 61.91132 13 SER D C 1
ATOM 10930 O O . SER D 2 13 ? -21.99057 -21.25811 45.59728 1.000 62.11578 13 SER D O 1
ATOM 10938 N N . ALA D 2 14 ? -23.31255 -20.20654 44.11721 1.000 65.39289 14 ALA D N 1
ATOM 10939 C CA . ALA D 2 14 ? -24.38922 -21.17181 44.29518 1.000 66.84490 14 ALA D CA 1
ATOM 10940 C C . ALA D 2 14 ? -24.24175 -22.39320 43.39651 1.000 64.52681 14 ALA D C 1
ATOM 10941 O O . ALA D 2 14 ? -24.96425 -23.37760 43.59103 1.000 70.47377 14 ALA D O 1
ATOM 10948 N N . SER D 2 15 ? -23.34796 -22.35000 42.41189 1.000 64.69990 15 SER D N 1
ATOM 10949 C CA . SER D 2 15 ? -23.07272 -23.50906 41.57215 1.000 67.13724 15 SER D CA 1
ATOM 10950 C C . SER D 2 15 ? -21.70924 -23.32733 40.92675 1.000 63.46043 15 SER D C 1
ATOM 10951 O O . SER D 2 15 ? -21.15138 -22.22933 40.92067 1.000 62.41679 15 SER D O 1
ATOM 10959 N N . GLY D 2 16 ? -21.17633 -24.42529 40.38830 1.000 65.31649 16 GLY D N 1
ATOM 10960 C CA . GLY D 2 16 ? -19.94425 -24.34793 39.62698 1.000 68.10249 16 GLY D CA 1
ATOM 10961 C C . GLY D 2 1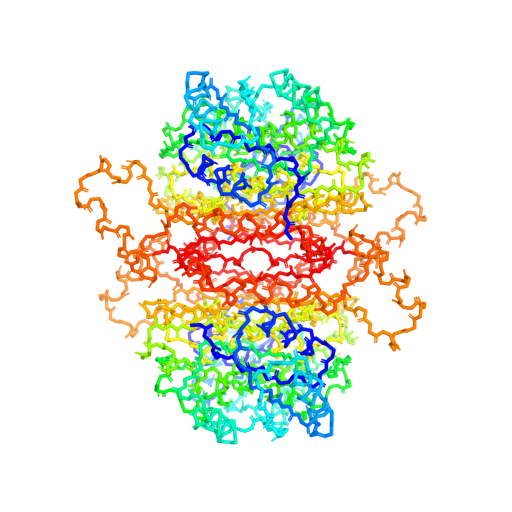6 ? -18.71333 -24.17439 40.49997 1.000 61.34705 16 GLY D C 1
ATOM 10962 O O . GLY D 2 16 ? -18.68219 -24.56521 41.66820 1.000 62.76918 16 GLY D O 1
ATOM 10966 N N . MET D 2 17 ? -17.67751 -23.57293 39.90521 1.000 60.78789 17 MET D N 1
ATOM 10967 C CA . MET D 2 17 ? -16.40975 -23.40693 40.60913 1.000 60.31195 17 MET D CA 1
ATOM 10968 C C . MET D 2 17 ? -16.57267 -22.52360 41.83774 1.000 59.12543 17 MET D C 1
ATOM 10969 O O . MET D 2 17 ? -15.98329 -22.79444 42.89074 1.000 55.28546 17 MET D O 1
ATOM 10983 N N . GLY D 2 18 ? -17.36844 -21.45966 41.71853 1.000 52.86872 18 GLY D N 1
ATOM 10984 C CA . GLY D 2 18 ? -17.62725 -20.60900 42.86660 1.000 54.97053 18 GLY D CA 1
ATOM 10985 C C . GLY D 2 18 ? -18.18192 -21.39229 44.03538 1.000 57.55690 18 GLY D C 1
ATOM 10986 O O . GLY D 2 18 ? -17.73745 -21.23735 45.17578 1.000 56.08051 18 GLY D O 1
ATOM 10990 N N . LYS D 2 19 ? -19.16036 -22.25516 43.76116 1.000 60.97675 19 LYS D N 1
ATOM 10991 C CA . LYS D 2 19 ? -19.72397 -23.09491 44.80958 1.000 62.58910 19 LYS D CA 1
ATOM 10992 C C . LYS D 2 19 ? -18.63435 -23.90522 45.50025 1.000 63.01416 19 LYS D C 1
ATOM 10993 O O . LYS D 2 19 ? -18.56140 -23.95771 46.73415 1.000 56.00724 19 LYS D O 1
ATOM 11012 N N . GLN D 2 20 ? -17.76378 -24.53441 44.70675 1.000 60.00149 20 GLN D N 1
ATOM 11013 C CA . GLN D 2 20 ? -16.73866 -25.40749 45.26179 1.000 60.29326 20 GLN D CA 1
ATOM 11014 C C . GLN D 2 20 ? -15.66341 -24.62877 46.01395 1.000 59.86105 20 GLN D C 1
ATOM 11015 O O . GLN D 2 20 ? -15.10121 -25.14273 46.98750 1.000 59.13355 20 GLN D O 1
ATOM 11029 N N . THR D 2 21 ? -15.37986 -23.38999 45.60999 1.000 54.15141 21 THR D N 1
ATOM 11030 C CA . THR D 2 21 ? -14.45768 -22.56984 46.38680 1.000 56.64800 21 THR D CA 1
ATOM 11031 C C . THR D 2 21 ? -15.03839 -22.25387 47.75931 1.000 54.67662 21 THR D C 1
ATOM 11032 O O . THR D 2 21 ? -14.31289 -22.24598 48.75948 1.000 54.99124 21 THR D O 1
ATOM 11043 N N . ALA D 2 22 ? -16.34303 -21.97491 47.82269 1.000 57.39571 22 ALA D N 1
ATOM 11044 C CA . ALA D 2 22 ? -16.97703 -21.68795 49.10436 1.000 54.30519 22 ALA D CA 1
ATOM 11045 C C . ALA D 2 22 ? -16.87650 -22.88851 50.03535 1.000 51.74921 22 ALA D C 1
ATOM 11046 O O . ALA D 2 22 ? -16.55022 -22.74793 51.21902 1.000 51.77286 22 ALA D O 1
ATOM 11053 N N . LEU D 2 23 ? -17.16189 -24.08213 49.51600 1.000 56.01137 23 LEU D N 1
ATOM 11054 C CA . LEU D 2 23 ? -17.07715 -25.28535 50.33503 1.000 53.94390 23 LEU D CA 1
ATOM 11055 C C . LEU D 2 23 ? -15.68067 -25.45334 50.92191 1.000 53.11599 23 LEU D C 1
ATOM 11056 O O . LEU D 2 23 ? -15.52350 -25.66712 52.12847 1.000 52.49201 23 LEU D O 1
ATOM 11072 N N . ARG D 2 24 ? -14.65142 -25.35567 50.08141 1.000 53.75133 24 ARG D N 1
ATOM 11073 C CA . ARG D 2 24 ? -13.28473 -25.52684 50.56217 1.000 56.70106 24 ARG D CA 1
ATOM 11074 C C . ARG D 2 24 ? -12.89364 -24.42513 51.54068 1.000 52.56309 24 ARG D C 1
ATOM 11075 O O . ARG D 2 24 ? -12.17167 -24.67618 52.51375 1.000 53.48819 24 ARG D O 1
ATOM 11096 N N . PHE D 2 25 ? -13.35986 -23.19979 51.29715 1.000 51.79322 25 PHE D N 1
ATOM 11097 C CA . PHE D 2 25 ? -13.12536 -22.10825 52.23661 1.000 52.85976 25 PHE D CA 1
ATOM 11098 C C . PHE D 2 25 ? -13.75467 -22.41554 53.59175 1.000 54.18638 25 PHE D C 1
ATOM 11099 O O . PHE D 2 25 ? -13.09745 -22.31900 54.63530 1.000 53.80264 25 PHE D O 1
ATOM 11116 N N . ALA D 2 26 ? -15.02862 -22.81129 53.59023 1.000 51.51713 26 ALA D N 1
ATOM 11117 C CA . ALA D 2 26 ? -15.69845 -23.15590 54.83845 1.000 51.50261 26 ALA D CA 1
ATOM 11118 C C . ALA D 2 26 ? -14.98374 -24.29730 55.54971 1.000 52.50551 26 ALA D C 1
ATOM 11119 O O . ALA D 2 26 ? -14.87158 -24.29752 56.77923 1.000 50.65644 26 ALA D O 1
ATOM 11126 N N . GLU D 2 27 ? -14.48849 -25.27748 54.79471 1.000 53.61443 27 GLU D N 1
ATOM 11127 C CA . GLU D 2 27 ? -13.79760 -26.40485 55.40950 1.000 55.93022 27 GLU D CA 1
ATOM 11128 C C . GLU D 2 27 ? -12.50397 -25.97122 56.08590 1.000 51.75364 27 GLU D C 1
ATOM 11129 O O . GLU D 2 27 ? -12.04851 -26.62984 57.02836 1.000 50.34474 27 GLU D O 1
ATOM 11141 N N . GLN D 2 28 ? -11.90278 -24.87301 55.63159 1.000 54.69149 28 GLN D N 1
ATOM 11142 C CA . GLN D 2 28 ? -10.69635 -24.34281 56.24655 1.000 56.72701 28 GLN D CA 1
ATOM 11143 C C . GLN D 2 28 ? -10.99818 -23.32369 57.33966 1.000 54.54002 28 GLN D C 1
ATOM 11144 O O . GLN D 2 28 ? -10.10402 -22.56284 57.73016 1.000 55.57161 28 GLN D O 1
ATOM 11158 N N . GLY D 2 29 ? -12.23840 -23.27123 57.81777 1.000 53.98497 29 GLY D N 1
ATOM 11159 C CA . GLY D 2 29 ? -12.58281 -22.47854 58.98078 1.000 50.97349 29 GLY D CA 1
ATOM 11160 C C . GLY D 2 29 ? -13.22129 -21.13274 58.71242 1.000 50.98338 29 GLY D C 1
ATOM 11161 O O . GLY D 2 29 ? -13.40427 -20.35786 59.65835 1.000 50.64222 29 GLY D O 1
ATOM 11165 N N . ALA D 2 30 ? -13.57936 -20.83458 57.47057 1.000 52.66806 30 ALA D N 1
ATOM 11166 C CA . ALA D 2 30 ? -14.08518 -19.51891 57.11909 1.000 52.60478 30 ALA D CA 1
ATOM 11167 C C . ALA D 2 30 ? -15.60464 -19.47820 57.16243 1.000 50.96508 30 ALA D C 1
ATOM 11168 O O . ALA D 2 30 ? -16.28443 -20.47244 56.89668 1.000 53.17319 30 ALA D O 1
ATOM 11175 N N . ALA D 2 31 ? -16.12903 -18.31089 57.52297 1.000 52.98097 31 ALA D N 1
ATOM 11176 C CA . ALA D 2 31 ? -17.53370 -18.00344 57.30367 1.000 54.95566 31 ALA D CA 1
ATOM 11177 C C . ALA D 2 31 ? -17.70753 -17.53260 55.86697 1.000 52.00668 31 ALA D C 1
ATOM 11178 O O . ALA D 2 31 ? -16.99813 -16.63097 55.41296 1.000 51.65281 31 ALA D O 1
ATOM 11185 N N . VAL D 2 32 ? -18.63522 -18.15013 55.14594 1.000 52.37339 32 VAL D N 1
ATOM 11186 C CA . VAL D 2 32 ? -18.80196 -17.91274 53.71883 1.000 52.04690 32 VAL D CA 1
ATOM 11187 C C . VAL D 2 32 ? -20.18418 -17.33239 53.46025 1.000 55.34365 32 VAL D C 1
ATOM 11188 O O . VAL D 2 32 ? -21.17361 -17.76130 54.06428 1.000 56.18719 32 VAL D O 1
ATOM 11201 N N . VAL D 2 33 ? -20.24638 -16.34696 52.57106 1.000 55.07983 33 VAL D N 1
ATOM 11202 C CA . VAL D 2 33 ? -21.50732 -15.81896 52.06614 1.000 55.67709 33 VAL D CA 1
ATOM 11203 C C . VAL D 2 33 ? -21.72982 -16.40142 50.68025 1.000 57.44706 33 VAL D C 1
ATOM 11204 O O . VAL D 2 33 ? -20.94467 -16.14335 49.75929 1.000 54.62356 33 VAL D O 1
ATOM 11217 N N . ILE D 2 34 ? -22.77915 -17.20559 50.53863 1.000 56.27852 34 ILE D N 1
ATOM 11218 C CA . ILE D 2 34 ? -23.17648 -17.72932 49.23695 1.000 56.71903 34 ILE D CA 1
ATOM 11219 C C . ILE D 2 34 ? -24.02833 -16.67602 48.54532 1.000 54.91754 34 ILE D C 1
ATOM 11220 O O . ILE D 2 34 ? -25.08946 -16.29601 49.05032 1.000 57.90816 34 ILE D O 1
ATOM 11236 N N . ASN D 2 35 ? -23.56766 -16.19320 47.39666 1.000 57.21347 35 ASN D N 1
ATOM 11237 C CA . ASN D 2 35 ? -24.35531 -15.26931 46.59443 1.000 58.60504 35 ASN D CA 1
ATOM 11238 C C . ASN D 2 35 ? -24.62419 -15.86412 45.21976 1.000 61.84088 35 ASN D C 1
ATOM 11239 O O . ASN D 2 35 ? -23.78430 -16.57031 44.66051 1.000 61.84997 35 ASN D O 1
ATOM 11250 N N . ASP D 2 36 ? -25.79834 -15.56137 44.67242 1.000 60.83420 36 ASP D N 1
ATOM 11251 C CA . ASP D 2 36 ? -26.11753 -15.88137 43.28751 1.000 59.59956 36 ASP D CA 1
ATOM 11252 C C . ASP D 2 36 ? -27.37793 -15.11286 42.91630 1.000 60.65680 36 ASP D C 1
ATOM 11253 O O . ASP D 2 36 ? -28.07347 -14.57457 43.78137 1.000 61.95317 36 ASP D O 1
ATOM 11262 N N . ILE D 2 37 ? -27.64754 -15.03610 41.61170 1.000 59.41352 37 ILE D N 1
ATOM 11263 C CA . ILE D 2 37 ? -28.94413 -14.53618 41.17038 1.000 61.12375 37 ILE D CA 1
ATOM 11264 C C . ILE D 2 37 ? -30.00256 -15.63301 41.21521 1.000 63.77925 37 ILE D C 1
ATOM 11265 O O . ILE D 2 37 ? -31.19941 -15.32677 41.27006 1.000 63.96752 37 ILE D O 1
ATOM 11281 N N . ASP D 2 38 ? -29.59537 -16.90183 41.19185 1.000 64.01002 38 ASP D N 1
ATOM 11282 C CA . ASP D 2 38 ? -30.51853 -18.03499 41.27492 1.000 66.77808 38 ASP D CA 1
ATOM 11283 C C . ASP D 2 38 ? -30.82113 -18.30630 42.74577 1.000 69.31848 38 ASP D C 1
ATOM 11284 O O . ASP D 2 38 ? -30.03242 -18.94275 43.45143 1.000 73.51130 38 ASP D O 1
ATOM 11293 N N . ALA D 2 39 ? -31.97830 -17.82247 43.20974 1.000 67.09192 39 ALA D N 1
ATOM 11294 C CA . ALA D 2 39 ? -32.31263 -17.91792 44.62777 1.000 70.49987 39 ALA D CA 1
ATOM 11295 C C . ALA D 2 39 ? -32.52006 -19.36243 45.07424 1.000 73.42175 39 ALA D C 1
ATOM 11296 O O . ALA D 2 39 ? -32.29461 -19.67952 46.24542 1.000 75.32439 39 ALA D O 1
ATOM 11303 N N . GLU D 2 40 ? -32.95179 -20.24799 44.17115 1.000 76.77091 40 GLU D N 1
ATOM 11304 C CA . GLU D 2 40 ? -33.18412 -21.64222 44.54787 1.000 78.07134 40 GLU D CA 1
ATOM 11305 C C . GLU D 2 40 ? -31.86881 -22.37419 44.74435 1.000 79.72719 40 GLU D C 1
ATOM 11306 O O . GLU D 2 40 ? -31.72878 -23.18365 45.67259 1.000 81.98011 40 GLU D O 1
ATOM 11318 N N . LYS D 2 41 ? -30.87764 -22.07031 43.90250 1.000 76.01398 41 LYS D N 1
ATOM 11319 C CA . LYS D 2 41 ? -29.55215 -22.65841 44.08796 1.000 75.70208 41 LYS D CA 1
ATOM 11320 C C . LYS D 2 41 ? -28.85456 -22.10949 45.32997 1.000 77.37183 41 LYS D C 1
ATOM 11321 O O . LYS D 2 41 ? -28.11602 -22.84597 45.98828 1.000 73.43380 41 LYS D O 1
ATOM 11340 N N . VAL D 2 42 ? -29.10352 -20.84853 45.69087 1.000 71.23918 42 VAL D N 1
ATOM 11341 C CA . VAL D 2 42 ? -28.59631 -20.32492 46.95136 1.000 78.60655 42 VAL D CA 1
ATOM 11342 C C . VAL D 2 42 ? -29.16522 -21.12510 48.11260 1.000 78.41900 42 VAL D C 1
ATOM 11343 O O . VAL D 2 42 ? -28.43496 -21.55875 49.01219 1.000 75.18271 42 VAL D O 1
ATOM 11356 N N . ARG D 2 43 ? -30.48387 -21.33444 48.10336 1.000 79.16453 43 ARG D N 1
ATOM 11357 C CA . ARG D 2 43 ? -31.12673 -22.04395 49.20399 1.000 81.95539 43 ARG D CA 1
ATOM 11358 C C . ARG D 2 43 ? -30.63252 -23.47961 49.29742 1.000 83.62877 43 ARG D C 1
ATOM 11359 O O . ARG D 2 43 ? -30.32490 -23.96878 50.38931 1.000 78.64215 43 ARG D O 1
ATOM 11380 N N . ALA D 2 44 ? -30.54525 -24.17050 48.16147 1.000 80.75877 44 ALA D N 1
ATOM 11381 C CA . ALA D 2 44 ? -30.08766 -25.55383 48.17999 1.000 85.33235 44 ALA D CA 1
ATOM 11382 C C . ALA D 2 44 ? -28.64814 -25.64739 48.66591 1.000 81.56425 44 ALA D C 1
ATOM 11383 O O . ALA D 2 44 ? -28.30072 -26.54664 49.44035 1.000 80.40910 44 ALA D O 1
ATOM 11390 N N . THR D 2 45 ? -27.79457 -24.72736 48.21863 1.000 84.83174 45 THR D N 1
ATOM 11391 C CA . THR D 2 45 ? -26.39273 -24.77268 48.61141 1.000 82.02862 45 THR D CA 1
ATOM 11392 C C . THR D 2 45 ? -26.21195 -24.33542 50.05883 1.000 75.04222 45 THR D C 1
ATOM 11393 O O . THR D 2 45 ? -25.43667 -24.94168 50.80707 1.000 70.35881 45 THR D O 1
ATOM 11404 N N . VAL D 2 46 ? -26.90997 -23.27769 50.46901 1.000 79.24211 46 VAL D N 1
ATOM 11405 C CA . VAL D 2 46 ? -26.91183 -22.90049 51.87772 1.000 78.21373 46 VAL D CA 1
ATOM 11406 C C . VAL D 2 46 ? -27.37718 -24.07645 52.72431 1.000 78.89083 46 VAL D C 1
ATOM 11407 O O . VAL D 2 46 ? -26.77100 -24.40859 53.75022 1.000 72.72561 46 VAL D O 1
ATOM 11420 N N . ASP D 2 47 ? -28.46512 -24.72443 52.30158 1.000 78.79554 47 ASP D N 1
ATOM 11421 C CA . ASP D 2 47 ? -28.93006 -25.93006 52.97842 1.000 81.22027 47 ASP D CA 1
ATOM 11422 C C . ASP D 2 47 ? -27.82257 -26.96853 53.04897 1.000 77.55977 47 ASP D C 1
ATOM 11423 O O . ASP D 2 47 ? -27.52759 -27.51599 54.11765 1.000 79.38167 47 ASP D O 1
ATOM 11432 N N . GLU D 2 48 ? -27.19464 -27.25127 51.91040 1.000 81.80415 48 GLU D N 1
ATOM 11433 C CA . GLU D 2 48 ? -26.12364 -28.23778 51.89319 1.000 80.48324 48 GLU D CA 1
ATOM 11434 C C . GLU D 2 48 ? -25.02301 -27.88602 52.88688 1.000 78.28436 48 GLU D C 1
ATOM 11435 O O . GLU D 2 48 ? -24.54164 -28.75299 53.62199 1.000 77.91614 48 GLU D O 1
ATOM 11447 N N . PHE D 2 49 ? -24.59955 -26.62234 52.90886 1.000 77.19869 49 PHE D N 1
ATOM 11448 C CA . PHE D 2 49 ? -23.41221 -26.25405 53.66622 1.000 77.06201 49 PHE D CA 1
ATOM 11449 C C . PHE D 2 49 ? -23.65011 -26.31632 55.16095 1.000 76.84878 49 PHE D C 1
ATOM 11450 O O . PHE D 2 49 ? -22.86878 -26.92721 55.89753 1.000 76.09697 49 PHE D O 1
ATOM 11467 N N . SER D 2 50 ? -24.70904 -25.66292 55.63407 1.000 77.32293 50 SER D N 1
ATOM 11468 C CA . SER D 2 50 ? -24.99631 -25.71766 57.06730 1.000 78.99810 50 SER D CA 1
ATOM 11469 C C . SER D 2 50 ? -25.17404 -27.16130 57.53501 1.000 78.52319 50 SER D C 1
ATOM 11470 O O . SER D 2 50 ? -24.71974 -27.54045 58.61464 1.000 77.21870 50 SER D O 1
ATOM 11478 N N . ALA D 2 51 ? -25.80747 -27.98744 56.72527 1.000 76.68863 51 ALA D N 1
ATOM 11479 C CA . ALA D 2 51 ? -25.92738 -29.40217 57.05516 1.000 76.99683 51 ALA D CA 1
ATOM 11480 C C . ALA D 2 51 ? -24.55125 -30.00944 57.34042 1.000 74.38580 51 ALA D C 1
ATOM 11481 O O . ALA D 2 51 ? -24.39482 -30.84217 58.25150 1.000 75.19001 51 ALA D O 1
ATOM 11488 N N . ARG D 2 52 ? -23.53901 -29.57833 56.59781 1.000 74.57701 52 ARG D N 1
ATOM 11489 C CA . ARG D 2 52 ? -22.17373 -30.02490 56.81566 1.000 75.56026 52 ARG D CA 1
ATOM 11490 C C . ARG D 2 52 ? -21.54537 -29.37403 58.04306 1.000 72.50776 52 ARG D C 1
ATOM 11491 O O . ARG D 2 52 ? -20.38626 -29.66678 58.35406 1.000 76.27415 52 ARG D O 1
ATOM 11512 N N . GLY D 2 53 ? -22.28019 -28.51761 58.75192 1.000 75.96214 53 GLY D N 1
ATOM 11513 C CA . GLY D 2 53 ? -21.77081 -27.85380 59.93523 1.000 75.01881 53 GLY D CA 1
ATOM 11514 C C . GLY D 2 53 ? -21.07290 -26.53427 59.69108 1.000 80.22120 53 GLY D C 1
ATOM 11515 O O . GLY D 2 53 ? -20.41774 -26.02054 60.60635 1.000 78.50088 53 GLY D O 1
ATOM 11519 N N . HIS D 2 54 ? -21.20188 -25.96388 58.50025 1.000 74.09064 54 HIS D N 1
ATOM 11520 C CA . HIS D 2 54 ? -20.47168 -24.76516 58.13055 1.000 78.85595 54 HIS D CA 1
ATOM 11521 C C . HIS D 2 54 ? -21.26002 -23.51150 58.48784 1.000 77.60769 54 HIS D C 1
ATOM 11522 O O . HIS D 2 54 ? -22.49642 -23.49884 58.46638 1.000 73.94740 54 HIS D O 1
ATOM 11536 N N . ARG D 2 55 ? -20.52202 -22.45415 58.83472 1.000 69.65783 55 ARG D N 1
ATOM 11537 C CA . ARG D 2 55 ? -21.11460 -21.14287 59.08247 1.000 67.64364 55 ARG D CA 1
ATOM 11538 C C . ARG D 2 55 ? -21.31251 -20.45862 57.73705 1.000 66.50984 55 ARG D C 1
ATOM 11539 O O . ARG D 2 55 ? -20.34146 -20.04692 57.09201 1.000 65.94027 55 ARG D O 1
ATOM 11560 N N . VAL D 2 56 ? -22.56235 -20.33248 57.30618 1.000 65.63502 56 VAL D N 1
ATOM 11561 C CA . VAL D 2 56 ? -22.86380 -19.92005 55.94126 1.000 65.76720 56 VAL D CA 1
ATOM 11562 C C . VAL D 2 56 ? -24.07942 -19.00413 55.93762 1.000 66.12936 56 VAL D C 1
ATOM 11563 O O . VAL D 2 56 ? -25.00770 -19.17784 56.73362 1.000 69.26858 56 VAL D O 1
ATOM 11576 N N . LEU D 2 57 ? -24.06625 -18.02551 55.03384 1.000 63.55459 57 LEU D N 1
ATOM 11577 C CA . LEU D 2 57 ? -25.17435 -17.10378 54.82940 1.000 62.81138 57 LEU D CA 1
ATOM 11578 C C . LEU D 2 57 ? -25.45430 -16.98734 53.34094 1.000 60.28167 57 LEU D C 1
ATOM 11579 O O . LEU D 2 57 ? -24.53030 -16.80505 52.54234 1.000 57.52118 57 LEU D O 1
ATOM 11595 N N . GLY D 2 58 ? -26.73205 -17.07259 52.98067 1.000 61.23183 58 GLY D N 1
ATOM 11596 C CA . GLY D 2 58 ? -27.15524 -16.84893 51.61381 1.000 62.85856 58 GLY D CA 1
ATOM 11597 C C . GLY D 2 58 ? -27.49830 -15.38691 51.38761 1.000 62.26875 58 GLY D C 1
ATOM 11598 O O . GLY D 2 58 ? -28.15966 -14.75349 52.21128 1.000 62.19065 58 GLY D O 1
ATOM 11602 N N . ALA D 2 59 ? -27.02690 -14.85702 50.25604 1.000 59.90393 59 ALA D N 1
ATOM 11603 C CA . ALA D 2 59 ? -27.25307 -13.45699 49.88910 1.000 58.94478 59 ALA D CA 1
ATOM 11604 C C . ALA D 2 59 ? -27.53774 -13.38945 48.39049 1.000 59.82612 59 ALA D C 1
ATOM 11605 O O . ALA D 2 59 ? -26.61732 -13.25578 47.57718 1.000 58.21399 59 ALA D O 1
ATOM 11612 N N . VAL D 2 60 ? -28.82040 -13.46419 48.03860 1.000 57.80154 60 VAL D N 1
ATOM 11613 C CA . VAL D 2 60 ? -29.22799 -13.35314 46.64530 1.000 60.20861 60 VAL D CA 1
ATOM 11614 C C . VAL D 2 60 ? -29.08422 -11.90610 46.19994 1.000 62.46858 60 VAL D C 1
ATOM 11615 O O . VAL D 2 60 ? -29.63626 -10.98983 46.82566 1.000 62.33679 60 VAL D O 1
ATOM 11628 N N . ALA D 2 61 ? -28.35064 -11.69146 45.10747 1.000 57.53073 61 ALA D N 1
ATOM 11629 C CA . ALA D 2 61 ? -28.18628 -10.33718 44.59928 1.000 57.97371 61 ALA D CA 1
ATOM 11630 C C . ALA D 2 61 ? -27.56798 -10.36318 43.20862 1.000 58.01080 61 ALA D C 1
ATOM 11631 O O . ALA D 2 61 ? -26.67143 -11.16345 42.93152 1.000 57.32348 61 ALA D O 1
ATOM 11638 N N . ASP D 2 62 ? -28.07621 -9.49105 42.34078 1.000 57.70005 62 ASP D N 1
ATOM 11639 C CA . ASP D 2 62 ? -27.46276 -9.20808 41.04631 1.000 54.66034 62 ASP D CA 1
ATOM 11640 C C . ASP D 2 62 ? -26.22823 -8.34202 41.24844 1.000 55.24276 62 ASP D C 1
ATOM 11641 O O . ASP D 2 62 ? -26.33628 -7.15299 41.57107 1.000 55.72366 62 ASP D O 1
ATOM 11650 N N . ILE D 2 63 ? -25.05375 -8.94674 41.05836 1.000 58.92327 63 ILE D N 1
ATOM 11651 C CA . ILE D 2 63 ? -23.78904 -8.24951 41.24604 1.000 60.49234 63 ILE D CA 1
ATOM 11652 C C . ILE D 2 63 ? -23.61788 -7.07972 40.30107 1.000 55.10050 63 ILE D C 1
ATOM 11653 O O . ILE D 2 63 ? -22.77895 -6.20448 40.54858 1.000 52.65085 63 ILE D O 1
ATOM 11669 N N . GLY D 2 64 ? -24.38829 -7.03833 39.22186 1.000 53.58902 64 GLY D N 1
ATOM 11670 C CA . GLY D 2 64 ? -24.34435 -5.91587 38.31925 1.000 48.67388 64 GLY D CA 1
ATOM 11671 C C . GLY D 2 64 ? -25.15786 -4.72706 38.74625 1.000 48.90815 64 GLY D C 1
ATOM 11672 O O . GLY D 2 64 ? -25.13398 -3.69862 38.06496 1.000 50.00954 64 GLY D O 1
ATOM 11676 N N . ASN D 2 65 ? -25.88446 -4.84083 39.85343 1.000 52.01963 65 ASN D N 1
ATOM 11677 C CA . ASN D 2 65 ? -26.74559 -3.77976 40.35134 1.000 50.69814 65 ASN D CA 1
ATOM 11678 C C . ASN D 2 65 ? -26.16929 -3.24336 41.65254 1.000 50.53904 65 ASN D C 1
ATOM 11679 O O . ASN D 2 65 ? -25.96601 -4.00221 42.60573 1.000 50.67538 65 ASN D O 1
ATOM 11690 N N . LYS D 2 66 ? -25.91472 -1.93558 41.69273 1.000 50.34020 66 LYS D N 1
ATOM 11691 C CA . LYS D 2 66 ? -25.23532 -1.36077 42.84779 1.000 50.13877 66 LYS D CA 1
ATOM 11692 C C . LYS D 2 66 ? -26.07049 -1.50128 44.11560 1.000 51.23082 66 LYS D C 1
ATOM 11693 O O . LYS D 2 66 ? -25.54599 -1.87113 45.17345 1.000 51.12972 66 LYS D O 1
ATOM 11712 N N . ALA D 2 67 ? -27.37301 -1.21473 44.03183 1.000 52.36680 67 ALA D N 1
ATOM 11713 C CA . ALA D 2 67 ? -28.22533 -1.31962 45.21121 1.000 53.51854 67 ALA D CA 1
ATOM 11714 C C . ALA D 2 67 ? -28.26947 -2.75129 45.72835 1.000 53.69902 67 ALA D C 1
ATOM 11715 O O . ALA D 2 67 ? -28.23707 -2.98341 46.94317 1.000 54.07867 67 ALA D O 1
ATOM 11722 N N . ALA D 2 68 ? -28.36031 -3.72781 44.82165 1.000 53.51921 68 ALA D N 1
ATOM 11723 C CA . ALA D 2 68 ? -28.34849 -5.12454 45.24866 1.000 53.74482 68 ALA D CA 1
ATOM 11724 C C . ALA D 2 68 ? -27.02318 -5.48708 45.91336 1.000 52.80172 68 ALA D C 1
ATOM 11725 O O . ALA D 2 68 ? -26.99290 -6.26786 46.87243 1.000 53.21967 68 ALA D O 1
ATOM 11732 N N . VAL D 2 69 ? -25.91465 -4.93827 45.41102 1.000 51.62333 69 VAL D N 1
ATOM 11733 C CA . VAL D 2 69 ? -24.61280 -5.20857 46.01510 1.000 50.83011 69 VAL D CA 1
ATOM 11734 C C . VAL D 2 69 ? -24.53583 -4.60143 47.40924 1.000 51.23775 69 VAL D C 1
ATOM 11735 O O . VAL D 2 69 ? -24.04836 -5.23813 48.35192 1.000 51.31759 69 VAL D O 1
ATOM 11748 N N . ASP D 2 70 ? -25.00682 -3.35980 47.56419 1.000 52.70828 70 ASP D N 1
ATOM 11749 C CA . ASP D 2 70 ? -24.96023 -2.72025 48.87585 1.000 53.74346 70 ASP D CA 1
ATOM 11750 C C . ASP D 2 70 ? -25.80780 -3.48080 49.88609 1.000 53.42924 70 ASP D C 1
ATOM 11751 O O . ASP D 2 70 ? -25.42572 -3.61225 51.05588 1.000 53.62258 70 ASP D O 1
ATOM 11760 N N . GLY D 2 71 ? -26.96527 -3.98315 49.45550 1.000 53.91710 71 GLY D N 1
ATOM 11761 C CA . GLY D 2 71 ? -27.78957 -4.77663 50.35123 1.000 55.04619 71 GLY D CA 1
ATOM 11762 C C . GLY D 2 71 ? -27.13627 -6.09679 50.70703 1.000 54.79916 71 GLY D C 1
ATOM 11763 O O . GLY D 2 71 ? -27.26142 -6.58053 51.83621 1.000 55.45622 71 GLY D O 1
ATOM 11767 N N . MET D 2 72 ? -26.42328 -6.69265 49.75124 1.000 53.91699 72 MET D N 1
ATOM 11768 C CA . MET D 2 72 ? -25.65724 -7.89533 50.04098 1.000 53.66657 72 MET D CA 1
ATOM 11769 C C . MET D 2 72 ? -24.61140 -7.63519 51.11393 1.000 53.29045 72 MET D C 1
ATOM 11770 O O . MET D 2 72 ? -24.46975 -8.41347 52.06216 1.000 54.66150 72 MET D O 1
ATOM 11784 N N . VAL D 2 73 ? -23.83472 -6.56527 50.95587 1.000 52.46477 73 VAL D N 1
ATOM 11785 C CA . VAL D 2 73 ? -22.77099 -6.29027 51.91252 1.000 52.15257 73 VAL D CA 1
ATOM 11786 C C . VAL D 2 73 ? -23.35658 -5.95168 53.27519 1.000 53.10764 73 VAL D C 1
ATOM 11787 O O . VAL D 2 73 ? -22.81547 -6.34947 54.31315 1.000 53.65125 73 VAL D O 1
ATOM 11800 N N . LYS D 2 74 ? -24.47111 -5.21840 53.29975 1.000 53.75783 74 LYS D N 1
ATOM 11801 C CA . LYS D 2 74 ? -25.08867 -4.88753 54.57620 1.000 55.27629 74 LYS D CA 1
ATOM 11802 C C . LYS D 2 74 ? -25.56088 -6.15605 55.27638 1.000 55.90216 74 LYS D C 1
ATOM 11803 O O . LYS D 2 74 ? -25.34408 -6.32678 56.48177 1.000 57.03044 74 LYS D O 1
ATOM 11822 N N . GLN D 2 75 ? -26.20303 -7.06392 54.53144 1.000 58.08848 75 GLN D N 1
ATOM 11823 C CA . GLN D 2 75 ? -26.62777 -8.33274 55.11585 1.000 59.23836 75 GLN D CA 1
ATOM 11824 C C . GLN D 2 75 ? -25.43410 -9.11620 55.64546 1.000 58.21583 75 GLN D C 1
ATOM 11825 O O . GLN D 2 75 ? -25.50525 -9.72745 56.71827 1.000 59.45778 75 GLN D O 1
ATOM 11839 N N . THR D 2 76 ? -24.32589 -9.11067 54.90097 1.000 55.24311 76 THR D N 1
ATOM 11840 C CA . THR D 2 76 ? -23.12927 -9.81447 55.35038 1.000 54.91474 76 THR D CA 1
ATOM 11841 C C . THR D 2 76 ? -22.58506 -9.19560 56.62916 1.000 55.07345 76 THR D C 1
ATOM 11842 O O . THR D 2 76 ? -22.18410 -9.91064 57.55575 1.000 55.57492 76 THR D O 1
ATOM 11853 N N . ILE D 2 77 ? -22.56998 -7.86402 56.70003 1.000 54.74056 77 ILE D N 1
ATOM 11854 C CA . ILE D 2 77 ? -22.03776 -7.19547 57.88034 1.000 54.92258 77 ILE D CA 1
ATOM 11855 C C . ILE D 2 77 ? -22.95749 -7.42611 59.07240 1.000 56.58685 77 ILE D C 1
ATOM 11856 O O . ILE D 2 77 ? -22.49395 -7.67010 60.19395 1.000 56.58437 77 ILE D O 1
ATOM 11872 N N . ASP D 2 78 ? -24.27432 -7.35165 58.85273 1.000 56.80867 78 ASP D N 1
ATOM 11873 C CA . ASP D 2 78 ? -25.21511 -7.68162 59.91863 1.000 58.08629 78 ASP D CA 1
ATOM 11874 C C . ASP D 2 78 ? -24.96280 -9.08586 60.44844 1.000 58.60080 78 ASP D C 1
ATOM 11875 O O . ASP D 2 78 ? -25.01408 -9.32067 61.66123 1.000 59.39952 78 ASP D O 1
ATOM 11884 N N . ALA D 2 79 ? -24.67453 -10.03016 59.55185 1.000 58.21313 79 ALA D N 1
ATOM 11885 C CA . ALA D 2 79 ? -24.52103 -11.42296 59.95110 1.000 58.84652 79 ALA D CA 1
ATOM 11886 C C . ALA D 2 79 ? -23.17257 -11.67302 60.61538 1.000 58.51861 79 ALA D C 1
ATOM 11887 O O . ALA D 2 79 ? -23.11164 -12.22345 61.72029 1.000 59.37378 79 ALA D O 1
ATOM 11894 N N . PHE D 2 80 ? -22.07999 -11.28027 59.96069 1.000 57.38157 80 PHE D N 1
ATOM 11895 C CA . PHE D 2 80 ? -20.74678 -11.63921 60.42391 1.000 57.14772 80 PHE D CA 1
ATOM 11896 C C . PHE D 2 80 ? -19.93360 -10.46438 60.94349 1.000 56.66016 80 PHE D C 1
ATOM 11897 O O . PHE D 2 80 ? -18.85014 -10.68322 61.48863 1.000 56.66086 80 PHE D O 1
ATOM 11914 N N . GLY D 2 81 ? -20.40381 -9.23312 60.77273 1.000 58.50355 81 GLY D N 1
ATOM 11915 C CA . GLY D 2 81 ? -19.72816 -8.07775 61.32021 1.000 57.72803 81 GLY D CA 1
ATOM 11916 C C . GLY D 2 81 ? -18.51163 -7.61152 60.55750 1.000 57.04405 81 GLY D C 1
ATOM 11917 O O . GLY D 2 81 ? -17.96838 -6.54713 60.88366 1.000 55.15764 81 GLY D O 1
ATOM 11921 N N . ARG D 2 82 ? -18.06088 -8.36132 59.55892 1.000 52.71483 82 ARG D N 1
ATOM 11922 C CA . ARG D 2 82 ? -16.86575 -7.99394 58.81761 1.000 51.89287 82 ARG D CA 1
ATOM 11923 C C . ARG D 2 82 ? -16.85404 -8.78948 57.52573 1.000 52.09632 82 ARG D C 1
ATOM 11924 O O . ARG D 2 82 ? -17.59082 -9.76808 57.37599 1.000 53.38373 82 ARG D O 1
ATOM 11945 N N . ILE D 2 83 ? -16.01366 -8.34831 56.59135 1.000 48.77489 83 ILE D N 1
ATOM 11946 C CA . ILE D 2 83 ? -15.73027 -9.08070 55.36328 1.000 47.76693 83 ILE D CA 1
ATOM 11947 C C . ILE D 2 83 ? -14.21970 -9.08973 55.18702 1.000 46.93461 83 ILE D C 1
ATOM 11948 O O . ILE D 2 83 ? -13.62531 -8.06197 54.83994 1.000 45.51012 83 ILE D O 1
ATOM 11964 N N . ASP D 2 84 ? -13.59760 -10.24105 55.43244 1.000 46.51328 84 ASP D N 1
ATOM 11965 C CA . ASP D 2 84 ? -12.15274 -10.36287 55.30690 1.000 44.60417 84 ASP D CA 1
ATOM 11966 C C . ASP D 2 84 ? -11.71961 -10.69660 53.88955 1.000 44.72829 84 ASP D C 1
ATOM 11967 O O . ASP D 2 84 ? -10.63635 -10.27603 53.46612 1.000 43.04750 84 ASP D O 1
ATOM 11976 N N . ILE D 2 85 ? -12.53469 -11.44982 53.15442 1.000 43.58943 85 ILE D N 1
ATOM 11977 C CA . ILE D 2 85 ? -12.15921 -11.98263 51.85089 1.000 42.76614 85 ILE D CA 1
ATOM 11978 C C . ILE D 2 85 ? -13.32285 -11.77952 50.89082 1.000 42.96795 85 ILE D C 1
ATOM 11979 O O . ILE D 2 85 ? -14.48234 -12.02039 51.24271 1.000 44.51514 85 ILE D O 1
ATOM 11995 N N . LEU D 2 86 ? -13.01216 -11.32453 49.68001 1.000 42.40893 86 LEU D N 1
ATOM 11996 C CA . LEU D 2 86 ? -13.98806 -11.20585 48.60376 1.000 42.61733 86 LEU D CA 1
ATOM 11997 C C . LEU D 2 86 ? -13.42361 -11.89695 47.37593 1.000 41.72366 86 LEU D C 1
ATOM 11998 O O . LEU D 2 86 ? -12.31401 -11.57204 46.94096 1.000 41.76428 86 LEU D O 1
ATOM 12014 N N . VAL D 2 87 ? -14.17606 -12.84512 46.82557 1.000 41.81588 87 VAL D N 1
ATOM 12015 C CA . VAL D 2 87 ? -13.82299 -13.51404 45.57710 1.000 43.21839 87 VAL D CA 1
ATOM 12016 C C . VAL D 2 87 ? -14.86446 -13.12678 44.53695 1.000 41.47251 87 VAL D C 1
ATOM 12017 O O . VAL D 2 87 ? -16.03807 -13.50731 44.64388 1.000 45.00347 87 VAL D O 1
ATOM 12030 N N . ASN D 2 88 ? -14.44144 -12.35845 43.53223 1.000 41.08348 88 ASN D N 1
ATOM 12031 C CA . ASN D 2 88 ? -15.33963 -11.93017 42.46117 1.000 43.16497 88 ASN D CA 1
ATOM 12032 C C . ASN D 2 88 ? -15.36159 -13.02096 41.39499 1.000 41.95794 88 ASN D C 1
ATOM 12033 O O . ASN D 2 88 ? -14.73468 -12.92725 40.33869 1.000 45.04620 88 ASN D O 1
ATOM 12044 N N . ASN D 2 89 ? -16.12356 -14.07359 41.68793 1.000 47.56992 89 ASN D N 1
ATOM 12045 C CA . ASN D 2 89 ? -16.20882 -15.25205 40.83758 1.000 48.88450 89 ASN D CA 1
ATOM 12046 C C . ASN D 2 89 ? -17.39866 -15.22430 39.88844 1.000 52.31507 89 ASN D C 1
ATOM 12047 O O . ASN D 2 89 ? -17.36120 -15.89856 38.85331 1.000 54.15195 89 ASN D O 1
ATOM 12058 N N . ALA D 2 90 ? -18.44355 -14.46521 40.20400 1.000 51.34592 90 ALA D N 1
ATOM 12059 C CA . ALA D 2 90 ? -19.60366 -14.41100 39.32785 1.000 55.09734 90 ALA D CA 1
ATOM 12060 C C . ALA D 2 90 ? -19.20991 -13.89181 37.95264 1.000 52.23670 90 ALA D C 1
ATOM 12061 O O . ALA D 2 90 ? -18.57977 -12.83672 37.82259 1.000 49.78432 90 ALA D O 1
ATOM 12068 N N . GLY D 2 91 ? -19.59220 -14.63651 36.92285 1.000 53.80216 91 GLY D N 1
ATOM 12069 C CA . GLY D 2 91 ? -19.25913 -14.24510 35.56722 1.000 50.72396 91 GLY D CA 1
ATOM 12070 C C . GLY D 2 91 ? -20.13107 -14.96179 34.56435 1.000 51.40025 91 GLY D C 1
ATOM 12071 O O . GLY D 2 91 ? -20.88706 -15.87820 34.89588 1.000 56.00655 91 GLY D O 1
ATOM 12075 N N . MET D 2 92 ? -19.99846 -14.52905 33.31759 1.000 54.63110 92 MET D N 1
ATOM 12076 C CA . MET D 2 92 ? -20.76684 -15.06476 32.20099 1.000 54.51440 92 MET D CA 1
ATOM 12077 C C . MET D 2 92 ? -20.11755 -14.55937 30.92158 1.000 53.21033 92 MET D C 1
ATOM 12078 O O . MET D 2 92 ? -19.18566 -13.74863 30.95252 1.000 55.76934 92 MET D O 1
ATOM 12092 N N . GLU D 2 93 ? -20.63395 -15.03069 29.79037 1.000 52.02994 93 GLU D N 1
ATOM 12093 C CA . GLU D 2 93 ? -20.07579 -14.67450 28.49517 1.000 50.13100 93 GLU D CA 1
ATOM 12094 C C . GLU D 2 93 ? -21.17014 -14.70344 27.44043 1.000 50.28676 93 GLU D C 1
ATOM 12095 O O . GLU D 2 93 ? -21.95880 -15.65146 27.38074 1.000 48.89173 93 GLU D O 1
ATOM 12107 N N . ARG D 2 94 ? -21.20562 -13.66176 26.61605 1.000 49.08236 94 ARG D N 1
ATOM 12108 C CA . ARG D 2 94 ? -21.90295 -13.66936 25.33924 1.000 47.44578 94 ARG D CA 1
ATOM 12109 C C . ARG D 2 94 ? -20.81600 -13.63552 24.27274 1.000 48.01254 94 ARG D C 1
ATOM 12110 O O . ARG D 2 94 ? -19.99227 -12.71444 24.25640 1.000 46.27563 94 ARG D O 1
ATOM 12131 N N . ALA D 2 95 ? -20.79539 -14.63493 23.39984 1.000 44.45561 95 ALA D N 1
ATOM 12132 C CA . ALA D 2 95 ? -19.72307 -14.76900 22.42465 1.000 43.01715 95 ALA D CA 1
ATOM 12133 C C . ALA D 2 95 ? -20.28625 -14.82972 21.01080 1.000 43.59034 95 ALA D C 1
ATOM 12134 O O . ALA D 2 95 ? -21.48407 -15.02635 20.80123 1.000 46.05213 95 ALA D O 1
ATOM 12141 N N . GLY D 2 96 ? -19.39898 -14.68767 20.04204 1.000 44.02224 96 GLY D N 1
ATOM 12142 C CA . GLY D 2 96 ? -19.76379 -14.68106 18.63819 1.000 43.85969 96 GLY D CA 1
ATOM 12143 C C . GLY D 2 96 ? -18.82529 -13.79942 17.83658 1.000 44.43963 96 GLY D C 1
ATOM 12144 O O . GLY D 2 96 ? -18.09408 -12.96130 18.36548 1.000 42.93948 96 GLY D O 1
ATOM 12148 N N . ALA D 2 97 ? -18.83717 -14.01005 16.51903 1.000 43.91905 97 ALA D N 1
ATOM 12149 C CA . ALA D 2 97 ? -18.11081 -13.13700 15.60549 1.000 43.76321 97 ALA D CA 1
ATOM 12150 C C . ALA D 2 97 ? -18.48712 -11.67941 15.85054 1.000 43.70147 97 ALA D C 1
ATOM 12151 O O . ALA D 2 97 ? -19.61097 -11.36350 16.24936 1.000 46.15866 97 ALA D O 1
ATOM 12158 N N . LEU D 2 98 ? -17.53150 -10.78577 15.58686 1.000 45.73731 98 LEU D N 1
ATOM 12159 C CA . LEU D 2 98 ? -17.71061 -9.36360 15.87279 1.000 45.26093 98 LEU D CA 1
ATOM 12160 C C . LEU D 2 98 ? -19.01488 -8.81234 15.30025 1.000 44.73954 98 LEU D C 1
ATOM 12161 O O . LEU D 2 98 ? -19.78946 -8.15832 16.00839 1.000 48.10087 98 LEU D O 1
ATOM 12177 N N . ARG D 2 99 ? -19.27582 -9.06894 14.01813 1.000 44.37338 99 ARG D N 1
ATOM 12178 C CA . ARG D 2 99 ? -20.46247 -8.52427 13.36305 1.000 50.57899 99 ARG D CA 1
ATOM 12179 C C . ARG D 2 99 ? -21.75529 -9.07309 13.95683 1.000 45.52244 99 ARG D C 1
ATOM 12180 O O . ARG D 2 99 ? -22.80144 -8.44219 13.80690 1.000 51.16027 99 ARG D O 1
ATOM 12201 N N . LYS D 2 100 ? -21.70750 -10.23316 14.61218 1.000 48.62986 100 LYS D N 1
ATOM 12202 C CA . LYS D 2 100 ? -22.88239 -10.92504 15.13229 1.000 55.81749 100 LYS D CA 1
ATOM 12203 C C . LYS D 2 100 ? -23.18781 -10.58901 16.58602 1.000 48.35311 100 LYS D C 1
ATOM 12204 O O . LYS D 2 100 ? -24.14953 -11.12507 17.14518 1.000 53.68019 100 LYS D O 1
ATOM 12223 N N . LEU D 2 101 ? -22.39449 -9.72920 17.21016 1.000 50.13163 101 LEU D N 1
ATOM 12224 C CA . LEU D 2 101 ? -22.56023 -9.38809 18.61518 1.000 45.59656 101 LEU D CA 1
ATOM 12225 C C . LEU D 2 101 ? -23.58586 -8.26903 18.74208 1.000 47.23804 101 LEU D C 1
ATOM 12226 O O . LEU D 2 101 ? -23.38610 -7.17283 18.20700 1.000 45.01613 101 LEU D O 1
ATOM 12242 N N . SER D 2 102 ? -24.68392 -8.54573 19.43740 1.000 54.71786 102 SER D N 1
ATOM 12243 C CA . SER D 2 102 ? -25.64824 -7.50058 19.72118 1.000 51.56410 102 SER D CA 1
ATOM 12244 C C . SER D 2 102 ? -25.06410 -6.52616 20.73820 1.000 49.94667 102 SER D C 1
ATOM 12245 O O . SER D 2 102 ? -24.15084 -6.85698 21.50057 1.000 50.09262 102 SER D O 1
ATOM 12253 N N . GLU D 2 103 ? -25.58901 -5.29908 20.73349 1.000 43.49007 103 GLU D N 1
ATOM 12254 C CA . GLU D 2 103 ? -25.18516 -4.34395 21.75778 1.000 51.56158 103 GLU D CA 1
ATOM 12255 C C . GLU D 2 103 ? -25.43255 -4.90631 23.15031 1.000 52.02226 103 GLU D C 1
ATOM 12256 O O . GLU D 2 103 ? -24.69471 -4.58917 24.09373 1.000 43.92915 103 GLU D O 1
ATOM 12268 N N . ALA D 2 104 ? -26.45137 -5.76016 23.29031 1.000 51.73137 104 ALA D N 1
ATOM 12269 C CA . ALA D 2 104 ? -26.75701 -6.36694 24.58008 1.000 51.28479 104 ALA D CA 1
ATOM 12270 C C . ALA D 2 104 ? -25.76436 -7.46507 24.93151 1.000 52.69010 104 ALA D C 1
ATOM 12271 O O . ALA D 2 104 ? -25.45038 -7.65125 26.11283 1.000 50.74228 104 ALA D O 1
ATOM 12278 N N . ASP D 2 105 ? -25.27492 -8.20556 23.93177 1.000 50.35896 105 ASP D N 1
ATOM 12279 C CA . ASP D 2 105 ? -24.21807 -9.18071 24.18341 1.000 50.29703 105 ASP D CA 1
ATOM 12280 C C . ASP D 2 105 ? -23.01356 -8.51923 24.84280 1.000 49.45934 105 ASP D C 1
ATOM 12281 O O . ASP D 2 105 ? -22.36852 -9.10714 25.72084 1.000 49.51185 105 ASP D O 1
ATOM 12290 N N . TRP D 2 106 ? -22.69099 -7.29577 24.42218 1.000 51.05920 106 TRP D N 1
ATOM 12291 C CA . TRP D 2 106 ? -21.56359 -6.57696 25.00464 1.000 49.14314 106 TRP D CA 1
ATOM 12292 C C . TRP D 2 106 ? -21.91089 -6.06554 26.39747 1.000 50.26841 106 TRP D C 1
ATOM 12293 O O . TRP D 2 106 ? -21.17273 -6.30084 27.36378 1.000 50.86436 106 TRP D O 1
ATOM 12314 N N . ASP D 2 107 ? -23.04231 -5.36637 26.51536 1.000 44.51194 107 ASP D N 1
ATOM 12315 C CA . ASP D 2 107 ? -23.36725 -4.66980 27.75581 1.000 49.32494 107 ASP D CA 1
ATOM 12316 C C . ASP D 2 107 ? -23.42059 -5.62597 28.94124 1.000 47.70664 107 ASP D C 1
ATOM 12317 O O . ASP D 2 107 ? -23.00524 -5.26807 30.04952 1.000 49.70764 107 ASP D O 1
ATOM 12326 N N . VAL D 2 108 ? -23.94595 -6.83875 28.73952 1.000 47.92277 108 VAL D N 1
ATOM 12327 C CA . VAL D 2 108 ? -24.15900 -7.73446 29.87490 1.000 50.27163 108 VAL D CA 1
ATOM 12328 C C . VAL D 2 108 ? -22.84101 -8.36702 30.30897 1.000 44.88826 108 VAL D C 1
ATOM 12329 O O . VAL D 2 108 ? -22.55400 -8.46800 31.50795 1.000 41.57338 108 VAL D O 1
ATOM 12342 N N . THR D 2 109 ? -22.03007 -8.81745 29.34476 1.000 49.38703 109 THR D N 1
ATOM 12343 C CA . THR D 2 109 ? -20.73432 -9.39834 29.67698 1.000 44.62243 109 THR D CA 1
ATOM 12344 C C . THR D 2 109 ? -19.88764 -8.40589 30.45382 1.000 37.64542 109 THR D C 1
ATOM 12345 O O . THR D 2 109 ? -19.25208 -8.76639 31.45007 1.000 44.36037 109 THR D O 1
ATOM 12356 N N . ILE D 2 110 ? -19.88708 -7.14260 30.02282 1.000 41.50272 110 ILE D N 1
ATOM 12357 C CA . ILE D 2 110 ? -19.16222 -6.10181 30.74551 1.000 41.44504 110 ILE D CA 1
ATOM 12358 C C . ILE D 2 110 ? -19.78271 -5.87212 32.11546 1.000 45.72726 110 ILE D C 1
ATOM 12359 O O . ILE D 2 110 ? -19.07312 -5.74542 33.12157 1.000 45.66498 110 ILE D O 1
ATOM 12375 N N . ASN D 2 111 ? -21.11454 -5.81579 32.17609 1.000 41.35615 111 ASN D N 1
ATOM 12376 C CA . ASN D 2 111 ? -21.79007 -5.46072 33.41734 1.000 45.05708 111 ASN D CA 1
ATOM 12377 C C . ASN D 2 111 ? -21.52753 -6.49970 34.49788 1.000 42.95480 111 ASN D C 1
ATOM 12378 O O . ASN D 2 111 ? -21.19689 -6.15605 35.63735 1.000 50.19714 111 ASN D O 1
ATOM 12389 N N . VAL D 2 112 ? -21.67128 -7.78076 34.16377 1.000 40.86691 112 VAL D N 1
ATOM 12390 C CA . VAL D 2 112 ? -21.51061 -8.82079 35.17519 1.000 41.61058 112 VAL D CA 1
ATOM 12391 C C . VAL D 2 112 ? -20.04558 -8.95482 35.58019 1.000 46.24489 112 VAL D C 1
ATOM 12392 O O . VAL D 2 112 ? -19.70456 -8.92153 36.76995 1.000 44.08761 112 VAL D O 1
ATOM 12405 N N . ASN D 2 113 ? -19.15827 -9.11927 34.59655 1.000 40.74410 113 ASN D N 1
ATOM 12406 C CA . ASN D 2 113 ? -17.76470 -9.43598 34.89010 1.000 42.59148 113 ASN D CA 1
ATOM 12407 C C . ASN D 2 113 ? -17.00396 -8.21242 35.39092 1.000 40.54768 113 ASN D C 1
ATOM 12408 O O . ASN D 2 113 ? -16.34966 -8.26103 36.43863 1.000 39.72170 113 ASN D O 1
ATOM 12419 N N . LEU D 2 114 ? -17.07656 -7.10697 34.65282 1.000 42.76515 114 LEU D N 1
ATOM 12420 C CA . LEU D 2 114 ? -16.22764 -5.95337 34.92934 1.000 41.39335 114 LEU D CA 1
ATOM 12421 C C . LEU D 2 114 ? -16.86413 -5.01017 35.94549 1.000 40.99098 114 LEU D C 1
ATOM 12422 O O . LEU D 2 114 ? -16.28019 -4.74153 37.00042 1.000 39.30843 114 LEU D O 1
ATOM 12438 N N . LYS D 2 115 ? -18.05128 -4.48384 35.63301 1.000 40.93646 115 LYS D N 1
ATOM 12439 C CA . LYS D 2 115 ? -18.71365 -3.58876 36.57605 1.000 46.19934 115 LYS D CA 1
ATOM 12440 C C . LYS D 2 115 ? -19.05961 -4.32125 37.86404 1.000 40.73912 115 LYS D C 1
ATOM 12441 O O . LYS D 2 115 ? -18.85753 -3.79120 38.96181 1.000 42.04509 115 LYS D O 1
ATOM 12460 N N . GLY D 2 116 ? -19.59189 -5.53784 37.74973 1.000 38.65013 116 GLY D N 1
ATOM 12461 C CA . GLY D 2 116 ? -19.90793 -6.30893 38.94147 1.000 46.23490 116 GLY D CA 1
ATOM 12462 C C . GLY D 2 116 ? -18.72363 -6.45368 39.87652 1.000 42.66917 116 GLY D C 1
ATOM 12463 O O . GLY D 2 116 ? -18.84595 -6.28289 41.09137 1.000 49.21293 116 GLY D O 1
ATOM 12467 N N . THR D 2 117 ? -17.55644 -6.78367 39.32501 1.000 39.58881 117 THR D N 1
ATOM 12468 C CA . THR D 2 117 ? -16.35803 -6.86746 40.15461 1.000 41.00049 117 THR D CA 1
ATOM 12469 C C . THR D 2 117 ? -16.00809 -5.51049 40.75273 1.000 45.98535 117 THR D C 1
ATOM 12470 O O . THR D 2 117 ? -15.52071 -5.42810 41.88747 1.000 39.77135 117 THR D O 1
ATOM 12481 N N . PHE D 2 118 ? -16.24739 -4.43131 40.00309 1.000 41.61379 118 PHE D N 1
ATOM 12482 C CA . PHE D 2 118 ? -16.00309 -3.09847 40.54658 1.000 44.15804 118 PHE D CA 1
ATOM 12483 C C . PHE D 2 118 ? -16.97795 -2.77470 41.67395 1.000 41.29662 118 PHE D C 1
ATOM 12484 O O . PHE D 2 118 ? -16.58504 -2.20719 42.70132 1.000 43.48336 118 PHE D O 1
ATOM 12501 N N . LEU D 2 119 ? -18.25294 -3.12241 41.50173 1.000 38.09937 119 LEU D N 1
ATOM 12502 C CA . LEU D 2 119 ? -19.25158 -2.77258 42.50722 1.000 43.93393 119 LEU D CA 1
ATOM 12503 C C . LEU D 2 119 ? -18.98790 -3.49289 43.82265 1.000 42.48487 119 LEU D C 1
ATOM 12504 O O . LEU D 2 119 ? -19.04124 -2.88389 44.89581 1.000 45.41965 119 LEU D O 1
ATOM 12520 N N . CYS D 2 120 ? -18.71067 -4.79562 43.76196 1.000 41.82869 120 CYS D N 1
ATOM 12521 C CA . CYS D 2 120 ? -18.48188 -5.54751 44.98711 1.000 39.61290 120 CYS D CA 1
ATOM 12522 C C . CYS D 2 120 ? -17.19704 -5.09871 45.66611 1.000 42.67411 120 CYS D C 1
ATOM 12523 O O . CYS D 2 120 ? -17.16147 -4.92904 46.89029 1.000 41.97274 120 CYS D O 1
ATOM 12531 N N . THR D 2 121 ? -16.13200 -4.89436 44.88896 1.000 41.98846 121 THR D N 1
ATOM 12532 C CA . THR D 2 121 ? -14.88218 -4.42649 45.47770 1.000 41.25494 121 THR D CA 1
ATOM 12533 C C . THR D 2 121 ? -15.07173 -3.08030 46.16075 1.000 41.08196 121 THR D C 1
ATOM 12534 O O . THR D 2 121 ? -14.56869 -2.86133 47.26815 1.000 40.84702 121 THR D O 1
ATOM 12545 N N . GLN D 2 122 ? -15.79550 -2.16386 45.51509 1.000 43.83590 122 GLN D N 1
ATOM 12546 C CA . GLN D 2 122 ? -16.03051 -0.85499 46.11350 1.000 41.96395 122 GLN D CA 1
ATOM 12547 C C . GLN D 2 122 ? -16.82259 -0.98513 47.40750 1.000 43.61716 122 GLN D C 1
ATOM 12548 O O . GLN D 2 122 ? -16.43208 -0.43900 48.44530 1.000 43.56340 122 GLN D O 1
ATOM 12562 N N . ALA D 2 123 ? -17.93453 -1.72526 47.36860 1.000 40.87626 123 ALA D N 1
ATOM 12563 C CA . ALA D 2 123 ? -18.82636 -1.77702 48.52061 1.000 41.33484 123 ALA D CA 1
ATOM 12564 C C . ALA D 2 123 ? -18.18066 -2.46518 49.71284 1.000 46.16880 123 ALA D C 1
ATOM 12565 O O . ALA D 2 123 ? -18.52846 -2.16425 50.85934 1.000 44.57465 123 ALA D O 1
ATOM 12572 N N . VAL D 2 124 ? -17.24403 -3.37738 49.47225 1.000 46.43231 124 VAL D N 1
ATOM 12573 C CA . VAL D 2 124 ? -16.66548 -4.15063 50.56140 1.000 43.81320 124 VAL D CA 1
ATOM 12574 C C . VAL D 2 124 ? -15.41970 -3.48141 51.13808 1.000 46.77725 124 VAL D C 1
ATOM 12575 O O . VAL D 2 124 ? -15.13966 -3.62665 52.33393 1.000 41.69740 124 VAL D O 1
ATOM 12588 N N . HIS D 2 125 ? -14.67036 -2.73810 50.31699 1.000 44.53054 125 HIS D N 1
ATOM 12589 C CA . HIS D 2 125 ? -13.30333 -2.37806 50.68820 1.000 40.79076 125 HIS D CA 1
ATOM 12590 C C . HIS D 2 125 ? -13.26784 -1.47608 51.91640 1.000 40.75010 125 HIS D C 1
ATOM 12591 O O . HIS D 2 125 ? -12.32502 -1.55542 52.71314 1.000 45.96707 125 HIS D O 1
ATOM 12605 N N . GLY D 2 126 ? -14.27451 -0.62096 52.09113 1.000 39.12979 126 GLY D N 1
ATOM 12606 C CA . GLY D 2 126 ? -14.28980 0.25036 53.25312 1.000 39.88603 126 GLY D CA 1
ATOM 12607 C C . GLY D 2 126 ? -14.29032 -0.51856 54.55859 1.000 45.28274 126 GLY D C 1
ATOM 12608 O O . GLY D 2 126 ? -13.68697 -0.08598 55.54337 1.000 49.14636 126 GLY D O 1
ATOM 12612 N N . HIS D 2 127 ? -14.96572 -1.67130 54.58563 1.000 48.86824 127 HIS D N 1
ATOM 12613 C CA . HIS D 2 127 ? -14.95478 -2.49998 55.78724 1.000 48.55444 127 HIS D CA 1
ATOM 12614 C C . HIS D 2 127 ? -13.57140 -3.08781 56.03425 1.000 46.73711 127 HIS D C 1
ATOM 12615 O O . HIS D 2 127 ? -13.11999 -3.16912 57.18204 1.000 48.45694 127 HIS D O 1
ATOM 12629 N N . MET D 2 128 ? -12.88416 -3.50858 54.97299 1.000 44.75462 128 MET D N 1
ATOM 12630 C CA . MET D 2 128 ? -11.52353 -4.00672 55.14093 1.000 43.89562 128 MET D CA 1
ATOM 12631 C C . MET D 2 128 ? -10.57618 -2.90123 55.59263 1.000 41.39864 128 MET D C 1
ATOM 12632 O O . MET D 2 128 ? -9.64373 -3.15828 56.36429 1.000 45.31427 128 MET D O 1
ATOM 12646 N N . VAL D 2 129 ? -10.80031 -1.67036 55.13083 1.000 47.40505 129 VAL D N 1
ATOM 12647 C CA . VAL D 2 129 ? -9.96929 -0.54612 55.55825 1.000 43.80053 129 VAL D CA 1
ATOM 12648 C C . VAL D 2 129 ? -10.05879 -0.35115 57.06732 1.000 43.19148 129 VAL D C 1
ATOM 12649 O O . VAL D 2 129 ? -9.04055 -0.16874 57.74330 1.000 46.66826 129 VAL D O 1
ATOM 12662 N N . GLU D 2 130 ? -11.27538 -0.36652 57.62009 1.000 48.69765 130 GLU D N 1
ATOM 12663 C CA . GLU D 2 130 ? -11.41163 -0.22596 59.06933 1.000 53.62653 130 GLU D CA 1
ATOM 12664 C C . GLU D 2 130 ? -10.70986 -1.35337 59.81551 1.000 50.03182 130 GLU D C 1
ATOM 12665 O O . GLU D 2 130 ? -10.09760 -1.11714 60.86386 1.000 49.77270 130 GLU D O 1
ATOM 12677 N N . ASN D 2 131 ? -10.79735 -2.58687 59.30330 1.000 48.71443 131 ASN D N 1
ATOM 12678 C CA . ASN D 2 131 ? -10.17626 -3.73770 59.95244 1.000 41.61156 131 ASN D CA 1
ATOM 12679 C C . ASN D 2 131 ? -8.69657 -3.86202 59.62385 1.000 43.21481 131 ASN D C 1
ATOM 12680 O O . ASN D 2 131 ? -8.03262 -4.76648 60.14372 1.000 43.34633 131 ASN D O 1
ATOM 12691 N N . LYS D 2 132 ? -8.17375 -2.97570 58.77941 1.000 43.47639 132 LYS D N 1
ATOM 12692 C CA . LYS D 2 132 ? -6.77665 -3.00937 58.35439 1.000 43.76215 132 LYS D CA 1
ATOM 12693 C C . LYS D 2 132 ? -6.40496 -4.38839 57.82603 1.000 43.84666 132 LYS D C 1
ATOM 12694 O O . LYS D 2 132 ? -5.28865 -4.87142 58.01597 1.000 43.48446 132 LYS D O 1
ATOM 12713 N N . HIS D 2 133 ? -7.34903 -5.03010 57.14483 1.000 46.64210 133 HIS D N 1
ATOM 12714 C CA . HIS D 2 133 ? -7.08318 -6.34373 56.57737 1.000 42.51403 133 HIS D CA 1
ATOM 12715 C C . HIS D 2 133 ? -8.12205 -6.67065 55.52082 1.000 42.35718 133 HIS D C 1
ATOM 12716 O O . HIS D 2 133 ? -9.32478 -6.54152 55.76725 1.000 44.02515 133 HIS D O 1
ATOM 12730 N N . GLY D 2 134 ? -7.65397 -7.10765 54.35816 1.000 37.61824 134 GLY D N 1
ATOM 12731 C CA . GLY D 2 134 ? -8.55055 -7.55111 53.31173 1.000 40.16393 134 GLY D CA 1
ATOM 12732 C C . GLY D 2 134 ? -7.82105 -8.38259 52.28651 1.000 40.30969 134 GLY D C 1
ATOM 12733 O O . GLY D 2 134 ? -6.63011 -8.18054 52.02885 1.000 42.36485 134 GLY D O 1
ATOM 12737 N N . ARG D 2 135 ? -8.54853 -9.32507 51.69465 1.000 38.57908 135 ARG D N 1
ATOM 12738 C CA . ARG D 2 135 ? -8.07766 -10.10484 50.55730 1.000 35.96940 135 ARG D CA 1
ATOM 12739 C C . ARG D 2 135 ? -9.13455 -10.00173 49.46868 1.000 41.22016 135 ARG D C 1
ATOM 12740 O O . ARG D 2 135 ? -10.26712 -10.45314 49.66132 1.000 39.96231 135 ARG D O 1
ATOM 12761 N N . ILE D 2 136 ? -8.77904 -9.38665 48.34328 1.000 38.81410 136 ILE D N 1
ATOM 12762 C CA . ILE D 2 136 ? -9.66111 -9.28079 47.18729 1.000 36.29828 136 ILE D CA 1
ATOM 12763 C C . ILE D 2 136 ? -9.03930 -10.10808 46.07763 1.000 38.19244 136 ILE D C 1
ATOM 12764 O O . ILE D 2 136 ? -7.89863 -9.85457 45.67284 1.000 36.06325 136 ILE D O 1
ATOM 12780 N N . VAL D 2 137 ? -9.76962 -11.11441 45.60528 1.000 36.35570 137 VAL D N 1
ATOM 12781 C CA . VAL D 2 137 ? -9.30183 -11.97474 44.52505 1.000 36.19278 137 VAL D CA 1
ATOM 12782 C C . VAL D 2 137 ? -10.34160 -11.96786 43.41697 1.000 39.38401 137 VAL D C 1
ATOM 12783 O O . VAL D 2 137 ? -11.51096 -12.28879 43.65684 1.000 40.07780 137 VAL D O 1
ATOM 12796 N N . ASN D 2 138 ? -9.91753 -11.60926 42.20952 1.000 39.88544 138 ASN D N 1
ATOM 12797 C CA . ASN D 2 138 ? -10.79628 -11.52185 41.05439 1.000 38.08208 138 ASN D CA 1
ATOM 12798 C C . ASN D 2 138 ? -10.55008 -12.70041 40.12838 1.000 36.22391 138 ASN D C 1
ATOM 12799 O O . ASN D 2 138 ? -9.40321 -13.08408 39.88911 1.000 42.86967 138 ASN D O 1
ATOM 12810 N N . ILE D 2 139 ? -11.63025 -13.27929 39.62080 1.000 41.68676 139 ILE D N 1
ATOM 12811 C CA . ILE D 2 139 ? -11.54508 -14.38272 38.67312 1.000 40.69495 139 ILE D CA 1
ATOM 12812 C C . ILE D 2 139 ? -11.57725 -13.78782 37.27015 1.000 41.22481 139 ILE D C 1
ATOM 12813 O O . ILE D 2 139 ? -12.60025 -13.25278 36.83904 1.000 42.16717 139 ILE D O 1
ATOM 12829 N N . ALA D 2 140 ? -10.46139 -13.87119 36.56398 1.000 41.40141 140 ALA D N 1
ATOM 12830 C CA . ALA D 2 140 ? -10.37090 -13.42298 35.17672 1.000 44.76375 140 ALA D CA 1
ATOM 12831 C C . ALA D 2 140 ? -10.46145 -14.65673 34.26858 1.000 44.56095 140 ALA D C 1
ATOM 12832 O O . ALA D 2 140 ? -11.38674 -15.44819 34.45784 1.000 48.90413 140 ALA D O 1
ATOM 12839 N N . SER D 2 141 ? -9.56310 -14.85236 33.31047 1.000 43.68540 141 SER D N 1
ATOM 12840 C CA . SER D 2 141 ? -9.60986 -15.97911 32.39448 1.000 45.96010 141 SER D CA 1
ATOM 12841 C C . SER D 2 141 ? -8.36645 -15.89840 31.53400 1.000 40.64363 141 SER D C 1
ATOM 12842 O O . SER D 2 141 ? -7.81450 -14.80735 31.31854 1.000 43.48205 141 SER D O 1
ATOM 12850 N N . ARG D 2 142 ? -7.92506 -17.05793 31.04438 1.000 43.57192 142 ARG D N 1
ATOM 12851 C CA . ARG D 2 142 ? -6.87517 -17.06158 30.03631 1.000 41.51610 142 ARG D CA 1
ATOM 12852 C C . ARG D 2 142 ? -7.27359 -16.18768 28.85296 1.000 45.36153 142 ARG D C 1
ATOM 12853 O O . ARG D 2 142 ? -6.40747 -15.64128 28.15482 1.000 40.02591 142 ARG D O 1
ATOM 12874 N N . ALA D 2 143 ? -8.58121 -16.01141 28.63809 1.000 38.93212 143 ALA D N 1
ATOM 12875 C CA . ALA D 2 143 ? -9.07957 -15.27590 27.48504 1.000 39.82872 143 ALA D CA 1
ATOM 12876 C C . ALA D 2 143 ? -8.86923 -13.77099 27.59449 1.000 39.29649 143 ALA D C 1
ATOM 12877 O O . ALA D 2 143 ? -9.16757 -13.05905 26.62759 1.000 38.16874 143 ALA D O 1
ATOM 12884 N N . TRP D 2 144 ? -8.39887 -13.26161 28.74033 1.000 40.99399 144 TRP D N 1
ATOM 12885 C CA . TRP D 2 144 ? -7.99870 -11.85862 28.78624 1.000 38.57162 144 TRP D CA 1
ATOM 12886 C C . TRP D 2 144 ? -6.82207 -11.60283 27.85876 1.000 36.50776 144 TRP D C 1
ATOM 12887 O O . TRP D 2 144 ? -6.64680 -10.47580 27.38425 1.000 41.51824 144 TRP D O 1
ATOM 12908 N N . LEU D 2 145 ? -6.03702 -12.63699 27.56295 1.000 38.93268 145 LEU D N 1
ATOM 12909 C CA . LEU D 2 145 ? -4.97142 -12.56219 26.57536 1.000 35.27170 145 LEU D CA 1
ATOM 12910 C C . LEU D 2 145 ? -5.49447 -12.50615 25.15394 1.000 36.90639 145 LEU D C 1
ATOM 12911 O O . LEU D 2 145 ? -4.69316 -12.34603 24.22200 1.000 35.15108 145 LEU D O 1
ATOM 12927 N N . GLY D 2 146 ? -6.80689 -12.63019 24.97093 1.000 37.07822 146 GLY D N 1
ATOM 12928 C CA . GLY D 2 146 ? -7.39769 -12.56668 23.65165 1.000 35.40635 146 GLY D CA 1
ATOM 12929 C C . GLY D 2 146 ? -7.93881 -13.89256 23.16936 1.000 38.23713 146 GLY D C 1
ATOM 12930 O O . GLY D 2 146 ? -7.22088 -14.89523 23.15728 1.000 35.89164 146 GLY D O 1
ATOM 12934 N N . GLY D 2 147 ? -9.21053 -13.90849 22.78142 1.000 38.05140 147 GLY D N 1
ATOM 12935 C CA . GLY D 2 147 ? -9.81166 -15.09677 22.21462 1.000 40.33078 147 GLY D CA 1
ATOM 12936 C C . GLY D 2 147 ? -10.69661 -14.77750 21.02927 1.000 44.35705 147 GLY D C 1
ATOM 12937 O O . GLY D 2 147 ? -11.56638 -13.90296 21.10988 1.000 42.12369 147 GLY D O 1
ATOM 12941 N N . ALA D 2 148 ? -10.49379 -15.48018 19.92005 1.000 38.47997 148 ALA D N 1
ATOM 12942 C CA . ALA D 2 148 ? -11.34851 -15.27142 18.76028 1.000 44.30402 148 ALA D CA 1
ATOM 12943 C C . ALA D 2 148 ? -12.80434 -15.53212 19.12750 1.000 39.60753 148 ALA D C 1
ATOM 12944 O O . ALA D 2 148 ? -13.12346 -16.49696 19.82726 1.000 42.94888 148 ALA D O 1
ATOM 12951 N N . GLY D 2 149 ? -13.68846 -14.65877 18.64993 1.000 42.78701 149 GLY D N 1
ATOM 12952 C CA . GLY D 2 149 ? -15.09748 -14.75744 18.96025 1.000 40.34341 149 GLY D CA 1
ATOM 12953 C C . GLY D 2 149 ? -15.47073 -14.40398 20.37725 1.000 40.73732 149 GLY D C 1
ATOM 12954 O O . GLY D 2 149 ? -16.61243 -14.65290 20.77754 1.000 46.46520 149 GLY D O 1
ATOM 12958 N N . GLN D 2 150 ? -14.55694 -13.81870 21.14460 1.000 39.90713 150 GLN D N 1
ATOM 12959 C CA . GLN D 2 150 ? -14.79617 -13.51315 22.54772 1.000 41.67435 150 GLN D CA 1
ATOM 12960 C C . GLN D 2 150 ? -14.49535 -12.05811 22.85680 1.000 37.83991 150 GLN D C 1
ATOM 12961 O O . GLN D 2 150 ? -13.99654 -11.73041 23.93508 1.000 41.94950 150 GLN D O 1
ATOM 12975 N N . THR D 2 151 ? -14.77814 -11.15576 21.92442 1.000 42.20094 151 THR D N 1
ATOM 12976 C CA . THR D 2 151 ? -14.47162 -9.74782 22.16572 1.000 41.32519 151 THR D CA 1
ATOM 12977 C C . THR D 2 151 ? -14.99108 -9.25167 23.50518 1.000 38.39147 151 THR D C 1
ATOM 12978 O O . THR D 2 151 ? -14.21563 -8.63391 24.25408 1.000 36.81567 151 THR D O 1
ATOM 12989 N N . PRO D 2 152 ? -16.25875 -9.46981 23.86465 1.000 40.00491 152 PRO D N 1
ATOM 12990 C CA . PRO D 2 152 ? -16.74507 -8.93313 25.15168 1.000 43.24128 152 PRO D CA 1
ATOM 12991 C C . PRO D 2 152 ? -16.08299 -9.57997 26.35421 1.000 38.28280 152 PRO D C 1
ATOM 12992 O O . PRO D 2 152 ? -15.71783 -8.87455 27.30311 1.000 36.33274 152 PRO D O 1
ATOM 13003 N N . TYR D 2 153 ? -15.93318 -10.90934 26.34304 1.000 38.33368 153 TYR D N 1
ATOM 13004 C CA . TYR D 2 153 ? -15.33263 -11.61253 27.47233 1.000 36.35618 153 TYR D CA 1
ATOM 13005 C C . TYR D 2 153 ? -13.87253 -11.21794 27.63752 1.000 42.56862 153 TYR D C 1
ATOM 13006 O O . TYR D 2 153 ? -13.41132 -10.94395 28.75228 1.000 35.94026 153 TYR D O 1
ATOM 13024 N N . SER D 2 154 ? -13.12599 -11.18874 26.53033 1.000 36.60865 154 SER D N 1
ATOM 13025 C CA . SER D 2 154 ? -11.72955 -10.78233 26.60118 1.000 36.44463 154 SER D CA 1
ATOM 13026 C C . SER D 2 154 ? -11.61356 -9.33883 27.07304 1.000 35.50494 154 SER D C 1
ATOM 13027 O O . SER D 2 154 ? -10.72739 -9.00743 27.86643 1.000 34.34419 154 SER D O 1
ATOM 13035 N N . SER D 2 155 ? -12.49232 -8.46073 26.58331 1.000 40.05213 155 SER D N 1
ATOM 13036 C CA . SER D 2 155 ? -12.47658 -7.07118 27.02935 1.000 35.11999 155 SER D CA 1
ATOM 13037 C C . SER D 2 155 ? -12.79487 -6.97524 28.51382 1.000 36.62417 155 SER D C 1
ATOM 13038 O O . SER D 2 155 ? -12.08471 -6.30550 29.27554 1.000 34.29675 155 SER D O 1
ATOM 13046 N N . ALA D 2 156 ? -13.86620 -7.64546 28.94237 1.000 35.06534 156 ALA D N 1
ATOM 13047 C CA . ALA D 2 156 ? -14.29491 -7.54999 30.33269 1.000 36.63761 156 ALA D CA 1
ATOM 13048 C C . ALA D 2 156 ? -13.22501 -8.08752 31.27446 1.000 39.14487 156 ALA D C 1
ATOM 13049 O O . ALA D 2 156 ? -12.87133 -7.43910 32.26605 1.000 37.22403 156 ALA D O 1
ATOM 13056 N N . LYS D 2 157 ? -12.70554 -9.28357 30.98610 1.000 37.06257 157 LYS D N 1
ATOM 13057 C CA . LYS D 2 157 ? -11.74037 -9.90083 31.88475 1.000 34.10054 157 LYS D CA 1
ATOM 13058 C C . LYS D 2 157 ? -10.39750 -9.19014 31.84557 1.000 36.98500 157 LYS D C 1
ATOM 13059 O O . LYS D 2 157 ? -9.71937 -9.11200 32.87453 1.000 38.95094 157 LYS D O 1
ATOM 13078 N N . ALA D 2 158 ? -9.99580 -8.66234 30.68510 1.000 33.30803 158 ALA D N 1
ATOM 13079 C CA . ALA D 2 158 ? -8.80265 -7.82393 30.64711 1.000 32.92701 158 ALA D CA 1
ATOM 13080 C C . ALA D 2 158 ? -8.98089 -6.59851 31.53310 1.000 36.65962 158 ALA D C 1
ATOM 13081 O O . ALA D 2 158 ? -8.04204 -6.17204 32.21691 1.000 32.33463 158 ALA D O 1
ATOM 13088 N N . GLY D 2 159 ? -10.18491 -6.01994 31.52862 1.000 35.23006 159 GLY D N 1
ATOM 13089 C CA . GLY D 2 159 ? -10.47710 -4.92047 32.43224 1.000 33.04834 159 GLY D CA 1
ATOM 13090 C C . GLY D 2 159 ? -10.34113 -5.31689 33.88832 1.000 33.21885 159 GLY D C 1
ATOM 13091 O O . GLY D 2 159 ? -9.88957 -4.52277 34.71500 1.000 36.54465 159 GLY D O 1
ATOM 13095 N N . VAL D 2 160 ? -10.71657 -6.55543 34.22169 1.000 32.84570 160 VAL D N 1
ATOM 13096 C CA . VAL D 2 160 ? -10.54550 -7.03168 35.59249 1.000 36.98372 160 VAL D CA 1
ATOM 13097 C C . VAL D 2 160 ? -9.07037 -7.07014 35.96754 1.000 33.12769 160 VAL D C 1
ATOM 13098 O O . VAL D 2 160 ? -8.70986 -6.83924 37.12686 1.000 35.94253 160 VAL D O 1
ATOM 13111 N N . VAL D 2 161 ? -8.19613 -7.36192 35.00501 1.000 36.20134 161 VAL D N 1
ATOM 13112 C CA . VAL D 2 161 ? -6.76421 -7.40380 35.28535 1.000 32.78764 161 VAL D CA 1
ATOM 13113 C C . VAL D 2 161 ? -6.23932 -6.00383 35.58667 1.000 35.82562 161 VAL D C 1
ATOM 13114 O O . VAL D 2 161 ? -5.44601 -5.80381 36.51441 1.000 31.00042 161 VAL D O 1
ATOM 13127 N N . GLY D 2 162 ? -6.65819 -5.01617 34.79910 1.000 34.25001 162 GLY D N 1
ATOM 13128 C CA . GLY D 2 162 ? -6.25303 -3.64851 35.07394 1.000 32.78579 162 GLY D CA 1
ATOM 13129 C C . GLY D 2 162 ? -6.79127 -3.13747 36.39521 1.000 33.41441 162 GLY D C 1
ATOM 13130 O O . GLY D 2 162 ? -6.10028 -2.42312 37.12441 1.000 34.25225 162 GLY D O 1
ATOM 13134 N N . MET D 2 163 ? -8.04327 -3.47377 36.70983 1.000 32.21404 163 MET D N 1
ATOM 13135 C CA . MET D 2 163 ? -8.58792 -3.11373 38.01092 1.000 33.30875 163 MET D CA 1
ATOM 13136 C C . MET D 2 163 ? -7.77686 -3.74897 39.13188 1.000 36.37614 163 MET D C 1
ATOM 13137 O O . MET D 2 163 ? -7.48994 -3.10406 40.14920 1.000 34.20776 163 MET D O 1
ATOM 13151 N N . THR D 2 164 ? -7.39955 -5.01709 38.96572 1.000 33.32115 164 THR D N 1
ATOM 13152 C CA . THR D 2 164 ? -6.61335 -5.69023 39.99222 1.000 32.10684 164 THR D CA 1
ATOM 13153 C C . THR D 2 164 ? -5.33175 -4.92076 40.26981 1.000 33.12259 164 THR D C 1
ATOM 13154 O O . THR D 2 164 ? -4.97583 -4.66556 41.42736 1.000 35.02444 164 THR D O 1
ATOM 13165 N N . ARG D 2 165 ? -4.63365 -4.53046 39.20703 1.000 31.73645 165 ARG D N 1
ATOM 13166 C CA . ARG D 2 165 ? -3.37914 -3.80812 39.35507 1.000 32.50082 165 ARG D CA 1
ATOM 13167 C C . ARG D 2 165 ? -3.60252 -2.44269 39.98845 1.000 35.62137 165 ARG D C 1
ATOM 13168 O O . ARG D 2 165 ? -2.88286 -2.04943 40.91127 1.000 35.63440 165 ARG D O 1
ATOM 13189 N N . ALA D 2 166 ? -4.59591 -1.70103 39.50198 1.000 34.52640 166 ALA D N 1
ATOM 13190 C CA . ALA D 2 166 ? -4.85293 -0.37011 40.03861 1.000 36.82108 166 ALA D CA 1
ATOM 13191 C C . ALA D 2 166 ? -5.14474 -0.42434 41.53216 1.000 35.71914 166 ALA D C 1
ATOM 13192 O O . ALA D 2 166 ? -4.56024 0.33019 42.31762 1.000 37.39446 166 ALA D O 1
ATOM 13199 N N . LEU D 2 167 ? -6.05602 -1.31016 41.94201 1.000 32.99506 167 LEU D N 1
ATOM 13200 C CA . LEU D 2 167 ? -6.46254 -1.36677 43.33985 1.000 36.30542 167 LEU D CA 1
ATOM 13201 C C . LEU D 2 167 ? -5.40605 -2.02568 44.21489 1.000 35.90769 167 LEU D C 1
ATOM 13202 O O . LEU D 2 167 ? -5.31829 -1.70807 45.40422 1.000 38.95226 167 LEU D O 1
ATOM 13218 N N . ALA D 2 168 ? -4.61396 -2.95381 43.67183 1.000 32.94211 168 ALA D N 1
ATOM 13219 C CA . ALA D 2 168 ? -3.46259 -3.43743 44.42826 1.000 34.25014 168 ALA D CA 1
ATOM 13220 C C . ALA D 2 168 ? -2.56445 -2.27743 44.83877 1.000 37.26750 168 ALA D C 1
ATOM 13221 O O . ALA D 2 168 ? -2.07944 -2.22397 45.97535 1.000 37.85301 168 ALA D O 1
ATOM 13228 N N . ILE D 2 169 ? -2.33284 -1.33592 43.92236 1.000 38.40132 169 ILE D N 1
ATOM 13229 C CA . ILE D 2 169 ? -1.52018 -0.16877 44.24786 1.000 38.36049 169 ILE D CA 1
ATOM 13230 C C . ILE D 2 169 ? -2.23503 0.71352 45.26246 1.000 36.82731 169 ILE D C 1
ATOM 13231 O O . ILE D 2 169 ? -1.62870 1.19386 46.22716 1.000 38.73129 169 ILE D O 1
ATOM 13247 N N . GLU D 2 170 ? -3.52684 0.95312 45.05869 1.000 37.50484 170 GLU D N 1
ATOM 13248 C CA . GLU D 2 170 ? -4.21820 1.94525 45.87057 1.000 36.10379 170 GLU D CA 1
ATOM 13249 C C . GLU D 2 170 ? -4.50215 1.44479 47.28172 1.000 36.87266 170 GLU D C 1
ATOM 13250 O O . GLU D 2 170 ? -4.30318 2.18277 48.25169 1.000 45.65459 170 GLU D O 1
ATOM 13262 N N . LEU D 2 171 ? -4.96993 0.20969 47.42048 1.000 35.84725 171 LEU D N 1
ATOM 13263 C CA . LEU D 2 171 ? -5.46942 -0.28881 48.69546 1.000 38.48214 171 LEU D CA 1
ATOM 13264 C C . LEU D 2 171 ? -4.38743 -0.92464 49.55220 1.000 38.70561 171 LEU D C 1
ATOM 13265 O O . LEU D 2 171 ? -4.66264 -1.29079 50.69840 1.000 42.65087 171 LEU D O 1
ATOM 13281 N N . GLY D 2 172 ? -3.16705 -1.04904 49.03488 1.000 39.68435 172 GLY D N 1
ATOM 13282 C CA . GLY D 2 172 ? -2.13515 -1.75302 49.77210 1.000 37.79590 172 GLY D CA 1
ATOM 13283 C C . GLY D 2 172 ? -1.84805 -1.13963 51.12842 1.000 41.64937 172 GLY D C 1
ATOM 13284 O O . GLY D 2 172 ? -1.60734 -1.85681 52.10141 1.000 40.12589 172 GLY D O 1
ATOM 13288 N N . ARG D 2 173 ? -1.86027 0.19269 51.21320 1.000 41.36516 173 ARG D N 1
ATOM 13289 C CA . ARG D 2 173 ? -1.51533 0.84629 52.46909 1.000 45.08042 173 ARG D CA 1
ATOM 13290 C C . ARG D 2 173 ? -2.51928 0.52404 53.56158 1.000 41.76546 173 ARG D C 1
ATOM 13291 O O . ARG D 2 173 ? -2.19608 0.66035 54.74536 1.000 42.66719 173 ARG D O 1
ATOM 13312 N N . ALA D 2 174 ? -3.72622 0.10104 53.19299 1.000 43.16775 174 ALA D N 1
ATOM 13313 C CA . ALA D 2 174 ? -4.76781 -0.23644 54.15300 1.000 39.71963 174 ALA D CA 1
ATOM 13314 C C . ALA D 2 174 ? -4.74410 -1.70434 54.56164 1.000 43.62973 174 ALA D C 1
ATOM 13315 O O . ALA D 2 174 ? -5.66246 -2.16162 55.24972 1.000 43.87685 174 ALA D O 1
ATOM 13322 N N . GLY D 2 175 ? -3.71761 -2.44844 54.16759 1.000 39.22422 175 GLY D N 1
ATOM 13323 C CA . GLY D 2 175 ? -3.65943 -3.85518 54.50134 1.000 41.48114 175 GLY D CA 1
ATOM 13324 C C . GLY D 2 175 ? -4.49710 -4.73976 53.61270 1.000 40.89557 175 GLY D C 1
ATOM 13325 O O . GLY D 2 175 ? -4.82827 -5.86356 54.00779 1.000 38.38614 175 GLY D O 1
ATOM 13329 N N . ILE D 2 176 ? -4.85058 -4.26694 52.42048 1.000 37.80790 176 ILE D N 1
ATOM 13330 C CA . ILE D 2 176 ? -5.67751 -5.00960 51.47888 1.000 36.52300 176 ILE D CA 1
ATOM 13331 C C . ILE D 2 176 ? -4.81102 -5.42399 50.29773 1.000 37.81372 176 ILE D C 1
ATOM 13332 O O . ILE D 2 176 ? -4.16056 -4.57626 49.67142 1.000 36.77525 176 ILE D O 1
ATOM 13348 N N . THR D 2 177 ? -4.81474 -6.72133 49.98520 1.000 37.80887 177 THR D N 1
ATOM 13349 C CA . THR D 2 177 ? -4.20126 -7.23419 48.76877 1.000 33.64021 177 THR D CA 1
ATOM 13350 C C . THR D 2 177 ? -5.27987 -7.48664 47.72144 1.000 35.89567 177 THR D C 1
ATOM 13351 O O . THR D 2 177 ? -6.42074 -7.83544 48.04095 1.000 37.66961 177 THR D O 1
ATOM 13362 N N . VAL D 2 178 ? -4.91015 -7.28654 46.46049 1.000 36.53821 178 VAL D N 1
ATOM 13363 C CA . VAL D 2 178 ? -5.82354 -7.42828 45.33482 1.000 35.37706 178 VAL D CA 1
ATOM 13364 C C . VAL D 2 178 ? -5.09786 -8.25759 44.28679 1.000 33.04924 178 VAL D C 1
ATOM 13365 O O . VAL D 2 178 ? -4.09765 -7.80607 43.71403 1.000 30.37619 178 VAL D O 1
ATOM 13378 N N . ASN D 2 179 ? -5.58953 -9.47030 44.04571 1.000 32.72733 179 ASN D N 1
ATOM 13379 C CA . ASN D 2 179 ? -4.96189 -10.41407 43.13744 1.000 34.81464 179 ASN D CA 1
ATOM 13380 C C . ASN D 2 179 ? -6.01134 -10.97839 42.19268 1.000 36.42516 179 ASN D C 1
ATOM 13381 O O . ASN D 2 179 ? -7.21738 -10.79392 42.37489 1.000 39.05406 179 ASN D O 1
ATOM 13392 N N . CYS D 2 180 ? -5.53162 -11.68851 41.18147 1.000 32.93251 180 CYS D N 1
ATOM 13393 C CA . CYS D 2 180 ? -6.37821 -12.21537 40.12691 1.000 38.45044 180 CYS D CA 1
ATOM 13394 C C . CYS D 2 180 ? -5.94197 -13.62744 39.77246 1.000 37.92970 180 CYS D C 1
ATOM 13395 O O . CYS D 2 180 ? -4.74551 -13.91136 39.66218 1.000 40.72474 180 CYS D O 1
ATOM 13403 N N . VAL D 2 181 ? -6.92138 -14.50964 39.60769 1.000 41.09624 181 VAL D N 1
ATOM 13404 C CA . VAL D 2 181 ? -6.69554 -15.87059 39.14003 1.000 42.78562 181 VAL D CA 1
ATOM 13405 C C . VAL D 2 181 ? -7.31572 -16.00035 37.76010 1.000 43.33141 181 VAL D C 1
ATOM 13406 O O . VAL D 2 181 ? -8.48071 -15.63716 37.56026 1.000 42.17898 181 VAL D O 1
ATOM 13419 N N . ALA D 2 182 ? -6.53226 -16.50525 36.80761 1.000 39.84528 182 ALA D N 1
ATOM 13420 C CA . ALA D 2 182 ? -6.96827 -16.67298 35.42584 1.000 41.89648 182 ALA D CA 1
ATOM 13421 C C . ALA D 2 182 ? -7.09244 -18.15924 35.12147 1.000 44.93041 182 ALA D C 1
ATOM 13422 O O . ALA D 2 182 ? -6.11283 -18.80067 34.70875 1.000 45.80622 182 ALA D O 1
ATOM 13429 N N . PRO D 2 183 ? -8.26663 -18.75916 35.30710 1.000 45.36921 183 PRO D N 1
ATOM 13430 C CA . PRO D 2 183 ? -8.39138 -20.19778 35.03699 1.000 51.53493 183 PRO D CA 1
ATOM 13431 C C . PRO D 2 183 ? -8.25454 -20.49847 33.55304 1.000 49.51533 183 PRO D C 1
ATOM 13432 O O . PRO D 2 183 ? -8.79950 -19.79385 32.69845 1.000 51.17663 183 PRO D O 1
ATOM 13443 N N . GLY D 2 184 ? -7.51082 -21.55905 33.25526 1.000 57.58931 184 GLY D N 1
ATOM 13444 C CA . GLY D 2 184 ? -7.48655 -22.10820 31.91606 1.000 55.62616 184 GLY D CA 1
ATOM 13445 C C . GLY D 2 184 ? -8.69683 -22.97644 31.65222 1.000 63.28277 184 GLY D C 1
ATOM 13446 O O . GLY D 2 184 ? -9.83720 -22.52809 31.81620 1.000 70.67626 184 GLY D O 1
ATOM 13450 N N . LEU D 2 185 ? -8.45985 -24.23034 31.27466 1.000 65.97556 185 LEU D N 1
ATOM 13451 C CA . LEU D 2 185 ? -9.52443 -25.16982 30.95459 1.000 73.71364 185 LEU D CA 1
ATOM 13452 C C . LEU D 2 185 ? -9.79647 -26.00522 32.19608 1.000 74.44259 185 LEU D C 1
ATOM 13453 O O . LEU D 2 185 ? -8.88190 -26.63779 32.73186 1.000 73.45190 185 LEU D O 1
ATOM 13469 N N . ILE D 2 186 ? -11.04421 -26.00651 32.64917 1.000 76.64676 186 ILE D N 1
ATOM 13470 C CA . ILE D 2 186 ? -11.42984 -26.63364 33.90620 1.000 76.57927 186 ILE D CA 1
ATOM 13471 C C . ILE D 2 186 ? -12.61830 -27.54978 33.65741 1.000 86.90555 186 ILE D C 1
ATOM 13472 O O . ILE D 2 186 ? -13.58435 -27.15250 32.99742 1.000 88.73248 186 ILE D O 1
ATOM 13488 N N . HIS D 2 187 ? -12.55993 -28.76143 34.21172 1.000 95.02455 187 HIS D N 1
ATOM 13489 C CA . HIS D 2 187 ? -13.67020 -29.69905 34.09183 1.000 103.93310 187 HIS D CA 1
ATOM 13490 C C . HIS D 2 187 ? -14.94098 -29.08354 34.66612 1.000 93.86934 187 HIS D C 1
ATOM 13491 O O . HIS D 2 187 ? -15.00659 -28.76776 35.85750 1.000 109.15136 187 HIS D O 1
ATOM 13505 N N . THR D 2 188 ? -15.93855 -28.90746 33.80604 1.000 129.85820 188 THR D N 1
ATOM 13506 C CA . THR D 2 188 ? -17.18015 -28.21052 34.09536 1.000 129.63056 188 THR D CA 1
ATOM 13507 C C . THR D 2 188 ? -18.30669 -29.09768 33.60063 1.000 141.35354 188 THR D C 1
ATOM 13508 O O . THR D 2 188 ? -18.06778 -30.06807 32.87391 1.000 142.47283 188 THR D O 1
ATOM 13519 N N . PRO D 2 189 ? -19.54909 -28.83228 34.01428 1.000 174.14569 189 PRO D N 1
ATOM 13520 C CA . PRO D 2 189 ? -20.65531 -29.65937 33.49437 1.000 138.32195 189 PRO D CA 1
ATOM 13521 C C . PRO D 2 189 ? -20.76530 -29.59581 31.98288 1.000 164.92240 189 PRO D C 1
ATOM 13522 O O . PRO D 2 189 ? -21.04201 -30.61621 31.33657 1.000 177.81309 189 PRO D O 1
ATOM 13533 N N . MET D 2 190 ? -20.54176 -28.41478 31.39858 1.000 128.03537 190 MET D N 1
ATOM 13534 C CA . MET D 2 190 ? -20.44599 -28.31220 29.94704 1.000 127.79650 190 MET D CA 1
ATOM 13535 C C . MET D 2 190 ? -19.49199 -29.36294 29.39695 1.000 131.31659 190 MET D C 1
ATOM 13536 O O . MET D 2 190 ? -19.79077 -30.01981 28.39668 1.000 131.75062 190 MET D O 1
ATOM 13550 N N . TRP D 2 191 ? -18.32592 -29.52326 30.02336 1.000 198.70431 191 TRP D N 1
ATOM 13551 C CA . TRP D 2 191 ? -17.33299 -30.45000 29.48904 1.000 200.88170 191 TRP D CA 1
ATOM 13552 C C . TRP D 2 191 ? -17.91933 -31.82933 29.22079 1.000 182.11733 191 TRP D C 1
ATOM 13553 O O . TRP D 2 191 ? -17.63197 -32.44398 28.18855 1.000 165.57982 191 TRP D O 1
ATOM 13574 N N . ASP D 2 192 ? -18.73279 -32.33649 30.14231 1.000 139.27440 192 ASP D N 1
ATOM 13575 C CA . ASP D 2 192 ? -19.35713 -33.63751 29.97633 1.000 132.55597 192 ASP D CA 1
ATOM 13576 C C . ASP D 2 192 ? -20.41627 -33.63098 28.88230 1.000 135.82434 192 ASP D C 1
ATOM 13577 O O . ASP D 2 192 ? -20.85072 -34.70626 28.45192 1.000 144.63805 192 ASP D O 1
ATOM 13586 N N . GLU D 2 193 ? -20.82467 -32.45071 28.41328 1.000 137.20275 193 GLU D N 1
ATOM 13587 C CA . GLU D 2 193 ? -21.85979 -32.31370 27.39943 1.000 138.66469 193 GLU D CA 1
ATOM 13588 C C . GLU D 2 193 ? -21.29197 -32.37016 25.99181 1.000 135.86671 193 GLU D C 1
ATOM 13589 O O . GLU D 2 193 ? -21.95402 -31.93182 25.04175 1.000 145.29258 193 GLU D O 1
ATOM 13601 N N . LEU D 2 194 ? -20.09061 -32.90691 25.83685 1.000 156.29510 194 LEU D N 1
ATOM 13602 C CA . LEU D 2 194 ? -19.34780 -32.88530 24.58983 1.000 141.54380 194 LEU D CA 1
ATOM 13603 C C . LEU D 2 194 ? -19.16779 -34.29457 24.04919 1.000 130.35257 194 LEU D C 1
ATOM 13604 O O . LEU D 2 194 ? -19.33265 -35.27799 24.78240 1.000 136.50832 194 LEU D O 1
ATOM 13620 N N . PRO D 2 195 ? -18.84076 -34.43205 22.76685 1.000 160.78241 195 PRO D N 1
ATOM 13621 C CA . PRO D 2 195 ? -18.46061 -35.74360 22.23701 1.000 229.60945 195 PRO D CA 1
ATOM 13622 C C . PRO D 2 195 ? -16.96200 -35.96934 22.33112 1.000 191.47780 195 PRO D C 1
ATOM 13623 O O . PRO D 2 195 ? -16.16092 -35.03335 22.30539 1.000 175.26076 195 PRO D O 1
ATOM 13634 N N . GLU D 2 196 ? -16.59399 -37.25041 22.43565 1.000 126.00889 196 GLU D N 1
ATOM 13635 C CA . GLU D 2 196 ? -15.19311 -37.61117 22.63466 1.000 129.20098 196 GLU D CA 1
ATOM 13636 C C . GLU D 2 196 ? -14.30332 -36.90595 21.61768 1.000 119.36430 196 GLU D C 1
ATOM 13637 O O . GLU D 2 196 ? -13.22576 -36.40478 21.96120 1.000 118.59624 196 GLU D O 1
ATOM 13649 N N . LYS D 2 197 ? -14.72967 -36.87314 20.35208 1.000 181.96578 197 LYS D N 1
ATOM 13650 C CA . LYS D 2 197 ? -13.87075 -36.32912 19.30495 1.000 119.02534 197 LYS D CA 1
ATOM 13651 C C . LYS D 2 197 ? -13.49511 -34.88174 19.59471 1.000 116.15201 197 LYS D C 1
ATOM 13652 O O . LYS D 2 197 ? -12.33465 -34.48961 19.42677 1.000 115.31053 197 LYS D O 1
ATOM 13656 N N . ASP D 2 198 ? -14.46150 -34.06867 20.02315 1.000 133.58243 198 ASP D N 1
ATOM 13657 C CA . ASP D 2 198 ? -14.13623 -32.73210 20.50697 1.000 138.52697 198 ASP D CA 1
ATOM 13658 C C . ASP D 2 198 ? -13.22113 -32.80383 21.72186 1.000 162.06459 198 ASP D C 1
ATOM 13659 O O . ASP D 2 198 ? -12.12418 -32.23636 21.72342 1.000 156.06906 198 ASP D O 1
ATOM 13668 N N . GLN D 2 199 ? -13.65874 -33.51228 22.76735 1.000 135.22702 199 GLN D N 1
ATOM 13669 C CA . GLN D 2 199 ? -12.89401 -33.56583 24.01174 1.000 123.26063 199 GLN D CA 1
ATOM 13670 C C . GLN D 2 199 ? -11.42212 -33.86731 23.75015 1.000 119.78313 199 GLN D C 1
ATOM 13671 O O . GLN D 2 199 ? -10.53377 -33.18352 24.27140 1.000 113.83617 199 GLN D O 1
ATOM 13685 N N . GLN D 2 200 ? -11.14299 -34.90281 22.95450 1.000 125.88882 200 GLN D N 1
ATOM 13686 C CA . GLN D 2 200 ? -9.76526 -35.34357 22.77893 1.000 122.08449 200 GLN D CA 1
ATOM 13687 C C . GLN D 2 200 ? -8.94386 -34.34211 21.97922 1.000 121.15614 200 GLN D C 1
ATOM 13688 O O . GLN D 2 200 ? -7.71016 -34.38489 22.03857 1.000 116.36810 200 GLN D O 1
ATOM 13702 N N . PHE D 2 201 ? -9.58939 -33.44387 21.23305 1.000 115.37851 201 PHE D N 1
ATOM 13703 C CA . PHE D 2 201 ? -8.83958 -32.36811 20.59309 1.000 134.29646 201 PHE D CA 1
ATOM 13704 C C . PHE D 2 201 ? -8.34581 -31.36681 21.62494 1.000 102.90326 201 PHE D C 1
ATOM 13705 O O . PHE D 2 201 ? -7.16999 -30.99251 21.63552 1.000 97.90903 201 PHE D O 1
ATOM 13722 N N . LEU D 2 202 ? -9.24203 -30.92188 22.50071 1.000 132.46782 202 LEU D N 1
ATOM 13723 C CA . LEU D 2 202 ? -8.89411 -29.89853 23.47431 1.000 121.50506 202 LEU D CA 1
ATOM 13724 C C . LEU D 2 202 ? -7.85623 -30.40656 24.46469 1.000 121.77121 202 LEU D C 1
ATOM 13725 O O . LEU D 2 202 ? -6.82952 -29.75516 24.68877 1.000 125.10250 202 LEU D O 1
ATOM 13741 N N . LEU D 2 203 ? -8.09840 -31.56174 25.07735 1.000 98.17343 203 LEU D N 1
ATOM 13742 C CA . LEU D 2 203 ? -7.09329 -32.10955 25.98023 1.000 95.95097 203 LEU D CA 1
ATOM 13743 C C . LEU D 2 203 ? -5.71034 -32.13774 25.34108 1.000 114.29407 203 LEU D C 1
ATOM 13744 O O . LEU D 2 203 ? -4.70628 -31.78168 25.97195 1.000 115.64575 203 LEU D O 1
ATOM 13760 N N . SER D 2 204 ? -5.64221 -32.57832 24.08537 1.000 115.79005 204 SER D N 1
ATOM 13761 C CA . SER D 2 204 ? -4.35788 -32.68463 23.40787 1.000 93.43457 204 SER D CA 1
ATOM 13762 C C . SER D 2 204 ? -3.64056 -31.34819 23.34990 1.000 112.57458 204 SER D C 1
ATOM 13763 O O . SER D 2 204 ? -2.41185 -31.32343 23.19934 1.000 110.51210 204 SER D O 1
ATOM 13771 N N . ARG D 2 205 ? -4.37261 -30.24006 23.45838 1.000 105.82303 205 ARG D N 1
ATOM 13772 C CA . ARG D 2 205 ? -3.75256 -28.92379 23.51960 1.000 93.64479 205 ARG D CA 1
ATOM 13773 C C . ARG D 2 205 ? -3.39118 -28.52495 24.94565 1.000 87.66089 205 ARG D C 1
ATOM 13774 O O . ARG D 2 205 ? -2.96063 -27.38964 25.17200 1.000 78.21378 205 ARG D O 1
ATOM 13795 N N . GLN D 2 206 ? -3.55731 -29.43658 25.90636 1.000 85.16494 206 GLN D N 1
ATOM 13796 C CA . GLN D 2 206 ? -3.18059 -29.19461 27.28816 1.000 74.52712 206 GLN D CA 1
ATOM 13797 C C . GLN D 2 206 ? -1.79857 -29.78131 27.50857 1.000 70.08694 206 GLN D C 1
ATOM 13798 O O . GLN D 2 206 ? -1.60298 -30.98135 27.25144 1.000 73.38148 206 GLN D O 1
ATOM 13812 N N . PRO D 2 207 ? -0.81673 -29.00153 27.96608 1.000 68.39370 207 PRO D N 1
ATOM 13813 C CA . PRO D 2 207 ? 0.52543 -29.58325 28.15445 1.000 70.12183 207 PRO D CA 1
ATOM 13814 C C . PRO D 2 207 ? 0.53915 -30.79428 29.07063 1.000 72.09860 207 PRO D C 1
ATOM 13815 O O . PRO D 2 207 ? 1.23615 -31.77502 28.77954 1.000 71.45894 207 PRO D O 1
ATOM 13826 N N . THR D 2 208 ? -0.20533 -30.75546 30.17726 1.000 74.37145 208 THR D N 1
ATOM 13827 C CA . THR D 2 208 ? -0.27898 -31.91252 31.06138 1.000 74.98788 208 THR D CA 1
ATOM 13828 C C . THR D 2 208 ? -1.09519 -33.05421 30.46670 1.000 79.37430 208 THR D C 1
ATOM 13829 O O . THR D 2 208 ? -1.04693 -34.17159 30.99404 1.000 79.44432 208 THR D O 1
ATOM 13840 N N . GLY D 2 209 ? -1.84311 -32.80670 29.39451 1.000 78.45069 209 GLY D N 1
ATOM 13841 C CA . GLY D 2 209 ? -2.72845 -33.81196 28.84945 1.000 84.18090 209 GLY D CA 1
ATOM 13842 C C . GLY D 2 209 ? -3.95815 -34.10129 29.67825 1.000 83.27207 209 GLY D C 1
ATOM 13843 O O . GLY D 2 209 ? -4.74596 -34.97720 29.29918 1.000 83.32997 209 GLY D O 1
ATOM 13847 N N . LYS D 2 210 ? -4.15173 -33.39655 30.78976 1.000 77.35735 210 LYS D N 1
ATOM 13848 C CA . LYS D 2 210 ? -5.26595 -33.62701 31.69292 1.000 80.71261 210 LYS D CA 1
ATOM 13849 C C . LYS D 2 210 ? -6.04799 -32.33760 31.90871 1.000 77.89599 210 LYS D C 1
ATOM 13850 O O . LYS D 2 210 ? -5.56902 -31.23334 31.63361 1.000 74.18960 210 LYS D O 1
ATOM 13869 N N . LEU D 2 211 ? -7.26818 -32.49092 32.40239 1.000 80.14175 211 LEU D N 1
ATOM 13870 C CA . LEU D 2 211 ? -8.10454 -31.34419 32.70894 1.000 80.39000 211 LEU D CA 1
ATOM 13871 C C . LEU D 2 211 ? -7.83816 -30.81294 34.10881 1.000 82.77088 211 LEU D C 1
ATOM 13872 O O . LEU D 2 211 ? -7.51693 -31.56209 35.03525 1.000 82.40788 211 LEU D O 1
ATOM 13888 N N . GLY D 2 212 ? -7.97474 -29.49971 34.25296 1.000 76.80962 212 GLY D N 1
ATOM 13889 C CA . GLY D 2 212 ? -8.05138 -28.92216 35.57531 1.000 79.05868 212 GLY D CA 1
ATOM 13890 C C . GLY D 2 212 ? -9.40434 -29.18527 36.20737 1.000 75.47201 212 GLY D C 1
ATOM 13891 O O . GLY D 2 212 ? -10.41924 -29.33364 35.52812 1.000 78.09231 212 GLY D O 1
ATOM 13895 N N . GLU D 2 213 ? -9.41290 -29.25147 37.52856 1.000 67.08167 213 GLU D N 1
ATOM 13896 C CA . GLU D 2 213 ? -10.61189 -29.50225 38.30587 1.000 67.42391 213 GLU D CA 1
ATOM 13897 C C . GLU D 2 213 ? -10.91918 -28.29381 39.17873 1.000 66.22509 213 GLU D C 1
ATOM 13898 O O . GLU D 2 213 ? -10.03155 -27.47806 39.46042 1.000 61.16290 213 GLU D O 1
ATOM 13910 N N . PRO D 2 214 ? -12.16874 -28.14728 39.62980 1.000 63.43302 214 PRO D N 1
ATOM 13911 C CA . PRO D 2 214 ? -12.51081 -26.96944 40.45268 1.000 59.01406 214 PRO D CA 1
ATOM 13912 C C . PRO D 2 214 ? -11.61648 -26.80577 41.67107 1.000 56.55728 214 PRO D C 1
ATOM 13913 O O . PRO D 2 214 ? -11.32123 -25.67132 42.07407 1.000 55.87950 214 PRO D O 1
ATOM 13924 N N . ASP D 2 215 ? -11.16828 -27.91023 42.27123 1.000 58.85414 215 ASP D N 1
ATOM 13925 C CA . ASP D 2 215 ? -10.26598 -27.81284 43.41464 1.000 59.37423 215 ASP D CA 1
ATOM 13926 C C . ASP D 2 215 ? -8.98271 -27.06473 43.06529 1.000 55.23731 215 ASP D C 1
ATOM 13927 O O . ASP D 2 215 ? -8.40424 -26.39665 43.93000 1.000 54.17681 215 ASP D O 1
ATOM 13936 N N . ASP D 2 216 ? -8.51134 -27.17183 41.81920 1.000 54.45725 216 ASP D N 1
ATOM 13937 C CA . ASP D 2 216 ? -7.31495 -26.43206 41.42545 1.000 53.75427 216 ASP D CA 1
ATOM 13938 C C . ASP D 2 216 ? -7.49078 -24.93706 41.65373 1.000 51.80404 216 ASP D C 1
ATOM 13939 O O . ASP D 2 216 ? -6.56622 -24.26109 42.11958 1.000 49.21521 216 ASP D O 1
ATOM 13948 N N . ILE D 2 217 ? -8.67482 -24.40509 41.34809 1.000 51.64974 217 ILE D N 1
ATOM 13949 C CA . ILE D 2 217 ? -8.94796 -22.99726 41.62030 1.000 50.42207 217 ILE D CA 1
ATOM 13950 C C . ILE D 2 217 ? -9.09262 -22.75869 43.11707 1.000 47.16415 217 ILE D C 1
ATOM 13951 O O . ILE D 2 217 ? -8.50002 -21.82634 43.67082 1.000 46.15473 217 ILE D O 1
ATOM 13967 N N . ALA D 2 218 ? -9.89292 -23.58513 43.79257 1.000 47.17978 218 ALA D N 1
ATOM 13968 C CA . ALA D 2 218 ? -10.10745 -23.39040 45.22214 1.000 44.91714 218 ALA D CA 1
ATOM 13969 C C . ALA D 2 218 ? -8.78670 -23.33450 45.97945 1.000 44.16950 218 ALA D C 1
ATOM 13970 O O . ALA D 2 218 ? -8.60629 -22.49634 46.86868 1.000 42.56548 218 ALA D O 1
ATOM 13977 N N . ASN D 2 219 ? -7.84618 -24.21460 45.63500 1.000 49.58202 219 ASN D N 1
ATOM 13978 C CA . ASN D 2 219 ? -6.57326 -24.25521 46.35070 1.000 52.29466 219 ASN D CA 1
ATOM 13979 C C . ASN D 2 219 ? -5.73096 -23.01728 46.06471 1.000 48.40002 219 ASN D C 1
ATOM 13980 O O . ASN D 2 219 ? -5.11968 -22.44751 46.97804 1.000 44.08417 219 ASN D O 1
ATOM 13991 N N . THR D 2 220 ? -5.68934 -22.58010 44.80618 1.000 44.97560 220 THR D N 1
ATOM 13992 C CA . THR D 2 220 ? -4.97282 -21.35033 44.49041 1.000 46.07399 220 THR D CA 1
ATOM 13993 C C . THR D 2 220 ? -5.61638 -20.16016 45.19185 1.000 43.11540 220 THR D C 1
ATOM 13994 O O . THR D 2 220 ? -4.92351 -19.26425 45.69115 1.000 42.42174 220 THR D O 1
ATOM 14005 N N . LEU D 2 221 ? -6.94513 -20.14113 45.24450 1.000 40.90394 221 LEU D N 1
ATOM 14006 C CA . LEU D 2 221 ? -7.64080 -19.06853 45.94074 1.000 43.93973 221 LEU D CA 1
ATOM 14007 C C . LEU D 2 221 ? -7.35685 -19.12074 47.43295 1.000 42.66833 221 LEU D C 1
ATOM 14008 O O . LEU D 2 221 ? -7.21151 -18.07788 48.08095 1.000 44.20109 221 LEU D O 1
ATOM 14024 N N . LEU D 2 222 ? -7.26679 -20.32911 47.99178 1.000 45.52825 222 LEU D N 1
ATOM 14025 C CA . LEU D 2 222 ? -6.91551 -20.47090 49.39949 1.000 45.62944 222 LEU D CA 1
ATOM 14026 C C . LEU D 2 222 ? -5.53493 -19.89562 49.68012 1.000 45.44428 222 LEU D C 1
ATOM 14027 O O . LEU D 2 222 ? -5.30326 -19.30350 50.74082 1.000 45.81229 222 LEU D O 1
ATOM 14043 N N . PHE D 2 223 ? -4.60324 -20.05662 48.74241 1.000 42.02779 223 PHE D N 1
ATOM 14044 C CA . PHE D 2 223 ? -3.27524 -19.49100 48.93581 1.000 39.09165 223 PHE D CA 1
ATOM 14045 C C . PHE D 2 223 ? -3.32226 -17.97021 48.95069 1.000 41.06003 223 PHE D C 1
ATOM 14046 O O . PHE D 2 223 ? -2.76230 -17.32944 49.84749 1.000 44.80915 223 PHE D O 1
ATOM 14063 N N . LEU D 2 224 ? -3.97518 -17.37331 47.95173 1.000 40.34480 224 LEU D N 1
ATOM 14064 C CA . LEU D 2 224 ? -3.99626 -15.91889 47.84921 1.000 37.30975 224 LEU D CA 1
ATOM 14065 C C . LEU D 2 224 ? -4.74078 -15.27988 49.01250 1.000 38.32348 224 LEU D C 1
ATOM 14066 O O . LEU D 2 224 ? -4.40720 -14.15978 49.42172 1.000 41.72088 224 LEU D O 1
ATOM 14082 N N . ALA D 2 225 ? -5.75260 -15.96658 49.54569 1.000 40.64251 225 ALA D N 1
ATOM 14083 C CA . ALA D 2 225 ? -6.55463 -15.43414 50.63692 1.000 39.21755 225 ALA D CA 1
ATOM 14084 C C . ALA D 2 225 ? -5.89690 -15.60624 51.99470 1.000 41.15820 225 ALA D C 1
ATOM 14085 O O . ALA D 2 225 ? -6.33586 -14.96683 52.95559 1.000 39.01714 225 ALA D O 1
ATOM 14092 N N . ASP D 2 226 ? -4.86636 -16.44220 52.08793 1.000 39.61729 226 ASP D N 1
ATOM 14093 C CA . ASP D 2 226 ? -4.29509 -16.81400 53.37289 1.000 43.02582 226 ASP D CA 1
ATOM 14094 C C . ASP D 2 226 ? -3.80304 -15.58858 54.13719 1.000 42.87524 226 ASP D C 1
ATOM 14095 O O . ASP D 2 226 ? -3.37752 -14.58727 53.55369 1.000 40.79890 226 ASP D O 1
ATOM 14104 N N . ASP D 2 227 ? -3.90013 -15.67157 55.46782 1.000 43.54144 227 ASP D N 1
ATOM 14105 C CA . ASP D 2 227 ? -3.30499 -14.66133 56.33654 1.000 43.08751 227 ASP D CA 1
ATOM 14106 C C . ASP D 2 227 ? -1.82544 -14.45491 56.03205 1.000 47.30073 227 ASP D C 1
ATOM 14107 O O . ASP D 2 227 ? -1.29937 -13.34639 56.20273 1.000 45.98428 227 ASP D O 1
ATOM 14116 N N . ASP D 2 228 ? -1.13698 -15.50843 55.59497 1.000 42.77774 228 ASP D N 1
ATOM 14117 C CA . ASP D 2 228 ? 0.29982 -15.43852 55.37267 1.000 46.16817 228 ASP D CA 1
ATOM 14118 C C . ASP D 2 228 ? 0.66660 -14.76497 54.05920 1.000 42.83038 228 ASP D C 1
ATOM 14119 O O . ASP D 2 228 ? 1.84803 -14.48512 53.83413 1.000 40.66188 228 ASP D O 1
ATOM 14128 N N . SER D 2 229 ? -0.30392 -14.51031 53.18434 1.000 41.96880 229 SER D N 1
ATOM 14129 C CA . SER D 2 229 ? -0.03398 -14.00672 51.84288 1.000 40.44477 229 SER D CA 1
ATOM 14130 C C . SER D 2 229 ? -0.24754 -12.50094 51.71916 1.000 40.53211 229 SER D C 1
ATOM 14131 O O . SER D 2 229 ? -0.60267 -12.00961 50.64127 1.000 33.69980 229 SER D O 1
ATOM 14139 N N . GLY D 2 230 ? 0.00122 -11.75269 52.79480 1.000 35.96497 230 GLY D N 1
ATOM 14140 C CA . GLY D 2 230 ? -0.24786 -10.32407 52.77496 1.000 40.77850 230 GLY D CA 1
ATOM 14141 C C . GLY D 2 230 ? 0.69574 -9.53582 51.89366 1.000 40.17069 230 GLY D C 1
ATOM 14142 O O . GLY D 2 230 ? 0.38081 -8.39315 51.54035 1.000 42.91435 230 GLY D O 1
ATOM 14146 N N . PHE D 2 231 ? 1.83910 -10.11210 51.53105 1.000 47.28514 231 PHE D N 1
ATOM 14147 C CA . PHE D 2 231 ? 2.79894 -9.43881 50.67086 1.000 37.06388 231 PHE D CA 1
ATOM 14148 C C . PHE D 2 231 ? 2.62760 -9.79843 49.20458 1.000 43.31029 231 PHE D C 1
ATOM 14149 O O . PHE D 2 231 ? 3.33705 -9.24567 48.35958 1.000 37.33341 231 PHE D O 1
ATOM 14166 N N . VAL D 2 232 ? 1.69587 -10.68436 48.87806 1.000 38.78434 232 VAL D N 1
ATOM 14167 C CA . VAL D 2 232 ? 1.37195 -11.01058 47.49562 1.000 37.50514 232 VAL D CA 1
ATOM 14168 C C . VAL D 2 232 ? 0.18592 -10.14564 47.09148 1.000 34.45632 232 VAL D C 1
ATOM 14169 O O . VAL D 2 232 ? -0.89257 -10.24805 47.68570 1.000 36.98835 232 VAL D O 1
ATOM 14182 N N . THR D 2 233 ? 0.37920 -9.28350 46.09610 1.000 32.41557 233 THR D N 1
ATOM 14183 C CA . THR D 2 233 ? -0.70484 -8.43379 45.62533 1.000 34.74085 233 THR D CA 1
ATOM 14184 C C . THR D 2 233 ? -0.38476 -7.95518 44.21634 1.000 34.89958 233 THR D C 1
ATOM 14185 O O . THR D 2 233 ? 0.77960 -7.89791 43.81089 1.000 40.39029 233 THR D O 1
ATOM 14196 N N . GLY D 2 234 ? -1.43709 -7.63646 43.46926 1.000 35.23360 234 GLY D N 1
ATOM 14197 C CA . GLY D 2 234 ? -1.27178 -7.20315 42.09812 1.000 36.16246 234 GLY D CA 1
ATOM 14198 C C . GLY D 2 234 ? -0.96842 -8.30289 41.10999 1.000 35.61798 234 GLY D C 1
ATOM 14199 O O . GLY D 2 234 ? -0.51871 -8.00877 39.99782 1.000 32.34768 234 GLY D O 1
ATOM 14203 N N . GLN D 2 235 ? -1.20796 -9.55931 41.46941 1.000 34.96578 235 GLN D N 1
ATOM 14204 C CA . GLN D 2 235 ? -0.76074 -10.68771 40.66867 1.000 32.63490 235 GLN D CA 1
ATOM 14205 C C . GLN D 2 235 ? -1.87127 -11.24455 39.78752 1.000 36.17776 235 GLN D C 1
ATOM 14206 O O . GLN D 2 235 ? -3.05490 -11.19337 40.13032 1.000 36.23917 235 GLN D O 1
ATOM 14220 N N . VAL D 2 236 ? -1.46289 -11.77997 38.63968 1.000 36.05164 236 VAL D N 1
ATOM 14221 C CA . VAL D 2 236 ? -2.31974 -12.56602 37.75943 1.000 35.37818 236 VAL D CA 1
ATOM 14222 C C . VAL D 2 236 ? -1.73066 -13.96949 37.72918 1.000 35.60751 236 VAL D C 1
ATOM 14223 O O . VAL D 2 236 ? -0.68641 -14.19457 37.10629 1.000 37.11196 236 VAL D O 1
ATOM 14236 N N . LEU D 2 237 ? -2.38420 -14.91254 38.39893 1.000 39.40180 237 LEU D N 1
ATOM 14237 C CA . LEU D 2 237 ? -1.87402 -16.27123 38.52644 1.000 41.58091 237 LEU D CA 1
ATOM 14238 C C . LEU D 2 237 ? -2.73662 -17.19510 37.67871 1.000 38.21775 237 LEU D C 1
ATOM 14239 O O . LEU D 2 237 ? -3.94350 -17.31329 37.91409 1.000 40.72380 237 LEU D O 1
ATOM 14255 N N . TYR D 2 238 ? -2.12201 -17.83431 36.68898 1.000 38.22032 238 TYR D N 1
ATOM 14256 C CA . TYR D 2 238 ? -2.84845 -18.72756 35.80048 1.000 44.08237 238 TYR D CA 1
ATOM 14257 C C . TYR D 2 238 ? -2.96014 -20.11388 36.42317 1.000 45.33223 238 TYR D C 1
ATOM 14258 O O . TYR D 2 238 ? -1.99234 -20.64221 36.97266 1.000 46.19766 238 TYR D O 1
ATOM 14276 N N . VAL D 2 239 ? -4.15715 -20.69378 36.34266 1.000 47.44789 239 VAL D N 1
ATOM 14277 C CA . VAL D 2 239 ? -4.40955 -22.06763 36.76479 1.000 52.00440 239 VAL D CA 1
ATOM 14278 C C . VAL D 2 239 ? -4.84631 -22.82661 35.51751 1.000 52.16360 239 VAL D C 1
ATOM 14279 O O . VAL D 2 239 ? -6.03549 -23.11164 35.32863 1.000 55.47156 239 VAL D O 1
ATOM 14292 N N . CYS D 2 240 ? -3.88542 -23.13438 34.64099 1.000 55.08474 240 CYS D N 1
ATOM 14293 C CA . CYS D 2 240 ? -4.19292 -23.53933 33.27548 1.000 51.73899 240 CYS D CA 1
ATOM 14294 C C . CYS D 2 240 ? -3.47607 -24.79993 32.82049 1.000 57.75861 240 CYS D C 1
ATOM 14295 O O . CYS D 2 240 ? -3.62875 -25.19541 31.65780 1.000 60.96278 240 CYS D O 1
ATOM 14303 N N . GLY D 2 241 ? -2.69862 -25.43447 33.68681 1.000 57.78908 241 GLY D N 1
ATOM 14304 C CA . GLY D 2 241 ? -1.89787 -26.55758 33.25266 1.000 57.38540 241 GLY D CA 1
ATOM 14305 C C . GLY D 2 241 ? -0.89315 -26.21853 32.18014 1.000 56.68119 241 GLY D C 1
ATOM 14306 O O . GLY D 2 241 ? -0.46838 -27.10500 31.43560 1.000 61.43529 241 GLY D O 1
ATOM 14310 N N . GLY D 2 242 ? -0.50063 -24.95350 32.07497 1.000 53.76567 242 GLY D N 1
ATOM 14311 C CA . GLY D 2 242 ? 0.47781 -24.53883 31.10162 1.000 48.79642 242 GLY D CA 1
ATOM 14312 C C . GLY D 2 242 ? -0.08868 -24.07385 29.78287 1.000 50.60459 242 GLY D C 1
ATOM 14313 O O . GLY D 2 242 ? 0.66299 -23.53202 28.96678 1.000 49.06522 242 GLY D O 1
ATOM 14317 N N . ARG D 2 243 ? -1.38586 -24.26577 29.54161 1.000 55.33568 243 ARG D N 1
ATOM 14318 C CA A ARG D 2 243 ? -1.95933 -23.82486 28.27650 0.576 58.72014 243 ARG D CA 1
ATOM 14319 C CA B ARG D 2 243 ? -1.97620 -23.82288 28.28203 0.424 54.19634 243 ARG D CA 1
ATOM 14320 C C . ARG D 2 243 ? -1.77688 -22.32737 28.07123 1.000 51.45061 243 ARG D C 1
ATOM 14321 O O . ARG D 2 243 ? -1.62416 -21.87590 26.93182 1.000 51.96780 243 ARG D O 1
ATOM 14362 N N . SER D 2 244 ? -1.76985 -21.54383 29.15288 1.000 50.62984 244 SER D N 1
ATOM 14363 C CA . SER D 2 244 ? -1.60597 -20.10050 29.01563 1.000 44.99847 244 SER D CA 1
ATOM 14364 C C . SER D 2 244 ? -0.23589 -19.72425 28.46603 1.000 45.67819 244 SER D C 1
ATOM 14365 O O . SER D 2 244 ? -0.06975 -18.61243 27.95499 1.000 43.95900 244 SER D O 1
ATOM 14373 N N . LEU D 2 245 ? 0.75157 -20.61430 28.57451 1.000 45.70639 245 LEU D N 1
ATOM 14374 C CA . LEU D 2 245 ? 2.07144 -20.32295 28.02555 1.000 43.70589 245 LEU D CA 1
ATOM 14375 C C . LEU D 2 245 ? 2.04716 -20.28041 26.50170 1.000 48.77189 245 LEU D C 1
ATOM 14376 O O . LEU D 2 245 ? 2.77058 -19.48248 25.88996 1.000 45.35598 245 LEU D O 1
ATOM 14392 N N . PHE D 2 246 ? 1.22607 -21.12292 25.87594 1.000 47.55065 246 PHE D N 1
ATOM 14393 C CA . PHE D 2 246 ? 0.97555 -21.03112 24.43883 1.000 48.28552 246 PHE D CA 1
ATOM 14394 C C . PHE D 2 246 ? -0.38461 -21.65704 24.16774 1.000 50.39921 246 PHE D C 1
ATOM 14395 O O . PHE D 2 246 ? -0.55983 -22.86469 24.36089 1.000 49.15798 246 PHE D O 1
ATOM 14412 N N . ALA D 2 247 ? -1.33626 -20.83859 23.72115 1.000 51.29034 247 ALA D N 1
ATOM 14413 C CA . ALA D 2 247 ? -2.71167 -21.26984 23.51107 1.000 55.54862 247 ALA D CA 1
ATOM 14414 C C . ALA D 2 247 ? -3.05910 -21.32666 22.02918 1.000 54.96100 247 ALA D C 1
ATOM 14415 O O . ALA D 2 247 ? -4.22115 -21.16650 21.65060 1.000 54.48650 247 ALA D O 1
ATOM 14422 N N . GLY D 2 248 ? -2.06043 -21.55908 21.18530 1.000 53.76837 248 GLY D N 1
ATOM 14423 C CA . GLY D 2 248 ? -2.26479 -21.57859 19.75115 1.000 56.11994 248 GLY D CA 1
ATOM 14424 C C . GLY D 2 248 ? -2.28855 -22.97696 19.16693 1.000 63.90884 248 GLY D C 1
ATOM 14425 O O . GLY D 2 248 ? -2.31982 -23.96170 19.90892 1.000 65.95215 248 GLY D O 1
#

Nearest PDB structures (foldseek):
  7pcs-assembly1_C  TM=1.001E+00  e=1.638E-47  Thauera aromatica
  7pcs-assembly1_D  TM=9.707E-01  e=3.783E-24  Thauera aromatica
  3ftp-assembly1_C  TM=9.535E-01  e=1.482E-21  Burkholderia pseudomallei
  3gaf-assembly2_D  TM=9.414E-01  e=1.262E-18  Brucella abortus 2308
  8hs6-assembly1_B  TM=9.318E-01  e=4.421E-18  Brucella melitensis bv. 1 str. 16M